Protein 2X3W (pdb70)

InterPro domains:
  IPR001060 FCH domain [PF00611] (22-96)
  IPR001060 FCH domain [SM00055] (14-102)
  IPR001452 SH3 domain [PF14604] (389-439)
  IPR001452 SH3 domain [PR00452] (385-395)
  IPR001452 SH3 domain [PR00452] (399-414)
  IPR001452 SH3 domain [PR00452] (429-441)
  IPR001452 SH3 domain [PS50002] (382-441)
  IPR001452 SH3 domain [SM00326] (385-441)
  IPR027267 AH/BAR domain superfamily [G3DSA:1.20.1270.60] (1-291)
  IPR027267 AH/BAR domain superfamily [SSF103657] (12-302)
  IPR031160 F-BAR domain [PS51741] (10-280)
  IPR035743 PACSIN1/PACSIN2, SH3 domain [cd11998] (385-440)
  IPR036028 SH3-like domain superfamily [SSF50044] (380-440)
  IPR037454 PACSIN1, F-BAR [cd07680] (16-273)

CATH classification: 1.20.1270.60

GO terms:
  GO:0032587 ruffle membrane (C, IDA)
  GO:0005543 phospholipid binding (F, IDA)
  GO:0005737 cytoplasm (C, IDA)
  GO:0048488 synaptic vesicle endocytosis (P, IMP)
  GO:0097320 plasma membrane tubulation (P, IMP)
  GO:0072657 protein localization to membrane (P, IMP)
  GO:0008092 cytoskeletal protein binding (F, IDA)
  GO:0030137 COPI-coated vesicle (C, IDA)
  GO:0045806 negative regulation of endocytosis (P, IDA)
  GO:0007165 signal transduction (P, TAS)
  GO:0005515 protein binding (F, IPI)
  GO:0042802 identical protein binding (F, IPI)
  GO:0043209 myelin sheath (C, HDA)
  GO:0098684 photoreceptor ribbon synapse (C, IDA)
  GO:0098833 presynaptic endocytic zone (C, IDA)
  GO:0048488 synaptic vesicle endocytosis (P, IDA)

Nearest PDB structures (foldseek):
  3hah-assembly1_A  TM=9.710E-01  e=5.504E-31  Homo sapiens
  3qni-assembly1_B  TM=9.782E-01  e=2.869E-30  Homo sapiens
  3lll-assembly1_B  TM=9.734E-01  e=1.439E-28  Mus musculus
  3q0k-assembly1_A  TM=9.285E-01  e=1.581E-28  Homo sapiens
  3q0k-assembly2_D  TM=9.511E-01  e=5.925E-28  Homo sapiens

B-factor: mean 34.95, std 13.36, range [2.06, 90.44]

Radius of gyration: 51.78 Å; Cα contacts (8 Å, |Δi|>4): 885; chains: 4; bounding box: 66×209×98 Å

Solvent-accessible surface area: 53758 Å² total; per-residue (Å²): 123,6,0,9,54,79,26,16,20,131,86,0,10,126,13,11,54,31,1,44,124,6,0,54,41,5,26,46,5,7,56,52,7,0,105,18,4,57,36,7,0,87,74,0,59,85,9,0,134,107,6,75,81,44,7,114,121,25,49,6,37,32,2,5,37,158,0,11,18,17,2,0,54,2,0,46,75,6,6,105,16,11,48,103,4,22,65,20,1,17,102,98,3,16,65,66,1,95,71,36,21,128,105,10,15,82,138,50,188,134,51,33,23,95,31,18,67,97,10,52,69,24,0,128,162,25,9,152,94,9,29,143,58,50,155,75,16,67,62,8,56,125,54,6,50,100,8,18,116,86,44,133,76,5,87,76,153,14,108,85,20,101,146,100,175,85,36,63,112,126,70,31,108,135,32,63,75,110,28,47,115,11,142,104,61,28,122,159,29,58,89,113,2,80,113,13,31,131,60,4,44,157,29,24,75,109,10,77,120,15,0,56,117,15,2,85,122,8,15,104,52,7,42,121,8,2,86,23,5,65,92,0,0,20,18,10,15,138,46,7,16,8,12,120,47,96,55,9,101,97,8,8,136,70,3,53,121,38,0,134,45,6,63,22,90,70,6,11,149,128,16,73,62,70,22,0,15,46,38,118,35,140,75,40,137,75,92,145,63,110,132,140,91,9,1,5,53,77,26,23,16,102,115,0,9,92,14,9,14,15,1,16,6,8,0,47,26,8,18,43,0,5,90,56,7,3,155,18,3,95,43,8,0,80,75,0,41,74,13,0,114,111,8,88,81,88,7,97,138,29,46,7,40,25,9,1,59,157,0,7,21,19,7,0,46,2,0,48,95,5,5,90,27,12,42,82,6,31,65,22,1,63,100,100,3,17,68,69,2,92,81,31,20,146,96,5,12,88,112,57,183,105,7,8,3,96,26,19,103,96,8,35,64,20,0,142,167,24,11,147,96,9,30,159,55,43,164,64,7,68,53,7,38,138,45,16,38,105,9,20,96,72,36,103,103,3,106,75,106,23,168,105,34,63,113,124,140,73,79,53,103,170,85,10,145,143,35,65,70,79,37,58,133,9,149,118,60,18,104,152,24,57,125,98,1,66,108,1,37,117,25,5,43,148,43,26,83,95,8,74,109,19,0,55,102,15,0,76,116,9,9,113,50,3,58,100,4,6,83,26,8,63,86,0,2,19,26,2,14,113,42,9,14,19,17,83,99,49,54,13,89,100,10,8,167,84,4,48,106,39,0,152,61,4,66,14,82,71,1,10,159,133,16,98,65,69,23,0,12,40,33,107,38,132,80,41,124,82,85,113,174,149,62,49,87,90,74,23,30,23,142,126,14,13,130,72,11,56,48,0,42,140,75,0,66,73,35,24,56,80,10,98,114,105,2,155,106,20,86,55,113,0,82,132,30,54,77,101,0,146,141,86,71,107,85,6,105,165,28,134,57,104,26,5,86,42,155,6,120,19,19,71,2,51,26,0,54,87,9,4,93,20,21,36,88,9,34,76,25,1,62,111,90,2,23,55,70,2,79,84,51,16,168,113,21,10,81,127,52,115,32,22,42,26,84,27,22,125,104,8,53,70,18,0,116,165,22,12,128,72,32,32,140,47,63,88,58,30,86,0,6,74,72,1,50,81,56,3,50,150,81,73,253,175,94,31,182,112,10,23,130,108,4,81,104,92,41,89,96,20,84,100,65,16,38,142,30,43,67,100,17,80,109,21,0,90,114,12,62,84,105,9,65,102,53,25,102,146,20,95,97,22,25,141,87,0,95,87,23,23,105,117,47,53,48,30,94,93,49,62,59,74,115,58,11,90,132,85,22,81,115,44,76,168,57,31,62,59,111,86,20,115,142,138,104,133,65,65,62,15,118,35,99,130,117,129,175,126,149,168,152,199,115,136,3,101,2,10,1,62,19,102,35,128,107,180,77,24,13,56,17,125,9,7,60,68,0,27,64,7,12,127,85,70,162,93,20,46,3,58,1,14,25,104,56,2,82,58,6,52,1,15,24,61,20,20,74,120

Foldseek 3Di:
DDCLPPPNCVVLLVVVVVLLVVLVVVLVVLLVVLVVLLVQLVVLLVVLVVVLVCLVVPDDDALVSQLVNLVSVLSNLSSVLSNQLSCCSVVPLSVVSVVVSVVQWDADPVGGTPSSVVLVVQLCVLCVVVVVLVVVLVVLVVQLVVLVVQLVVLVCPLPVCPVPDPADDVGSVVSVVRNVVSVVSNVVSVVVNVVSVVVSVVCVVSSVVSNVVSSVVSVVSVVVSVVVVVVSVVSSVVSPDPVPPVSNVVSVVSSVVSNVPGDPVVVVVVCCCPPHPNDDDDDDDDDDDDD/DLDCLPPPNCVVLLVVVVVLLVVLVVVLVVLVVVLVVLLVQLVVLLVVLVVVLVVLVVDDDDALVSQLVNLVSVLSNLVSVLSNQLSCCSPVPLSVLSVVVSCVLWDADPVGHTPVSVVLVVLQCVLCPVVVVLVVQLVVLVVQLVVLVVVLVVLVVCPPVPCVDPPVDPVPCVVSVVVNVVSVVSNVVSVVSNVVSVVVNVVCVVSSVVSNVVSSVVSVVSVVVSVVSVVVSVVSSVCSVDSVVDCSNVVSVVSSVVSNVPGDPVVVVVVCCCVPHPVDDDDDDDDDDD/DPCVPPPNVVVLLVVVVVLLVVLVVVLVVLLVVLVVLLVLLVVLLVVLVVVLCVLVVDPDDAQVSQLVNLVNVLSNLVSVLSNQLSCCSVVPLSVVSVVVSPVLWDDDPPDGTPVSVVLVVQLCVLCVVLVVLVVVLVVLVVQLVVLVVVVCVCSVVVNVVSCVSNVVSVVVSVVCVVSSVVSNVVSSVVSVVSVVVSVVVVVVSVVSSVVSPPPVPDVSNVVSVVVSVVSNVVRDDVVVVVVCCCPPRPVDDDDDDDDDD/DKKFFQAFDDAPDQQRDGDHHGFIWDFPDDADPPQKTWIWGPVTDTHIYGNVRIDD

Structure (mmCIF, N/CA/C/O backbone):
data_2X3W
#
_entry.id   2X3W
#
_cell.length_a   88.280
_cell.length_b   154.610
_cell.length_c   191.740
_cell.angle_alpha   90.00
_cell.angle_beta   90.00
_cell.angle_gamma   90.00
#
_symmetry.space_group_name_H-M   'C 2 2 21'
#
loop_
_entity.id
_entity.type
_entity.pdbx_description
1 polymer 'PROTEIN KINASE C AND CASEIN KINASE SUBSTRATE IN NEURONS PROTEIN 1'
2 polymer 'PROTEIN KINASE C AND CASEIN KINASE SUBSTRATE IN NEURONS PROTEIN 1'
3 water water
#
loop_
_atom_site.group_PDB
_atom_site.id
_atom_site.type_symbol
_atom_site.label_atom_id
_atom_site.label_alt_id
_atom_site.label_comp_id
_atom_site.label_asym_id
_atom_site.label_entity_id
_atom_site.label_seq_id
_atom_site.pdbx_PDB_ins_code
_atom_site.Cartn_x
_atom_site.Cartn_y
_atom_site.Cartn_z
_atom_site.occupancy
_atom_site.B_iso_or_equiv
_atom_site.auth_seq_id
_atom_site.auth_comp_id
_atom_site.auth_asym_id
_atom_site.auth_atom_id
_atom_site.pdbx_PDB_model_num
ATOM 1 N N . ASP A 1 14 ? -6.721 -88.088 8.340 1.00 43.43 14 ASP A N 1
ATOM 2 C CA . ASP A 1 14 ? -8.023 -87.367 8.285 1.00 43.04 14 ASP A CA 1
ATOM 3 C C . ASP A 1 14 ? -8.705 -87.390 9.652 1.00 43.24 14 ASP A C 1
ATOM 4 O O . ASP A 1 14 ? -8.785 -86.370 10.335 1.00 43.89 14 ASP A O 1
ATOM 9 N N . SER A 1 15 ? -9.184 -88.564 10.051 1.00 42.72 15 SER A N 1
ATOM 10 C CA . SER A 1 15 ? -9.839 -88.728 11.346 1.00 40.75 15 SER A CA 1
ATOM 11 C C . SER A 1 15 ? -8.826 -88.792 12.488 1.00 39.52 15 SER A C 1
ATOM 12 O O . SER A 1 15 ? -7.679 -89.210 12.306 1.00 38.99 15 SER A O 1
ATOM 15 N N . PHE A 1 16 ? -9.277 -88.379 13.667 1.00 37.66 16 PHE A N 1
ATOM 16 C CA . PHE A 1 16 ? -8.480 -88.426 14.887 1.00 35.29 16 PHE A CA 1
ATOM 17 C C . PHE A 1 16 ? -8.075 -89.854 15.235 1.00 34.41 16 PHE A C 1
ATOM 18 O O . PHE A 1 16 ? -7.047 -90.074 15.865 1.00 33.98 16 PHE A O 1
ATOM 26 N N . TRP A 1 17 ? -8.871 -90.830 14.814 1.00 34.60 17 TRP A N 1
ATOM 27 C CA . TRP A 1 17 ? -8.539 -92.228 15.089 1.00 35.26 17 TRP A CA 1
ATOM 28 C C . TRP A 1 17 ? -7.381 -92.718 14.224 1.00 34.98 17 TRP A C 1
ATOM 29 O O . TRP A 1 17 ? -6.693 -93.673 14.588 1.00 34.95 17 TRP A O 1
ATOM 40 N N . GLU A 1 18 ? -7.159 -92.048 13.095 1.00 35.58 18 GLU A N 1
ATOM 41 C CA . GLU A 1 18 ? -6.032 -92.359 12.214 1.00 36.13 18 GLU A CA 1
ATOM 42 C C . GLU A 1 18 ? -4.700 -92.154 12.935 1.00 34.58 18 GLU A C 1
ATOM 43 O O . GLU A 1 18 ? -4.395 -91.055 13.402 1.00 34.37 18 GLU A O 1
ATOM 49 N N . VAL A 1 19 ? -3.899 -93.208 13.016 1.00 33.92 19 VAL A N 1
ATOM 50 C CA . VAL A 1 19 ? -2.595 -93.109 13.651 1.00 35.86 19 VAL A CA 1
ATOM 51 C C . VAL A 1 19 ? -1.979 -91.727 13.393 1.00 37.91 19 VAL A C 1
ATOM 52 O O . VAL A 1 19 ? -1.750 -91.348 12.247 1.00 39.87 19 VAL A O 1
ATOM 56 N N . GLY A 1 20 ? -1.745 -90.967 14.461 1.00 38.93 20 GLY A N 1
ATOM 57 C CA . GLY A 1 20 ? -1.056 -89.679 14.359 1.00 37.57 20 GLY A CA 1
ATOM 58 C C . GLY A 1 20 ? -1.929 -88.451 14.541 1.00 37.53 20 GLY A C 1
ATOM 59 O O . GLY A 1 20 ? -1.462 -87.428 15.019 1.00 37.15 20 GLY A O 1
ATOM 60 N N . ASN A 1 21 ? -3.200 -88.546 14.171 1.00 38.94 21 ASN A N 1
ATOM 61 C CA . ASN A 1 21 ? -4.068 -87.369 14.106 1.00 38.85 21 ASN A CA 1
ATOM 62 C C . ASN A 1 21 ? -4.595 -86.888 15.454 1.00 39.09 21 ASN A C 1
ATOM 63 O O . ASN A 1 21 ? -5.670 -86.294 15.539 1.00 41.65 21 ASN A O 1
ATOM 68 N N . TYR A 1 22 ? -3.832 -87.129 16.507 1.00 38.63 22 TYR A N 1
ATOM 69 C CA . TYR A 1 22 ? -4.144 -86.560 17.808 1.00 38.77 22 TYR A CA 1
ATOM 70 C C . TYR A 1 22 ? -3.386 -85.246 17.971 1.00 39.65 22 TYR A C 1
ATOM 71 O O . TYR A 1 22 ? -3.527 -84.556 18.983 1.00 40.15 22 TYR A O 1
ATOM 80 N N . LYS A 1 23 ? -2.587 -84.910 16.963 1.00 40.18 23 LYS A N 1
ATOM 81 C CA . LYS A 1 23 ? -1.704 -83.748 17.016 1.00 41.92 23 LYS A CA 1
ATOM 82 C C . LYS A 1 23 ? -2.440 -82.406 17.125 1.00 42.24 23 LYS A C 1
ATOM 83 O O . LYS A 1 23 ? -1.814 -81.380 17.386 1.00 42.56 23 LYS A O 1
ATOM 89 N N . ARG A 1 24 ? -3.758 -82.402 16.939 1.00 43.52 24 ARG A N 1
ATOM 90 C CA . ARG A 1 24 ? -4.527 -81.156 17.044 1.00 43.33 24 ARG A CA 1
ATOM 91 C C . ARG A 1 24 ? -5.101 -80.939 18.454 1.00 42.31 24 ARG A C 1
ATOM 92 O O . ARG A 1 24 ? -5.437 -79.817 18.827 1.00 43.18 24 ARG A O 1
ATOM 100 N N . THR A 1 25 ? -5.208 -82.007 19.237 1.00 39.46 25 THR A N 1
ATOM 101 C CA . THR A 1 25 ? -5.596 -81.877 20.636 1.00 38.03 25 THR A CA 1
ATOM 102 C C . THR A 1 25 ? -4.390 -81.370 21.406 1.00 37.29 25 THR A C 1
ATOM 103 O O . THR A 1 25 ? -4.516 -80.625 22.381 1.00 38.87 25 THR A O 1
ATOM 107 N N . VAL A 1 26 ? -3.215 -81.781 20.952 1.00 34.96 26 VAL A N 1
ATOM 108 C CA . VAL A 1 26 ? -1.975 -81.391 21.585 1.00 35.33 26 VAL A CA 1
ATOM 109 C C . VAL A 1 26 ? -1.747 -79.906 21.330 1.00 36.82 26 VAL A C 1
ATOM 110 O O . VAL A 1 26 ? -1.575 -79.114 22.270 1.00 36.02 26 VAL A O 1
ATOM 114 N N . LYS A 1 27 ? -1.765 -79.535 20.050 1.00 35.50 27 LYS A N 1
ATOM 115 C CA . LYS A 1 27 ? -1.599 -78.145 19.645 1.00 34.18 27 LYS A CA 1
ATOM 116 C C . LYS A 1 27 ? -2.496 -77.230 20.467 1.00 32.19 27 LYS A C 1
ATOM 117 O O . LYS A 1 27 ? -2.072 -76.163 20.896 1.00 33.32 27 LYS A O 1
ATOM 123 N N . ARG A 1 28 ? -3.731 -77.657 20.693 1.00 31.80 28 ARG A N 1
ATOM 124 C CA . ARG A 1 28 ? -4.694 -76.877 21.469 1.00 33.68 28 ARG A CA 1
ATOM 125 C C . ARG A 1 28 ? -4.096 -76.389 22.789 1.00 35.31 28 ARG A C 1
ATOM 126 O O . ARG A 1 28 ? -4.337 -75.259 23.198 1.00 34.81 28 ARG A O 1
ATOM 134 N N . ILE A 1 29 ? -3.308 -77.234 23.451 1.00 36.37 29 ILE A N 1
ATOM 135 C CA . ILE A 1 29 ? -2.636 -76.827 24.684 1.00 35.77 29 ILE A CA 1
ATOM 136 C C . ILE A 1 29 ? -1.770 -75.573 24.472 1.00 34.88 29 ILE A C 1
ATOM 137 O O . ILE A 1 29 ? -1.840 -74.629 25.259 1.00 32.85 29 ILE A O 1
ATOM 142 N N . ASP A 1 30 ? -0.967 -75.569 23.408 1.00 35.93 30 ASP A N 1
ATOM 143 C CA . ASP A 1 30 ? -0.101 -74.429 23.080 1.00 36.93 30 ASP A CA 1
ATOM 144 C C . ASP A 1 30 ? -0.921 -73.173 22.813 1.00 36.27 30 ASP A C 1
ATOM 145 O O . ASP A 1 30 ? -0.549 -72.073 23.232 1.00 33.18 30 ASP A O 1
ATOM 150 N N . ASP A 1 31 ? -2.031 -73.350 22.101 1.00 36.65 31 ASP A N 1
ATOM 151 C CA . ASP A 1 31 ? -2.931 -72.249 21.773 1.00 37.70 31 ASP A CA 1
ATOM 152 C C . ASP A 1 31 ? -3.430 -71.559 23.038 1.00 37.28 31 ASP A C 1
ATOM 153 O O . ASP A 1 31 ? -3.421 -70.332 23.125 1.00 39.19 31 ASP A O 1
ATOM 158 N N . GLY A 1 32 ? -3.855 -72.350 24.017 1.00 37.23 32 GLY A N 1
ATOM 159 C CA . GLY A 1 32 ? -4.269 -71.815 25.312 1.00 38.15 32 GLY A CA 1
ATOM 160 C C . GLY A 1 32 ? -3.293 -70.785 25.853 1.00 38.13 32 GLY A C 1
ATOM 161 O O . GLY A 1 32 ? -3.686 -69.686 26.223 1.00 36.18 32 GLY A O 1
ATOM 162 N N . HIS A 1 33 ? -2.014 -71.140 25.898 1.00 40.15 33 HIS A N 1
ATOM 163 C CA . HIS A 1 33 ? -0.979 -70.222 26.356 1.00 39.38 33 HIS A CA 1
ATOM 164 C C . HIS A 1 33 ? -1.074 -68.914 25.583 1.00 40.29 33 HIS A C 1
ATOM 165 O O . HIS A 1 33 ? -1.258 -67.850 26.176 1.00 43.47 33 HIS A O 1
ATOM 172 N N . ARG A 1 34 ? -0.970 -68.995 24.259 1.00 39.82 34 ARG A N 1
ATOM 173 C CA . ARG A 1 34 ? -1.005 -67.801 23.413 1.00 40.77 34 ARG A CA 1
ATOM 174 C C . ARG A 1 34 ? -2.192 -66.900 23.750 1.00 40.03 34 ARG A C 1
ATOM 175 O O . ARG A 1 34 ? -2.061 -65.676 23.805 1.00 37.35 34 ARG A O 1
ATOM 183 N N . LEU A 1 35 ? -3.349 -67.515 23.971 1.00 40.08 35 LEU A N 1
ATOM 184 C CA . LEU A 1 35 ? -4.557 -66.770 24.293 1.00 40.41 35 LEU A CA 1
ATOM 185 C C . LEU A 1 35 ? -4.368 -65.890 25.523 1.00 40.10 35 LEU A C 1
ATOM 186 O O . LEU A 1 35 ? -4.673 -64.701 25.487 1.00 40.75 35 LEU A O 1
ATOM 191 N N . CYS A 1 36 ? -3.857 -66.461 26.606 1.00 39.54 36 CYS A N 1
ATOM 192 C CA . CYS A 1 36 ? -3.622 -65.680 27.814 1.00 38.92 36 CYS A CA 1
ATOM 193 C C . CYS A 1 36 ? -2.866 -64.398 27.475 1.00 37.06 36 CYS A C 1
ATOM 194 O O . CYS A 1 36 ? -3.215 -63.321 27.951 1.00 32.43 36 CYS A O 1
ATOM 197 N N . ASN A 1 37 ? -1.836 -64.519 26.641 1.00 36.48 37 ASN A N 1
ATOM 198 C CA . ASN A 1 37 ? -1.045 -63.359 26.252 1.00 36.80 37 ASN A CA 1
ATOM 199 C C . ASN A 1 37 ? -1.901 -62.316 25.528 1.00 37.18 37 ASN A C 1
ATOM 200 O O . ASN A 1 37 ? -1.864 -61.122 25.857 1.00 36.38 37 ASN A O 1
ATOM 205 N N . ASP A 1 38 ? -2.677 -62.769 24.549 1.00 34.82 38 ASP A N 1
ATOM 206 C CA . ASP A 1 38 ? -3.526 -61.864 23.794 1.00 36.03 38 ASP A CA 1
ATOM 207 C C . ASP A 1 38 ? -4.511 -61.161 24.724 1.00 35.95 38 ASP A C 1
ATOM 208 O O . ASP A 1 38 ? -4.850 -60.005 24.514 1.00 36.58 38 ASP A O 1
ATOM 213 N N . LEU A 1 39 ? -4.949 -61.854 25.765 1.00 35.49 39 LEU A N 1
ATOM 214 C CA . LEU A 1 39 ? -5.856 -61.264 26.730 1.00 36.59 39 LEU A CA 1
ATOM 215 C C . LEU A 1 39 ? -5.157 -60.120 27.463 1.00 38.46 39 LEU A C 1
ATOM 216 O O . LEU A 1 39 ? -5.744 -59.061 27.680 1.00 41.84 39 LEU A O 1
ATOM 221 N N . MET A 1 40 ? -3.899 -60.326 27.831 1.00 37.46 40 MET A N 1
ATOM 222 C CA . MET A 1 40 ? -3.178 -59.332 28.609 1.00 36.32 40 MET A CA 1
ATOM 223 C C . MET A 1 40 ? -2.872 -58.113 27.740 1.00 35.80 40 MET A C 1
ATOM 224 O O . MET A 1 40 ? -2.877 -56.977 28.223 1.00 35.71 40 MET A O 1
ATOM 229 N N . SER A 1 41 ? -2.611 -58.352 26.459 1.00 34.27 41 SER A N 1
ATOM 230 C CA . SER A 1 41 ? -2.281 -57.270 25.536 1.00 34.08 41 SER A CA 1
ATOM 231 C C . SER A 1 41 ? -3.499 -56.399 25.330 1.00 34.09 41 SER A C 1
ATOM 232 O O . SER A 1 41 ? -3.418 -55.175 25.318 1.00 30.88 41 SER A O 1
ATOM 235 N N . CYS A 1 42 ? -4.634 -57.066 25.173 1.00 36.14 42 CYS A N 1
ATOM 236 C CA . CYS A 1 42 ? -5.910 -56.422 24.977 1.00 33.34 42 CYS A CA 1
ATOM 237 C C . CYS A 1 42 ? -6.261 -55.515 26.150 1.00 31.37 42 CYS A C 1
ATOM 238 O O . CYS A 1 42 ? -6.724 -54.390 25.951 1.00 28.67 42 CYS A O 1
ATOM 241 N N . VAL A 1 43 ? -6.049 -56.009 27.369 1.00 31.38 43 VAL A N 1
ATOM 242 C CA . VAL A 1 43 ? -6.429 -55.266 28.580 1.00 31.77 43 VAL A CA 1
ATOM 243 C C . VAL A 1 43 ? -5.408 -54.183 28.886 1.00 33.02 43 VAL A C 1
ATOM 244 O O . VAL A 1 43 ? -5.739 -53.142 29.443 1.00 35.42 43 VAL A O 1
ATOM 248 N N . GLN A 1 44 ? -4.162 -54.414 28.501 1.00 33.27 44 GLN A N 1
ATOM 249 C CA . GLN A 1 44 ? -3.153 -53.377 28.624 1.00 30.88 44 GLN A CA 1
ATOM 250 C C . GLN A 1 44 ? -3.478 -52.191 27.714 1.00 27.78 44 GLN A C 1
ATOM 251 O O . GLN A 1 44 ? -3.373 -51.046 28.125 1.00 29.42 44 GLN A O 1
ATOM 257 N N . GLU A 1 45 ? -3.872 -52.456 26.477 1.00 27.16 45 GLU A N 1
ATOM 258 C CA . GLU A 1 45 ? -4.105 -51.371 25.532 1.00 29.30 45 GLU A CA 1
ATOM 259 C C . GLU A 1 45 ? -5.310 -50.552 25.976 1.00 29.46 45 GLU A C 1
ATOM 260 O O . GLU A 1 45 ? -5.315 -49.332 25.874 1.00 31.26 45 GLU A O 1
ATOM 266 N N . ARG A 1 46 ? -6.334 -51.230 26.477 1.00 31.66 46 ARG A N 1
ATOM 267 C CA . ARG A 1 46 ? -7.505 -50.547 27.017 1.00 30.71 46 ARG A CA 1
ATOM 268 C C . ARG A 1 46 ? -7.145 -49.667 28.212 1.00 30.39 46 ARG A C 1
ATOM 269 O O . ARG A 1 46 ? -7.658 -48.560 28.346 1.00 27.62 46 ARG A O 1
ATOM 277 N N . ALA A 1 47 ? -6.271 -50.177 29.079 1.00 29.02 47 ALA A N 1
ATOM 278 C CA . ALA A 1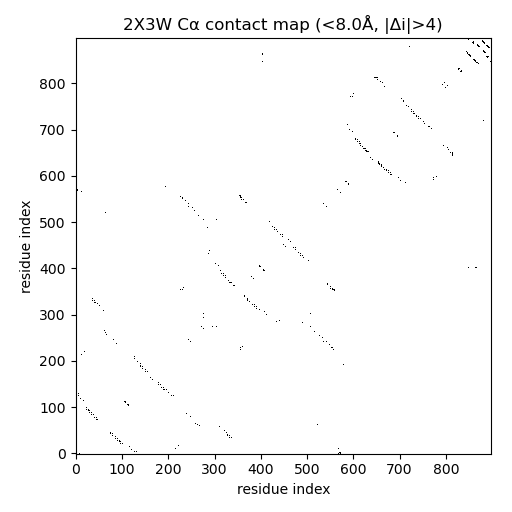 47 ? -5.762 -49.407 30.203 1.00 28.02 47 ALA A CA 1
ATOM 279 C C . ALA A 1 47 ? -5.158 -48.099 29.717 1.00 26.53 47 ALA A C 1
ATOM 280 O O . ALA A 1 47 ? -5.354 -47.048 30.323 1.00 28.23 47 ALA A O 1
ATOM 282 N N . LYS A 1 48 ? -4.416 -48.164 28.619 1.00 26.02 48 LYS A N 1
ATOM 283 C CA . LYS A 1 48 ? -3.725 -46.982 28.106 1.00 25.32 48 LYS A CA 1
ATOM 284 C C . LYS A 1 48 ? -4.754 -45.981 27.603 1.00 22.43 48 LYS A C 1
ATOM 285 O O . LYS A 1 48 ? -4.645 -44.783 27.823 1.00 20.16 48 LYS A O 1
ATOM 291 N N . ILE A 1 49 ? -5.781 -46.485 26.949 1.00 21.97 49 ILE A N 1
ATOM 292 C CA . ILE A 1 49 ? -6.818 -45.620 26.445 1.00 23.25 49 ILE A CA 1
ATOM 293 C C . ILE A 1 49 ? -7.500 -44.835 27.571 1.00 26.47 49 ILE A C 1
ATOM 294 O O . ILE A 1 49 ? -7.755 -43.629 27.428 1.00 27.90 49 ILE A O 1
ATOM 299 N N . GLU A 1 50 ? -7.780 -45.509 28.687 1.00 25.55 50 GLU A N 1
ATOM 300 C CA . GLU A 1 50 ? -8.440 -44.870 29.817 1.00 24.41 50 GLU A CA 1
ATOM 301 C C . GLU A 1 50 ? -7.533 -43.821 30.455 1.00 25.59 50 GLU A C 1
ATOM 302 O O . GLU A 1 50 ? -8.008 -42.793 30.947 1.00 23.46 50 GLU A O 1
ATOM 308 N N . LYS A 1 51 ? -6.226 -44.077 30.447 1.00 25.88 51 LYS A N 1
ATOM 309 C CA . LYS A 1 51 ? -5.279 -43.159 31.071 1.00 23.47 51 LYS A CA 1
ATOM 310 C C . LYS A 1 51 ? -5.105 -41.901 30.242 1.00 23.15 51 LYS A C 1
ATOM 311 O O . LYS A 1 51 ? -4.899 -40.830 30.797 1.00 26.37 51 LYS A O 1
ATOM 317 N N . ALA A 1 52 ? -5.182 -42.032 28.918 1.00 22.49 52 ALA A N 1
ATOM 318 C CA . ALA A 1 52 ? -5.047 -40.882 28.020 1.00 22.37 52 ALA A CA 1
ATOM 319 C C . ALA A 1 52 ? -6.148 -39.865 28.275 1.00 24.13 52 ALA A C 1
ATOM 320 O O . ALA A 1 52 ? -5.874 -38.677 28.455 1.00 27.08 52 ALA A O 1
ATOM 322 N N . TYR A 1 53 ? -7.390 -40.348 28.269 1.00 24.54 53 TYR A N 1
ATOM 323 C CA . TYR A 1 53 ? -8.572 -39.540 28.549 1.00 23.07 53 TYR A CA 1
ATOM 324 C C . TYR A 1 53 ? -8.434 -38.843 29.904 1.00 25.99 53 TYR A C 1
ATOM 325 O O . TYR A 1 53 ? -8.492 -37.612 29.984 1.00 25.72 53 TYR A O 1
ATOM 334 N N . ALA A 1 54 ? -8.232 -39.618 30.970 1.00 26.30 54 ALA A N 1
ATOM 335 C CA . ALA A 1 54 ? -8.059 -39.024 32.295 1.00 25.83 54 ALA A CA 1
ATOM 336 C C . ALA A 1 54 ? -7.045 -37.876 32.216 1.00 26.75 54 ALA A C 1
ATOM 337 O O . ALA A 1 54 ? -7.245 -36.804 32.803 1.00 25.08 54 ALA A O 1
ATOM 339 N N . GLN A 1 55 ? -5.970 -38.115 31.470 1.00 25.17 55 GLN A N 1
ATOM 340 C CA . GLN A 1 55 ? -4.860 -37.177 31.374 1.00 28.24 55 GLN A CA 1
ATOM 341 C C . GLN A 1 55 ? -5.310 -35.859 30.748 1.00 28.67 55 GLN A C 1
ATOM 342 O O . GLN A 1 55 ? -4.936 -34.781 31.202 1.00 30.66 55 GLN A O 1
ATOM 348 N N . GLN A 1 56 ? -6.136 -35.942 29.714 1.00 30.62 56 GLN A N 1
ATOM 349 C CA . GLN A 1 56 ? -6.623 -34.749 29.044 1.00 28.64 56 GLN A CA 1
ATOM 350 C C . GLN A 1 56 ? -7.647 -33.976 29.881 1.00 28.53 56 GLN A C 1
ATOM 351 O O . GLN A 1 56 ? -7.711 -32.752 29.802 1.00 29.73 56 GLN A O 1
ATOM 357 N N . LEU A 1 57 ? -8.448 -34.677 30.681 1.00 29.14 57 LEU A N 1
ATOM 358 C CA . LEU A 1 57 ? -9.432 -34.003 31.536 1.00 28.55 57 LEU A CA 1
ATOM 359 C C . LEU A 1 57 ? -8.694 -33.218 32.620 1.00 28.56 57 LEU A C 1
ATOM 360 O O . LEU A 1 57 ? -9.093 -32.109 32.994 1.00 27.21 57 LEU A O 1
ATOM 365 N N . THR A 1 58 ? -7.609 -33.798 33.116 1.00 27.74 58 THR A N 1
ATOM 366 C CA . THR A 1 58 ? -6.824 -33.156 34.158 1.00 28.74 58 THR A CA 1
ATOM 367 C C . THR A 1 58 ? -6.234 -31.833 33.663 1.00 29.28 58 THR A C 1
ATOM 368 O O . THR A 1 58 ? -6.308 -30.816 34.353 1.00 29.47 58 THR A O 1
ATOM 372 N N . ASP A 1 59 ? -5.659 -31.841 32.466 1.00 27.65 59 ASP A N 1
ATOM 373 C CA . ASP A 1 59 ? -5.035 -30.643 31.931 1.00 27.40 59 ASP A CA 1
ATOM 374 C C . ASP A 1 59 ? -6.069 -29.559 31.561 1.00 25.28 59 ASP A C 1
ATOM 375 O O . ASP A 1 59 ? -5.827 -28.362 31.737 1.00 20.73 59 ASP A O 1
ATOM 380 N N . TRP A 1 60 ? -7.230 -29.976 31.073 1.00 23.28 60 TRP A N 1
ATOM 381 C CA . TRP A 1 60 ? -8.320 -29.038 30.794 1.00 23.55 60 TRP A CA 1
ATOM 382 C C . TRP A 1 60 ? -8.793 -28.367 32.090 1.00 23.60 60 TRP A C 1
ATOM 383 O O . TRP A 1 60 ? -8.974 -27.154 32.138 1.00 23.78 60 TRP A O 1
ATOM 394 N N . ALA A 1 61 ? -8.972 -29.162 33.144 1.00 24.78 61 ALA A N 1
ATOM 395 C CA . ALA A 1 61 ? -9.313 -28.635 34.474 1.00 24.30 61 ALA A CA 1
ATOM 396 C C . ALA A 1 61 ? -8.270 -27.638 34.997 1.00 24.64 61 ALA A C 1
ATOM 397 O O . ALA A 1 61 ? -8.620 -26.597 35.563 1.00 19.42 61 ALA A O 1
ATOM 399 N N . LYS A 1 62 ? -6.991 -27.962 34.813 1.00 25.94 62 LYS A N 1
ATOM 400 C CA . LYS A 1 62 ? -5.909 -27.099 35.278 1.00 26.79 62 LYS A CA 1
ATOM 401 C C . LYS A 1 62 ? -5.936 -25.770 34.534 1.00 27.29 62 LYS A C 1
ATOM 402 O O . LYS A 1 62 ? -5.934 -24.692 35.128 1.00 27.89 62 LYS A O 1
ATOM 408 N N . ARG A 1 63 ? -5.984 -25.873 33.218 1.00 28.28 63 ARG A N 1
ATOM 409 C CA . ARG A 1 63 ? -5.943 -24.733 32.334 1.00 28.03 63 ARG A CA 1
ATOM 410 C C . ARG A 1 63 ? -7.071 -23.752 32.621 1.00 29.62 63 ARG A C 1
ATOM 411 O O . ARG A 1 63 ? -6.843 -22.548 32.785 1.00 33.08 63 ARG A O 1
ATOM 419 N N . TRP A 1 64 ? -8.296 -24.255 32.683 1.00 30.14 64 TRP A N 1
ATOM 420 C CA . TRP A 1 64 ? -9.446 -23.365 32.815 1.00 29.08 64 TRP A CA 1
ATOM 421 C C . TRP A 1 64 ? -9.678 -22.876 34.238 1.00 28.00 64 TRP A C 1
ATOM 422 O O . TRP A 1 64 ? -10.210 -21.789 34.426 1.00 27.87 64 TRP A O 1
ATOM 433 N N . ARG A 1 65 ? -9.263 -23.651 35.235 1.00 27.95 65 ARG A N 1
ATOM 434 C CA . ARG A 1 65 ? -9.371 -23.191 36.615 1.00 28.02 65 ARG A CA 1
ATOM 435 C C . ARG A 1 65 ? -8.617 -21.876 36.753 1.00 27.15 65 ARG A C 1
ATOM 436 O O . ARG A 1 65 ? -9.106 -20.939 37.378 1.00 27.26 65 ARG A O 1
ATOM 444 N N . GLN A 1 66 ? -7.429 -21.816 36.155 1.00 27.67 66 GLN A N 1
ATOM 445 C CA . GLN A 1 66 ? -6.579 -20.635 36.243 1.00 29.54 66 GLN A CA 1
ATOM 446 C C . GLN A 1 66 ? -7.173 -19.414 35.524 1.00 30.52 66 GLN A C 1
ATOM 447 O O . GLN A 1 66 ? -7.330 -18.350 36.128 1.00 30.10 66 GLN A O 1
ATOM 453 N N . LEU A 1 67 ? -7.481 -19.572 34.237 1.00 29.38 67 LEU A N 1
ATOM 454 C CA . LEU A 1 67 ? -8.066 -18.498 33.435 1.00 28.96 67 LEU A CA 1
ATOM 455 C C . LEU A 1 67 ? -9.308 -17.924 34.112 1.00 28.77 67 LEU A C 1
ATOM 456 O O . LEU A 1 67 ? -9.514 -16.707 34.127 1.00 26.09 67 LEU A O 1
ATOM 461 N N . ILE A 1 68 ? -10.133 -18.805 34.668 1.00 28.91 68 ILE A N 1
ATOM 462 C CA . ILE A 1 68 ? -11.325 -18.390 35.392 1.00 31.35 68 ILE A CA 1
ATOM 463 C C . ILE A 1 68 ? -10.984 -17.579 36.641 1.00 32.27 68 ILE A C 1
ATOM 464 O O . ILE A 1 68 ? -11.425 -16.441 36.790 1.00 33.07 68 ILE A O 1
ATOM 469 N N . GLU A 1 69 ? -10.192 -18.156 37.537 1.00 33.97 69 GLU A N 1
ATOM 470 C CA . GLU A 1 69 ? -9.993 -17.552 38.855 1.00 37.35 69 GLU A CA 1
ATOM 471 C C . GLU A 1 69 ? -9.347 -16.173 38.800 1.00 38.50 69 GLU A C 1
ATOM 472 O O . GLU A 1 69 ? -9.721 -15.286 39.569 1.00 41.19 69 GLU A O 1
ATOM 478 N N . LYS A 1 70 ? -8.398 -15.975 37.892 1.00 38.25 70 LYS A N 1
ATOM 479 C CA . LYS A 1 70 ? -7.774 -14.666 37.750 1.00 38.76 70 LYS A CA 1
ATOM 480 C C . LYS A 1 70 ? -8.578 -13.747 36.824 1.00 39.87 70 LYS A C 1
ATOM 481 O O . LYS A 1 70 ? -8.496 -12.525 36.932 1.00 38.62 70 LYS A O 1
ATOM 487 N N . GLY A 1 71 ? -9.367 -14.340 35.933 1.00 42.45 71 GLY A N 1
ATOM 488 C CA . GLY A 1 71 ? -10.243 -13.580 35.042 1.00 42.38 71 GLY A CA 1
ATOM 489 C C . GLY A 1 71 ? -11.219 -12.700 35.800 1.00 43.02 71 GLY A C 1
ATOM 490 O O . GLY A 1 71 ? -11.163 -12.609 37.025 1.00 43.17 71 GLY A O 1
ATOM 491 N N . PRO A 1 72 ? -12.128 -12.042 35.071 1.00 44.82 72 PRO A N 1
ATOM 492 C CA . PRO A 1 72 ? -13.015 -11.041 35.645 1.00 46.52 72 PRO A CA 1
ATOM 493 C C . PRO A 1 72 ? -14.355 -11.564 36.181 1.00 48.53 72 PRO A C 1
ATOM 494 O O . PRO A 1 72 ? -15.097 -10.801 36.804 1.00 49.92 72 PRO A O 1
ATOM 498 N N . GLN A 1 73 ? -14.677 -12.836 35.957 1.00 49.81 73 GLN A N 1
ATOM 499 C CA . GLN A 1 73 ? -15.876 -13.407 36.581 1.00 50.40 73 GLN A CA 1
ATOM 500 C C . GLN A 1 73 ? -15.693 -13.467 38.101 1.00 50.90 73 GLN A C 1
ATOM 501 O O . GLN A 1 73 ? -14.596 -13.730 38.602 1.00 50.55 73 GLN A O 1
ATOM 507 N N . TYR A 1 74 ? -16.781 -13.224 38.822 1.00 50.71 74 TYR A N 1
ATOM 508 C CA . TYR A 1 74 ? -16.752 -13.158 40.278 1.00 49.17 74 TYR A CA 1
ATOM 509 C C . TYR A 1 74 ? -17.996 -13.836 40.856 1.00 47.31 74 TYR A C 1
ATOM 510 O O . TYR A 1 74 ? -18.892 -14.257 40.117 1.00 47.58 74 TYR A O 1
ATOM 519 N N . GLY A 1 75 ? -18.045 -13.946 42.177 1.00 42.64 75 GLY A N 1
ATOM 520 C CA . GLY A 1 75 ? -19.242 -14.421 42.848 1.00 41.29 75 GLY A CA 1
ATOM 521 C C . GLY A 1 75 ? -19.644 -15.835 42.489 1.00 39.43 75 GLY A C 1
ATOM 522 O O . GLY A 1 75 ? -18.828 -16.635 42.024 1.00 39.94 75 GLY A O 1
ATOM 523 N N . SER A 1 76 ? -20.922 -16.135 42.694 1.00 37.23 76 SER A N 1
ATOM 524 C CA . SER A 1 76 ? -21.406 -17.509 42.635 1.00 36.07 76 SER A CA 1
ATOM 525 C C . SER A 1 76 ? -21.490 -18.082 41.216 1.00 33.27 76 SER A C 1
ATOM 526 O O . SER A 1 76 ? -21.544 -19.298 41.047 1.00 31.22 76 SER A O 1
ATOM 529 N N . LEU A 1 77 ? -21.492 -17.225 40.200 1.00 32.31 77 LEU A N 1
ATOM 530 C CA . LEU A 1 77 ? -21.420 -17.714 38.821 1.00 33.61 77 LEU A CA 1
ATOM 531 C C . LEU A 1 77 ? -20.007 -18.197 38.514 1.00 33.61 77 LEU A C 1
ATOM 532 O O . LEU A 1 77 ? -19.823 -19.122 37.729 1.00 31.86 77 LEU A O 1
ATOM 537 N N . GLU A 1 78 ? -19.010 -17.572 39.139 1.00 36.05 78 GLU A N 1
ATOM 538 C CA . GLU A 1 78 ? -17.631 -18.033 39.009 1.00 35.59 78 GLU A CA 1
ATOM 539 C C . GLU A 1 78 ? -17.502 -19.382 39.687 1.00 32.73 78 GLU A C 1
ATOM 540 O O . GLU A 1 78 ? -16.837 -20.268 39.184 1.00 29.39 78 GLU A O 1
ATOM 546 N N . ARG A 1 79 ? -18.143 -19.531 40.840 1.00 33.80 79 ARG A N 1
ATOM 547 C CA . ARG A 1 79 ? -18.096 -20.791 41.571 1.00 33.85 79 ARG A CA 1
ATOM 548 C C . ARG A 1 79 ? -18.746 -21.909 40.772 1.00 30.74 79 ARG A C 1
ATOM 549 O O . ARG A 1 79 ? -18.188 -22.989 40.646 1.00 33.23 79 ARG A O 1
ATOM 557 N N . ALA A 1 80 ? -19.928 -21.646 40.235 1.00 29.49 80 ALA A N 1
ATOM 558 C CA . ALA A 1 80 ? -20.657 -22.648 39.471 1.00 29.22 80 ALA A CA 1
ATOM 559 C C . ALA A 1 80 ? -19.846 -23.107 38.258 1.00 27.76 80 ALA A C 1
ATOM 560 O O . ALA A 1 80 ? -19.749 -24.296 37.966 1.00 27.98 80 ALA A O 1
ATOM 562 N N . TRP A 1 81 ? -19.256 -22.154 37.557 1.00 26.64 81 TRP A N 1
ATOM 563 C CA . TRP A 1 81 ? -18.477 -22.464 36.377 1.00 26.79 81 TRP A CA 1
ATOM 564 C C . TRP A 1 81 ? -17.238 -23.241 36.783 1.00 26.05 81 TRP A C 1
ATOM 565 O O . TRP A 1 81 ? -16.824 -24.170 36.095 1.00 24.70 81 TRP A O 1
ATOM 576 N N . GLY A 1 82 ? -16.663 -22.870 37.920 1.00 27.11 82 GLY A N 1
ATOM 577 C CA . GLY A 1 82 ? -15.438 -23.499 38.405 1.00 26.26 82 GLY A CA 1
ATOM 578 C C . GLY A 1 82 ? -15.680 -24.918 38.872 1.00 25.47 82 GLY A C 1
ATOM 579 O O . GLY A 1 82 ? -14.756 -25.718 38.952 1.00 24.45 82 GLY A O 1
ATOM 580 N N . ALA A 1 83 ? -16.929 -25.235 39.187 1.00 27.54 83 ALA A N 1
ATOM 581 C CA . ALA A 1 83 ? -17.271 -26.563 39.690 1.00 29.10 83 ALA A CA 1
ATOM 582 C C . ALA A 1 83 ? -17.241 -27.577 38.546 1.00 30.26 83 ALA A C 1
ATOM 583 O O . ALA A 1 83 ? -17.196 -28.779 38.762 1.00 31.06 83 ALA A O 1
ATOM 585 N N . MET A 1 84 ? -17.239 -27.073 37.322 1.00 33.24 84 MET A N 1
ATOM 586 C CA . MET A 1 84 ? -17.131 -27.922 36.147 1.00 34.61 84 MET A CA 1
ATOM 587 C C . MET A 1 84 ? -15.708 -28.456 36.029 1.00 32.07 84 MET A C 1
ATOM 588 O O . MET A 1 84 ? -15.467 -29.541 35.494 1.00 26.27 84 MET A O 1
ATOM 593 N N . MET A 1 85 ? -14.757 -27.682 36.535 1.00 33.29 85 MET A N 1
ATOM 594 C CA . MET A 1 85 ? -13.382 -28.148 36.604 1.00 33.44 85 MET A CA 1
ATOM 595 C C . MET A 1 85 ? -13.220 -29.239 37.652 1.00 32.25 85 MET A C 1
ATOM 596 O O . MET A 1 85 ? -12.278 -30.030 37.573 1.00 30.66 85 MET A O 1
ATOM 601 N N . THR A 1 86 ? -14.126 -29.300 38.627 1.00 30.19 86 THR A N 1
ATOM 602 C CA . THR A 1 86 ? -14.010 -30.348 39.626 1.00 31.51 86 THR A CA 1
ATOM 603 C C . THR A 1 86 ? -14.655 -31.642 39.121 1.00 28.42 86 THR A C 1
ATOM 604 O O . THR A 1 86 ? -14.145 -32.726 39.394 1.00 26.90 86 THR A O 1
ATOM 608 N N . GLU A 1 87 ? -15.739 -31.560 38.358 1.00 26.50 87 GLU A N 1
ATOM 609 C CA . GLU A 1 87 ? -16.246 -32.792 37.754 1.00 28.52 87 GLU A CA 1
ATOM 610 C C . GLU A 1 87 ? -15.137 -33.385 36.880 1.00 28.04 87 GLU A C 1
ATOM 611 O O . GLU A 1 87 ? -14.839 -34.573 36.983 1.00 31.31 87 GLU A O 1
ATOM 617 N N . ALA A 1 88 ? -14.492 -32.559 36.063 1.00 27.01 88 ALA A N 1
ATOM 618 C CA . ALA A 1 88 ? -13.402 -33.053 35.217 1.00 29.55 88 ALA A CA 1
ATOM 619 C C . ALA A 1 88 ? -12.325 -33.767 36.040 1.00 31.05 88 ALA A C 1
ATOM 620 O O . ALA A 1 88 ? -11.865 -34.853 35.667 1.00 32.83 88 ALA A O 1
ATOM 622 N N . ASP A 1 89 ? -11.925 -33.162 37.156 1.00 31.22 89 ASP A N 1
ATOM 623 C CA . ASP A 1 89 ? -10.893 -33.754 38.015 1.00 29.89 89 ASP A CA 1
ATOM 624 C C . ASP A 1 89 ? -11.356 -35.072 38.647 1.00 29.91 89 ASP A C 1
ATOM 625 O O . ASP A 1 89 ? -10.569 -36.005 38.760 1.00 30.91 89 ASP A O 1
ATOM 630 N N . LYS A 1 90 ? -12.620 -35.154 39.060 1.00 30.11 90 LYS A N 1
ATOM 631 C CA . LYS A 1 90 ? -13.129 -36.375 39.686 1.00 29.39 90 LYS A CA 1
ATOM 632 C C . LYS A 1 90 ? -13.294 -37.480 38.652 1.00 30.19 90 LYS A C 1
ATOM 633 O O . LYS A 1 90 ? -12.944 -38.633 38.910 1.00 32.55 90 LYS A O 1
ATOM 639 N N . VAL A 1 91 ? -13.842 -37.141 37.487 1.00 27.21 91 VAL A N 1
ATOM 640 C CA . VAL A 1 91 ? -14.003 -38.136 36.445 1.00 26.76 91 VAL A CA 1
ATOM 641 C C . VAL A 1 91 ? -12.634 -38.659 36.033 1.00 27.13 91 VAL A C 1
ATOM 642 O O . VAL A 1 91 ? -12.494 -39.831 35.689 1.00 28.06 91 VAL A O 1
ATOM 646 N N . SER A 1 92 ? -11.624 -37.793 36.085 1.00 28.39 92 SER A N 1
ATOM 647 C CA . SER A 1 92 ? -10.247 -38.203 35.791 1.00 27.71 92 SER A CA 1
ATOM 648 C C . SER A 1 92 ? -9.748 -39.232 36.808 1.00 27.98 92 SER A C 1
ATOM 649 O O . SER A 1 92 ? -9.210 -40.283 36.439 1.00 28.47 92 SER A O 1
ATOM 652 N N . GLU A 1 93 ? -9.924 -38.921 38.085 1.00 25.26 93 GLU A N 1
ATOM 653 C CA . GLU A 1 93 ? -9.491 -39.812 39.146 1.00 26.43 93 GLU A CA 1
ATOM 654 C C . GLU A 1 93 ? -10.095 -41.201 38.963 1.00 25.59 93 GLU A C 1
ATOM 655 O O . GLU A 1 93 ? -9.436 -42.198 39.253 1.00 26.37 93 GLU A O 1
ATOM 661 N N . LEU A 1 94 ? -11.333 -41.272 38.468 1.00 23.67 94 LEU A N 1
ATOM 662 C CA . LEU A 1 94 ? -12.022 -42.563 38.328 1.00 22.21 94 LEU A CA 1
ATOM 663 C C . LEU A 1 94 ? -11.444 -43.415 37.190 1.00 19.79 94 LEU A C 1
ATOM 664 O O . LEU A 1 94 ? -11.286 -44.621 37.337 1.00 21.23 94 LEU A O 1
ATOM 669 N N . HIS A 1 95 ? -11.129 -42.797 36.058 1.00 20.90 95 HIS A N 1
ATOM 670 C CA . HIS A 1 95 ? -10.519 -43.531 34.949 1.00 22.89 95 HIS A CA 1
ATOM 671 C C . HIS A 1 95 ? -9.077 -43.976 35.293 1.00 23.45 95 HIS A C 1
ATOM 672 O O . HIS A 1 95 ? -8.576 -44.962 34.757 1.00 23.81 95 HIS A O 1
ATOM 679 N N . GLN A 1 96 ? -8.419 -43.278 36.211 1.00 25.04 96 GLN A N 1
ATOM 680 C CA . GLN A 1 96 ? -7.137 -43.770 36.721 1.00 26.75 96 GLN A CA 1
ATOM 681 C C . GLN A 1 96 ? -7.324 -45.041 37.572 1.00 27.70 96 GLN A C 1
ATOM 682 O O . GLN A 1 96 ? -6.434 -45.900 37.611 1.00 27.35 96 GLN A O 1
ATOM 688 N N . GLU A 1 97 ? -8.461 -45.160 38.260 1.00 25.09 97 GLU A N 1
ATOM 689 C CA . GLU A 1 97 ? -8.716 -46.357 39.063 1.00 27.92 97 GLU A CA 1
ATOM 690 C C . GLU A 1 97 ? -9.052 -47.537 38.159 1.00 26.58 97 GLU A C 1
ATOM 691 O O . GLU A 1 97 ? -8.665 -48.669 38.444 1.00 27.54 97 GLU A O 1
ATOM 697 N N . VAL A 1 98 ? -9.779 -47.268 37.079 1.00 25.46 98 VAL A N 1
ATOM 698 C CA . VAL A 1 98 ? -10.072 -48.290 36.086 1.00 25.56 98 VAL A CA 1
ATOM 699 C C . VAL A 1 98 ? -8.753 -48.852 35.551 1.00 26.41 98 VAL A C 1
ATOM 700 O O . VAL A 1 98 ? -8.540 -50.068 35.495 1.00 26.76 98 VAL A O 1
ATOM 704 N N . LYS A 1 99 ? -7.863 -47.945 35.174 1.00 26.48 99 LYS A N 1
ATOM 705 C CA . LYS A 1 99 ? -6.548 -48.305 34.653 1.00 25.83 99 LYS A CA 1
ATOM 706 C C . LYS A 1 99 ? -5.728 -49.093 35.680 1.00 23.46 99 LYS A C 1
ATOM 707 O O . LYS A 1 99 ? -5.138 -50.119 35.363 1.00 24.33 99 LYS A O 1
ATOM 713 N N . ASN A 1 100 ? -5.689 -48.606 36.912 1.00 23.08 100 ASN A N 1
ATOM 714 C CA . ASN A 1 100 ? -4.934 -49.269 37.962 1.00 23.96 100 ASN A CA 1
ATOM 715 C C . ASN A 1 100 ? -5.502 -50.638 38.290 1.00 23.58 100 ASN A C 1
ATOM 716 O O . ASN A 1 100 ? -4.759 -51.564 38.599 1.00 23.10 100 ASN A O 1
ATOM 721 N N . SER A 1 101 ? -6.822 -50.766 38.218 1.00 24.64 101 SER A N 1
ATOM 722 C CA . SER A 1 101 ? -7.476 -52.048 38.446 1.00 25.25 101 SER A CA 1
ATOM 723 C C . SER A 1 101 ? -7.142 -53.046 37.342 1.00 25.45 101 SER A C 1
ATOM 724 O O . SER A 1 101 ? -6.818 -54.208 37.611 1.00 25.13 101 SER A O 1
ATOM 727 N N . LEU A 1 102 ? -7.222 -52.577 36.101 1.00 26.73 102 LEU A N 1
ATOM 728 C CA . LEU A 1 102 ? -6.938 -53.395 34.924 1.00 26.11 102 LEU A CA 1
ATOM 729 C C . LEU A 1 102 ? -5.541 -54.007 34.942 1.00 26.94 102 LEU A C 1
ATOM 730 O O . LEU A 1 102 ? -5.378 -55.190 34.636 1.00 26.42 102 LEU A O 1
ATOM 735 N N . LEU A 1 103 ? -4.535 -53.210 35.296 1.00 26.15 103 LEU A N 1
ATOM 736 C CA . LEU A 1 103 ? -3.149 -53.693 35.298 1.00 26.12 103 LEU A CA 1
ATOM 737 C C . LEU A 1 103 ? -2.805 -54.437 36.575 1.00 26.47 103 LEU A C 1
ATOM 738 O O . LEU A 1 103 ? -2.322 -55.567 36.540 1.00 27.65 103 LEU A O 1
ATOM 743 N N . ASN A 1 104 ? -3.039 -53.787 37.708 1.00 26.72 104 ASN A N 1
ATOM 744 C CA . ASN A 1 104 ? -2.594 -54.317 38.994 1.00 25.79 104 ASN A CA 1
ATOM 745 C C . ASN A 1 104 ? -3.378 -55.526 39.489 1.00 24.75 104 ASN A C 1
ATOM 746 O O . ASN A 1 104 ? -2.831 -56.356 40.194 1.00 24.77 104 ASN A O 1
ATOM 751 N N . GLU A 1 105 ? -4.648 -55.639 39.112 1.00 26.54 105 GLU A N 1
ATOM 752 C CA . GLU A 1 105 ? -5.438 -56.817 39.472 1.00 27.37 105 GLU A CA 1
ATOM 753 C C . GLU A 1 105 ? -5.678 -57.754 38.279 1.00 27.39 105 GLU A C 1
ATOM 754 O O . GLU A 1 105 ? -5.129 -58.855 38.231 1.00 26.25 105 GLU A O 1
ATOM 760 N N . ASP A 1 106 ? -6.479 -57.305 37.316 1.00 26.98 106 ASP A N 1
ATOM 761 C CA . ASP A 1 106 ? -6.895 -58.151 36.193 1.00 27.70 106 ASP A CA 1
ATOM 762 C C . ASP A 1 106 ? -5.725 -58.757 35.400 1.00 27.01 106 ASP A C 1
ATOM 763 O O . ASP A 1 106 ? -5.629 -59.972 35.255 1.00 28.36 106 ASP A O 1
ATOM 768 N N . LEU A 1 107 ? -4.848 -57.902 34.890 1.00 27.11 107 LEU A N 1
ATOM 769 C CA . LEU A 1 107 ? -3.657 -58.325 34.142 1.00 24.65 107 LEU A CA 1
ATOM 770 C C . LEU A 1 107 ? -2.832 -59.315 34.960 1.00 23.82 107 LEU A C 1
ATOM 771 O O . LEU A 1 107 ? -2.565 -60.435 34.514 1.00 24.28 107 LEU A O 1
ATOM 776 N N . GLU A 1 108 ? -2.447 -58.900 36.165 1.00 23.38 108 GLU A N 1
ATOM 777 C CA . GLU A 1 108 ? -1.609 -59.716 37.038 1.00 23.62 108 GLU A CA 1
ATOM 778 C C . GLU A 1 108 ? -2.176 -61.103 37.243 1.00 22.66 108 GLU A C 1
ATOM 779 O O . GLU A 1 108 ? -1.448 -62.094 37.190 1.00 24.81 108 GLU A O 1
ATOM 785 N N . LYS A 1 109 ? -3.476 -61.170 37.494 1.00 20.05 109 LYS A N 1
ATOM 786 C CA . LYS A 1 109 ? -4.135 -62.436 37.766 1.00 20.26 109 LYS A CA 1
ATOM 787 C C . LYS A 1 109 ? -3.950 -63.436 36.616 1.00 19.92 109 LYS A C 1
ATOM 788 O O . LYS A 1 109 ? -3.689 -64.619 36.851 1.00 17.04 109 LYS A O 1
ATOM 794 N N . VAL A 1 110 ? -4.077 -62.971 35.374 1.00 20.57 110 VAL A N 1
ATOM 795 C CA . VAL A 1 110 ? -3.827 -63.856 34.239 1.00 22.53 110 VAL A CA 1
ATOM 796 C C . VAL A 1 110 ? -2.393 -64.321 34.298 1.00 25.18 110 VAL A C 1
ATOM 797 O O . VAL A 1 110 ? -2.110 -65.512 34.247 1.00 26.23 110 VAL A O 1
ATOM 801 N N . LYS A 1 111 ? -1.485 -63.358 34.409 1.00 27.08 111 LYS A N 1
ATOM 802 C CA . LYS A 1 111 ? -0.068 -63.652 34.425 1.00 24.76 111 LYS A CA 1
ATOM 803 C C . LYS A 1 111 ? 0.213 -64.753 35.443 1.00 22.71 111 LYS A C 1
ATOM 804 O O . LYS A 1 111 ? 0.721 -65.816 35.082 1.00 20.30 111 LYS A O 1
ATOM 810 N N . ASN A 1 112 ? -0.135 -64.523 36.704 1.00 22.75 112 ASN A N 1
ATOM 811 C CA . ASN A 1 112 ? 0.080 -65.549 37.729 1.00 24.86 112 ASN A CA 1
ATOM 812 C C . ASN A 1 112 ? -0.503 -66.898 37.333 1.00 26.04 112 ASN A C 1
ATOM 813 O O . ASN A 1 112 ? 0.134 -67.933 37.510 1.00 30.57 112 ASN A O 1
ATOM 818 N N . TRP A 1 113 ? -1.714 -66.899 36.797 1.00 25.74 113 TRP A N 1
ATOM 819 C CA . TRP A 1 113 ? -2.335 -68.154 36.405 1.00 25.58 113 TRP A CA 1
ATOM 820 C C . TRP A 1 113 ? -1.516 -68.848 35.309 1.00 23.37 113 TRP A C 1
ATOM 821 O O . TRP A 1 113 ? -1.300 -70.054 35.351 1.00 21.71 113 TRP A O 1
ATOM 832 N N . GLN A 1 114 ? -1.066 -68.069 34.333 1.00 24.84 114 GLN A N 1
ATOM 833 C CA . GLN A 1 114 ? -0.236 -68.570 33.242 1.00 25.05 114 GLN A CA 1
ATOM 834 C C . GLN A 1 114 ? 1.042 -69.193 33.788 1.00 24.80 114 GLN A C 1
ATOM 835 O O . GLN A 1 114 ? 1.477 -70.238 33.328 1.00 25.06 114 GLN A O 1
ATOM 841 N N . LYS A 1 115 ? 1.632 -68.552 34.791 1.00 29.98 115 LYS A N 1
ATOM 842 C CA . LYS A 1 115 ? 2.888 -69.014 35.383 1.00 28.81 115 LYS A CA 1
ATOM 843 C C . LYS A 1 115 ? 2.764 -70.429 35.944 1.00 30.42 115 LYS A C 1
ATOM 844 O O . LYS A 1 115 ? 3.662 -71.253 35.753 1.00 33.16 115 LYS A O 1
ATOM 850 N N . ASP A 1 116 ? 1.658 -70.722 36.626 1.00 30.54 116 ASP A N 1
ATOM 851 C CA . ASP A 1 116 ? 1.493 -72.031 37.267 1.00 32.62 116 ASP A CA 1
ATOM 852 C C . ASP A 1 116 ? 0.993 -73.120 36.330 1.00 32.04 116 ASP A C 1
ATOM 853 O O . ASP A 1 116 ? 1.095 -74.303 36.643 1.00 30.21 116 ASP A O 1
ATOM 858 N N . ALA A 1 117 ? 0.453 -72.733 35.183 1.00 32.39 117 ALA A N 1
ATOM 859 C CA . ALA A 1 117 ? -0.162 -73.707 34.300 1.00 33.00 117 ALA A CA 1
ATOM 860 C C . ALA A 1 117 ? 0.826 -74.217 33.265 1.00 34.78 117 ALA A C 1
ATOM 861 O O . ALA A 1 117 ? 0.871 -75.413 32.971 1.00 36.49 117 ALA A O 1
ATOM 863 N N . TYR A 1 118 ? 1.623 -73.310 32.717 1.00 34.91 118 TYR A N 1
ATOM 864 C CA . TYR A 1 118 ? 2.490 -73.647 31.601 1.00 34.87 118 TYR A CA 1
ATOM 865 C C . TYR A 1 118 ? 3.962 -73.523 31.982 1.00 35.31 118 TYR A C 1
ATOM 866 O O . TYR A 1 118 ? 4.442 -72.417 32.227 1.00 38.07 118 TYR A O 1
ATOM 875 N N . HIS A 1 119 ? 4.667 -74.656 32.033 1.00 34.44 119 HIS A N 1
ATOM 876 C CA . HIS A 1 119 ? 6.088 -74.681 32.402 1.00 34.47 119 HIS A CA 1
ATOM 877 C C . HIS A 1 119 ? 7.000 -75.040 31.232 1.00 33.82 119 HIS A C 1
ATOM 878 O O . HIS A 1 119 ? 6.868 -76.101 30.627 1.00 32.78 119 HIS A O 1
ATOM 885 N N . LYS A 1 120 ? 7.959 -74.166 30.959 1.00 34.95 120 LYS A N 1
ATOM 886 C CA . LYS A 1 120 ? 8.917 -74.359 29.882 1.00 36.24 120 LYS A CA 1
ATOM 887 C C . LYS A 1 120 ? 9.859 -75.548 30.155 1.00 36.32 120 LYS A C 1
ATOM 888 O O . LYS A 1 120 ? 10.090 -75.917 31.308 1.00 32.82 120 LYS A O 1
ATOM 894 N N . GLN A 1 121 ? 10.393 -76.137 29.083 1.00 37.18 121 GLN A N 1
ATOM 895 C CA . GLN A 1 121 ? 11.337 -77.258 29.170 1.00 38.42 121 GLN A CA 1
ATOM 896 C C . GLN A 1 121 ? 12.626 -76.958 28.413 1.00 37.12 121 GLN A C 1
ATOM 897 O O . GLN A 1 121 ? 12.589 -76.380 27.333 1.00 36.81 121 GLN A O 1
ATOM 903 N N . ILE A 1 122 ? 13.767 -77.379 28.945 1.00 38.79 122 ILE A N 1
ATOM 904 C CA . ILE A 1 122 ? 15.028 -77.100 28.264 1.00 39.65 122 ILE A CA 1
ATOM 905 C C . ILE A 1 122 ? 15.072 -77.851 26.941 1.00 40.66 122 ILE A C 1
ATOM 906 O O . ILE A 1 122 ? 15.806 -77.475 26.031 1.00 39.97 122 ILE A O 1
ATOM 911 N N . MET A 1 123 ? 14.268 -78.903 26.830 1.00 43.37 123 MET A N 1
ATOM 912 C CA . MET A 1 123 ? 14.198 -79.670 25.592 1.00 43.26 123 MET A CA 1
ATOM 913 C C . MET A 1 123 ? 13.370 -78.927 24.544 1.00 42.73 123 MET A C 1
ATOM 914 O O . MET A 1 123 ? 13.326 -79.327 23.378 1.00 42.15 123 MET A O 1
ATOM 919 N N . GLY A 1 124 ? 12.717 -77.844 24.966 1.00 41.75 124 GLY A N 1
ATOM 920 C CA . GLY A 1 124 ? 11.943 -76.998 24.056 1.00 39.79 124 GLY A CA 1
ATOM 921 C C . GLY A 1 124 ? 10.446 -77.274 24.080 1.00 39.15 124 GLY A C 1
ATOM 922 O O . GLY A 1 124 ? 10.004 -78.419 23.930 1.00 40.09 124 GLY A O 1
ATOM 923 N N . GLY A 1 125 ? 9.659 -76.217 24.248 1.00 36.23 125 GLY A N 1
ATOM 924 C CA . GLY A 1 125 ? 8.211 -76.351 24.343 1.00 34.23 125 GLY A CA 1
ATOM 925 C C . GLY A 1 125 ? 7.785 -76.394 25.794 1.00 32.79 125 GLY A C 1
ATOM 926 O O . GLY A 1 125 ? 8.584 -76.088 26.693 1.00 33.80 125 GLY A O 1
ATOM 927 N N . PHE A 1 126 ? 6.533 -76.772 26.035 1.00 28.72 126 PHE A N 1
ATOM 928 C CA . PHE A 1 126 ? 6.022 -76.844 27.400 1.00 28.03 126 PHE A CA 1
ATOM 929 C C . PHE A 1 126 ? 5.883 -78.278 27.886 1.00 28.08 126 PHE A C 1
ATOM 930 O O . PHE A 1 126 ? 5.528 -79.175 27.132 1.00 30.53 126 PHE A O 1
ATOM 938 N N . LYS A 1 127 ? 6.166 -78.469 29.166 1.00 27.73 127 LYS A N 1
ATOM 939 C CA . LYS A 1 127 ? 6.012 -79.744 29.826 1.00 26.62 127 LYS A CA 1
ATOM 940 C C . LYS A 1 127 ? 4.622 -80.283 29.584 1.00 26.91 127 LYS A C 1
ATOM 941 O O . LYS A 1 127 ? 4.427 -81.476 29.319 1.00 26.77 127 LYS A O 1
ATOM 947 N N . GLU A 1 128 ? 3.645 -79.393 29.673 1.00 27.21 128 GLU A N 1
ATOM 948 C CA . GLU A 1 128 ? 2.258 -79.795 29.569 1.00 27.48 128 GLU A CA 1
ATOM 949 C C . GLU A 1 128 ? 1.959 -80.348 28.180 1.00 26.92 128 GLU A C 1
ATOM 950 O O . GLU A 1 128 ? 1.279 -81.360 28.042 1.00 26.33 128 GLU A O 1
ATOM 956 N N . THR A 1 129 ? 2.477 -79.694 27.151 1.00 27.02 129 THR A N 1
ATOM 957 C CA . THR A 1 129 ? 2.279 -80.172 25.791 1.00 28.54 129 THR A CA 1
ATOM 958 C C . THR A 1 129 ? 2.935 -81.528 25.594 1.00 29.31 129 THR A C 1
ATOM 959 O O . THR A 1 129 ? 2.380 -82.410 24.939 1.00 27.88 129 THR A O 1
ATOM 963 N N . LYS A 1 130 ? 4.127 -81.685 26.159 1.00 30.42 130 LYS A N 1
ATOM 964 C CA . LYS A 1 130 ? 4.912 -82.896 25.964 1.00 31.58 130 LYS A CA 1
ATOM 965 C C . LYS A 1 130 ? 4.244 -84.109 26.610 1.00 31.88 130 LYS A C 1
ATOM 966 O O . LYS A 1 130 ? 4.355 -85.227 26.106 1.00 31.72 130 LYS A O 1
ATOM 972 N N . GLU A 1 131 ? 3.548 -83.882 27.719 1.00 31.69 131 GLU A N 1
ATOM 973 C CA . GLU A 1 131 ? 2.932 -84.966 28.472 1.00 31.89 131 GLU A CA 1
ATOM 974 C C . GLU A 1 131 ? 1.734 -85.514 27.724 1.00 31.00 131 GLU A C 1
ATOM 975 O O . GLU A 1 131 ? 1.491 -86.719 27.716 1.00 32.42 131 GLU A O 1
ATOM 981 N N . ALA A 1 132 ? 0.991 -84.627 27.081 1.00 32.56 132 ALA A N 1
ATOM 982 C CA . ALA A 1 132 ? -0.118 -85.040 26.225 1.00 33.56 132 ALA A CA 1
ATOM 983 C C . ALA A 1 132 ? 0.398 -85.915 25.084 1.00 35.52 132 ALA A C 1
ATOM 984 O O . ALA A 1 132 ? -0.185 -86.956 24.758 1.00 34.55 132 ALA A O 1
ATOM 986 N N . GLU A 1 133 ? 1.494 -85.481 24.474 1.00 36.70 133 GLU A N 1
ATOM 987 C CA . GLU A 1 133 ? 2.008 -86.158 23.310 1.00 37.43 133 GLU A CA 1
ATOM 988 C C . GLU A 1 133 ? 2.470 -87.554 23.684 1.00 36.48 133 GLU A C 1
ATOM 989 O O . GLU A 1 133 ? 2.215 -88.515 22.963 1.00 34.52 133 GLU A O 1
ATOM 995 N N . ASP A 1 134 ? 3.140 -87.665 24.825 1.00 37.29 134 ASP A N 1
ATOM 996 C CA . ASP A 1 134 ? 3.648 -88.951 25.277 1.00 37.69 134 ASP A CA 1
ATOM 997 C C . ASP A 1 134 ? 2.494 -89.883 25.632 1.00 37.58 134 ASP A C 1
ATOM 998 O O . ASP A 1 134 ? 2.472 -91.040 25.219 1.00 39.87 134 ASP A O 1
ATOM 1003 N N . GLY A 1 135 ? 1.526 -89.368 26.380 1.00 37.10 135 GLY A N 1
ATOM 1004 C CA . GLY A 1 135 ? 0.347 -90.144 26.750 1.00 37.78 135 GLY A CA 1
ATOM 1005 C C . GLY A 1 135 ? -0.387 -90.769 25.571 1.00 37.93 135 GLY A C 1
ATOM 1006 O O . GLY A 1 135 ? -0.789 -91.927 25.643 1.00 36.57 135 GLY A O 1
ATOM 1007 N N . PHE A 1 136 ? -0.578 -90.006 24.495 1.00 38.25 136 PHE A N 1
ATOM 1008 C CA . PHE A 1 136 ? -1.243 -90.526 23.300 1.00 40.57 136 PHE A CA 1
ATOM 1009 C C . PHE A 1 136 ? -0.381 -91.598 22.664 1.00 42.21 136 PHE A C 1
ATOM 1010 O O . PHE A 1 136 ? -0.802 -92.740 22.514 1.00 42.55 136 PHE A O 1
ATOM 1018 N N . ARG A 1 137 ? 0.835 -91.212 22.293 1.00 44.52 137 ARG A N 1
ATOM 1019 C CA . ARG A 1 137 ? 1.766 -92.114 21.638 1.00 43.99 137 ARG A CA 1
ATOM 1020 C C . ARG A 1 137 ? 1.756 -93.498 22.293 1.00 44.45 137 ARG A C 1
ATOM 1021 O O . ARG A 1 137 ? 1.715 -94.515 21.600 1.00 46.46 137 ARG A O 1
ATOM 1029 N N . LYS A 1 138 ? 1.782 -93.536 23.621 1.00 42.84 138 LYS A N 1
ATOM 1030 C CA . LYS A 1 138 ? 1.722 -94.799 24.350 1.00 43.19 138 LYS A CA 1
ATOM 1031 C C . LYS A 1 138 ? 0.375 -95.506 24.186 1.00 42.96 138 LYS A C 1
ATOM 1032 O O . LYS A 1 138 ? 0.323 -96.706 23.906 1.00 43.96 138 LYS A O 1
ATOM 1038 N N . ALA A 1 139 ? -0.714 -94.767 24.374 1.00 42.43 139 ALA A N 1
ATOM 1039 C CA . ALA A 1 139 ? -2.051 -95.339 24.260 1.00 42.91 139 ALA A CA 1
ATOM 1040 C C . ALA A 1 139 ? -2.323 -95.811 22.835 1.00 43.08 139 ALA A C 1
ATOM 1041 O O . ALA A 1 139 ? -3.297 -96.522 22.584 1.00 43.91 139 ALA A O 1
ATOM 1043 N N . GLN A 1 140 ? -1.459 -95.410 21.908 1.00 43.17 140 GLN A N 1
ATOM 1044 C CA . GLN A 1 140 ? -1.635 -95.733 20.498 1.00 43.95 140 GLN A CA 1
ATOM 1045 C C . GLN A 1 140 ? -0.599 -96.750 20.015 1.00 45.39 140 GLN A C 1
ATOM 1046 O O . GLN A 1 140 ? -0.684 -97.243 18.892 1.00 46.55 140 GLN A O 1
ATOM 1052 N N . LYS A 1 141 ? 0.360 -97.085 20.874 1.00 46.52 141 LYS A N 1
ATOM 1053 C CA . LYS A 1 141 ? 1.474 -97.950 20.483 1.00 46.56 141 LYS A CA 1
ATOM 1054 C C . LYS A 1 141 ? 1.023 -99.318 19.937 1.00 46.11 141 LYS A C 1
ATOM 1055 O O . LYS A 1 141 ? 1.317 -99.656 18.790 1.00 43.85 141 LYS A O 1
ATOM 1061 N N . PRO A 1 142 ? 0.316 -100.113 20.754 1.00 45.50 142 PRO A N 1
ATOM 1062 C CA . PRO A 1 142 ? -0.166 -101.404 20.262 1.00 46.26 142 PRO A CA 1
ATOM 1063 C C . PRO A 1 142 ? -0.871 -101.323 18.907 1.00 47.62 142 PRO A C 1
ATOM 1064 O O . PRO A 1 142 ? -0.467 -101.995 17.952 1.00 48.96 142 PRO A O 1
ATOM 1068 N N . TRP A 1 143 ? -1.913 -100.501 18.834 1.00 50.05 143 TRP A N 1
ATOM 1069 C CA . TRP A 1 143 ? -2.725 -100.344 17.625 1.00 48.71 143 TRP A CA 1
ATOM 1070 C C . TRP A 1 143 ? -1.896 -99.996 16.384 1.00 49.58 143 TRP A C 1
ATOM 1071 O O . TRP A 1 143 ? -2.147 -100.519 15.295 1.00 49.06 143 TRP A O 1
ATOM 1082 N N . ALA A 1 144 ? -0.916 -99.110 16.544 1.00 49.03 144 ALA A N 1
ATOM 1083 C CA . ALA A 1 144 ? 0.028 -98.815 15.470 1.00 49.70 144 ALA A CA 1
ATOM 1084 C C . ALA A 1 144 ? 0.738 -100.090 14.979 1.00 50.33 144 ALA A C 1
ATOM 1085 O O . ALA A 1 144 ? 0.870 -100.323 13.772 1.00 48.10 144 ALA A O 1
ATOM 1087 N N . LYS A 1 145 ? 1.187 -100.910 15.926 1.00 51.15 145 LYS A N 1
ATOM 1088 C CA . LYS A 1 145 ? 1.917 -102.145 15.620 1.00 51.83 145 LYS A CA 1
ATOM 1089 C C . LYS A 1 145 ? 1.053 -103.143 14.851 1.00 51.96 145 LYS A C 1
ATOM 1090 O O . LYS A 1 145 ? 1.553 -103.925 14.041 1.00 50.01 145 LYS A O 1
ATOM 1096 N N . LYS A 1 146 ? -0.249 -103.101 15.112 1.00 51.15 146 LYS A N 1
ATOM 1097 C CA . LYS A 1 146 ? -1.176 -104.085 14.580 1.00 50.23 146 LYS A CA 1
ATOM 1098 C C . LYS A 1 146 ? -1.709 -103.706 13.196 1.00 48.37 146 LYS A C 1
ATOM 1099 O O . LYS A 1 146 ? -2.105 -104.576 12.424 1.00 46.05 146 LYS A O 1
ATOM 1105 N N . MET A 1 147 ? -1.716 -102.413 12.888 1.00 48.66 147 MET A N 1
ATOM 1106 C CA . MET A 1 147 ? -2.106 -101.936 11.563 1.00 48.63 147 MET A CA 1
ATOM 1107 C C . MET A 1 147 ? -0.982 -102.182 10.568 1.00 48.15 147 MET A C 1
ATOM 1108 O O . MET A 1 147 ? -1.223 -102.336 9.372 1.00 47.53 147 MET A O 1
ATOM 1113 N N . LYS A 1 148 ? 0.249 -102.211 11.068 1.00 48.28 148 LYS A N 1
ATOM 1114 C CA . LYS A 1 148 ? 1.399 -102.561 10.250 1.00 50.18 148 LYS A CA 1
ATOM 1115 C C . LYS A 1 148 ? 1.284 -104.009 9.784 1.00 50.31 148 LYS A C 1
ATOM 1116 O O . LYS A 1 148 ? 1.424 -104.303 8.593 1.00 50.38 148 LYS A O 1
ATOM 1122 N N . GLU A 1 149 ? 1.037 -104.907 10.735 1.00 48.70 149 GLU A N 1
ATOM 1123 C CA . GLU A 1 149 ? 0.832 -106.321 10.433 1.00 48.16 149 GLU A CA 1
ATOM 1124 C C . GLU A 1 149 ? -0.341 -106.495 9.476 1.00 47.00 149 GLU A C 1
ATOM 1125 O O . GLU A 1 149 ? -0.234 -107.186 8.468 1.00 48.30 149 GLU A O 1
ATOM 1131 N N . LEU A 1 150 ? -1.461 -105.862 9.799 1.00 45.12 150 LEU A N 1
ATOM 1132 C CA . LEU A 1 150 ? -2.635 -105.924 8.948 1.00 46.73 150 LEU A CA 1
ATOM 1133 C C . LEU A 1 150 ? -2.278 -105.489 7.528 1.00 47.49 150 LEU A C 1
ATOM 1134 O O . LEU A 1 150 ? -2.751 -106.059 6.548 1.00 45.62 150 LEU A O 1
ATOM 1139 N N . GLU A 1 151 ? -1.438 -104.467 7.427 1.00 50.37 151 GLU A N 1
ATOM 1140 C CA . GLU A 1 151 ? -0.969 -103.989 6.136 1.00 50.07 151 GLU A CA 1
ATOM 1141 C C . GLU A 1 151 ? -0.142 -105.065 5.434 1.00 49.92 151 GLU A C 1
ATOM 1142 O O . GLU A 1 151 ? -0.448 -105.472 4.310 1.00 50.56 151 GLU A O 1
ATOM 1148 N N . ALA A 1 152 ? 0.909 -105.525 6.102 1.00 48.20 152 ALA A N 1
ATOM 1149 C CA . ALA A 1 152 ? 1.767 -106.557 5.541 1.00 48.03 152 ALA A CA 1
ATOM 1150 C C . ALA A 1 152 ? 0.932 -107.720 4.998 1.00 47.87 152 ALA A C 1
ATOM 1151 O O . ALA A 1 152 ? 1.158 -108.181 3.876 1.00 45.08 152 ALA A O 1
ATOM 1153 N N . ALA A 1 153 ? -0.027 -108.179 5.806 1.00 47.68 153 ALA A N 1
ATOM 1154 C CA . ALA A 1 153 ? -0.839 -109.351 5.484 1.00 47.52 153 ALA A CA 1
ATOM 1155 C C . ALA A 1 153 ? -1.659 -109.114 4.221 1.00 47.30 153 ALA A C 1
ATOM 1156 O O . ALA A 1 153 ? -1.700 -109.958 3.319 1.00 44.73 153 ALA A O 1
ATOM 1158 N N . LYS A 1 154 ? -2.304 -107.956 4.165 1.00 47.03 154 LYS A N 1
ATOM 1159 C CA . LYS A 1 154 ? -3.048 -107.547 2.990 1.00 48.67 154 LYS A CA 1
ATOM 1160 C C . LYS A 1 154 ? -2.162 -107.624 1.742 1.00 49.57 154 LYS A C 1
ATOM 1161 O O . LYS A 1 154 ? -2.605 -108.062 0.681 1.00 48.10 154 LYS A O 1
ATOM 1167 N N . LYS A 1 155 ? -0.908 -107.207 1.876 1.00 51.13 155 LYS A N 1
ATOM 1168 C CA . LYS A 1 155 ? 0.031 -107.242 0.761 1.00 52.28 155 LYS A CA 1
ATOM 1169 C C . LYS A 1 155 ? 0.223 -108.668 0.258 1.00 53.66 155 LYS A C 1
ATOM 1170 O O . LYS A 1 155 ? -0.034 -108.967 -0.910 1.00 53.17 155 LYS A O 1
ATOM 1176 N N . ALA A 1 156 ? 0.685 -109.541 1.152 1.00 54.10 156 ALA A N 1
ATOM 1177 C CA . ALA A 1 156 ? 0.958 -110.930 0.807 1.00 53.56 156 ALA A CA 1
ATOM 1178 C C . ALA A 1 156 ? -0.207 -111.516 0.025 1.00 55.17 156 ALA A C 1
ATOM 1179 O O . ALA A 1 156 ? -0.021 -112.129 -1.023 1.00 57.88 156 ALA A O 1
ATOM 1181 N N . TYR A 1 157 ? -1.413 -111.316 0.538 1.00 54.97 157 TYR A N 1
ATOM 1182 C CA . TYR A 1 157 ? -2.595 -111.899 -0.066 1.00 54.87 157 TYR A CA 1
ATOM 1183 C C . TYR A 1 157 ? -2.870 -111.323 -1.455 1.00 54.59 157 TYR A C 1
ATOM 1184 O O . TYR A 1 157 ? -3.406 -112.018 -2.317 1.00 54.17 157 TYR A O 1
ATOM 1193 N N . HIS A 1 158 ? -2.501 -110.065 -1.678 1.00 54.66 158 HIS A N 1
ATOM 1194 C CA . HIS A 1 158 ? -2.818 -109.395 -2.945 1.00 56.17 158 HIS A CA 1
ATOM 1195 C C . HIS A 1 158 ? -1.814 -109.753 -4.034 1.00 55.33 158 HIS A C 1
ATOM 1196 O O . HIS A 1 158 ? -2.164 -109.832 -5.210 1.00 54.77 158 HIS A O 1
ATOM 1203 N N . LEU A 1 159 ? -0.567 -109.963 -3.629 1.00 54.95 159 LEU A N 1
ATOM 1204 C CA . LEU A 1 159 ? 0.462 -110.479 -4.513 1.00 54.66 159 LEU A CA 1
ATOM 1205 C C . LEU A 1 159 ? 0.104 -111.917 -4.866 1.00 54.64 159 LEU A C 1
ATOM 1206 O O . LEU A 1 159 ? 0.386 -112.385 -5.967 1.00 56.39 159 LEU A O 1
ATOM 1211 N N . ALA A 1 160 ? -0.524 -112.609 -3.919 1.00 55.50 160 ALA A N 1
ATOM 1212 C CA . ALA A 1 160 ? -0.878 -114.019 -4.078 1.00 56.74 160 ALA A CA 1
ATOM 1213 C C . ALA A 1 160 ? -1.947 -114.226 -5.147 1.00 57.47 160 ALA A C 1
ATOM 1214 O O . ALA A 1 160 ? -1.912 -115.212 -5.879 1.00 58.06 160 ALA A O 1
ATOM 1216 N N . CYS A 1 161 ? -2.898 -113.304 -5.233 1.00 58.51 161 CYS A N 1
ATOM 1217 C CA . CYS A 1 161 ? -3.941 -113.388 -6.249 1.00 61.02 161 CYS A CA 1
ATOM 1218 C C . CYS A 1 161 ? -3.404 -112.955 -7.617 1.00 62.78 161 CYS A C 1
ATOM 1219 O O . CYS A 1 161 ? -3.728 -113.557 -8.643 1.00 60.94 161 CYS A O 1
ATOM 1222 N N . LYS A 1 162 ? -2.587 -111.906 -7.626 1.00 64.74 162 LYS A N 1
ATOM 1223 C CA . LYS A 1 162 ? -1.997 -111.410 -8.862 1.00 66.29 162 LYS A CA 1
ATOM 1224 C C . LYS A 1 162 ? -1.166 -112.485 -9.549 1.00 67.99 162 LYS A C 1
ATOM 1225 O O . LYS A 1 162 ? -1.169 -112.591 -10.776 1.00 67.87 162 LYS A O 1
ATOM 1231 N N . GLU A 1 163 ? -0.450 -113.273 -8.751 1.00 69.91 163 GLU A N 1
ATOM 1232 C CA . GLU A 1 163 ? 0.393 -114.344 -9.279 1.00 71.04 163 GLU A CA 1
ATOM 1233 C C . GLU A 1 163 ? -0.454 -115.489 -9.826 1.00 71.46 163 GLU A C 1
ATOM 1234 O O . GLU A 1 163 ? -0.083 -116.143 -10.800 1.00 72.05 163 GLU A O 1
ATOM 1240 N N . GLU A 1 164 ? -1.596 -115.725 -9.197 1.00 71.51 164 GLU A N 1
ATOM 1241 C CA . GLU A 1 164 ? -2.509 -116.749 -9.663 1.00 72.15 164 GLU A CA 1
ATOM 1242 C C . GLU A 1 164 ? -3.071 -116.376 -11.034 1.00 72.30 164 GLU A C 1
ATOM 1243 O O . GLU A 1 164 ? -3.191 -117.230 -11.913 1.00 72.14 164 GLU A O 1
ATOM 1249 N N . ARG A 1 165 ? -3.412 -115.099 -11.207 1.00 72.50 165 ARG A N 1
ATOM 1250 C CA . ARG A 1 165 ? -3.961 -114.602 -12.473 1.00 72.68 165 ARG A CA 1
ATOM 1251 C C . ARG A 1 165 ? -3.013 -114.882 -13.630 1.00 72.32 165 ARG A C 1
ATOM 1252 O O . ARG A 1 165 ? -3.421 -115.371 -14.685 1.00 70.44 165 ARG A O 1
ATOM 1260 N N . LEU A 1 166 ? -1.744 -114.555 -13.421 1.00 72.69 166 LEU A N 1
ATOM 1261 C CA . LEU A 1 166 ? -0.714 -114.806 -14.412 1.00 73.07 166 LEU A CA 1
ATOM 1262 C C . LEU A 1 166 ? -0.537 -116.310 -14.618 1.00 72.83 166 LEU A C 1
ATOM 1263 O O . LEU A 1 166 ? -0.351 -116.769 -15.744 1.00 72.30 166 LEU A O 1
ATOM 1268 N N . ALA A 1 167 ? -0.614 -117.070 -13.526 1.00 72.73 167 ALA A N 1
ATOM 1269 C CA . ALA A 1 167 ? -0.470 -118.524 -13.576 1.00 72.71 167 ALA A CA 1
ATOM 1270 C C . ALA A 1 167 ? -1.511 -119.162 -14.495 1.00 72.46 167 ALA A C 1
ATOM 1271 O O . ALA A 1 167 ? -1.251 -120.186 -15.124 1.00 72.13 167 ALA A O 1
ATOM 1273 N N . MET A 1 168 ? -2.692 -118.557 -14.564 1.00 72.88 168 MET A N 1
ATOM 1274 C CA . MET A 1 168 ? -3.740 -119.030 -15.461 1.00 73.90 168 MET A CA 1
ATOM 1275 C C . MET A 1 168 ? -3.520 -118.503 -16.876 1.00 73.27 168 MET A C 1
ATOM 1276 O O . MET A 1 168 ? -3.473 -119.274 -17.835 1.00 72.43 168 MET A O 1
ATOM 1281 N N . THR A 1 169 ? -3.390 -117.186 -17.002 1.00 73.31 169 THR A N 1
ATOM 1282 C CA . THR A 1 169 ? -3.087 -116.576 -18.290 1.00 74.72 169 THR A CA 1
ATOM 1283 C C . THR A 1 169 ? -1.847 -117.244 -18.879 1.00 76.06 169 THR A C 1
ATOM 1284 O O . THR A 1 169 ? -1.460 -116.980 -20.016 1.00 75.48 169 THR A O 1
ATOM 1288 N N . ARG A 1 170 ? -1.233 -118.114 -18.083 1.00 77.72 170 ARG A N 1
ATOM 1289 C CA . ARG A 1 170 ? -0.067 -118.874 -18.503 1.00 78.11 170 ARG A CA 1
ATOM 1290 C C . ARG A 1 170 ? -0.517 -120.276 -18.912 1.00 78.57 170 ARG A C 1
ATOM 1291 O O . ARG A 1 170 ? -0.468 -120.635 -20.087 1.00 77.95 170 ARG A O 1
ATOM 1299 N N . GLU A 1 171 ? -0.972 -121.059 -17.938 1.00 79.75 171 GLU A N 1
ATOM 1300 C CA . GLU A 1 171 ? -1.426 -122.421 -18.195 1.00 80.62 171 GLU A CA 1
ATOM 1301 C C . GLU A 1 171 ? -2.164 -122.509 -19.527 1.00 81.81 171 GLU A C 1
ATOM 1302 O O . GLU A 1 171 ? -1.630 -123.008 -20.522 1.00 81.89 171 GLU A O 1
ATOM 1308 N N . MET A 1 172 ? -3.402 -122.028 -19.534 1.00 82.20 172 MET A N 1
ATOM 1309 C CA . MET A 1 172 ? -4.208 -122.016 -20.742 1.00 82.23 172 MET A CA 1
ATOM 1310 C C . MET A 1 172 ? -3.941 -120.718 -21.496 1.00 82.59 172 MET A C 1
ATOM 1311 O O . MET A 1 172 ? -4.749 -119.792 -21.487 1.00 82.36 172 MET A O 1
ATOM 1316 N N . ASN A 1 173 ? -2.774 -120.669 -22.130 1.00 82.88 173 ASN A N 1
ATOM 1317 C CA . ASN A 1 173 ? -2.351 -119.520 -22.920 1.00 83.44 173 ASN A CA 1
ATOM 1318 C C . ASN A 1 173 ? -1.388 -119.956 -24.017 1.00 84.27 173 ASN A C 1
ATOM 1319 O O . ASN A 1 173 ? -1.172 -119.238 -24.993 1.00 84.52 173 ASN A O 1
ATOM 1324 N N . SER A 1 174 ? -0.797 -121.133 -23.832 1.00 85.46 174 SER A N 1
ATOM 1325 C CA . SER A 1 174 ? -0.027 -121.790 -24.882 1.00 86.13 174 SER A CA 1
ATOM 1326 C C . SER A 1 174 ? -0.556 -123.219 -25.055 1.00 86.66 174 SER A C 1
ATOM 1327 O O . SER A 1 174 ? 0.022 -124.028 -25.782 1.00 84.72 174 SER A O 1
ATOM 1330 N N . LYS A 1 175 ? -1.677 -123.499 -24.388 1.00 88.06 175 LYS A N 1
ATOM 1331 C CA . LYS A 1 175 ? -2.274 -124.837 -24.341 1.00 88.41 175 LYS A CA 1
ATOM 1332 C C . LYS A 1 175 ? -2.147 -125.572 -25.673 1.00 89.16 175 LYS A C 1
ATOM 1333 O O . LYS A 1 175 ? -1.057 -126.021 -26.034 1.00 89.96 175 LYS A O 1
ATOM 1339 N N . THR A 1 176 ? -3.259 -125.698 -26.397 1.00 89.50 176 THR A N 1
ATOM 1340 C CA . THR A 1 176 ? -3.267 -126.380 -27.696 1.00 88.86 176 THR A CA 1
ATOM 1341 C C . THR A 1 176 ? -2.307 -125.701 -28.682 1.00 89.09 176 THR A C 1
ATOM 1342 O O . THR A 1 176 ? -2.270 -126.046 -29.865 1.00 88.45 176 THR A O 1
ATOM 1346 N N . GLU A 1 177 ? -1.533 -124.739 -28.179 1.00 89.43 177 GLU A N 1
ATOM 1347 C CA . GLU A 1 177 ? -0.537 -124.031 -28.982 1.00 88.88 177 GLU A CA 1
ATOM 1348 C C . GLU A 1 177 ? 0.746 -124.851 -29.053 1.00 89.69 177 GLU A C 1
ATOM 1349 O O . GLU A 1 177 ? 1.113 -125.528 -28.090 1.00 90.44 177 GLU A O 1
ATOM 1355 N N . GLN A 1 178 ? 1.430 -124.773 -30.193 1.00 89.33 178 GLN A N 1
ATOM 1356 C CA . GLN A 1 178 ? 2.550 -125.666 -30.498 1.00 88.40 178 GLN A CA 1
ATOM 1357 C C . GLN A 1 178 ? 3.760 -125.529 -29.562 1.00 87.78 178 GLN A C 1
ATOM 1358 O O . GLN A 1 178 ? 4.285 -126.533 -29.078 1.00 87.33 178 GLN A O 1
ATOM 1364 N N . SER A 1 179 ? 4.208 -124.302 -29.314 1.00 86.68 179 SER A N 1
ATOM 1365 C CA . SER A 1 179 ? 5.375 -124.089 -28.461 1.00 85.75 179 SER A CA 1
ATOM 1366 C C . SER A 1 179 ? 5.061 -124.445 -27.005 1.00 85.45 179 SER A C 1
ATOM 1367 O O . SER A 1 179 ? 4.916 -123.564 -26.155 1.00 86.03 179 SER A O 1
ATOM 1370 N N . VAL A 1 180 ? 4.958 -125.745 -26.735 1.00 83.94 180 VAL A N 1
ATOM 1371 C CA . VAL A 1 180 ? 4.670 -126.261 -25.395 1.00 82.37 180 VAL A CA 1
ATOM 1372 C C . VAL A 1 180 ? 4.271 -127.737 -25.473 1.00 81.29 180 VAL A C 1
ATOM 1373 O O . VAL A 1 180 ? 3.605 -128.156 -26.418 1.00 79.95 180 VAL A O 1
ATOM 1377 N N . THR A 1 181 ? 4.675 -128.515 -24.471 1.00 80.69 181 THR A N 1
ATOM 1378 C CA . THR A 1 181 ? 4.507 -129.970 -24.509 1.00 79.69 181 THR A CA 1
ATOM 1379 C C . THR A 1 181 ? 3.722 -130.515 -23.310 1.00 78.19 181 THR A C 1
ATOM 1380 O O . THR A 1 181 ? 3.434 -129.780 -22.363 1.00 75.90 181 THR A O 1
ATOM 1384 N N . PRO A 1 182 ? 3.359 -131.809 -23.365 1.00 77.28 182 PRO A N 1
ATOM 1385 C CA . PRO A 1 182 ? 2.626 -132.524 -22.317 1.00 78.28 182 PRO A CA 1
ATOM 1386 C C . PRO A 1 182 ? 3.371 -132.600 -20.983 1.00 78.27 182 PRO A C 1
ATOM 1387 O O . PRO A 1 182 ? 2.802 -132.290 -19.937 1.00 77.60 182 PRO A O 1
ATOM 1391 N N . GLU A 1 183 ? 4.627 -133.030 -21.021 1.00 79.26 183 GLU A N 1
ATOM 1392 C CA . GLU A 1 183 ? 5.470 -133.028 -19.831 1.00 79.80 183 GLU A CA 1
ATOM 1393 C C . GLU A 1 183 ? 5.514 -131.622 -19.247 1.00 80.27 183 GLU A C 1
ATOM 1394 O O . GLU A 1 183 ? 5.619 -131.439 -18.035 1.00 79.97 183 GLU A O 1
ATOM 1400 N N . GLN A 1 184 ? 5.427 -130.635 -20.134 1.00 81.19 184 GLN A N 1
ATOM 1401 C CA . GLN A 1 184 ? 5.617 -129.236 -19.781 1.00 81.51 184 GLN A CA 1
ATOM 1402 C C . GLN A 1 184 ? 4.292 -128.545 -19.437 1.00 81.88 184 GLN A C 1
ATOM 1403 O O . GLN A 1 184 ? 4.259 -127.629 -18.616 1.00 80.99 184 GLN A O 1
ATOM 1409 N N . GLN A 1 185 ? 3.203 -128.989 -20.060 1.00 82.82 185 GLN A N 1
ATOM 1410 C CA . GLN A 1 185 ? 1.871 -128.473 -19.742 1.00 82.72 185 GLN A CA 1
ATOM 1411 C C . GLN A 1 185 ? 1.484 -128.806 -18.306 1.00 83.29 185 GLN A C 1
ATOM 1412 O O . GLN A 1 185 ? 0.930 -127.967 -17.594 1.00 83.57 185 GLN A O 1
ATOM 1418 N N . LYS A 1 186 ? 1.776 -130.033 -17.884 1.00 83.95 186 LYS A N 1
ATOM 1419 C CA . LYS A 1 186 ? 1.380 -130.501 -16.557 1.00 84.23 186 LYS A CA 1
ATOM 1420 C C . LYS A 1 186 ? 2.054 -129.696 -15.442 1.00 84.34 186 LYS A C 1
ATOM 1421 O O . LYS A 1 186 ? 1.533 -129.611 -14.330 1.00 84.23 186 LYS A O 1
ATOM 1427 N N . LYS A 1 187 ? 3.207 -129.105 -15.745 1.00 84.08 187 LYS A N 1
ATOM 1428 C CA . LYS A 1 187 ? 3.918 -128.272 -14.778 1.00 83.33 187 LYS A CA 1
ATOM 1429 C C . LYS A 1 187 ? 3.216 -126.933 -14.613 1.00 82.37 187 LYS A C 1
ATOM 1430 O O . LYS A 1 187 ? 3.178 -126.375 -13.518 1.00 82.82 187 LYS A O 1
ATOM 1436 N N . LEU A 1 188 ? 2.661 -126.421 -15.707 1.00 81.21 188 LEU A N 1
ATOM 1437 C CA . LEU A 1 188 ? 1.916 -125.168 -15.673 1.00 80.43 188 LEU A CA 1
ATOM 1438 C C . LEU A 1 188 ? 0.625 -125.332 -14.875 1.00 79.51 188 LEU A C 1
ATOM 1439 O O . LEU A 1 188 ? 0.138 -124.381 -14.262 1.00 78.87 188 LEU A O 1
ATOM 1444 N N . VAL A 1 189 ? 0.073 -126.543 -14.890 1.00 79.07 189 VAL A N 1
ATOM 1445 C CA . VAL A 1 189 ? -1.106 -126.859 -14.090 1.00 78.34 189 VAL A CA 1
ATOM 1446 C C . VAL A 1 189 ? -0.708 -126.990 -12.625 1.00 78.52 189 VAL A C 1
ATOM 1447 O O . VAL A 1 189 ? -1.439 -126.543 -11.737 1.00 79.32 189 VAL A O 1
ATOM 1451 N N . ASP A 1 190 ? 0.450 -127.608 -12.385 1.00 77.16 190 ASP A N 1
ATOM 1452 C CA . ASP A 1 190 ? 1.019 -127.713 -11.041 1.00 76.37 190 ASP A CA 1
ATOM 1453 C C . ASP A 1 190 ? 1.368 -126.323 -10.517 1.00 74.59 190 ASP A C 1
ATOM 1454 O O . ASP A 1 190 ? 1.342 -126.077 -9.311 1.00 72.85 190 ASP A O 1
ATOM 1459 N N . LYS A 1 191 ? 1.700 -125.424 -11.439 1.00 73.49 191 LYS A N 1
ATOM 1460 C CA . LYS A 1 191 ? 1.987 -124.033 -11.112 1.00 73.17 191 LYS A CA 1
ATOM 1461 C C . LYS A 1 191 ? 0.737 -123.327 -10.575 1.00 72.57 191 LYS A C 1
ATOM 1462 O O . LYS A 1 191 ? 0.703 -122.890 -9.423 1.00 71.72 191 LYS A O 1
ATOM 1468 N N . VAL A 1 192 ? -0.288 -123.220 -11.415 1.00 72.09 192 VAL A N 1
ATOM 1469 C CA . VAL A 1 192 ? -1.547 -122.602 -11.018 1.00 71.10 192 VAL A CA 1
ATOM 1470 C C . VAL A 1 192 ? -2.139 -123.310 -9.804 1.00 70.57 192 VAL A C 1
ATOM 1471 O O . VAL A 1 192 ? -2.922 -122.728 -9.059 1.00 71.38 192 VAL A O 1
ATOM 1475 N N . ASP A 1 193 ? -1.767 -124.570 -9.610 1.00 70.11 193 ASP A N 1
ATOM 1476 C CA . ASP A 1 193 ? -2.307 -125.363 -8.514 1.00 70.47 193 ASP A CA 1
ATOM 1477 C C . ASP A 1 193 ? -1.678 -124.941 -7.191 1.00 69.19 193 ASP A C 1
ATOM 1478 O O . ASP A 1 193 ? -2.299 -125.021 -6.133 1.00 68.25 193 ASP A O 1
ATOM 1483 N N . LYS A 1 194 ? -0.436 -124.486 -7.258 1.00 69.44 194 LYS A N 1
ATOM 1484 C CA . LYS A 1 194 ? 0.283 -124.085 -6.063 1.00 69.33 194 LYS A CA 1
ATOM 1485 C C . LYS A 1 194 ? -0.123 -122.662 -5.686 1.00 69.37 194 LYS A C 1
ATOM 1486 O O . LYS A 1 194 ? -0.136 -122.300 -4.508 1.00 68.13 194 LYS A O 1
ATOM 1492 N N . CYS A 1 195 ? -0.469 -121.866 -6.696 1.00 68.94 195 CYS A N 1
ATOM 1493 C CA . CYS A 1 195 ? -0.984 -120.517 -6.479 1.00 68.36 195 CYS A CA 1
ATOM 1494 C C . CYS A 1 195 ? -2.307 -120.559 -5.731 1.00 67.78 195 CYS A C 1
ATOM 1495 O O . CYS A 1 195 ? -2.589 -119.699 -4.899 1.00 68.02 195 CYS A O 1
ATOM 1498 N N . ARG A 1 196 ? -3.119 -121.561 -6.044 1.00 66.78 196 ARG A N 1
ATOM 1499 C CA . ARG A 1 196 ? -4.412 -121.730 -5.403 1.00 66.78 196 ARG A CA 1
ATOM 1500 C C . ARG A 1 196 ? -4.233 -121.857 -3.897 1.00 65.86 196 ARG A C 1
ATOM 1501 O O . ARG A 1 196 ? -4.999 -121.288 -3.124 1.00 65.75 196 ARG A O 1
ATOM 1509 N N . GLN A 1 197 ? -3.211 -122.601 -3.489 1.00 65.49 197 GLN A N 1
ATOM 1510 C CA . GLN A 1 197 ? -2.904 -122.784 -2.077 1.00 65.74 197 GLN A CA 1
ATOM 1511 C C . GLN A 1 197 ? -2.384 -121.487 -1.466 1.00 65.88 197 GLN A C 1
ATOM 1512 O O . GLN A 1 197 ? -2.816 -121.090 -0.384 1.00 65.89 197 GLN A O 1
ATOM 1518 N N . ASP A 1 198 ? -1.451 -120.834 -2.155 1.00 65.85 198 ASP A N 1
ATOM 1519 C CA . ASP A 1 198 ? -0.973 -119.524 -1.728 1.00 65.65 198 ASP A CA 1
ATOM 1520 C C . ASP A 1 198 ? -2.161 -118.643 -1.368 1.00 65.31 198 ASP A C 1
ATOM 1521 O O . ASP A 1 198 ? -2.267 -118.159 -0.242 1.00 65.92 198 ASP A O 1
ATOM 1526 N N . VAL A 1 199 ? -3.057 -118.446 -2.331 1.00 64.15 199 VAL A N 1
ATOM 1527 C CA . VAL A 1 199 ? -4.226 -117.596 -2.131 1.00 62.88 199 VAL A CA 1
ATOM 1528 C C . VAL A 1 199 ? -4.966 -117.958 -0.848 1.00 61.82 199 VAL A C 1
ATOM 1529 O O . VAL A 1 199 ? -5.338 -117.082 -0.077 1.00 62.18 199 VAL A O 1
ATOM 1533 N N . GLN A 1 200 ? -5.166 -119.252 -0.618 1.00 61.40 200 GLN A N 1
ATOM 1534 C CA . GLN A 1 200 ? -5.949 -119.718 0.526 1.00 60.62 200 GLN A CA 1
ATOM 1535 C C . GLN A 1 200 ? -5.252 -119.509 1.873 1.00 58.11 200 GLN A C 1
ATOM 1536 O O . GLN A 1 200 ? -5.865 -119.020 2.820 1.00 56.83 200 GLN A O 1
ATOM 1542 N N . LYS A 1 201 ? -3.981 -119.889 1.962 1.00 57.27 201 LYS A N 1
ATOM 1543 C CA . LYS A 1 201 ? -3.251 -119.826 3.227 1.00 56.29 201 LYS A CA 1
ATOM 1544 C C . LYS A 1 201 ? -3.023 -118.383 3.673 1.00 54.51 201 LYS A C 1
ATOM 1545 O O . LYS A 1 201 ? -3.035 -118.083 4.870 1.00 54.36 201 LYS A O 1
ATOM 1551 N N . THR A 1 202 ? -2.814 -117.497 2.703 1.00 51.76 202 THR A N 1
ATOM 1552 C CA . THR A 1 202 ? -2.552 -116.091 2.980 1.00 48.94 202 THR A CA 1
ATOM 1553 C C . THR A 1 202 ? -3.849 -115.304 3.080 1.00 46.72 202 THR A C 1
ATOM 1554 O O . THR A 1 202 ? -3.859 -114.163 3.542 1.00 46.76 202 THR A O 1
ATOM 1558 N N . GLN A 1 203 ? -4.940 -115.910 2.631 1.00 45.40 203 GLN A N 1
ATOM 1559 C CA . GLN A 1 203 ? -6.258 -115.330 2.826 1.00 45.95 203 GLN A CA 1
ATOM 1560 C C . GLN A 1 203 ? -6.681 -115.564 4.269 1.00 44.12 203 GLN A C 1
ATOM 1561 O O . GLN A 1 203 ? -7.289 -114.701 4.898 1.00 42.57 203 GLN A O 1
ATOM 1567 N N . GLU A 1 204 ? -6.343 -116.743 4.780 1.00 43.97 204 GLU A N 1
ATOM 1568 C CA . GLU A 1 204 ? -6.721 -117.156 6.123 1.00 44.98 204 GLU A CA 1
ATOM 1569 C C . GLU A 1 204 ? -5.978 -116.349 7.182 1.00 45.77 204 GLU A C 1
ATOM 1570 O O . GLU A 1 204 ? -6.524 -116.034 8.236 1.00 47.33 204 GLU A O 1
ATOM 1576 N N . LYS A 1 205 ? -4.726 -116.023 6.892 1.00 45.25 205 LYS A N 1
ATOM 1577 C CA . LYS A 1 205 ? -3.917 -115.206 7.778 1.00 44.03 205 LYS A CA 1
ATOM 1578 C C . LYS A 1 205 ? -4.494 -113.795 7.834 1.00 43.84 205 LYS A C 1
ATOM 1579 O O . LYS A 1 205 ? -4.756 -113.246 8.906 1.00 42.77 205 LYS A O 1
ATOM 1585 N N . TYR A 1 206 ? -4.695 -113.221 6.655 1.00 43.96 206 TYR A N 1
ATOM 1586 C CA . TYR A 1 206 ? -5.248 -111.882 6.509 1.00 42.16 206 TYR A CA 1
ATOM 1587 C C . TYR A 1 206 ? -6.545 -111.802 7.289 1.00 40.74 206 TYR A C 1
ATOM 1588 O O . TYR A 1 206 ? -6.756 -110.876 8.064 1.00 41.72 206 TYR A O 1
ATOM 1597 N N . GLU A 1 207 ? -7.399 -112.800 7.095 1.00 40.15 207 GLU A N 1
ATOM 1598 C CA . GLU A 1 207 ? -8.652 -112.897 7.826 1.00 40.65 207 GLU A CA 1
ATOM 1599 C C . GLU A 1 207 ? -8.405 -112.946 9.330 1.00 39.48 207 GLU A C 1
ATOM 1600 O O . GLU A 1 207 ? -9.161 -112.371 10.103 1.00 38.26 207 GLU A O 1
ATOM 1606 N N . LYS A 1 208 ? -7.350 -113.637 9.744 1.00 39.34 208 LYS A N 1
ATOM 1607 C CA . LYS A 1 208 ? -7.077 -113.831 11.164 1.00 40.49 208 LYS A CA 1
ATOM 1608 C C . LYS A 1 208 ? -6.749 -112.507 11.844 1.00 41.40 208 LYS A C 1
ATOM 1609 O O . LYS A 1 208 ? -7.364 -112.147 12.845 1.00 40.84 208 LYS A O 1
ATOM 1615 N N . VAL A 1 209 ? -5.768 -111.797 11.296 1.00 42.13 209 VAL A N 1
ATOM 1616 C CA . VAL A 1 209 ? -5.348 -110.507 11.823 1.00 42.90 209 VAL A CA 1
ATOM 1617 C C . VAL A 1 209 ? -6.542 -109.567 11.910 1.00 43.75 209 VAL A C 1
ATOM 1618 O O . VAL A 1 209 ? -6.755 -108.901 12.921 1.00 44.97 209 VAL A O 1
ATOM 1622 N N . LEU A 1 210 ? -7.324 -109.529 10.840 1.00 44.55 210 LEU A N 1
ATOM 1623 C CA . LEU A 1 210 ? -8.554 -108.746 10.805 1.00 45.03 210 LEU A CA 1
ATOM 1624 C C . LEU A 1 210 ? -9.378 -108.955 12.074 1.00 44.39 210 LEU A C 1
ATOM 1625 O O . LEU A 1 210 ? -9.808 -107.994 12.705 1.00 43.28 210 LEU A O 1
ATOM 1630 N N . GLU A 1 211 ? -9.577 -110.219 12.446 1.00 45.63 211 GLU A N 1
ATOM 1631 C CA . GLU A 1 211 ? -10.366 -110.589 13.625 1.00 45.58 211 GLU A CA 1
ATOM 1632 C C . GLU A 1 211 ? -9.781 -110.038 14.929 1.00 44.75 211 GLU A C 1
ATOM 1633 O O . GLU A 1 211 ? -10.513 -109.554 15.793 1.00 42.54 211 GLU A O 1
ATOM 1639 N N . ASP A 1 212 ? -8.462 -110.119 15.072 1.00 44.79 212 ASP A N 1
ATOM 1640 C CA . ASP A 1 212 ? -7.805 -109.667 16.292 1.00 44.68 212 ASP A CA 1
ATOM 1641 C C . ASP A 1 212 ? -7.905 -108.140 16.377 1.00 44.71 212 ASP A C 1
ATOM 1642 O O . ASP A 1 212 ? -8.062 -107.568 17.460 1.00 43.00 212 ASP A O 1
ATOM 1647 N N . VAL A 1 213 ? -7.836 -107.489 15.219 1.00 44.77 213 VAL A N 1
ATOM 1648 C CA . VAL A 1 213 ? -7.928 -106.035 15.141 1.00 43.13 213 VAL A CA 1
ATOM 1649 C C . VAL A 1 213 ? -9.286 -105.567 15.632 1.00 41.33 213 VAL A C 1
ATOM 1650 O O . VAL A 1 213 ? -9.387 -104.648 16.440 1.00 41.88 213 VAL A O 1
ATOM 1654 N N . GLY A 1 214 ? -10.328 -106.212 15.129 1.00 40.42 214 GLY A N 1
ATOM 1655 C CA . GLY A 1 214 ? -11.692 -105.909 15.539 1.00 40.04 214 GLY A CA 1
ATOM 1656 C C . GLY A 1 214 ? -11.939 -106.210 17.001 1.00 37.76 214 GLY A C 1
ATOM 1657 O O . GLY A 1 214 ? -12.687 -105.501 17.669 1.00 38.84 214 GLY A O 1
ATOM 1658 N N . LYS A 1 215 ? -11.300 -107.258 17.505 1.00 37.73 215 LYS A N 1
ATOM 1659 C CA . LYS A 1 215 ? -11.532 -107.694 18.878 1.00 37.16 215 LYS A CA 1
ATOM 1660 C C . LYS A 1 215 ? -10.843 -106.778 19.891 1.00 34.42 215 LYS A C 1
ATOM 1661 O O . LYS A 1 215 ? -11.210 -106.773 21.069 1.00 32.45 215 LYS A O 1
ATOM 1667 N N . THR A 1 216 ? -9.856 -106.003 19.439 1.00 32.10 216 THR A N 1
ATOM 1668 C CA . THR A 1 216 ? -9.109 -105.127 20.339 1.00 31.97 216 THR A CA 1
ATOM 1669 C C . THR A 1 216 ? -9.372 -103.647 20.131 1.00 31.53 216 THR A C 1
ATOM 1670 O O . THR A 1 216 ? -8.802 -102.826 20.834 1.00 34.22 216 THR A O 1
ATOM 1674 N N . THR A 1 217 ? -10.214 -103.292 19.170 1.00 32.51 217 THR A N 1
ATOM 1675 C CA . THR A 1 217 ? -10.471 -101.879 18.887 1.00 32.37 217 THR A CA 1
ATOM 1676 C C . THR A 1 217 ? -11.006 -101.121 20.114 1.00 31.43 217 THR A C 1
ATOM 1677 O O . THR A 1 217 ? -10.634 -99.964 20.334 1.00 31.99 217 THR A O 1
ATOM 1681 N N . PRO A 1 218 ? -11.878 -101.765 20.914 1.00 28.78 218 PRO A N 1
ATOM 1682 C CA . PRO A 1 218 ? -12.339 -101.143 22.152 1.00 29.49 218 PRO A CA 1
ATOM 1683 C C . PRO A 1 218 ? -11.185 -100.690 23.057 1.00 31.18 218 PRO A C 1
ATOM 1684 O O . PRO A 1 218 ? -11.115 -99.517 23.424 1.00 31.88 218 PRO A O 1
ATOM 1688 N N . GLN A 1 219 ? -10.287 -101.607 23.406 1.00 34.19 219 GLN A N 1
ATOM 1689 C CA . GLN A 1 219 ? -9.128 -101.269 24.234 1.00 35.91 219 GLN A CA 1
ATOM 1690 C C . GLN A 1 219 ? -8.401 -100.054 23.676 1.00 35.44 219 GLN A C 1
ATOM 1691 O O . GLN A 1 219 ? -7.944 -99.195 24.434 1.00 33.51 219 GLN A O 1
ATOM 1697 N N . TYR A 1 220 ? -8.283 -99.991 22.352 1.00 36.13 220 TYR A N 1
ATOM 1698 C CA . TYR A 1 220 ? -7.632 -98.858 21.691 1.00 38.33 220 TYR A CA 1
ATOM 1699 C C . TYR A 1 220 ? -8.390 -97.564 21.966 1.00 39.43 220 TYR A C 1
ATOM 1700 O O . TYR A 1 220 ? -7.791 -96.551 22.329 1.00 37.52 220 TYR A O 1
ATOM 1709 N N . MET A 1 221 ? -9.712 -97.612 21.807 1.00 40.92 221 MET A N 1
ATOM 1710 C CA . MET A 1 221 ? -10.565 -96.446 22.041 1.00 41.12 221 MET A CA 1
ATOM 1711 C C . MET A 1 221 ? -10.531 -96.043 23.519 1.00 41.87 221 MET A C 1
ATOM 1712 O O . MET A 1 221 ? -10.145 -94.926 23.860 1.00 40.94 221 MET A O 1
ATOM 1717 N N . GLU A 1 222 ? -10.932 -96.968 24.384 1.00 42.65 222 GLU A N 1
ATOM 1718 C CA . GLU A 1 222 ? -10.862 -96.789 25.836 1.00 42.15 222 GLU A CA 1
ATOM 1719 C C . GLU A 1 222 ? -9.597 -96.023 26.239 1.00 39.84 222 GLU A C 1
ATOM 1720 O O . GLU A 1 222 ? -9.648 -95.097 27.051 1.00 39.08 222 GLU A O 1
ATOM 1726 N N . GLY A 1 223 ? -8.467 -96.410 25.655 1.00 37.65 223 GLY A N 1
ATOM 1727 C CA . GLY A 1 223 ? -7.174 -95.858 26.030 1.00 37.69 223 GLY A CA 1
ATOM 1728 C C . GLY A 1 223 ? -6.963 -94.459 25.501 1.00 37.97 223 GLY A C 1
ATOM 1729 O O . GLY A 1 223 ? -6.483 -93.582 26.215 1.00 39.26 223 GLY A O 1
ATOM 1730 N N . MET A 1 224 ? -7.322 -94.246 24.240 1.00 39.84 224 MET A N 1
ATOM 1731 C CA . MET A 1 224 ? -7.204 -92.927 23.626 1.00 39.36 224 MET A CA 1
ATOM 1732 C C . MET A 1 224 ? -8.141 -91.925 24.295 1.00 40.19 224 MET A C 1
ATOM 1733 O O . MET A 1 224 ? -7.844 -90.741 24.369 1.00 43.35 224 MET A O 1
ATOM 1738 N N . GLU A 1 225 ? -9.276 -92.409 24.780 1.00 39.98 225 GLU A N 1
ATOM 1739 C CA . GLU A 1 225 ? -10.244 -91.559 25.443 1.00 38.19 225 GLU A CA 1
ATOM 1740 C C . GLU A 1 225 ? -9.679 -90.954 26.729 1.00 37.63 225 GLU A C 1
ATOM 1741 O O . GLU A 1 225 ? -9.859 -89.767 26.985 1.00 38.22 225 GLU A O 1
ATOM 1747 N N . GLN A 1 226 ? -9.001 -91.768 27.535 1.00 36.44 226 GLN A N 1
ATOM 1748 C CA . GLN A 1 226 ? -8.470 -91.300 28.818 1.00 35.77 226 GLN A CA 1
ATOM 1749 C C . GLN A 1 226 ? -7.588 -90.076 28.633 1.00 32.51 226 GLN A C 1
ATOM 1750 O O . GLN A 1 226 ? -7.726 -89.090 29.348 1.00 29.32 226 GLN A O 1
ATOM 1756 N N . VAL A 1 227 ? -6.661 -90.167 27.685 1.00 31.67 227 VAL A N 1
ATOM 1757 C CA . VAL A 1 227 ? -5.701 -89.104 27.448 1.00 32.24 227 VAL A CA 1
ATOM 1758 C C . VAL A 1 227 ? -6.429 -87.852 26.975 1.00 34.70 227 VAL A C 1
ATOM 1759 O O . VAL A 1 227 ? -6.095 -86.733 27.376 1.00 32.40 227 VAL A O 1
ATOM 1763 N N . PHE A 1 228 ? -7.436 -88.052 26.128 1.00 35.79 228 PHE A N 1
ATOM 1764 C CA . PHE A 1 228 ? -8.252 -86.952 25.635 1.00 35.84 228 PHE A CA 1
ATOM 1765 C C . PHE A 1 228 ? -9.042 -86.313 26.766 1.00 37.56 228 PHE A C 1
ATOM 1766 O O . PHE A 1 228 ? -9.161 -85.088 26.837 1.00 38.05 228 PHE A O 1
ATOM 1774 N N . GLU A 1 229 ? -9.583 -87.146 27.648 1.00 37.94 229 GLU A N 1
ATOM 1775 C CA . GLU A 1 229 ? -10.358 -86.654 28.774 1.00 38.34 229 GLU A CA 1
ATOM 1776 C C . GLU A 1 229 ? -9.498 -85.768 29.680 1.00 40.36 229 GLU A C 1
ATOM 1777 O O . GLU A 1 229 ? -9.979 -84.752 30.189 1.00 45.40 229 GLU A O 1
ATOM 1783 N N . GLN A 1 230 ? -8.232 -86.134 29.869 1.00 38.72 230 GLN A N 1
ATOM 1784 C CA . GLN A 1 230 ? -7.308 -85.310 30.658 1.00 39.51 230 GLN A CA 1
ATOM 1785 C C . GLN A 1 230 ? -7.032 -83.969 29.984 1.00 39.89 230 GLN A C 1
ATOM 1786 O O . GLN A 1 230 ? -6.898 -82.940 30.648 1.00 40.06 230 GLN A O 1
ATOM 1792 N N . CYS A 1 231 ? -6.944 -83.991 28.659 1.00 40.07 231 CYS A N 1
ATOM 1793 C CA . CYS A 1 231 ? -6.782 -82.773 27.885 1.00 39.57 231 CYS A CA 1
ATOM 1794 C C . CYS A 1 231 ? -8.034 -81.918 27.951 1.00 40.42 231 CYS A C 1
ATOM 1795 O O . CYS A 1 231 ? -7.944 -80.691 28.017 1.00 42.90 231 CYS A O 1
ATOM 1798 N N . GLN A 1 232 ? -9.197 -82.560 27.936 1.00 38.18 232 GLN A N 1
ATOM 1799 C CA . GLN A 1 232 ? -10.449 -81.834 28.078 1.00 38.57 232 GLN A CA 1
ATOM 1800 C C . GLN A 1 232 ? -10.496 -81.176 29.449 1.00 37.85 232 GLN A C 1
ATOM 1801 O O . GLN A 1 232 ? -10.822 -80.002 29.568 1.00 38.86 232 GLN A O 1
ATOM 1807 N N . GLN A 1 233 ? -10.154 -81.928 30.487 1.00 38.79 233 GLN A N 1
ATOM 1808 C CA . GLN A 1 233 ? -10.152 -81.386 31.845 1.00 39.02 233 GLN A CA 1
ATOM 1809 C C . GLN A 1 233 ? -9.246 -80.158 31.976 1.00 38.65 233 GLN A C 1
ATOM 1810 O O . GLN A 1 233 ? -9.596 -79.184 32.642 1.00 36.22 233 GLN A O 1
ATOM 1816 N N . PHE A 1 234 ? -8.081 -80.203 31.339 1.00 37.99 234 PHE A N 1
ATOM 1817 C CA . PHE A 1 234 ? -7.144 -79.088 31.411 1.00 38.12 234 PHE A CA 1
ATOM 1818 C C . PHE A 1 234 ? -7.726 -77.869 30.700 1.00 38.17 234 PHE A C 1
ATOM 1819 O O . PHE A 1 234 ? -7.751 -76.767 31.245 1.00 37.39 234 PHE A O 1
ATOM 1827 N N . GLU A 1 235 ? -8.207 -78.082 29.482 1.00 40.53 235 GLU A N 1
ATOM 1828 C CA . GLU A 1 235 ? -8.809 -77.021 28.689 1.00 40.77 235 GLU A CA 1
ATOM 1829 C C . GLU A 1 235 ? -9.966 -76.357 29.423 1.00 42.48 235 GLU A C 1
ATOM 1830 O O . GLU A 1 235 ? -10.208 -75.160 29.262 1.00 46.15 235 GLU A O 1
ATOM 1836 N N . GLU A 1 236 ? -10.686 -77.136 30.222 1.00 42.29 236 GLU A N 1
ATOM 1837 C CA . GLU A 1 236 ? -11.828 -76.622 30.972 1.00 41.74 236 GLU A CA 1
ATOM 1838 C C . GLU A 1 236 ? -11.380 -75.657 32.064 1.00 40.13 236 GLU A C 1
ATOM 1839 O O . GLU A 1 236 ? -11.867 -74.537 32.155 1.00 42.70 236 GLU A O 1
ATOM 1845 N N . LYS A 1 237 ? -10.456 -76.107 32.900 1.00 38.99 237 LYS A N 1
ATOM 1846 C CA . LYS A 1 237 ? -9.898 -75.273 33.950 1.00 38.67 237 LYS A CA 1
ATOM 1847 C C . LYS A 1 237 ? -9.672 -73.860 33.405 1.00 38.73 237 LYS A C 1
ATOM 1848 O O . LYS A 1 237 ? -10.060 -72.860 34.021 1.00 38.30 237 LYS A O 1
ATOM 1854 N N . ARG A 1 238 ? -9.065 -73.795 32.226 1.00 36.79 238 ARG A N 1
ATOM 1855 C CA . ARG A 1 238 ? -8.744 -72.531 31.586 1.00 36.64 238 ARG A CA 1
ATOM 1856 C C . ARG A 1 238 ? -9.996 -71.733 31.210 1.00 36.20 238 ARG A C 1
ATOM 1857 O O . ARG A 1 238 ? -10.133 -70.571 31.584 1.00 37.30 238 ARG A O 1
ATOM 1865 N N . LEU A 1 239 ? -10.908 -72.348 30.466 1.00 34.51 239 LEU A N 1
ATOM 1866 C CA . LEU A 1 239 ? -12.130 -71.657 30.051 1.00 33.87 239 LEU A CA 1
ATOM 1867 C C . LEU A 1 239 ? -12.876 -71.074 31.240 1.00 34.29 239 LEU A C 1
ATOM 1868 O O . LEU A 1 239 ? -13.381 -69.948 31.184 1.00 34.69 239 LEU A O 1
ATOM 1873 N N . VAL A 1 240 ? -12.938 -71.845 32.318 1.00 33.56 240 VAL A N 1
ATOM 1874 C CA . VAL A 1 240 ? -13.596 -71.410 33.541 1.00 32.51 240 VAL A CA 1
ATOM 1875 C C . VAL A 1 240 ? -12.927 -70.158 34.128 1.00 32.75 240 VAL A C 1
ATOM 1876 O O . VAL A 1 240 ? -13.598 -69.197 34.515 1.00 32.64 240 VAL A O 1
ATOM 1880 N N . PHE A 1 241 ? -11.602 -70.181 34.182 1.00 31.56 241 PHE A N 1
ATOM 1881 C CA . PHE A 1 241 ? -10.825 -69.081 34.727 1.00 31.02 241 PHE A CA 1
ATOM 1882 C C . PHE A 1 241 ? -10.992 -67.832 33.873 1.00 31.55 241 PHE A C 1
ATOM 1883 O O . PHE A 1 241 ? -11.068 -66.722 34.389 1.00 31.64 241 PHE A O 1
ATOM 1891 N N . LEU A 1 242 ? -11.051 -68.043 32.561 1.00 32.22 242 LEU A N 1
ATOM 1892 C CA . LEU A 1 242 ? -11.278 -66.996 31.575 1.00 32.55 242 LEU A CA 1
ATOM 1893 C C . LEU A 1 242 ? -12.618 -66.296 31.806 1.00 33.94 242 LEU A C 1
ATOM 1894 O O . LEU A 1 242 ? -12.728 -65.075 31.729 1.00 34.02 242 LEU A O 1
ATOM 1899 N N . LYS A 1 243 ? -13.656 -67.085 32.046 1.00 34.84 243 LYS A N 1
ATOM 1900 C CA . LYS A 1 243 ? -14.972 -66.530 32.276 1.00 35.25 243 LYS A CA 1
ATOM 1901 C C . LYS A 1 243 ? -14.897 -65.705 33.547 1.00 35.92 243 LYS A C 1
ATOM 1902 O O . LYS A 1 243 ? -15.514 -64.644 33.665 1.00 33.27 243 LYS A O 1
ATOM 1908 N N . GLU A 1 244 ? -14.115 -66.190 34.500 1.00 35.96 244 GLU A N 1
ATOM 1909 C CA . GLU A 1 244 ? -13.966 -65.480 35.751 1.00 35.62 244 GLU A CA 1
ATOM 1910 C C . GLU A 1 244 ? -13.307 -64.125 35.520 1.00 35.41 244 GLU A C 1
ATOM 1911 O O . GLU A 1 244 ? -13.808 -63.107 35.984 1.00 37.08 244 GLU A O 1
ATOM 1917 N N . VAL A 1 245 ? -12.198 -64.115 34.787 1.00 33.80 245 VAL A N 1
ATOM 1918 C CA . VAL A 1 245 ? -11.452 -62.884 34.534 1.00 33.45 245 VAL A CA 1
ATOM 1919 C C . VAL A 1 245 ? -12.214 -61.870 33.671 1.00 33.99 245 VAL A C 1
ATOM 1920 O O . VAL A 1 245 ? -11.970 -60.661 33.763 1.00 33.57 245 VAL A O 1
ATOM 1924 N N . LEU A 1 246 ? -13.131 -62.353 32.838 1.00 32.42 246 LEU A N 1
ATOM 1925 C CA . LEU A 1 246 ? -13.952 -61.460 32.026 1.00 31.49 246 LEU A CA 1
ATOM 1926 C C . LEU A 1 246 ? -14.963 -60.695 32.895 1.00 31.68 246 LEU A C 1
ATOM 1927 O O . LEU A 1 246 ? -15.217 -59.514 32.652 1.00 30.81 246 LEU A O 1
ATOM 1932 N N . LEU A 1 247 ? -15.518 -61.353 33.917 1.00 32.00 247 LEU A N 1
ATOM 1933 C CA . LEU A 1 247 ? -16.448 -60.684 34.844 1.00 30.94 247 LEU A CA 1
ATOM 1934 C C . LEU A 1 247 ? -15.713 -59.680 35.731 1.00 29.45 247 LEU A C 1
ATOM 1935 O O . LEU A 1 247 ? -16.263 -58.641 36.094 1.00 28.27 247 LEU A O 1
ATOM 1940 N N . ASP A 1 248 ? -14.471 -59.996 36.083 1.00 28.41 248 ASP A N 1
ATOM 1941 C CA . ASP A 1 248 ? -13.625 -59.059 36.822 1.00 29.95 248 ASP A CA 1
ATOM 1942 C C . ASP A 1 248 ? -13.445 -57.760 36.039 1.00 29.60 248 ASP A C 1
ATOM 1943 O O . ASP A 1 248 ? -13.681 -56.672 36.562 1.00 30.80 248 ASP A O 1
ATOM 1948 N N . ILE A 1 249 ? -13.038 -57.886 34.777 1.00 27.40 249 ILE A N 1
ATOM 1949 C CA . ILE A 1 249 ? -12.793 -56.727 33.932 1.00 27.18 249 ILE A CA 1
ATOM 1950 C C . ILE A 1 249 ? -14.044 -55.879 33.784 1.00 27.32 249 ILE A C 1
ATOM 1951 O O . ILE A 1 249 ? -13.986 -54.654 33.920 1.00 29.60 249 ILE A O 1
ATOM 1956 N N . LYS A 1 250 ? -15.175 -56.514 33.500 1.00 26.67 250 LYS A N 1
ATOM 1957 C CA . LYS A 1 250 ? -16.425 -55.768 33.359 1.00 28.42 250 LYS A CA 1
ATOM 1958 C C . LYS A 1 250 ? -16.733 -54.925 34.603 1.00 27.77 250 LYS A C 1
ATOM 1959 O O . LYS A 1 250 ? -17.106 -53.757 34.495 1.00 25.70 250 LYS A O 1
ATOM 1965 N N . ARG A 1 251 ? -16.588 -55.520 35.782 1.00 26.08 251 ARG A N 1
ATOM 1966 C CA . ARG A 1 251 ? -16.766 -54.772 37.025 1.00 28.95 251 ARG A CA 1
ATOM 1967 C C . ARG A 1 251 ? -15.903 -53.512 37.092 1.00 28.33 251 ARG A C 1
ATOM 1968 O O . ARG A 1 251 ? -16.394 -52.438 37.457 1.00 24.87 251 ARG A O 1
ATOM 1976 N N . HIS A 1 252 ? -14.623 -53.647 36.743 1.00 28.32 252 HIS A N 1
ATOM 1977 C CA . HIS A 1 252 ? -13.678 -52.531 36.826 1.00 26.89 252 HIS A CA 1
ATOM 1978 C C . HIS A 1 252 ? -13.931 -51.474 35.755 1.00 25.97 252 HIS A C 1
ATOM 1979 O O . HIS A 1 252 ? -13.665 -50.295 35.966 1.00 26.38 252 HIS A O 1
ATOM 1986 N N . LEU A 1 253 ? -14.448 -51.900 34.608 1.00 25.29 253 LEU A N 1
ATOM 1987 C CA . LEU A 1 253 ? -14.804 -50.976 33.536 1.00 25.17 253 LEU A CA 1
ATOM 1988 C C . LEU A 1 253 ? -16.065 -50.159 33.844 1.00 26.03 253 LEU A C 1
ATOM 1989 O O . LEU A 1 253 ? -16.204 -49.016 33.402 1.00 28.26 253 LEU A O 1
ATOM 1994 N N . ASN A 1 254 ? -16.979 -50.739 34.613 1.00 26.06 254 ASN A N 1
ATOM 1995 C CA . ASN A 1 254 ? -18.322 -50.174 34.774 1.00 25.90 254 ASN A CA 1
ATOM 1996 C C . ASN A 1 254 ? -18.455 -48.993 35.755 1.00 27.44 254 ASN A C 1
ATOM 1997 O O . ASN A 1 254 ? -18.521 -49.187 36.971 1.00 27.96 254 ASN A O 1
ATOM 2002 N N . LEU A 1 255 ? -18.535 -47.776 35.215 1.00 27.00 255 LEU A N 1
ATOM 2003 C CA . LEU A 1 255 ? -18.785 -46.577 36.017 1.00 23.67 255 LEU A CA 1
ATOM 2004 C C . LEU A 1 255 ? -20.269 -46.204 36.068 1.00 22.72 255 LEU A C 1
ATOM 2005 O O . LEU A 1 255 ? -20.673 -45.336 36.847 1.00 20.86 255 LEU A O 1
ATOM 2010 N N . ALA A 1 256 ? -21.087 -46.850 35.242 1.00 21.76 256 ALA A N 1
ATOM 2011 C CA . ALA A 1 256 ? -22.516 -46.521 35.196 1.00 20.97 256 ALA A CA 1
ATOM 2012 C C . ALA A 1 256 ? -23.152 -46.646 36.572 1.00 20.17 256 ALA A C 1
ATOM 2013 O O . ALA A 1 256 ? -23.944 -45.801 36.968 1.00 23.94 256 ALA A O 1
ATOM 2015 N N . GLU A 1 257 ? -22.812 -47.695 37.311 1.00 20.72 257 GLU A N 1
ATOM 2016 C CA . GLU A 1 257 ? -23.361 -47.848 38.658 1.00 21.53 257 GLU A CA 1
ATOM 2017 C C . GLU A 1 257 ? -22.313 -47.715 39.768 1.00 21.29 257 GLU A C 1
ATOM 2018 O O . GLU A 1 257 ? -22.449 -48.319 40.836 1.00 26.45 257 GLU A O 1
ATOM 2024 N N . ASN A 1 258 ? -21.287 -46.907 39.508 1.00 14.15 258 ASN A N 1
ATOM 2025 C CA . ASN A 1 258 ? -20.307 -46.540 40.513 1.00 10.90 258 ASN A CA 1
ATOM 2026 C C . ASN A 1 258 ? -20.829 -45.327 41.261 1.00 8.32 258 ASN A C 1
ATOM 2027 O O . ASN A 1 258 ? -21.193 -44.328 40.638 1.00 6.32 258 ASN A O 1
ATOM 2032 N N . SER A 1 259 ? -20.867 -45.406 42.591 1.00 6.98 259 SER A N 1
ATOM 2033 C CA . SER A 1 259 ? -21.515 -44.368 43.402 1.00 6.28 259 SER A CA 1
ATOM 2034 C C . SER A 1 259 ? -20.807 -43.026 43.340 1.00 5.65 259 SER A C 1
ATOM 2035 O O . SER A 1 259 ? -21.437 -41.985 43.466 1.00 6.90 259 SER A O 1
ATOM 2038 N N . SER A 1 260 ? -19.498 -43.045 43.139 1.00 6.82 260 SER A N 1
ATOM 2039 C CA . SER A 1 260 ? -18.722 -41.814 43.038 1.00 6.32 260 SER A CA 1
ATOM 2040 C C . SER A 1 260 ? -19.050 -41.061 41.754 1.00 6.86 260 SER A C 1
ATOM 2041 O O . SER A 1 260 ? -18.995 -39.828 41.702 1.00 5.43 260 SER A O 1
ATOM 2044 N N . TYR A 1 261 ? -19.384 -41.814 40.714 1.00 8.59 261 TYR A N 1
ATOM 2045 C CA . TYR A 1 261 ? -19.723 -41.225 39.433 1.00 8.79 261 TYR A CA 1
ATOM 2046 C C . TYR A 1 261 ? -21.033 -40.473 39.574 1.00 9.88 261 TYR A C 1
ATOM 2047 O O . TYR A 1 261 ? -21.170 -39.361 39.071 1.00 13.00 261 TYR A O 1
ATOM 2056 N N . MET A 1 262 ? -21.996 -41.066 40.279 1.00 11.67 262 MET A N 1
ATOM 2057 C CA . MET A 1 262 ? -23.258 -40.379 40.568 1.00 11.40 262 MET A CA 1
ATOM 2058 C C . MET A 1 262 ? -23.044 -39.148 41.435 1.00 10.12 262 MET A C 1
ATOM 2059 O O . MET A 1 262 ? -23.730 -38.147 41.275 1.00 9.83 262 MET A O 1
ATOM 2064 N N . HIS A 1 263 ? -22.091 -39.225 42.356 1.00 10.85 263 HIS A N 1
ATOM 2065 C CA . HIS A 1 263 ? -21.836 -38.127 43.280 1.00 10.84 263 HIS A CA 1
ATOM 2066 C C . HIS A 1 263 ? -21.264 -36.900 42.569 1.00 9.77 263 HIS A C 1
ATOM 2067 O O . HIS A 1 263 ? -21.645 -35.761 42.856 1.00 6.89 263 HIS A O 1
ATOM 2074 N N . VAL A 1 264 ? -20.357 -37.136 41.630 1.00 9.24 264 VAL A N 1
ATOM 2075 C CA . VAL A 1 264 ? -19.749 -36.044 40.887 1.00 7.78 264 VAL A CA 1
ATOM 2076 C C . VAL A 1 264 ? -20.813 -35.145 40.280 1.00 8.08 264 VAL A C 1
ATOM 2077 O O . VAL A 1 264 ? -20.692 -33.930 40.331 1.00 10.36 264 VAL A O 1
ATOM 2081 N N . TYR A 1 265 ? -21.858 -35.722 39.703 1.00 8.75 265 TYR A N 1
ATOM 2082 C CA . TYR A 1 265 ? -22.858 -34.892 39.021 1.00 9.09 265 TYR A CA 1
ATOM 2083 C C . TYR A 1 265 ? -23.965 -34.383 39.951 1.00 9.65 265 TYR A C 1
ATOM 2084 O O . TYR A 1 265 ? -24.604 -33.368 39.655 1.00 7.44 265 TYR A O 1
ATOM 2093 N N . ARG A 1 266 ? -24.167 -35.051 41.085 1.00 8.87 266 ARG A N 1
ATOM 2094 C CA . ARG A 1 266 ? -25.006 -34.484 42.134 1.00 10.21 266 ARG A CA 1
ATOM 2095 C C . ARG A 1 266 ? -24.369 -33.194 42.597 1.00 10.26 266 ARG A C 1
ATOM 2096 O O . ARG A 1 266 ? -25.025 -32.171 42.716 1.00 12.61 266 ARG A O 1
ATOM 2104 N N . GLU A 1 267 ? -23.073 -33.279 42.876 1.00 14.04 267 GLU A N 1
ATOM 2105 C CA . GLU A 1 267 ? -22.272 -32.166 43.371 1.00 13.78 267 GLU A CA 1
ATOM 2106 C C . GLU A 1 267 ? -22.252 -31.006 42.378 1.00 13.74 267 GLU A C 1
ATOM 2107 O O . GLU A 1 267 ? -22.417 -29.841 42.761 1.00 12.47 267 GLU A O 1
ATOM 2113 N N . LEU A 1 268 ? -22.063 -31.335 41.101 1.00 13.84 268 LEU A N 1
ATOM 2114 C CA . LEU A 1 268 ? -22.030 -30.337 40.036 1.00 14.32 268 LEU A CA 1
ATOM 2115 C C . LEU A 1 268 ? -23.359 -29.594 39.986 1.00 15.46 268 LEU A C 1
ATOM 2116 O O . LEU A 1 268 ? -23.386 -28.367 39.933 1.00 16.07 268 LEU A O 1
ATOM 2121 N N . GLU A 1 269 ? -24.468 -30.325 40.007 1.00 16.04 269 GLU A N 1
ATOM 2122 C CA . GLU A 1 269 ? -25.776 -29.674 39.918 1.00 17.86 269 GLU A CA 1
ATOM 2123 C C . GLU A 1 269 ? -26.054 -28.787 41.143 1.00 17.48 269 GLU A C 1
ATOM 2124 O O . GLU A 1 269 ? -26.651 -27.721 41.012 1.00 18.23 269 GLU A O 1
ATOM 2130 N N . GLN A 1 270 ? -25.621 -29.221 42.324 1.00 17.10 270 GLN A N 1
ATOM 2131 C CA . GLN A 1 270 ? -25.786 -28.415 43.538 1.00 16.99 270 GLN A CA 1
ATOM 2132 C C . GLN A 1 270 ? -25.051 -27.092 43.373 1.00 15.54 270 GLN A C 1
ATOM 2133 O O . GLN A 1 270 ? -25.632 -26.027 43.554 1.00 12.96 270 GLN A O 1
ATOM 2139 N N . ALA A 1 271 ? -23.775 -27.159 42.999 1.00 17.42 271 ALA A N 1
ATOM 2140 C CA . ALA A 1 271 ? -22.985 -25.945 42.760 1.00 14.96 271 ALA A CA 1
ATOM 2141 C C . ALA A 1 271 ? -23.691 -24.998 41.801 1.00 13.14 271 ALA A C 1
ATOM 2142 O O . ALA A 1 271 ? -23.792 -23.805 42.082 1.00 15.03 271 ALA A O 1
ATOM 2144 N N . ILE A 1 272 ? -24.199 -25.512 40.683 1.00 12.39 272 ILE A N 1
ATOM 2145 C CA . ILE A 1 272 ? -24.874 -24.644 39.716 1.00 14.35 272 ILE A CA 1
ATOM 2146 C C . ILE A 1 272 ? -26.157 -24.071 40.315 1.00 16.56 272 ILE A C 1
ATOM 2147 O O . ILE A 1 272 ? -26.355 -22.853 40.330 1.00 15.93 272 ILE A O 1
ATOM 2152 N N . ARG A 1 273 ? -27.028 -24.938 40.820 1.00 18.63 273 ARG A N 1
ATOM 2153 C CA . ARG A 1 273 ? -28.291 -24.464 41.412 1.00 21.45 273 ARG A CA 1
ATOM 2154 C C . ARG A 1 273 ? -28.099 -23.488 42.572 1.00 22.14 273 ARG A C 1
ATOM 2155 O O . ARG A 1 273 ? -29.051 -22.840 42.987 1.00 23.05 273 ARG A O 1
ATOM 2163 N N . GLY A 1 274 ? -26.877 -23.387 43.091 1.00 24.15 274 GLY A N 1
ATOM 2164 C CA . GLY A 1 274 ? -26.573 -22.467 44.192 1.00 23.12 274 GLY A CA 1
ATOM 2165 C C . GLY A 1 274 ? -26.188 -21.075 43.716 1.00 23.47 274 GLY A C 1
ATOM 2166 O O . GLY A 1 274 ? -26.196 -20.129 44.490 1.00 27.01 274 GLY A O 1
ATOM 2167 N N . ALA A 1 275 ? -25.833 -20.948 42.445 1.00 24.00 275 ALA A N 1
ATOM 2168 C CA . ALA A 1 275 ? -25.554 -19.643 41.867 1.00 25.27 275 ALA A CA 1
ATOM 2169 C C . ALA A 1 275 ? -26.777 -18.745 42.062 1.00 28.60 275 ALA A C 1
ATOM 2170 O O . ALA A 1 275 ? -27.895 -19.113 41.684 1.00 30.03 275 ALA A O 1
ATOM 2172 N N . ASP A 1 276 ? -26.565 -17.568 42.644 1.00 28.44 276 ASP A N 1
ATOM 2173 C CA . ASP A 1 276 ? -27.666 -16.671 42.965 1.00 27.76 276 ASP A CA 1
ATOM 2174 C C . ASP A 1 276 ? -27.391 -15.258 42.460 1.00 26.49 276 ASP A C 1
ATOM 2175 O O . ASP A 1 276 ? -26.573 -14.542 43.026 1.00 28.28 276 ASP A O 1
ATOM 2180 N N . ALA A 1 277 ? -28.092 -14.853 41.406 1.00 25.55 277 ALA A N 1
ATOM 2181 C CA . ALA A 1 277 ? -27.780 -13.601 40.718 1.00 27.93 277 ALA A CA 1
ATOM 2182 C C . ALA A 1 277 ? -27.917 -12.366 41.616 1.00 29.02 277 ALA A C 1
ATOM 2183 O O . ALA A 1 277 ? -27.128 -11.422 41.511 1.00 24.93 277 ALA A O 1
ATOM 2185 N N . GLN A 1 278 ? -28.918 -12.380 42.494 1.00 31.45 278 GLN A N 1
ATOM 2186 C CA . GLN A 1 278 ? -29.216 -11.227 43.338 1.00 31.78 278 GLN A CA 1
ATOM 2187 C C . GLN A 1 278 ? -28.116 -10.985 44.360 1.00 32.80 278 GLN A C 1
ATOM 2188 O O . GLN A 1 278 ? -27.796 -9.837 44.686 1.00 34.36 278 GLN A O 1
ATOM 2194 N N . GLU A 1 279 ? -27.539 -12.068 44.861 1.00 32.79 279 GLU A N 1
ATOM 2195 C CA . GLU A 1 279 ? -26.445 -11.972 45.813 1.00 33.56 279 GLU A CA 1
ATOM 2196 C C . GLU A 1 279 ? -25.228 -11.346 45.134 1.00 31.23 279 GLU A C 1
ATOM 2197 O O . GLU A 1 279 ? -24.543 -10.508 45.722 1.00 30.20 279 GLU A O 1
ATOM 2203 N N . ASP A 1 280 ? -24.963 -11.735 43.893 1.00 28.58 280 ASP A N 1
ATOM 2204 C CA . ASP A 1 280 ? -23.826 -11.172 43.173 1.00 31.01 280 ASP A CA 1
ATOM 2205 C C . ASP A 1 280 ? -24.051 -9.678 42.892 1.00 31.54 280 ASP A C 1
ATOM 2206 O O . ASP A 1 280 ? -23.131 -8.858 43.014 1.00 31.42 280 ASP A O 1
ATOM 2211 N N . LEU A 1 281 ? -25.281 -9.335 42.523 1.00 28.43 281 LEU A N 1
ATOM 2212 C CA . LEU A 1 281 ? -25.663 -7.951 42.302 1.00 25.88 281 LEU A CA 1
ATOM 2213 C C . LEU A 1 281 ? -25.495 -7.084 43.570 1.00 23.54 281 LEU A C 1
ATOM 2214 O O . LEU A 1 281 ? -24.952 -5.971 43.506 1.00 16.84 281 LEU A O 1
ATOM 2219 N N . ARG A 1 282 ? -25.957 -7.589 44.713 1.00 22.14 282 ARG A N 1
ATOM 2220 C CA . ARG A 1 282 ? -25.849 -6.846 45.973 1.00 24.43 282 ARG A CA 1
ATOM 2221 C C . ARG A 1 282 ? -24.393 -6.586 46.317 1.00 22.61 282 ARG A C 1
ATOM 2222 O O . ARG A 1 282 ? -24.026 -5.502 46.764 1.00 24.05 282 ARG A O 1
ATOM 2230 N N . TRP A 1 283 ? -23.564 -7.592 46.099 1.00 22.15 283 TRP A N 1
ATOM 2231 C CA . TRP A 1 283 ? -22.161 -7.509 46.441 1.00 22.02 283 TRP A CA 1
ATOM 2232 C C . TRP A 1 283 ? -21.475 -6.432 45.615 1.00 21.83 283 TRP A C 1
ATOM 2233 O O . TRP A 1 283 ? -20.767 -5.583 46.157 1.00 21.95 283 TRP A O 1
ATOM 2244 N N . PHE A 1 284 ? -21.693 -6.463 44.303 1.00 20.51 284 PHE A N 1
ATOM 2245 C CA . PHE A 1 284 ? -21.105 -5.476 43.413 1.00 20.43 284 PHE A CA 1
ATOM 2246 C C . PHE A 1 284 ? -21.587 -4.060 43.740 1.00 22.45 284 PHE A C 1
ATOM 2247 O O . PHE A 1 284 ? -20.812 -3.106 43.708 1.00 22.54 284 PHE A O 1
ATOM 2255 N N . ARG A 1 285 ? -22.879 -3.929 44.028 1.00 24.57 285 ARG A N 1
ATOM 2256 C CA . ARG A 1 285 ? -23.459 -2.650 44.432 1.00 24.89 285 ARG A CA 1
ATOM 2257 C C . ARG A 1 285 ? -22.720 -2.119 45.650 1.00 25.89 285 ARG A C 1
ATOM 2258 O O . ARG A 1 285 ? -22.476 -0.919 45.786 1.00 27.22 285 ARG A O 1
ATOM 2266 N N . SER A 1 286 ? -22.358 -3.038 46.531 1.00 25.23 286 SER A N 1
ATOM 2267 C CA . SER A 1 286 ? -21.755 -2.681 47.801 1.00 25.51 286 SER A CA 1
ATOM 2268 C C . SER A 1 286 ? -20.280 -2.318 47.645 1.00 24.76 286 SER A C 1
ATOM 2269 O O . SER A 1 286 ? -19.833 -1.342 48.223 1.00 26.49 286 SER A O 1
ATOM 2272 N N . THR A 1 287 ? -19.531 -3.093 46.860 1.00 25.62 287 THR A N 1
ATOM 2273 C CA . THR A 1 287 ? -18.068 -2.942 46.794 1.00 22.97 287 THR A CA 1
ATOM 2274 C C . THR A 1 287 ? -17.562 -2.160 45.581 1.00 22.29 287 THR A C 1
ATOM 2275 O O . THR A 1 287 ? -16.381 -1.847 45.499 1.00 23.61 287 THR A O 1
ATOM 2279 N N . SER A 1 288 ? -18.452 -1.821 44.652 1.00 23.29 288 SER A N 1
ATOM 2280 C CA . SER A 1 288 ? -18.047 -1.118 43.433 1.00 21.45 288 SER A CA 1
ATOM 2281 C C . SER A 1 288 ? -19.007 -0.012 42.989 1.00 20.47 288 SER A C 1
ATOM 2282 O O . SER A 1 288 ? -18.677 0.778 42.106 1.00 20.27 288 SER A O 1
ATOM 2285 N N . GLY A 1 289 ? -20.187 0.048 43.598 1.00 19.91 289 GLY A N 1
ATOM 2286 C CA . GLY A 1 289 ? -21.210 1.010 43.186 1.00 20.81 289 GLY A CA 1
ATOM 2287 C C . GLY A 1 289 ? -21.754 1.917 44.289 1.00 20.79 289 GLY A C 1
ATOM 2288 O O . GLY A 1 289 ? -21.093 2.158 45.304 1.00 21.23 289 GLY A O 1
ATOM 2289 N N . PRO A 1 290 ? -22.972 2.436 44.087 1.00 17.19 290 PRO A N 1
ATOM 2290 C CA . PRO A 1 290 ? -23.532 3.463 44.954 1.00 20.03 290 PRO A CA 1
ATOM 2291 C C . PRO A 1 290 ? -23.615 3.063 46.427 1.00 20.36 290 PRO A C 1
ATOM 2292 O O . PRO A 1 290 ? -23.904 3.901 47.276 1.00 19.29 290 PRO A O 1
ATOM 2296 N N . GLY A 1 291 ? -23.348 1.799 46.729 1.00 20.85 291 GLY A N 1
ATOM 2297 C CA . GLY A 1 291 ? -23.360 1.343 48.118 1.00 21.02 291 GLY A CA 1
ATOM 2298 C C . GLY A 1 291 ? -22.074 1.634 48.880 1.00 20.02 291 GLY A C 1
ATOM 2299 O O . GLY A 1 291 ? -22.051 1.552 50.098 1.00 18.49 291 GLY A O 1
ATOM 2300 N N . MET A 1 292 ? -21.002 1.959 48.164 1.00 19.40 292 MET A N 1
ATOM 2301 C CA . MET A 1 292 ? -19.730 2.302 48.791 1.00 21.81 292 MET A CA 1
ATOM 2302 C C . MET A 1 292 ? -19.827 3.563 49.651 1.00 22.93 292 MET A C 1
ATOM 2303 O O . MET A 1 292 ? -20.589 4.477 49.347 1.00 25.19 292 MET A O 1
ATOM 2308 N N . PRO A 1 293 ? -19.043 3.621 50.732 1.00 23.20 293 PRO A N 1
ATOM 2309 C CA . PRO A 1 293 ? -19.028 4.850 51.516 1.00 23.38 293 PRO A CA 1
ATOM 2310 C C . PRO A 1 293 ? -18.476 6.015 50.710 1.00 23.20 293 PRO A C 1
ATOM 2311 O O . PRO A 1 293 ? -17.891 5.812 49.639 1.00 24.54 293 PRO A O 1
ATOM 2315 N N . MET A 1 294 ? -18.665 7.224 51.221 1.00 21.71 294 MET A N 1
ATOM 2316 C CA . MET A 1 294 ? -18.188 8.420 50.542 1.00 21.96 294 MET A CA 1
ATOM 2317 C C . MET A 1 294 ? -18.152 9.609 51.484 1.00 23.35 294 MET A C 1
ATOM 2318 O O . MET A 1 294 ? -19.023 9.775 52.340 1.00 24.76 294 MET A O 1
ATOM 2323 N N . ASN A 1 295 ? -17.132 10.439 51.312 1.00 23.15 295 ASN A N 1
ATOM 2324 C CA . ASN A 1 295 ? -16.988 11.638 52.107 1.00 22.43 295 ASN A CA 1
ATOM 2325 C C . ASN A 1 295 ? -17.377 12.869 51.296 1.00 22.14 295 ASN A C 1
ATOM 2326 O O . ASN A 1 295 ? -16.663 13.301 50.386 1.00 23.55 295 ASN A O 1
ATOM 2331 N N . TRP A 1 296 ? -18.539 13.414 51.622 1.00 19.20 296 TRP A N 1
ATOM 2332 C CA . TRP A 1 296 ? -19.069 14.544 50.901 1.00 17.64 296 TRP A CA 1
ATOM 2333 C C . TRP A 1 296 ? -18.403 15.799 51.413 1.00 16.10 296 TRP A C 1
ATOM 2334 O O . TRP A 1 296 ? -18.102 15.909 52.597 1.00 17.08 296 TRP A O 1
ATOM 2345 N N . PRO A 1 297 ? -18.139 16.743 50.506 1.00 16.20 297 PRO A N 1
ATOM 2346 C CA . PRO A 1 297 ? -17.430 17.970 50.822 1.00 15.54 297 PRO A CA 1
ATOM 2347 C C . PRO A 1 297 ? -17.973 18.677 52.065 1.00 15.38 297 PRO A C 1
ATOM 2348 O O . PRO A 1 297 ? -19.149 18.555 52.382 1.00 19.31 297 PRO A O 1
ATOM 2352 N N . GLN A 1 298 ? -17.109 19.400 52.762 1.00 14.60 298 GLN A N 1
ATOM 2353 C CA . GLN A 1 298 ? -17.526 20.249 53.864 1.00 14.80 298 GLN A CA 1
ATOM 2354 C C . GLN A 1 298 ? -16.521 21.376 54.067 1.00 12.43 298 GLN A C 1
ATOM 2355 O O . GLN A 1 298 ? -15.449 21.378 53.461 1.00 10.23 298 GLN A O 1
ATOM 2361 N N . PHE A 1 299 ? -16.874 22.352 54.900 1.00 10.96 299 PHE A N 1
ATOM 2362 C CA . PHE A 1 299 ? -16.003 23.504 55.077 1.00 12.21 299 PHE A CA 1
ATOM 2363 C C . PHE A 1 299 ? -14.685 23.016 55.632 1.00 11.25 299 PHE A C 1
ATOM 2364 O O . PHE A 1 299 ? -14.649 22.221 56.564 1.00 7.80 299 PHE A O 1
ATOM 2372 N N . GLU A 1 300 ? -13.600 23.493 55.045 1.00 15.02 300 GLU A N 1
ATOM 2373 C CA . GLU A 1 300 ? -12.280 23.072 55.462 1.00 17.60 300 GLU A CA 1
ATOM 2374 C C . GLU A 1 300 ? -11.471 24.287 55.899 1.00 17.82 300 GLU A C 1
ATOM 2375 O O . GLU A 1 300 ? -11.163 25.166 55.095 1.00 15.19 300 GLU A O 1
ATOM 2381 N N . GLU A 1 301 ? -11.150 24.338 57.188 1.00 20.92 301 GLU A N 1
ATOM 2382 C CA . GLU A 1 301 ? -10.430 25.472 57.758 1.00 21.66 301 GLU A CA 1
ATOM 2383 C C . GLU A 1 301 ? -8.951 25.424 57.414 1.00 22.59 301 GLU A C 1
ATOM 2384 O O . GLU A 1 301 ? -8.392 24.359 57.172 1.00 21.36 301 GLU A O 1
ATOM 2390 N N . TRP A 1 302 ? -8.325 26.594 57.408 1.00 27.08 302 TRP A N 1
ATOM 2391 C CA . TRP A 1 302 ? -6.924 26.728 57.033 1.00 29.22 302 TRP A CA 1
ATOM 2392 C C . TRP A 1 302 ? -5.992 26.259 58.146 1.00 30.54 302 TRP A C 1
ATOM 2393 O O . TRP A 1 302 ? -6.077 26.745 59.273 1.00 30.40 302 TRP A O 1
ATOM 2404 N N . ASN A 1 303 ? -5.113 25.308 57.832 1.00 32.96 303 ASN A N 1
ATOM 2405 C CA . ASN A 1 303 ? -4.006 24.966 58.725 1.00 35.06 303 ASN A CA 1
ATOM 2406 C C . ASN A 1 303 ? -2.874 25.966 58.461 1.00 37.73 303 ASN A C 1
ATOM 2407 O O . ASN A 1 303 ? -3.083 26.948 57.749 1.00 39.46 303 ASN A O 1
ATOM 2412 N N . PRO A 1 304 ? -1.666 25.732 58.999 1.00 39.16 304 PRO A N 1
ATOM 2413 C CA . PRO A 1 304 ? -1.067 24.577 59.671 1.00 40.46 304 PRO A CA 1
ATOM 2414 C C . PRO A 1 304 ? -1.711 24.239 61.011 1.00 41.61 304 PRO A C 1
ATOM 2415 O O . PRO A 1 304 ? -1.191 23.393 61.744 1.00 41.97 304 PRO A O 1
ATOM 2419 N N . THR B 1 13 ? -10.655 9.125 46.806 1.00 41.43 13 THR B N 1
ATOM 2420 C CA . THR B 1 13 ? -10.454 7.690 47.149 1.00 41.07 13 THR B CA 1
ATOM 2421 C C . THR B 1 13 ? -10.968 6.830 46.003 1.00 43.15 13 THR B C 1
ATOM 2422 O O . THR B 1 13 ? -11.063 7.299 44.867 1.00 46.62 13 THR B O 1
ATOM 2426 N N . ASP B 1 14 ? -11.300 5.575 46.296 1.00 42.14 14 ASP B N 1
ATOM 2427 C CA . ASP B 1 14 ? -11.805 4.662 45.273 1.00 39.80 14 ASP B CA 1
ATOM 2428 C C . ASP B 1 14 ? -13.337 4.611 45.234 1.00 39.30 14 ASP B C 1
ATOM 2429 O O . ASP B 1 14 ? -13.916 3.847 44.465 1.00 38.68 14 ASP B O 1
ATOM 2434 N N . SER B 1 15 ? -13.994 5.434 46.048 1.00 37.25 15 SER B N 1
ATOM 2435 C CA . SER B 1 15 ? -15.452 5.422 46.105 1.00 33.48 15 SER B CA 1
ATOM 2436 C C . SER B 1 15 ? -16.061 5.631 44.727 1.00 32.31 15 SER B C 1
ATOM 2437 O O . SER B 1 15 ? -15.544 6.380 43.900 1.00 33.20 15 SER B O 1
ATOM 2440 N N . PHE B 1 16 ? -17.175 4.960 44.495 1.00 30.69 16 PHE B N 1
ATOM 2441 C CA . PHE B 1 16 ? -17.889 5.042 43.233 1.00 28.09 16 PHE B CA 1
ATOM 2442 C C . PHE B 1 16 ? -18.357 6.464 43.001 1.00 26.92 16 PHE B C 1
ATOM 2443 O O . PHE B 1 16 ? -18.567 6.892 41.856 1.00 21.00 16 PHE B O 1
ATOM 2451 N N . TRP B 1 17 ? -18.512 7.202 44.098 1.00 25.48 17 TRP B N 1
ATOM 2452 C CA . TRP B 1 17 ? -19.118 8.531 44.036 1.00 26.67 17 TRP B CA 1
ATOM 2453 C C . TRP B 1 17 ? -18.138 9.619 43.606 1.00 27.02 17 TRP B C 1
ATOM 2454 O O . TRP B 1 17 ? -18.560 10.683 43.161 1.00 31.14 17 TRP B O 1
ATOM 2465 N N . GLU B 1 18 ? -16.841 9.352 43.737 1.00 27.19 18 GLU B N 1
ATOM 2466 C CA . GLU B 1 18 ? -15.806 10.278 43.278 1.00 27.51 18 GLU B CA 1
ATOM 2467 C C . GLU B 1 18 ? -15.828 10.344 41.754 1.00 27.64 18 GLU B C 1
ATOM 2468 O O . GLU B 1 18 ? -16.046 9.334 41.090 1.00 27.57 18 GLU B O 1
ATOM 2474 N N . VAL B 1 19 ? -15.594 11.533 41.207 1.00 27.36 19 VAL B N 1
ATOM 2475 C CA . VAL B 1 19 ? -15.630 11.733 39.763 1.00 27.01 19 VAL B CA 1
ATOM 2476 C C . VAL B 1 19 ? -14.831 10.643 39.082 1.00 26.89 19 VAL B C 1
ATOM 2477 O O . VAL B 1 19 ? -13.697 10.383 39.458 1.00 27.93 19 VAL B O 1
ATOM 2481 N N . GLY B 1 20 ? -15.430 9.997 38.092 1.00 26.26 20 GLY B N 1
ATOM 2482 C CA . GLY B 1 20 ? -14.701 9.068 37.251 1.00 26.78 20 GLY B CA 1
ATOM 2483 C C . GLY B 1 20 ? -14.801 7.595 37.608 1.00 26.82 20 GLY B C 1
ATOM 2484 O O . GLY B 1 20 ? -14.566 6.741 36.754 1.00 30.08 20 GLY B O 1
ATOM 2485 N N . ASN B 1 21 ? -15.153 7.274 38.846 1.00 25.52 21 ASN B N 1
ATOM 2486 C CA . ASN B 1 21 ? -14.988 5.899 39.324 1.00 26.32 21 ASN B CA 1
ATOM 2487 C C . ASN B 1 21 ? -16.111 4.949 38.889 1.00 26.89 21 ASN B C 1
ATOM 2488 O O . ASN B 1 21 ? -16.101 3.748 39.180 1.00 27.15 21 ASN B O 1
ATOM 2493 N N . TYR B 1 22 ? -17.059 5.480 38.137 1.00 29.14 22 TYR B N 1
ATOM 2494 C CA . TYR B 1 22 ? -18.084 4.640 37.536 1.00 29.38 22 TYR B CA 1
ATOM 2495 C C . TYR B 1 22 ? -17.518 3.685 36.471 1.00 30.78 22 TYR B C 1
ATOM 2496 O O . TYR B 1 22 ? -18.215 2.762 36.039 1.00 31.64 22 TYR B O 1
ATOM 2505 N N . LYS B 1 23 ? -16.273 3.886 36.039 1.00 29.17 23 LYS B N 1
ATOM 2506 C CA . LYS B 1 23 ? -15.751 3.068 34.936 1.00 31.52 23 LYS B CA 1
ATOM 2507 C C . LYS B 1 23 ? -15.697 1.576 35.263 1.00 29.89 23 LYS B C 1
ATOM 2508 O O . LYS B 1 23 ? -15.791 0.748 34.369 1.00 30.27 23 LYS B O 1
ATOM 2514 N N . ARG B 1 24 ? -15.571 1.222 36.537 1.00 31.47 24 ARG B N 1
ATOM 2515 C CA . ARG B 1 24 ? -15.625 -0.189 36.925 1.00 29.85 24 ARG B CA 1
ATOM 2516 C C . ARG B 1 24 ? -16.945 -0.797 36.452 1.00 28.20 24 ARG B C 1
ATOM 2517 O O . ARG B 1 24 ? -16.994 -1.920 35.967 1.00 31.63 24 ARG B O 1
ATOM 2525 N N . THR B 1 25 ? -18.024 -0.045 36.591 1.00 25.07 25 THR B N 1
ATOM 2526 C CA . THR B 1 25 ? -19.322 -0.537 36.198 1.00 24.68 25 THR B CA 1
ATOM 2527 C C . THR B 1 25 ? -19.388 -0.638 34.680 1.00 24.37 25 THR B C 1
ATOM 2528 O O . THR B 1 25 ? -19.849 -1.637 34.144 1.00 25.19 25 THR B O 1
ATOM 2532 N N . VAL B 1 26 ? -18.906 0.378 33.977 1.00 23.36 26 VAL B N 1
ATOM 2533 C CA . VAL B 1 26 ? -18.942 0.320 32.530 1.00 24.44 26 VAL B CA 1
ATOM 2534 C C . VAL B 1 26 ? -18.172 -0.907 32.077 1.00 24.84 26 VAL B C 1
ATOM 2535 O O . VAL B 1 26 ? -18.576 -1.603 31.147 1.00 24.44 26 VAL B O 1
ATOM 2539 N N . LYS B 1 27 ? -17.067 -1.176 32.760 1.00 27.48 27 LYS B N 1
ATOM 2540 C CA . LYS B 1 27 ? -16.147 -2.229 32.350 1.00 27.65 27 LYS B CA 1
ATOM 2541 C C . LYS B 1 27 ? -16.798 -3.611 32.426 1.00 27.88 27 LYS B C 1
ATOM 2542 O O . LYS B 1 27 ? -16.491 -4.500 31.621 1.00 25.57 27 LYS B O 1
ATOM 2548 N N . ARG B 1 28 ? -17.700 -3.778 33.390 1.00 26.95 28 ARG B N 1
ATOM 2549 C CA . ARG B 1 28 ? -18.355 -5.060 33.618 1.00 27.27 28 ARG B CA 1
ATOM 2550 C C . ARG B 1 28 ? -19.207 -5.471 32.422 1.00 27.57 28 ARG B C 1
ATOM 2551 O O . ARG B 1 28 ? -19.534 -6.647 32.257 1.00 27.25 28 ARG B O 1
ATOM 2559 N N . ILE B 1 29 ? -19.556 -4.504 31.584 1.00 26.17 29 ILE B N 1
ATOM 2560 C CA . ILE B 1 29 ? -20.332 -4.801 30.394 1.00 28.01 29 ILE B CA 1
ATOM 2561 C C . ILE B 1 29 ? -19.445 -5.475 29.348 1.00 28.89 29 ILE B C 1
ATOM 2562 O O . ILE B 1 29 ? -19.800 -6.530 28.811 1.00 30.41 29 ILE B O 1
ATOM 2567 N N . ASP B 1 30 ? -18.287 -4.879 29.071 1.00 28.97 30 ASP B N 1
ATOM 2568 C CA . ASP B 1 30 ? -17.294 -5.500 28.179 1.00 28.04 30 ASP B CA 1
ATOM 2569 C C . ASP B 1 30 ? -16.850 -6.886 28.666 1.00 27.53 30 ASP B C 1
ATOM 2570 O O . ASP B 1 30 ? -16.704 -7.810 27.865 1.00 24.76 30 ASP B O 1
ATOM 2575 N N . ASP B 1 31 ? -16.630 -7.024 29.973 1.00 26.87 31 ASP B N 1
ATOM 2576 C CA . ASP B 1 31 ? -16.214 -8.301 30.548 1.00 27.62 31 ASP B CA 1
ATOM 2577 C C . ASP B 1 31 ? -17.217 -9.426 30.238 1.00 27.47 31 ASP B C 1
ATOM 2578 O O . ASP B 1 31 ? -16.824 -10.560 29.935 1.00 27.07 31 ASP B O 1
ATOM 2583 N N . GLY B 1 32 ? -18.508 -9.113 30.321 1.00 25.24 32 GLY B N 1
ATOM 2584 C CA . GLY B 1 32 ? -19.552 -10.087 30.032 1.00 24.59 32 GLY B CA 1
ATOM 2585 C C . GLY B 1 32 ? -19.416 -10.691 28.645 1.00 25.29 32 GLY B C 1
ATOM 2586 O O . GLY B 1 32 ? -19.509 -11.906 28.478 1.00 30.01 32 GLY B O 1
ATOM 2587 N N . HIS B 1 33 ? -19.197 -9.856 27.637 1.00 23.19 33 HIS B N 1
ATOM 2588 C CA . HIS B 1 33 ? -18.993 -10.369 26.286 1.00 23.25 33 HIS B CA 1
ATOM 2589 C C . HIS B 1 33 ? -17.810 -11.330 26.245 1.00 21.93 33 HIS B C 1
ATOM 2590 O O . HIS B 1 33 ? -17.922 -12.433 25.715 1.00 25.86 33 HIS B O 1
ATOM 2597 N N . ARG B 1 34 ? -16.680 -10.915 26.804 1.00 19.51 34 ARG B N 1
ATOM 2598 C CA . ARG B 1 34 ? -15.488 -11.754 26.839 1.00 21.11 34 ARG B CA 1
ATOM 2599 C C . ARG B 1 34 ? -15.783 -13.112 27.505 1.00 23.01 34 ARG B C 1
ATOM 2600 O O . ARG B 1 34 ? -15.441 -14.167 26.955 1.00 22.48 34 ARG B O 1
ATOM 2608 N N . LEU B 1 35 ? -16.412 -13.089 28.684 1.00 21.19 35 LEU B N 1
ATOM 2609 C CA . LEU B 1 35 ? -16.781 -14.330 29.370 1.00 22.12 35 LEU B CA 1
ATOM 2610 C C . LEU B 1 35 ? -17.582 -15.276 28.470 1.00 20.05 35 LEU B C 1
ATOM 2611 O O . LEU B 1 35 ? -17.488 -16.495 28.604 1.00 16.78 35 LEU B O 1
ATOM 2616 N N . CYS B 1 36 ? -18.378 -14.728 27.559 1.00 20.80 36 CYS B N 1
ATOM 2617 C CA . CYS B 1 36 ? -19.122 -15.573 26.628 1.00 23.68 36 CYS B CA 1
ATOM 2618 C C . CYS B 1 36 ? -18.169 -16.250 25.662 1.00 22.83 36 CYS B C 1
ATOM 2619 O O . CYS B 1 36 ? -18.318 -17.435 25.361 1.00 23.26 36 CYS B O 1
ATOM 2622 N N . ASN B 1 37 ? -17.194 -15.499 25.166 1.00 21.44 37 ASN B N 1
ATOM 2623 C CA . ASN B 1 37 ? -16.181 -16.094 24.301 1.00 21.86 37 ASN B CA 1
ATOM 2624 C C . ASN B 1 37 ? -15.410 -17.185 25.037 1.00 20.48 37 ASN B C 1
ATOM 2625 O O . ASN B 1 37 ? -15.170 -18.257 24.481 1.00 19.73 37 ASN B O 1
ATOM 2630 N N . ASP B 1 38 ? -15.039 -16.909 26.288 1.00 20.05 38 ASP B N 1
ATOM 2631 C CA . ASP B 1 38 ? -14.239 -17.839 27.078 1.00 21.50 38 ASP B CA 1
ATOM 2632 C C . ASP B 1 38 ? -14.995 -19.153 27.282 1.00 22.62 38 ASP B C 1
ATOM 2633 O O . ASP B 1 38 ? -14.466 -20.237 27.011 1.00 22.45 38 ASP B O 1
ATOM 2638 N N . LEU B 1 39 ? -16.245 -19.051 27.732 1.00 21.33 39 LEU B N 1
ATOM 2639 C CA . LEU B 1 39 ? -17.096 -20.228 27.898 1.00 19.25 39 LEU B CA 1
ATOM 2640 C C . LEU B 1 39 ? -17.196 -21.032 26.596 1.00 19.10 39 LEU B C 1
ATOM 2641 O O . LEU B 1 39 ? -16.968 -22.241 26.590 1.00 16.00 39 LEU B O 1
ATOM 2646 N N . MET B 1 40 ? -17.548 -20.361 25.499 1.00 19.10 40 MET B N 1
ATOM 2647 C CA . MET B 1 40 ? -17.684 -21.030 24.216 1.00 18.62 40 MET B CA 1
ATOM 2648 C C . MET B 1 40 ? -16.430 -21.830 23.889 1.00 16.90 40 MET B C 1
ATOM 2649 O O . MET B 1 40 ? -16.512 -22.993 23.496 1.00 17.49 40 MET B O 1
ATOM 2654 N N . SER B 1 41 ? -15.263 -21.228 24.064 1.00 14.47 41 SER B N 1
ATOM 2655 C CA . SER B 1 41 ? -14.045 -21.911 23.669 1.00 16.47 41 SER B CA 1
ATOM 2656 C C . SER B 1 41 ? -13.800 -23.072 24.622 1.00 15.95 41 SER B C 1
ATOM 2657 O O . SER B 1 41 ? -13.394 -24.162 24.210 1.00 16.59 41 SER B O 1
ATOM 2660 N N . CYS B 1 42 ? -14.068 -22.827 25.897 1.00 14.07 42 CYS B N 1
ATOM 2661 C CA . CYS B 1 42 ? -13.945 -23.837 26.928 1.00 15.17 42 CYS B CA 1
ATOM 2662 C C . CYS B 1 42 ? -14.736 -25.116 26.618 1.00 15.36 42 CYS B C 1
ATOM 2663 O O . CYS B 1 42 ? -14.194 -26.216 26.663 1.00 10.84 42 CYS B O 1
ATOM 2666 N N . VAL B 1 43 ? -16.025 -24.982 26.327 1.00 19.73 43 VAL B N 1
ATOM 2667 C CA . VAL B 1 43 ? -16.828 -26.152 25.998 1.00 22.99 43 VAL B CA 1
ATOM 2668 C C . VAL B 1 43 ? -16.289 -26.740 24.715 1.00 24.43 43 VAL B C 1
ATOM 2669 O O . VAL B 1 43 ? -16.266 -27.950 24.555 1.00 30.04 43 VAL B O 1
ATOM 2673 N N . GLN B 1 44 ? -15.849 -25.885 23.803 1.00 25.19 44 GLN B N 1
ATOM 2674 C CA . GLN B 1 44 ? -15.337 -26.352 22.519 1.00 28.21 44 GLN B CA 1
ATOM 2675 C C . GLN B 1 44 ? -14.159 -27.312 22.701 1.00 29.31 44 GLN B C 1
ATOM 2676 O O . GLN B 1 44 ? -14.080 -28.342 22.034 1.00 30.87 44 GLN B O 1
ATOM 2682 N N . GLU B 1 45 ? -13.250 -26.978 23.612 1.00 30.44 45 GLU B N 1
ATOM 2683 C CA . GLU B 1 45 ? -12.095 -27.831 23.884 1.00 31.68 45 GLU B CA 1
ATOM 2684 C C . GLU B 1 45 ? -12.490 -29.145 24.550 1.00 33.54 45 GLU B C 1
ATOM 2685 O O . GLU B 1 45 ? -11.774 -30.148 24.438 1.00 36.96 45 GLU B O 1
ATOM 2691 N N . ARG B 1 46 ? -13.624 -29.140 25.239 1.00 31.45 46 ARG B N 1
ATOM 2692 C CA . ARG B 1 46 ? -14.091 -30.319 25.953 1.00 31.12 46 ARG B CA 1
ATOM 2693 C C . ARG B 1 46 ? -14.677 -31.315 24.965 1.00 32.17 46 ARG B C 1
ATOM 2694 O O . ARG B 1 46 ? -14.534 -32.525 25.122 1.00 35.16 46 ARG B O 1
ATOM 2702 N N . ALA B 1 47 ? -15.339 -30.804 23.936 1.00 31.42 47 ALA B N 1
ATOM 2703 C CA . ALA B 1 47 ? -15.841 -31.665 22.878 1.00 32.49 47 ALA B CA 1
ATOM 2704 C C . ALA B 1 47 ? -14.705 -32.398 22.129 1.00 31.25 47 ALA B C 1
ATOM 2705 O O . ALA B 1 47 ? -14.860 -33.560 21.767 1.00 29.66 47 ALA B O 1
ATOM 2707 N N . LYS B 1 48 ? -13.571 -31.737 21.903 1.00 31.65 48 LYS B N 1
ATOM 2708 C CA . LYS B 1 48 ? -12.423 -32.421 21.280 1.00 32.72 48 LYS B CA 1
ATOM 2709 C C . LYS B 1 48 ? -12.003 -33.597 22.148 1.00 29.58 48 LYS B C 1
ATOM 2710 O O . LYS B 1 48 ? -11.728 -34.685 21.653 1.00 28.36 48 LYS B O 1
ATOM 2716 N N . ILE B 1 49 ? -11.950 -33.355 23.449 1.00 26.82 49 ILE B N 1
ATOM 2717 C CA . ILE B 1 49 ? -11.515 -34.358 24.398 1.00 29.47 49 ILE B CA 1
ATOM 2718 C C . ILE B 1 49 ? -12.429 -35.572 24.354 1.00 31.14 49 ILE B C 1
ATOM 2719 O O . ILE B 1 49 ? -11.970 -36.719 24.274 1.00 30.20 49 ILE B O 1
ATOM 2724 N N . GLU B 1 50 ? -13.729 -35.313 24.385 1.00 31.48 50 GLU B N 1
ATOM 2725 C CA . GLU B 1 50 ? -14.708 -36.379 24.352 1.00 31.77 50 GLU B CA 1
ATOM 2726 C C . GLU B 1 50 ? -14.631 -37.147 23.026 1.00 32.46 50 GLU B C 1
ATOM 2727 O O . GLU B 1 50 ? -14.595 -38.377 23.017 1.00 31.49 50 GLU B O 1
ATOM 2733 N N . LYS B 1 51 ? -14.574 -36.414 21.915 1.00 31.96 51 LYS B N 1
ATOM 2734 C CA . LYS B 1 51 ? -14.396 -37.007 20.585 1.00 31.25 51 LYS B CA 1
ATOM 2735 C C . LYS B 1 51 ? -13.160 -37.917 20.499 1.00 32.79 51 LYS B C 1
ATOM 2736 O O . LYS B 1 51 ? -13.200 -38.979 19.882 1.00 36.97 51 LYS B O 1
ATOM 2742 N N . ALA B 1 52 ? -12.062 -37.504 21.115 1.00 30.23 52 ALA B N 1
ATOM 2743 C CA . ALA B 1 52 ? -10.827 -38.262 21.020 1.00 29.15 52 ALA B CA 1
ATOM 2744 C C . ALA B 1 52 ? -10.925 -39.612 21.740 1.00 30.83 52 ALA B C 1
ATOM 2745 O O . ALA B 1 52 ? -10.350 -40.600 21.298 1.00 34.74 52 ALA B O 1
ATOM 2747 N N . TYR B 1 53 ? -11.648 -39.649 22.851 1.00 29.97 53 TYR B N 1
ATOM 2748 C CA . TYR B 1 53 ? -11.776 -40.864 23.640 1.00 28.61 53 TYR B CA 1
ATOM 2749 C C . TYR B 1 53 ? -12.607 -41.853 22.823 1.00 30.99 53 TYR B C 1
ATOM 2750 O O . TYR B 1 53 ? -12.201 -42.988 22.601 1.00 29.49 53 TYR B O 1
ATOM 2759 N N . ALA B 1 54 ? -13.760 -41.392 22.347 1.00 32.71 54 ALA B N 1
ATOM 2760 C CA . ALA B 1 54 ? -14.646 -42.198 21.513 1.00 31.22 54 ALA B CA 1
ATOM 2761 C C . ALA B 1 54 ? -13.894 -42.885 20.375 1.00 34.06 54 ALA B C 1
ATOM 2762 O O . ALA B 1 54 ? -14.059 -44.089 20.135 1.00 37.69 54 ALA B O 1
ATOM 2764 N N . GLN B 1 55 ? -13.085 -42.112 19.662 1.00 32.08 55 GLN B N 1
ATOM 2765 C CA . GLN B 1 55 ? -12.392 -42.631 18.501 1.00 32.50 55 GLN B CA 1
ATOM 2766 C C . GLN B 1 55 ? -11.405 -43.723 18.876 1.00 32.42 55 GLN B C 1
ATOM 2767 O O . GLN B 1 55 ? -11.230 -44.699 18.141 1.00 32.56 55 GLN B O 1
ATOM 2773 N N . GLN B 1 56 ? -10.754 -43.551 20.019 1.00 29.79 56 GLN B N 1
ATOM 2774 C CA . GLN B 1 56 ? -9.753 -44.493 20.448 1.00 29.23 56 GLN B CA 1
ATOM 2775 C C . GLN B 1 56 ? -10.421 -45.794 20.858 1.00 29.71 56 GLN B C 1
ATOM 2776 O O . GLN B 1 56 ? -9.936 -46.886 20.544 1.00 30.77 56 GLN B O 1
ATOM 2782 N N . LEU B 1 57 ? -11.546 -45.668 21.548 1.00 31.01 57 LEU B N 1
ATOM 2783 C CA . LEU B 1 57 ? -12.371 -46.822 21.884 1.00 28.73 57 LEU B CA 1
ATOM 2784 C C . LEU B 1 57 ? -12.810 -47.529 20.604 1.00 27.65 57 LEU B C 1
ATOM 2785 O O . LEU B 1 57 ? -12.755 -48.756 20.528 1.00 24.72 57 LEU B O 1
ATOM 2790 N N . THR B 1 58 ? -13.222 -46.751 19.597 1.00 25.04 58 THR B N 1
ATOM 2791 C CA . THR B 1 58 ? -13.684 -47.327 18.334 1.00 26.03 58 THR B CA 1
ATOM 2792 C C . THR B 1 58 ? -12.594 -48.123 17.637 1.00 25.59 58 THR B C 1
ATOM 2793 O O . THR B 1 58 ? -12.879 -49.150 17.037 1.00 25.47 58 THR B O 1
ATOM 2797 N N . ASP B 1 59 ? -11.351 -47.655 17.721 1.00 25.44 59 ASP B N 1
ATOM 2798 C CA . ASP B 1 59 ? -10.243 -48.329 17.056 1.00 25.24 59 ASP B CA 1
ATOM 2799 C C . ASP B 1 59 ? -9.869 -49.635 17.766 1.00 25.82 59 ASP B C 1
ATOM 2800 O O . ASP B 1 59 ? -9.688 -50.676 17.131 1.00 28.61 59 ASP B O 1
ATOM 2805 N N . TRP B 1 60 ? -9.773 -49.588 19.083 1.00 25.13 60 TRP B N 1
ATOM 2806 C CA . TRP B 1 60 ? -9.526 -50.785 19.881 1.00 25.16 60 TRP B CA 1
ATOM 2807 C C . TRP B 1 60 ? -10.517 -51.877 19.480 1.00 25.88 60 TRP B C 1
ATOM 2808 O O . TRP B 1 60 ? -10.133 -52.997 19.114 1.00 23.16 60 TRP B O 1
ATOM 2819 N N . ALA B 1 61 ? -11.797 -51.522 19.536 1.00 25.43 61 ALA B N 1
ATOM 2820 C CA . ALA B 1 61 ? -12.890 -52.426 19.196 1.00 25.85 61 ALA B CA 1
ATOM 2821 C C . ALA B 1 61 ? -12.697 -53.072 17.822 1.00 26.99 61 ALA B C 1
ATOM 2822 O O . ALA B 1 61 ? -12.920 -54.272 17.647 1.00 27.93 61 ALA B O 1
ATOM 2824 N N . LYS B 1 62 ? -12.286 -52.271 16.847 1.00 28.13 62 LYS B N 1
ATOM 2825 C CA . LYS B 1 62 ? -12.064 -52.768 15.496 1.00 29.23 62 LYS B CA 1
ATOM 2826 C C . LYS B 1 62 ? -10.825 -53.658 15.460 1.00 28.63 62 LYS B C 1
ATOM 2827 O O . LYS B 1 62 ? -10.811 -54.720 14.838 1.00 26.54 62 LYS B O 1
ATOM 2833 N N . ARG B 1 63 ? -9.786 -53.215 16.147 1.00 29.24 63 ARG B N 1
ATOM 2834 C CA . ARG B 1 63 ? -8.537 -53.945 16.195 1.00 28.29 63 ARG B CA 1
ATOM 2835 C C . ARG B 1 63 ? -8.717 -55.340 16.801 1.00 27.35 63 ARG B C 1
ATOM 2836 O O . ARG B 1 63 ? -8.288 -56.331 16.215 1.00 27.99 63 ARG B O 1
ATOM 2844 N N . TRP B 1 64 ? -9.371 -55.436 17.954 1.00 27.90 64 TRP B N 1
ATOM 2845 C CA . TRP B 1 64 ? -9.417 -56.720 18.657 1.00 28.28 64 TRP B CA 1
ATOM 2846 C C . TRP B 1 64 ? -10.479 -57.682 18.158 1.00 29.01 64 TRP B C 1
ATOM 2847 O O . TRP B 1 64 ? -10.385 -58.880 18.396 1.00 30.24 64 TRP B O 1
ATOM 2858 N N . ARG B 1 65 ? -11.482 -57.179 17.455 1.00 30.32 65 ARG B N 1
ATOM 2859 C CA . ARG B 1 65 ? -12.399 -58.083 16.781 1.00 31.05 65 ARG B CA 1
ATOM 2860 C C . ARG B 1 65 ? -11.637 -58.886 15.709 1.00 31.13 65 ARG B C 1
ATOM 2861 O O . ARG B 1 65 ? -11.752 -60.116 15.634 1.00 29.02 65 ARG B O 1
ATOM 2869 N N . GLN B 1 66 ? -10.844 -58.189 14.900 1.00 30.28 66 GLN B N 1
ATOM 2870 C CA . GLN B 1 66 ? -10.097 -58.839 13.833 1.00 31.64 66 GLN B CA 1
ATOM 2871 C C . GLN B 1 66 ? -9.142 -59.862 14.431 1.00 30.68 66 GLN B C 1
ATOM 2872 O O . GLN B 1 66 ? -9.116 -61.021 14.009 1.00 27.04 66 GLN B O 1
ATOM 2878 N N . LEU B 1 67 ? -8.391 -59.429 15.443 1.00 31.11 67 LEU B N 1
ATOM 2879 C CA . LEU B 1 67 ? -7.397 -60.272 16.110 1.00 30.84 67 LEU B CA 1
ATOM 2880 C C . LEU B 1 67 ? -8.004 -61.498 16.798 1.00 30.70 67 LEU B C 1
ATOM 2881 O O . LEU B 1 67 ? -7.368 -62.551 16.860 1.00 31.47 67 LEU B O 1
ATOM 2886 N N . ILE B 1 68 ? -9.224 -61.379 17.313 1.00 30.26 68 ILE B N 1
ATOM 2887 C CA . ILE B 1 68 ? -9.846 -62.511 17.998 1.00 32.36 68 ILE B CA 1
ATOM 2888 C C . ILE B 1 68 ? -10.455 -63.497 17.009 1.00 33.42 68 ILE B C 1
ATOM 2889 O O . ILE B 1 68 ? -10.189 -64.698 17.083 1.00 34.54 68 ILE B O 1
ATOM 2894 N N . GLU B 1 69 ? -11.253 -62.986 16.078 1.00 36.67 69 GLU B N 1
ATOM 2895 C CA . GLU B 1 69 ? -11.974 -63.835 15.127 1.00 40.95 69 GLU B CA 1
ATOM 2896 C C . GLU B 1 69 ? -11.025 -64.713 14.314 1.00 41.79 69 GLU B C 1
ATOM 2897 O O . GLU B 1 69 ? -11.293 -65.890 14.088 1.00 40.41 69 GLU B O 1
ATOM 2903 N N . LYS B 1 70 ? -9.913 -64.132 13.883 1.00 43.77 70 LYS B N 1
ATOM 2904 C CA . LYS B 1 70 ? -8.907 -64.873 13.145 1.00 45.27 70 LYS B CA 1
ATOM 2905 C C . LYS B 1 70 ? -8.297 -65.949 14.040 1.00 48.06 70 LYS B C 1
ATOM 2906 O O . LYS B 1 70 ? -7.078 -66.009 14.215 1.00 48.88 70 LYS B O 1
ATOM 2912 N N . GLY B 1 71 ? -9.155 -66.799 14.605 1.00 49.67 71 GLY B N 1
ATOM 2913 C CA . GLY B 1 71 ? -8.706 -67.921 15.432 1.00 48.23 71 GLY B CA 1
ATOM 2914 C C . GLY B 1 71 ? -7.676 -67.485 16.455 1.00 47.85 71 GLY B C 1
ATOM 2915 O O . GLY B 1 71 ? -7.296 -66.311 16.490 1.00 47.57 71 GLY B O 1
ATOM 2916 N N . PRO B 1 72 ? -7.235 -68.421 17.314 1.00 46.93 72 PRO B N 1
ATOM 2917 C CA . PRO B 1 72 ? -7.766 -69.778 17.422 1.00 46.22 72 PRO B CA 1
ATOM 2918 C C . PRO B 1 72 ? -8.920 -69.905 18.426 1.00 45.62 72 PRO B C 1
ATOM 2919 O O . PRO B 1 72 ? -9.696 -70.861 18.355 1.00 46.38 72 PRO B O 1
ATOM 2923 N N . GLN B 1 73 ? -9.027 -68.954 19.352 1.00 44.06 73 GLN B N 1
ATOM 2924 C CA . GLN B 1 73 ? -10.113 -68.955 20.329 1.00 43.17 73 GLN B CA 1
ATOM 2925 C C . GLN B 1 73 ? -11.452 -69.162 19.634 1.00 43.19 73 GLN B C 1
ATOM 2926 O O . GLN B 1 73 ? -11.820 -68.411 18.722 1.00 43.52 73 GLN B O 1
ATOM 2932 N N . TYR B 1 74 ? -12.185 -70.171 20.093 1.00 42.38 74 TYR B N 1
ATOM 2933 C CA . TYR B 1 74 ? -13.446 -70.569 19.481 1.00 40.34 74 TYR B CA 1
ATOM 2934 C C . TYR B 1 74 ? -14.618 -70.475 20.470 1.00 38.64 74 TYR B C 1
ATOM 2935 O O . TYR B 1 74 ? -14.458 -70.011 21.606 1.00 38.48 74 TYR B O 1
ATOM 2944 N N . GLY B 1 75 ? -15.797 -70.891 20.013 1.00 33.82 75 GLY B N 1
ATOM 2945 C CA . GLY B 1 75 ? -16.931 -71.140 20.890 1.00 32.64 75 GLY B CA 1
ATOM 2946 C C . GLY B 1 75 ? -17.501 -69.931 21.595 1.00 31.62 75 GLY B C 1
ATOM 2947 O O . GLY B 1 75 ? -17.315 -68.794 21.168 1.00 32.02 75 GLY B O 1
ATOM 2948 N N . SER B 1 76 ? -18.202 -70.186 22.692 1.00 31.22 76 SER B N 1
ATOM 2949 C CA . SER B 1 76 ? -18.906 -69.135 23.411 1.00 30.73 76 SER B CA 1
ATOM 2950 C C . SER B 1 76 ? -17.986 -68.214 24.218 1.00 29.51 76 SER B C 1
ATOM 2951 O O . SER B 1 76 ? -18.436 -67.179 24.707 1.00 31.13 76 SER B O 1
ATOM 2954 N N . LEU B 1 77 ? -16.714 -68.576 24.367 1.00 29.44 77 LEU B N 1
ATOM 2955 C CA . LEU B 1 77 ? -15.752 -67.685 25.037 1.00 29.91 77 LEU B CA 1
ATOM 2956 C C . LEU B 1 77 ? -15.269 -66.588 24.099 1.00 27.91 77 LEU B C 1
ATOM 2957 O O . LEU B 1 77 ? -15.076 -65.451 24.514 1.00 26.28 77 LEU B O 1
ATOM 2962 N N . GLU B 1 78 ? -15.076 -66.939 22.833 1.00 29.37 78 GLU B N 1
ATOM 2963 C CA . GLU B 1 78 ? -14.846 -65.951 21.795 1.00 27.84 78 GLU B CA 1
ATOM 2964 C C . GLU B 1 78 ? -16.013 -64.981 21.797 1.00 25.96 78 GLU B C 1
ATOM 2965 O O . GLU B 1 78 ? -15.839 -63.775 21.642 1.00 25.12 78 GLU B O 1
ATOM 2971 N N . ARG B 1 79 ? -17.211 -65.519 21.977 1.00 24.46 79 ARG B N 1
ATOM 2972 C CA . ARG B 1 79 ? -18.412 -64.708 21.976 1.00 25.18 79 ARG B CA 1
ATOM 2973 C C . ARG B 1 79 ? -18.433 -63.807 23.204 1.00 22.70 79 ARG B C 1
ATOM 2974 O O . ARG B 1 79 ? -18.826 -62.647 23.128 1.00 21.50 79 ARG B O 1
ATOM 2982 N N . ALA B 1 80 ? -18.008 -64.345 24.341 1.00 21.06 80 ALA B N 1
ATOM 2983 C CA . ALA B 1 80 ? -18.044 -63.591 25.586 1.00 21.47 80 ALA B CA 1
ATOM 2984 C C . ALA B 1 80 ? -16.987 -62.491 25.568 1.00 22.22 80 ALA B C 1
ATOM 2985 O O . ALA B 1 80 ? -17.264 -61.355 25.937 1.00 20.83 80 ALA B O 1
ATOM 2987 N N . TRP B 1 81 ? -15.783 -62.847 25.127 1.00 22.26 81 TRP B N 1
ATOM 2988 C CA . TRP B 1 81 ? -14.683 -61.903 24.942 1.00 21.45 81 TRP B CA 1
ATOM 2989 C C . TRP B 1 81 ? -15.063 -60.796 23.949 1.00 21.31 81 TRP B C 1
ATOM 2990 O O . TRP B 1 81 ? -14.803 -59.621 24.184 1.00 19.30 81 TRP B O 1
ATOM 3001 N N . GLY B 1 82 ? -15.700 -61.177 22.844 1.00 24.68 82 GLY B N 1
ATOM 3002 C CA . GLY B 1 82 ? -16.099 -60.220 21.806 1.00 23.51 82 GLY B CA 1
ATOM 3003 C C . GLY B 1 82 ? -17.252 -59.306 22.189 1.00 23.28 82 GLY B C 1
ATOM 3004 O O . GLY B 1 82 ? -17.563 -58.350 21.480 1.00 21.90 82 GLY B O 1
ATOM 3005 N N . ALA B 1 83 ? -17.903 -59.592 23.307 1.00 25.40 83 ALA B N 1
ATOM 3006 C CA . ALA B 1 83 ? -19.016 -58.767 23.747 1.00 25.88 83 ALA B CA 1
ATOM 3007 C C . ALA B 1 83 ? -18.460 -57.487 24.323 1.00 27.42 83 ALA B C 1
ATOM 3008 O O . ALA B 1 83 ? -19.171 -56.496 24.482 1.00 30.45 83 ALA B O 1
ATOM 3010 N N . MET B 1 84 ? -17.170 -57.527 24.630 1.00 30.00 84 MET B N 1
ATOM 3011 C CA . MET B 1 84 ? -16.465 -56.404 25.228 1.00 30.87 84 MET B CA 1
ATOM 3012 C C . MET B 1 84 ? -16.228 -55.305 24.195 1.00 27.16 84 MET B C 1
ATOM 3013 O O . MET B 1 84 ? -16.405 -54.119 24.481 1.00 25.22 84 MET B O 1
ATOM 3018 N N . MET B 1 85 ? -15.844 -55.712 22.991 1.00 24.37 85 MET B N 1
ATOM 3019 C CA . MET B 1 85 ? -15.679 -54.785 21.891 1.00 24.34 85 MET B CA 1
ATOM 3020 C C . MET B 1 85 ? -16.977 -54.043 21.651 1.00 23.74 85 MET B C 1
ATOM 3021 O O . MET B 1 85 ? -16.975 -52.843 21.370 1.00 24.99 85 MET B O 1
ATOM 3026 N N . THR B 1 86 ? -18.092 -54.749 21.782 1.00 22.28 86 THR B N 1
ATOM 3027 C CA . THR B 1 86 ? -19.403 -54.116 21.660 1.00 22.78 86 THR B CA 1
ATOM 3028 C C . THR B 1 86 ? -19.604 -53.014 22.720 1.00 23.66 86 THR B C 1
ATOM 3029 O O . THR B 1 86 ? -20.117 -51.925 22.406 1.00 20.41 86 THR B O 1
ATOM 3033 N N . GLU B 1 87 ? -19.203 -53.277 23.965 1.00 22.70 87 GLU B N 1
ATOM 3034 C CA . GLU B 1 87 ? -19.359 -52.267 25.003 1.00 25.27 87 GLU B CA 1
ATOM 3035 C C . GLU B 1 87 ? -18.467 -51.070 24.690 1.00 25.22 87 GLU B C 1
ATOM 3036 O O . GLU B 1 87 ? -18.844 -49.935 24.964 1.00 29.60 87 GLU B O 1
ATOM 3042 N N . ALA B 1 88 ? -17.297 -51.306 24.100 1.00 24.38 88 ALA B N 1
ATOM 3043 C CA . ALA B 1 88 ? -16.452 -50.188 23.665 1.00 25.09 88 ALA B CA 1
ATOM 3044 C C . ALA B 1 88 ? -17.127 -49.404 22.538 1.00 26.07 88 ALA B C 1
ATOM 3045 O O . ALA B 1 88 ? -17.045 -48.181 22.493 1.00 29.16 88 ALA B O 1
ATOM 3047 N N . ASP B 1 89 ? -17.802 -50.099 21.629 1.00 26.37 89 ASP B N 1
ATOM 3048 C CA . ASP B 1 89 ? -18.538 -49.416 20.563 1.00 25.99 89 ASP B CA 1
ATOM 3049 C C . ASP B 1 89 ? -19.705 -48.590 21.096 1.00 25.04 89 ASP B C 1
ATOM 3050 O O . ASP B 1 89 ? -19.970 -47.492 20.608 1.00 21.38 89 ASP B O 1
ATOM 3055 N N . LYS B 1 90 ? -20.404 -49.119 22.095 1.00 26.15 90 LYS B N 1
ATOM 3056 C CA . LYS B 1 90 ? -21.592 -48.443 22.616 1.00 25.30 90 LYS B CA 1
ATOM 3057 C C . LYS B 1 90 ? -21.258 -47.243 23.501 1.00 23.49 90 LYS B C 1
ATOM 3058 O O . LYS B 1 90 ? -21.903 -46.202 23.391 1.00 20.55 90 LYS B O 1
ATOM 3064 N N . VAL B 1 91 ? -20.252 -47.356 24.360 1.00 23.41 91 VAL B N 1
ATOM 3065 C CA . VAL B 1 91 ? -19.909 -46.201 25.178 1.00 25.75 91 VAL B CA 1
ATOM 3066 C C . VAL B 1 91 ? -19.262 -45.147 24.295 1.00 26.07 91 VAL B C 1
ATOM 3067 O O . VAL B 1 91 ? -19.301 -43.965 24.606 1.00 28.39 91 VAL B O 1
ATOM 3071 N N . SER B 1 92 ? -18.672 -45.579 23.186 1.00 26.58 92 SER B N 1
ATOM 3072 C CA . SER B 1 92 ? -18.093 -44.648 22.230 1.00 24.79 92 SER B CA 1
ATOM 3073 C C . SER B 1 92 ? -19.206 -43.779 21.683 1.00 23.56 92 SER B C 1
ATOM 3074 O O . SER B 1 92 ? -19.062 -42.570 21.589 1.00 21.71 92 SER B O 1
ATOM 3077 N N . GLU B 1 93 ? -20.328 -44.400 21.338 1.00 24.10 93 GLU B N 1
ATOM 3078 C CA . GLU B 1 93 ? -21.465 -43.663 20.791 1.00 26.01 93 GLU B CA 1
ATOM 3079 C C . GLU B 1 93 ? -21.961 -42.597 21.774 1.00 23.92 93 GLU B C 1
ATOM 3080 O O . GLU B 1 93 ? -22.195 -41.453 21.391 1.00 24.99 93 GLU B O 1
ATOM 3086 N N . LEU B 1 94 ? -22.103 -42.977 23.039 1.00 23.60 94 LEU B N 1
ATOM 3087 C CA . LEU B 1 94 ? -22.579 -42.071 24.080 1.00 24.76 94 LEU B CA 1
ATOM 3088 C C . LEU B 1 94 ? -21.712 -40.831 24.235 1.00 25.28 94 LEU B C 1
ATOM 3089 O O . LEU B 1 94 ? -22.231 -39.737 24.471 1.00 25.93 94 LEU B O 1
ATOM 3094 N N . HIS B 1 95 ? -20.396 -41.004 24.128 1.00 27.11 95 HIS B N 1
ATOM 3095 C CA . HIS B 1 95 ? -19.457 -39.878 24.245 1.00 29.38 95 HIS B CA 1
ATOM 3096 C C . HIS B 1 95 ? -19.458 -38.983 22.999 1.00 29.48 95 HIS B C 1
ATOM 3097 O O . HIS B 1 95 ? -19.242 -37.772 23.107 1.00 29.71 95 HIS B O 1
ATOM 3104 N N . GLN B 1 96 ? -19.700 -39.576 21.831 1.00 28.30 96 GLN B N 1
ATOM 3105 C CA . GLN B 1 96 ? -19.964 -38.799 20.616 1.00 30.20 96 GLN B CA 1
ATOM 3106 C C . GLN B 1 96 ? -21.228 -37.946 20.786 1.00 30.99 96 GLN B C 1
ATOM 3107 O O . GLN B 1 96 ? -21.292 -36.814 20.305 1.00 31.97 96 GLN B O 1
ATOM 3113 N N . GLU B 1 97 ? -22.228 -38.478 21.477 1.00 29.86 97 GLU B N 1
ATOM 3114 C CA . GLU B 1 97 ? -23.435 -37.700 21.741 1.00 32.39 97 GLU B CA 1
ATOM 3115 C C . GLU B 1 97 ? -23.125 -36.536 22.679 1.00 30.58 97 GLU B C 1
ATOM 3116 O O . GLU B 1 97 ? -23.624 -35.428 22.492 1.00 29.44 97 GLU B O 1
ATOM 3122 N N . VAL B 1 98 ? -22.295 -36.768 23.686 1.00 29.13 98 VAL B N 1
ATOM 3123 C CA . VAL B 1 98 ? -21.908 -35.660 24.543 1.00 31.20 98 VAL B CA 1
ATOM 3124 C C . VAL B 1 98 ? -21.294 -34.554 23.671 1.00 32.36 98 VAL B C 1
ATOM 3125 O O . VAL B 1 98 ? -21.570 -33.373 23.857 1.00 34.33 98 VAL B O 1
ATOM 3129 N N . LYS B 1 99 ? -20.481 -34.943 22.698 1.00 31.42 99 LYS B N 1
ATOM 3130 C CA . LYS B 1 99 ? -19.851 -33.971 21.810 1.00 30.54 99 LYS B CA 1
ATOM 3131 C C . LYS B 1 99 ? -20.879 -33.230 20.949 1.00 30.22 99 LYS B C 1
ATOM 3132 O O . LYS B 1 99 ? -20.874 -31.999 20.855 1.00 29.21 99 LYS B O 1
ATOM 3138 N N . ASN B 1 100 ? -21.756 -33.987 20.304 1.00 28.11 100 ASN B N 1
ATOM 3139 C CA . ASN B 1 100 ? -22.771 -33.388 19.457 1.00 26.91 100 ASN B CA 1
ATOM 3140 C C . ASN B 1 100 ? -23.674 -32.398 20.210 1.00 25.35 100 ASN B C 1
ATOM 3141 O O . ASN B 1 100 ? -24.127 -31.419 19.638 1.00 25.82 100 ASN B O 1
ATOM 3146 N N . SER B 1 101 ? -23.937 -32.652 21.486 1.00 23.83 101 SER B N 1
ATOM 3147 C CA . SER B 1 101 ? -24.810 -31.783 22.260 1.00 26.14 101 SER B CA 1
ATOM 3148 C C . SER B 1 101 ? -24.066 -30.504 22.618 1.00 27.01 101 SER B C 1
ATOM 3149 O O . SER B 1 101 ? -24.594 -29.393 22.517 1.00 25.89 101 SER B O 1
ATOM 3152 N N . LEU B 1 102 ? -22.826 -30.679 23.049 1.00 26.92 102 LEU B N 1
ATOM 3153 C CA . LEU B 1 102 ? -21.984 -29.561 23.402 1.00 24.66 102 LEU B CA 1
ATOM 3154 C C . LEU B 1 102 ? -21.914 -28.556 22.248 1.00 24.70 102 LEU B C 1
ATOM 3155 O O . LEU B 1 102 ? -22.101 -27.364 22.457 1.00 25.89 102 LEU B O 1
ATOM 3160 N N . LEU B 1 103 ? -21.688 -29.045 21.033 1.00 24.97 103 LEU B N 1
ATOM 3161 C CA . LEU B 1 103 ? -21.462 -28.174 19.874 1.00 26.67 103 LEU B CA 1
ATOM 3162 C C . LEU B 1 103 ? -22.735 -27.634 19.237 1.00 27.26 103 LEU B C 1
ATOM 3163 O O . LEU B 1 103 ? -22.827 -26.446 18.928 1.00 29.08 103 LEU B O 1
ATOM 3168 N N . ASN B 1 104 ? -23.703 -28.513 19.009 1.00 28.78 104 ASN B N 1
ATOM 3169 C CA . ASN B 1 104 ? -24.914 -28.141 18.286 1.00 29.95 104 ASN B CA 1
ATOM 3170 C C . ASN B 1 104 ? -25.941 -27.417 19.159 1.00 30.58 104 ASN B C 1
ATOM 3171 O O . ASN B 1 104 ? -26.652 -26.545 18.676 1.00 28.42 104 ASN B O 1
ATOM 3176 N N . GLU B 1 105 ? -26.013 -27.780 20.439 1.00 32.85 105 GLU B N 1
ATOM 3177 C CA . GLU B 1 105 ? -26.991 -27.183 21.353 1.00 35.14 105 GLU B CA 1
ATOM 3178 C C . GLU B 1 105 ? -26.408 -26.058 22.224 1.00 34.69 105 GLU B C 1
ATOM 3179 O O . GLU B 1 105 ? -26.794 -24.902 22.078 1.00 35.86 105 GLU B O 1
ATOM 3185 N N . ASP B 1 106 ? -25.475 -26.393 23.109 1.00 34.50 106 ASP B N 1
ATOM 3186 C CA . ASP B 1 106 ? -24.985 -25.451 24.125 1.00 35.15 106 ASP B CA 1
ATOM 3187 C C . ASP B 1 106 ? -24.169 -24.281 23.550 1.00 34.87 106 ASP B C 1
ATOM 3188 O O . ASP B 1 106 ? -24.422 -23.118 23.866 1.00 33.30 106 ASP B O 1
ATOM 3193 N N . LEU B 1 107 ? -23.194 -24.590 22.704 1.00 36.46 107 LEU B N 1
ATOM 3194 C CA . LEU B 1 107 ? -22.367 -23.565 22.074 1.00 34.67 107 LEU B CA 1
ATOM 3195 C C . LEU B 1 107 ? -23.195 -22.603 21.207 1.00 33.58 107 LEU B C 1
ATOM 3196 O O . LEU B 1 107 ? -23.057 -21.387 21.316 1.00 33.62 107 LEU B O 1
ATOM 3201 N N . GLU B 1 108 ? -24.061 -23.134 20.355 1.00 33.00 108 GLU B N 1
ATOM 3202 C CA . GLU B 1 108 ? -24.907 -22.273 19.528 1.00 32.34 108 GLU B CA 1
ATOM 3203 C C . GLU B 1 108 ? -25.813 -21.390 20.382 1.00 31.29 108 GLU B C 1
ATOM 3204 O O . GLU B 1 108 ? -26.113 -20.250 20.012 1.00 30.01 108 GLU B O 1
ATOM 3210 N N . LYS B 1 109 ? -26.259 -21.925 21.514 1.00 28.69 109 LYS B N 1
ATOM 3211 C CA . LYS B 1 109 ? -27.196 -21.221 22.376 1.00 28.61 109 LYS B CA 1
ATOM 3212 C C . LYS B 1 109 ? -26.536 -19.956 22.957 1.00 29.07 109 LYS B C 1
ATOM 3213 O O . LYS B 1 109 ? -27.120 -18.869 22.947 1.00 24.11 109 LYS B O 1
ATOM 3219 N N . VAL B 1 110 ? -25.308 -20.110 23.445 1.00 29.59 110 VAL B N 1
ATOM 3220 C CA . VAL B 1 110 ? -24.518 -18.983 23.922 1.00 28.64 110 VAL B CA 1
ATOM 3221 C C . VAL B 1 110 ? -24.261 -18.053 22.767 1.00 25.61 110 VAL B C 1
ATOM 3222 O O . VAL B 1 110 ? -24.402 -16.847 22.879 1.00 25.73 110 VAL B O 1
ATOM 3226 N N . LYS B 1 111 ? -23.885 -18.639 21.644 1.00 28.39 111 LYS B N 1
ATOM 3227 C CA . LYS B 1 111 ? -23.515 -17.887 20.455 1.00 28.56 111 LYS B CA 1
ATOM 3228 C C . LYS B 1 111 ? -24.629 -16.935 20.026 1.00 29.25 111 LYS B C 1
ATOM 3229 O O . LYS B 1 111 ? -24.378 -15.770 19.708 1.00 28.66 111 LYS B O 1
ATOM 3235 N N . ASN B 1 112 ? -25.862 -17.434 20.013 1.00 28.75 112 ASN B N 1
ATOM 3236 C CA . ASN B 1 112 ? -26.999 -16.629 19.592 1.00 26.27 112 ASN B CA 1
ATOM 3237 C C . ASN B 1 112 ? -27.377 -15.572 20.627 1.00 26.60 112 ASN B C 1
ATOM 3238 O O . ASN B 1 112 ? -27.754 -14.456 20.270 1.00 25.10 112 ASN B O 1
ATOM 3243 N N . TRP B 1 113 ? -27.279 -15.917 21.907 1.00 25.28 113 TRP B N 1
ATOM 3244 C CA . TRP B 1 113 ? -27.563 -14.955 22.961 1.00 25.61 113 TRP B CA 1
ATOM 3245 C C . TRP B 1 113 ? -26.634 -13.767 22.789 1.00 26.36 113 TRP B C 1
ATOM 3246 O O . TRP B 1 113 ? -27.056 -12.609 22.829 1.00 21.77 113 TRP B O 1
ATOM 3257 N N . GLN B 1 114 ? -25.358 -14.078 22.589 1.00 26.57 114 GLN B N 1
ATOM 3258 C CA . GLN B 1 114 ? -24.338 -13.066 22.391 1.00 28.20 114 GLN B CA 1
ATOM 3259 C C . GLN B 1 114 ? -24.732 -12.061 21.302 1.00 26.74 114 GLN B C 1
ATOM 3260 O O . GLN B 1 114 ? -24.780 -10.863 21.545 1.00 29.73 114 GLN B O 1
ATOM 3266 N N . LYS B 1 115 ? -25.019 -12.545 20.100 1.00 30.08 115 LYS B N 1
ATOM 3267 C CA . LYS B 1 115 ? -25.204 -11.651 18.964 1.00 32.15 115 LYS B CA 1
ATOM 3268 C C . LYS B 1 115 ? -26.428 -10.773 19.157 1.00 32.68 115 LYS B C 1
ATOM 3269 O O . LYS B 1 115 ? -26.585 -9.764 18.468 1.00 34.26 115 LYS B O 1
ATOM 3275 N N . ASP B 1 116 ? -27.286 -11.156 20.101 1.00 31.94 116 ASP B N 1
ATOM 3276 C CA . ASP B 1 116 ? -28.500 -10.398 20.385 1.00 30.63 116 ASP B CA 1
ATOM 3277 C C . ASP B 1 116 ? -28.354 -9.428 21.554 1.00 28.59 116 ASP B C 1
ATOM 3278 O O . ASP B 1 116 ? -29.075 -8.439 21.624 1.00 31.67 116 ASP B O 1
ATOM 3283 N N . ALA B 1 117 ? -27.422 -9.689 22.460 1.00 25.76 117 ALA B N 1
ATOM 3284 C CA . ALA B 1 117 ? -27.225 -8.798 23.588 1.00 26.46 117 ALA B CA 1
ATOM 3285 C C . ALA B 1 117 ? -26.211 -7.709 23.256 1.00 29.44 117 ALA B C 1
ATOM 3286 O O . ALA B 1 117 ? -26.320 -6.590 23.768 1.00 30.85 117 ALA B O 1
ATOM 3288 N N . TYR B 1 118 ? -25.233 -8.027 22.404 1.00 29.41 118 TYR B N 1
ATOM 3289 C CA . TYR B 1 118 ? -24.135 -7.096 22.117 1.00 29.65 118 TYR B CA 1
ATOM 3290 C C . TYR B 1 118 ? -24.057 -6.715 20.637 1.00 30.76 118 TYR B C 1
ATOM 3291 O O . TYR B 1 118 ? -23.799 -7.558 19.783 1.00 32.68 118 TYR B O 1
ATOM 3300 N N . HIS B 1 119 ? -24.268 -5.435 20.350 1.00 30.68 119 HIS B N 1
ATOM 3301 C CA . HIS B 1 119 ? -24.199 -4.919 18.988 1.00 30.50 119 HIS B CA 1
ATOM 3302 C C . HIS B 1 119 ? -22.991 -3.997 18.842 1.00 31.79 119 HIS B C 1
ATOM 3303 O O . HIS B 1 119 ? -22.637 -3.264 19.769 1.00 32.92 119 HIS B O 1
ATOM 3310 N N . LYS B 1 120 ? -22.367 -4.036 17.671 1.00 32.10 120 LYS B N 1
ATOM 3311 C CA . LYS B 1 120 ? -21.016 -3.514 17.497 1.00 32.34 120 LYS B CA 1
ATOM 3312 C C . LYS B 1 120 ? -20.986 -2.275 16.618 1.00 31.26 120 LYS B C 1
ATOM 3313 O O . LYS B 1 120 ? -21.750 -2.172 15.657 1.00 30.43 120 LYS B O 1
ATOM 3319 N N . GLN B 1 121 ? -20.083 -1.351 16.943 1.00 29.37 121 GLN B N 1
ATOM 3320 C CA . GLN B 1 121 ? -19.916 -0.121 16.168 1.00 28.97 121 GLN B CA 1
ATOM 3321 C C . GLN B 1 121 ? -18.744 -0.191 15.173 1.00 26.32 121 GLN B C 1
ATOM 3322 O O . GLN B 1 121 ? -17.801 -0.951 15.349 1.00 24.89 121 GLN B O 1
ATOM 3328 N N . ILE B 1 122 ? -18.812 0.609 14.120 1.00 27.18 122 ILE B N 1
ATOM 3329 C CA . ILE B 1 122 ? -17.808 0.548 13.060 1.00 30.63 122 ILE B CA 1
ATOM 3330 C C . ILE B 1 122 ? -16.436 0.999 13.567 1.00 33.26 122 ILE B C 1
ATOM 3331 O O . ILE B 1 122 ? -15.404 0.505 13.119 1.00 33.54 122 ILE B O 1
ATOM 3336 N N . MET B 1 123 ? -16.437 1.947 14.498 1.00 36.96 123 MET B N 1
ATOM 3337 C CA . MET B 1 123 ? -15.230 2.341 15.213 1.00 37.51 123 MET B CA 1
ATOM 3338 C C . MET B 1 123 ? -14.564 1.104 15.800 1.00 37.29 123 MET B C 1
ATOM 3339 O O . MET B 1 123 ? -13.445 0.749 15.428 1.00 35.70 123 MET B O 1
ATOM 3344 N N . GLY B 1 124 ? -15.270 0.465 16.734 1.00 36.78 124 GLY B N 1
ATOM 3345 C CA . GLY B 1 124 ? -14.755 -0.701 17.440 1.00 33.72 124 GLY B CA 1
ATOM 3346 C C . GLY B 1 124 ? -15.673 -1.233 18.534 1.00 31.96 124 GLY B C 1
ATOM 3347 O O . GLY B 1 124 ? -16.099 -2.390 18.481 1.00 36.92 124 GLY B O 1
ATOM 3348 N N . GLY B 1 125 ? -15.985 -0.403 19.523 1.00 25.19 125 GLY B N 1
ATOM 3349 C CA . GLY B 1 125 ? -16.673 -0.873 20.736 1.00 24.86 125 GLY B CA 1
ATOM 3350 C C . GLY B 1 125 ? -18.073 -1.452 20.579 1.00 21.59 125 GLY B C 1
ATOM 3351 O O . GLY B 1 125 ? -18.508 -1.788 19.478 1.00 26.72 125 GLY B O 1
ATOM 3352 N N . PHE B 1 126 ? -18.781 -1.587 21.696 1.00 20.63 126 PHE B N 1
ATOM 3353 C CA . PHE B 1 126 ? -20.167 -2.060 21.681 1.00 21.21 126 PHE B CA 1
ATOM 3354 C C . PHE B 1 126 ? -21.164 -0.952 22.040 1.00 21.24 126 PHE B C 1
ATOM 3355 O O . PHE B 1 126 ? -20.963 -0.192 22.982 1.00 20.28 126 PHE B O 1
ATOM 3363 N N . LYS B 1 127 ? -22.247 -0.894 21.277 1.00 22.81 127 LYS B N 1
ATOM 3364 C CA . LYS B 1 127 ? -23.374 -0.011 21.547 1.00 23.62 127 LYS B CA 1
ATOM 3365 C C . LYS B 1 127 ? -23.703 0.079 23.031 1.00 23.92 127 LYS B C 1
ATOM 3366 O O . LYS B 1 127 ? -23.979 1.150 23.565 1.00 27.44 127 LYS B O 1
ATOM 3372 N N . GLU B 1 128 ? -23.670 -1.061 23.696 1.00 22.59 128 GLU B N 1
ATOM 3373 C CA . GLU B 1 128 ? -24.187 -1.171 25.035 1.00 22.23 128 GLU B CA 1
ATOM 3374 C C . GLU B 1 128 ? -23.215 -0.619 26.076 1.00 22.32 128 GLU B C 1
ATOM 3375 O O . GLU B 1 128 ? -23.644 -0.004 27.058 1.00 21.20 128 GLU B O 1
ATOM 3381 N N . THR B 1 129 ? -21.914 -0.822 25.854 1.00 20.38 129 THR B N 1
ATOM 3382 C CA . THR B 1 129 ? -20.876 -0.233 26.706 1.00 20.28 129 THR B CA 1
ATOM 3383 C C . THR B 1 129 ? -20.912 1.300 26.585 1.00 22.02 129 THR B C 1
ATOM 3384 O O . THR B 1 129 ? -20.781 2.028 27.576 1.00 19.56 129 THR B O 1
ATOM 3388 N N . LYS B 1 130 ? -21.110 1.777 25.360 1.00 21.63 130 LYS B N 1
ATOM 3389 C CA . LYS B 1 130 ? -21.100 3.202 25.069 1.00 24.26 130 LYS B CA 1
ATOM 3390 C C . LYS B 1 130 ? -22.306 3.889 25.683 1.00 25.45 130 LYS B C 1
ATOM 3391 O O . LYS B 1 130 ? -22.234 5.056 26.069 1.00 23.98 130 LYS B O 1
ATOM 3397 N N . GLU B 1 131 ? -23.411 3.153 25.773 1.00 26.62 131 GLU B N 1
ATOM 3398 C CA . GLU B 1 131 ? -24.682 3.699 26.241 1.00 28.62 131 GLU B CA 1
ATOM 3399 C C . GLU B 1 131 ? -24.643 3.965 27.751 1.00 28.41 131 GLU B C 1
ATOM 3400 O O . GLU B 1 131 ? -25.299 4.878 28.253 1.00 26.65 131 GLU B O 1
ATOM 3406 N N . ALA B 1 132 ? -23.863 3.163 28.471 1.00 29.43 132 ALA B N 1
ATOM 3407 C CA . ALA B 1 132 ? -23.664 3.363 29.907 1.00 27.80 132 ALA B CA 1
ATOM 3408 C C . ALA B 1 132 ? -22.618 4.448 30.200 1.00 27.02 132 ALA B C 1
ATOM 3409 O O . ALA B 1 132 ? -22.683 5.110 31.227 1.00 25.77 132 ALA B O 1
ATOM 3411 N N . GLU B 1 133 ? -21.636 4.603 29.316 1.00 28.30 133 GLU B N 1
ATOM 3412 C CA . GLU B 1 133 ? -20.711 5.723 29.410 1.00 27.43 133 GLU B CA 1
ATOM 3413 C C . GLU B 1 133 ? -21.499 7.021 29.356 1.00 25.21 133 GLU B C 1
ATOM 3414 O O . GLU B 1 133 ? -21.475 7.803 30.288 1.00 25.52 133 GLU B O 1
ATOM 3420 N N . ASP B 1 134 ? -22.203 7.229 28.250 1.00 25.07 134 ASP B N 1
ATOM 3421 C CA . ASP B 1 134 ? -22.966 8.452 28.016 1.00 25.41 134 ASP B CA 1
ATOM 3422 C C . ASP B 1 134 ? -23.965 8.754 29.126 1.00 24.44 134 ASP B C 1
ATOM 3423 O O . ASP B 1 134 ? -24.201 9.909 29.438 1.00 27.66 134 ASP B O 1
ATOM 3428 N N . GLY B 1 135 ? -24.565 7.723 29.708 1.00 22.83 135 GLY B N 1
ATOM 3429 C CA . GLY B 1 135 ? -25.493 7.914 30.816 1.00 23.40 135 GLY B CA 1
ATOM 3430 C C . GLY B 1 135 ? -24.785 8.407 32.069 1.00 24.78 135 GLY B C 1
ATOM 3431 O O . GLY B 1 135 ? -25.218 9.377 32.707 1.00 23.39 135 GLY B O 1
ATOM 3432 N N . PHE B 1 136 ? -23.685 7.744 32.415 1.00 23.77 136 PHE B N 1
ATOM 3433 C CA . PHE B 1 136 ? -22.891 8.120 33.575 1.00 24.11 136 PHE B CA 1
ATOM 3434 C C . PHE B 1 136 ? -22.265 9.494 33.388 1.00 24.81 136 PHE B C 1
ATOM 3435 O O . PHE B 1 136 ? -22.268 10.314 34.300 1.00 26.22 136 PHE B O 1
ATOM 3443 N N . ARG B 1 137 ? -21.734 9.748 32.201 1.00 25.98 137 ARG B N 1
ATOM 3444 C CA . ARG B 1 137 ? -21.065 11.010 31.925 1.00 28.39 137 ARG B CA 1
ATOM 3445 C C . ARG B 1 137 ? -22.051 12.158 32.054 1.00 29.02 137 ARG B C 1
ATOM 3446 O O . ARG B 1 137 ? -21.754 13.188 32.653 1.00 29.52 137 ARG B O 1
ATOM 3454 N N . LYS B 1 138 ? -23.235 11.960 31.492 1.00 31.40 138 LYS B N 1
ATOM 3455 C CA . LYS B 1 138 ? -24.269 12.980 31.470 1.00 31.17 138 LYS B CA 1
ATOM 3456 C C . LYS B 1 138 ? -24.743 13.284 32.887 1.00 30.58 138 LYS B C 1
ATOM 3457 O O . LYS B 1 138 ? -25.034 14.432 33.230 1.00 29.57 138 LYS B O 1
ATOM 3463 N N . ALA B 1 139 ? -24.808 12.243 33.709 1.00 29.91 139 ALA B N 1
ATOM 3464 C CA . ALA B 1 139 ? -25.340 12.360 35.056 1.00 29.16 139 ALA B CA 1
ATOM 3465 C C . ALA B 1 139 ? -24.349 13.021 36.004 1.00 28.08 139 ALA B C 1
ATOM 3466 O O . ALA B 1 139 ? -24.729 13.471 37.069 1.00 26.93 139 ALA B O 1
ATOM 3468 N N . GLN B 1 140 ? -23.081 13.075 35.612 1.00 28.35 140 GLN B N 1
ATOM 3469 C CA . GLN B 1 140 ? -22.020 13.535 36.505 1.00 27.65 140 GLN B CA 1
ATOM 3470 C C . GLN B 1 140 ? -21.559 14.959 36.162 1.00 27.71 140 GLN B C 1
ATOM 3471 O O . GLN B 1 140 ? -20.934 15.632 36.983 1.00 29.31 140 GLN B O 1
ATOM 3477 N N . LYS B 1 141 ? -21.886 15.418 34.957 1.00 26.04 141 LYS B N 1
ATOM 3478 C CA . LYS B 1 141 ? -21.319 16.654 34.415 1.00 24.17 141 LYS B CA 1
ATOM 3479 C C . LYS B 1 141 ? -21.574 17.875 35.300 1.00 23.54 141 LYS B C 1
ATOM 3480 O O . LYS B 1 141 ? -20.635 18.558 35.698 1.00 24.93 141 LYS B O 1
ATOM 3486 N N . PRO B 1 142 ? -22.844 18.164 35.610 1.00 22.89 142 PRO B N 1
ATOM 3487 C CA . PRO B 1 142 ? -23.065 19.283 36.522 1.00 22.58 142 PRO B CA 1
ATOM 3488 C C . PRO B 1 142 ? -22.220 19.148 37.787 1.00 24.01 142 PRO B C 1
ATOM 3489 O O . PRO B 1 142 ? -21.590 20.112 38.215 1.00 29.30 142 PRO B O 1
ATOM 3493 N N . TRP B 1 143 ? -22.197 17.954 38.370 1.00 23.95 143 TRP B N 1
ATOM 3494 C CA . TRP B 1 143 ? -21.424 17.694 39.584 1.00 24.67 143 TRP B CA 1
ATOM 3495 C C . TRP B 1 143 ? -19.927 17.974 39.415 1.00 27.11 143 TRP B C 1
ATOM 3496 O O . TRP B 1 143 ? -19.310 18.665 40.234 1.00 28.59 143 TRP B O 1
ATOM 3507 N N . ALA B 1 144 ? -19.338 17.415 38.362 1.00 26.37 144 ALA B N 1
ATOM 3508 C CA . ALA B 1 144 ? -17.903 17.543 38.140 1.00 25.24 144 ALA B CA 1
ATOM 3509 C C . ALA B 1 144 ? -17.508 19.009 38.010 1.00 24.87 144 ALA B C 1
ATOM 3510 O O . ALA B 1 144 ? -16.471 19.420 38.524 1.00 23.72 144 ALA B O 1
ATOM 3512 N N . LYS B 1 145 ? -18.336 19.795 37.326 1.00 26.06 145 LYS B N 1
ATOM 3513 C CA . LYS B 1 145 ? -18.009 21.193 37.069 1.00 26.81 145 LYS B CA 1
ATOM 3514 C C . LYS B 1 145 ? -18.001 21.971 38.378 1.00 27.07 145 LYS B C 1
ATOM 3515 O O . LYS B 1 145 ? -17.160 22.850 38.595 1.00 26.51 145 LYS B O 1
ATOM 3521 N N . LYS B 1 146 ? -18.933 21.622 39.256 1.00 26.73 146 LYS B N 1
ATOM 3522 C CA . LYS B 1 146 ? -19.042 22.258 40.558 1.00 28.19 146 LYS B CA 1
ATOM 3523 C C . LYS B 1 146 ? -17.860 21.863 41.444 1.00 28.81 146 LYS B C 1
ATOM 3524 O O . LYS B 1 146 ? -17.457 22.620 42.327 1.00 29.05 146 LYS B O 1
ATOM 3530 N N . MET B 1 147 ? -17.300 20.680 41.210 1.00 28.58 147 MET B N 1
ATOM 3531 C CA . MET B 1 147 ? -16.183 20.203 42.023 1.00 30.02 147 MET B CA 1
ATOM 3532 C C . MET B 1 147 ? -14.874 20.914 41.665 1.00 29.74 147 MET B C 1
ATOM 3533 O O . MET B 1 147 ? -14.026 21.132 42.526 1.00 29.49 147 MET B O 1
ATOM 3538 N N . LYS B 1 148 ? -14.702 21.261 40.394 1.00 30.62 148 LYS B N 1
ATOM 3539 C CA . LYS B 1 148 ? -13.554 22.055 39.977 1.00 32.35 148 LYS B CA 1
ATOM 3540 C C . LYS B 1 148 ? -13.674 23.464 40.547 1.00 31.96 148 LYS B C 1
ATOM 3541 O O . LYS B 1 148 ? -12.692 24.062 40.982 1.00 30.11 148 LYS B O 1
ATOM 3547 N N . GLU B 1 149 ? -14.899 23.976 40.542 1.00 32.96 149 GLU B N 1
ATOM 3548 C CA . GLU B 1 149 ? -15.204 25.296 41.071 1.00 32.52 149 GLU B CA 1
ATOM 3549 C C . GLU B 1 149 ? -14.885 25.348 42.573 1.00 30.96 149 GLU B C 1
ATOM 3550 O O . GLU B 1 149 ? -14.321 26.326 43.066 1.00 28.96 149 GLU B O 1
ATOM 3556 N N . LEU B 1 150 ? -15.239 24.282 43.290 1.00 31.07 150 LEU B N 1
ATOM 3557 C CA . LEU B 1 150 ? -15.065 24.220 44.743 1.00 31.34 150 LEU B CA 1
ATOM 3558 C C . LEU B 1 150 ? -13.598 24.237 45.110 1.00 32.16 150 LEU B C 1
ATOM 3559 O O . LEU B 1 150 ? -13.182 24.980 45.994 1.00 33.28 150 LEU B O 1
ATOM 3564 N N . GLU B 1 151 ? -12.811 23.407 44.432 1.00 33.45 151 GLU B N 1
ATOM 3565 C CA . GLU B 1 151 ? -11.395 23.279 44.755 1.00 32.70 151 GLU B CA 1
ATOM 3566 C C . GLU B 1 151 ? -10.655 24.593 44.504 1.00 29.82 151 GLU B C 1
ATOM 3567 O O . GLU B 1 151 ? -9.802 24.993 45.289 1.00 28.10 151 GLU B O 1
ATOM 3573 N N . ALA B 1 152 ? -10.996 25.270 43.416 1.00 27.37 152 ALA B N 1
ATOM 3574 C CA . ALA B 1 152 ? -10.412 26.569 43.135 1.00 27.35 152 ALA B CA 1
ATOM 3575 C C . ALA B 1 152 ? -10.735 27.559 44.267 1.00 28.08 152 ALA B C 1
ATOM 3576 O O . ALA B 1 152 ? -9.833 28.195 44.818 1.00 29.43 152 ALA B O 1
ATOM 3578 N N . ALA B 1 153 ? -12.015 27.677 44.619 1.00 27.09 153 ALA B N 1
ATOM 3579 C CA . ALA B 1 153 ? -12.442 28.630 45.646 1.00 26.15 153 ALA B CA 1
ATOM 3580 C C . ALA B 1 153 ? -11.783 28.330 46.988 1.00 25.43 153 ALA B C 1
ATOM 3581 O O . ALA B 1 153 ? -11.478 29.248 47.761 1.00 23.28 153 ALA B O 1
ATOM 3583 N N . LYS B 1 154 ? -11.565 27.047 47.263 1.00 25.26 154 LYS B N 1
ATOM 3584 C CA . LYS B 1 154 ? -10.872 26.645 48.477 1.00 26.21 154 LYS B CA 1
ATOM 3585 C C . LYS B 1 154 ? -9.425 27.119 48.409 1.00 27.47 154 LYS B C 1
ATOM 3586 O O . LYS B 1 154 ? -8.900 27.665 49.374 1.00 29.98 154 LYS B O 1
ATOM 3592 N N . LYS B 1 155 ? -8.783 26.912 47.264 1.00 27.79 155 LYS B N 1
ATOM 3593 C CA . LYS B 1 155 ? -7.432 27.405 47.065 1.00 27.63 155 LYS B CA 1
ATOM 3594 C C . LYS B 1 155 ? -7.402 28.897 47.328 1.00 26.34 155 LYS B C 1
ATOM 3595 O O . LYS B 1 155 ? -6.679 29.366 48.204 1.00 26.76 155 LYS B O 1
ATOM 3601 N N . ALA B 1 156 ? -8.203 29.638 46.570 1.00 26.25 156 ALA B N 1
ATOM 3602 C CA . ALA B 1 156 ? -8.249 31.095 46.681 1.00 26.31 156 ALA B CA 1
ATOM 3603 C C . ALA B 1 156 ? -8.504 31.524 48.117 1.00 26.04 156 ALA B C 1
ATOM 3604 O O . ALA B 1 156 ? -7.880 32.452 48.613 1.00 27.18 156 ALA B O 1
ATOM 3606 N N . TYR B 1 157 ? -9.426 30.844 48.786 1.00 27.66 157 TYR B N 1
ATOM 3607 C CA . TYR B 1 157 ? -9.741 31.179 50.165 1.00 28.66 157 TYR B CA 1
ATOM 3608 C C . TYR B 1 157 ? -8.532 30.952 51.058 1.00 30.23 157 TYR B C 1
ATOM 3609 O O . TYR B 1 157 ? -8.227 31.787 51.906 1.00 32.85 157 TYR B O 1
ATOM 3618 N N . HIS B 1 158 ? -7.839 29.832 50.869 1.00 30.27 158 HIS B N 1
ATOM 3619 C CA . HIS B 1 158 ? -6.696 29.512 51.725 1.00 31.12 158 HIS B CA 1
ATOM 3620 C C . HIS B 1 158 ? -5.510 30.413 51.424 1.00 31.24 158 HIS B C 1
ATOM 3621 O O . HIS B 1 158 ? -4.766 30.792 52.327 1.00 31.79 158 HIS B O 1
ATOM 3628 N N . LEU B 1 159 ? -5.339 30.761 50.155 1.00 32.25 159 LEU B N 1
ATOM 3629 C CA . LEU B 1 159 ? -4.266 31.662 49.760 1.00 32.09 159 LEU B CA 1
ATOM 3630 C C . LEU B 1 159 ? -4.362 32.954 50.557 1.00 31.34 159 LEU B C 1
ATOM 3631 O O . LEU B 1 159 ? -3.354 33.488 50.994 1.00 30.51 159 LEU B O 1
ATOM 3636 N N . ALA B 1 160 ? -5.583 33.442 50.760 1.00 32.44 160 ALA B N 1
ATOM 3637 C CA . ALA B 1 160 ? -5.792 34.692 51.486 1.00 32.47 160 ALA B CA 1
ATOM 3638 C C . ALA B 1 160 ? -5.424 34.528 52.956 1.00 32.95 160 ALA B C 1
ATOM 3639 O O . ALA B 1 160 ? -4.729 35.365 53.533 1.00 31.34 160 ALA B O 1
ATOM 3641 N N . CYS B 1 161 ? -5.890 33.438 53.556 1.00 34.70 161 CYS B N 1
ATOM 3642 C CA . CYS B 1 161 ? -5.600 33.155 54.956 1.00 35.19 161 CYS B CA 1
ATOM 3643 C C . CYS B 1 161 ? -4.101 33.173 55.232 1.00 35.76 161 CYS B C 1
ATOM 3644 O O . CYS B 1 161 ? -3.650 33.814 56.179 1.00 35.62 161 CYS B O 1
ATOM 3647 N N . LYS B 1 162 ? -3.336 32.464 54.409 1.00 36.38 162 LYS B N 1
ATOM 3648 C CA . LYS B 1 162 ? -1.893 32.388 54.592 1.00 38.22 162 LYS B CA 1
ATOM 3649 C C . LYS B 1 162 ? -1.261 33.770 54.511 1.00 37.93 162 LYS B C 1
ATOM 3650 O O . LYS B 1 162 ? -0.414 34.124 55.329 1.00 35.71 162 LYS B O 1
ATOM 3656 N N . GLU B 1 163 ? -1.679 34.544 53.517 1.00 40.11 163 GLU B N 1
ATOM 3657 C CA . GLU B 1 163 ? -1.139 35.876 53.312 1.00 41.94 163 GLU B CA 1
ATOM 3658 C C . GLU B 1 163 ? -1.450 36.760 54.519 1.00 44.12 163 GLU B C 1
ATOM 3659 O O . GLU B 1 163 ? -0.552 37.101 55.291 1.00 45.53 163 GLU B O 1
ATOM 3665 N N . GLU B 1 164 ? -2.719 37.120 54.692 1.00 46.39 164 GLU B N 1
ATOM 3666 C CA . GLU B 1 164 ? -3.126 37.944 55.829 1.00 47.17 164 GLU B CA 1
ATOM 3667 C C . GLU B 1 164 ? -2.379 37.538 57.097 1.00 48.19 164 GLU B C 1
ATOM 3668 O O . GLU B 1 164 ? -2.143 38.363 57.979 1.00 47.73 164 GLU B O 1
ATOM 3674 N N . ARG B 1 165 ? -2.026 36.259 57.186 1.00 49.68 165 ARG B N 1
ATOM 3675 C CA . ARG B 1 165 ? -1.279 35.738 58.326 1.00 49.87 165 ARG B CA 1
ATOM 3676 C C . ARG B 1 165 ? 0.129 36.319 58.343 1.00 50.35 165 ARG B C 1
ATOM 3677 O O . ARG B 1 165 ? 0.611 36.772 59.381 1.00 49.49 165 ARG B O 1
ATOM 3685 N N . LEU B 1 166 ? 0.782 36.293 57.183 1.00 50.91 166 LEU B N 1
ATOM 3686 C CA . LEU B 1 166 ? 2.109 36.875 57.031 1.00 50.50 166 LEU B CA 1
ATOM 3687 C C . LEU B 1 166 ? 2.082 38.346 57.419 1.00 50.77 166 LEU B C 1
ATOM 3688 O O . LEU B 1 166 ? 2.953 38.817 58.148 1.00 51.42 166 LEU B O 1
ATOM 3693 N N . ALA B 1 167 ? 1.078 39.068 56.931 1.00 50.72 167 ALA B N 1
ATOM 3694 C CA . ALA B 1 167 ? 0.925 40.476 57.270 1.00 51.70 167 ALA B CA 1
ATOM 3695 C C . ALA B 1 167 ? 0.782 40.644 58.782 1.00 52.85 167 ALA B C 1
ATOM 3696 O O . ALA B 1 167 ? 1.254 41.626 59.353 1.00 54.22 167 ALA B O 1
ATOM 3698 N N . MET B 1 168 ? 0.134 39.678 59.427 1.00 54.22 168 MET B N 1
ATOM 3699 C CA . MET B 1 168 ? -0.031 39.694 60.878 1.00 54.62 168 MET B CA 1
ATOM 3700 C C . MET B 1 168 ? 1.329 39.605 61.564 1.00 55.60 168 MET B C 1
ATOM 3701 O O . MET B 1 168 ? 1.777 40.562 62.195 1.00 55.52 168 MET B O 1
ATOM 3706 N N . THR B 1 169 ? 1.980 38.453 61.436 1.00 56.29 169 THR B N 1
ATOM 3707 C CA . THR B 1 169 ? 3.297 38.242 62.025 1.00 57.48 169 THR B CA 1
ATOM 3708 C C . THR B 1 169 ? 4.218 39.409 61.689 1.00 58.74 169 THR B C 1
ATOM 3709 O O . THR B 1 169 ? 4.939 39.919 62.550 1.00 57.59 169 THR B O 1
ATOM 3713 N N . ARG B 1 170 ? 4.182 39.833 60.430 1.00 60.29 170 ARG B N 1
ATOM 3714 C CA . ARG B 1 170 ? 4.994 40.953 59.978 1.00 61.13 170 ARG B CA 1
ATOM 3715 C C . ARG B 1 170 ? 4.486 42.244 60.599 1.00 61.27 170 ARG B C 1
ATOM 3716 O O . ARG B 1 170 ? 4.369 43.265 59.923 1.00 61.27 170 ARG B O 1
ATOM 3724 N N . GLU B 1 171 ? 4.185 42.197 61.892 1.00 61.85 171 GLU B N 1
ATOM 3725 C CA . GLU B 1 171 ? 3.630 43.354 62.575 1.00 62.44 171 GLU B CA 1
ATOM 3726 C C . GLU B 1 171 ? 4.097 43.427 64.023 1.00 62.82 171 GLU B C 1
ATOM 3727 O O . GLU B 1 171 ? 4.705 44.415 64.422 1.00 63.20 171 GLU B O 1
ATOM 3733 N N . MET B 1 172 ? 3.820 42.390 64.810 1.00 63.76 172 MET B N 1
ATOM 3734 C CA . MET B 1 172 ? 4.262 42.380 66.202 1.00 64.55 172 MET B CA 1
ATOM 3735 C C . MET B 1 172 ? 5.785 42.446 66.259 1.00 64.85 172 MET B C 1
ATOM 3736 O O . MET B 1 172 ? 6.357 43.363 66.857 1.00 64.48 172 MET B O 1
ATOM 3741 N N . ASN B 1 173 ? 6.439 41.471 65.633 1.00 65.25 173 ASN B N 1
ATOM 3742 C CA . ASN B 1 173 ? 7.897 41.457 65.561 1.00 65.75 173 ASN B CA 1
ATOM 3743 C C . ASN B 1 173 ? 8.401 42.478 64.544 1.00 66.78 173 ASN B C 1
ATOM 3744 O O . ASN B 1 173 ? 9.591 42.523 64.223 1.00 66.58 173 ASN B O 1
ATOM 3749 N N . SER B 1 174 ? 7.481 43.306 64.055 1.00 67.78 174 SER B N 1
ATOM 3750 C CA . SER B 1 174 ? 7.789 44.288 63.025 1.00 68.06 174 SER B CA 1
ATOM 3751 C C . SER B 1 174 ? 7.762 45.712 63.589 1.00 67.96 174 SER B C 1
ATOM 3752 O O . SER B 1 174 ? 8.797 46.242 63.992 1.00 67.31 174 SER B O 1
ATOM 3755 N N . LYS B 1 175 ? 6.578 46.319 63.623 1.00 68.30 175 LYS B N 1
ATOM 3756 C CA . LYS B 1 175 ? 6.428 47.703 64.070 1.00 69.06 175 LYS B CA 1
ATOM 3757 C C . LYS B 1 175 ? 7.268 47.999 65.310 1.00 69.18 175 LYS B C 1
ATOM 3758 O O . LYS B 1 175 ? 8.155 48.854 65.284 1.00 69.47 175 LYS B O 1
ATOM 3764 N N . THR B 1 176 ? 6.977 47.286 66.393 1.00 68.84 176 THR B N 1
ATOM 3765 C CA . THR B 1 176 ? 7.618 47.524 67.684 1.00 68.03 176 THR B CA 1
ATOM 3766 C C . THR B 1 176 ? 9.125 47.779 67.583 1.00 67.66 176 THR B C 1
ATOM 3767 O O . THR B 1 176 ? 9.733 48.275 68.531 1.00 67.62 176 THR B O 1
ATOM 3771 N N . GLU B 1 177 ? 9.721 47.452 66.438 1.00 67.22 177 GLU B N 1
ATOM 3772 C CA . GLU B 1 177 ? 11.170 47.575 66.264 1.00 67.33 177 GLU B CA 1
ATOM 3773 C C . GLU B 1 177 ? 11.591 49.020 65.967 1.00 67.40 177 GLU B C 1
ATOM 3774 O O . GLU B 1 177 ? 11.521 49.883 66.846 1.00 67.61 177 GLU B O 1
ATOM 3780 N N . GLN B 1 178 ? 12.025 49.282 64.736 1.00 67.23 178 GLN B N 1
ATOM 3781 C CA . GLN B 1 178 ? 12.547 50.601 64.376 1.00 66.99 178 GLN B CA 1
ATOM 3782 C C . GLN B 1 178 ? 11.496 51.522 63.756 1.00 67.56 178 GLN B C 1
ATOM 3783 O O . GLN B 1 178 ? 10.839 52.291 64.461 1.00 68.05 178 GLN B O 1
ATOM 3789 N N . SER B 1 179 ? 11.346 51.439 62.435 1.00 67.38 179 SER B N 1
ATOM 3790 C CA . SER B 1 179 ? 10.509 52.376 61.689 1.00 66.88 179 SER B CA 1
ATOM 3791 C C . SER B 1 179 ? 9.025 52.276 62.052 1.00 67.16 179 SER B C 1
ATOM 3792 O O . SER B 1 179 ? 8.232 51.664 61.329 1.00 66.44 179 SER B O 1
ATOM 3795 N N . VAL B 1 180 ? 8.659 52.879 63.180 1.00 67.12 180 VAL B N 1
ATOM 3796 C CA . VAL B 1 180 ? 7.257 53.078 63.522 1.00 66.53 180 VAL B CA 1
ATOM 3797 C C . VAL B 1 180 ? 6.905 54.521 63.176 1.00 66.46 180 VAL B C 1
ATOM 3798 O O . VAL B 1 180 ? 6.219 55.209 63.933 1.00 66.36 180 VAL B O 1
ATOM 3802 N N . THR B 1 181 ? 7.405 54.976 62.031 1.00 65.70 181 THR B N 1
ATOM 3803 C CA . THR B 1 181 ? 7.115 56.313 61.536 1.00 64.57 181 THR B CA 1
ATOM 3804 C C . THR B 1 181 ? 5.691 56.363 60.987 1.00 64.64 181 THR B C 1
ATOM 3805 O O . THR B 1 181 ? 5.336 55.589 60.090 1.00 64.19 181 THR B O 1
ATOM 3809 N N . PRO B 1 182 ? 4.864 57.269 61.538 1.00 63.96 182 PRO B N 1
ATOM 3810 C CA . PRO B 1 182 ? 3.466 57.412 61.125 1.00 63.14 182 PRO B CA 1
ATOM 3811 C C . PRO B 1 182 ? 3.339 57.763 59.644 1.00 62.41 182 PRO B C 1
ATOM 3812 O O . PRO B 1 182 ? 2.586 57.114 58.914 1.00 61.26 182 PRO B O 1
ATOM 3816 N N . GLU B 1 183 ? 4.081 58.783 59.216 1.00 61.02 183 GLU B N 1
ATOM 3817 C CA . GLU B 1 183 ? 4.084 59.225 57.824 1.00 59.41 183 GLU B CA 1
ATOM 3818 C C . GLU B 1 183 ? 4.332 58.055 56.873 1.00 58.02 183 GLU B C 1
ATOM 3819 O O . GLU B 1 183 ? 4.449 58.247 55.662 1.00 57.41 183 GLU B O 1
ATOM 3825 N N . GLN B 1 184 ? 4.410 56.845 57.417 1.00 56.52 184 GLN B N 1
ATOM 3826 C CA . GLN B 1 184 ? 4.748 55.684 56.608 1.00 56.13 184 GLN B CA 1
ATOM 3827 C C . GLN B 1 184 ? 3.999 54.416 57.014 1.00 55.70 184 GLN B C 1
ATOM 3828 O O . GLN B 1 184 ? 3.373 53.771 56.175 1.00 55.95 184 GLN B O 1
ATOM 3834 N N . GLN B 1 185 ? 4.057 54.061 58.294 1.00 54.95 185 GLN B N 1
ATOM 3835 C CA . GLN B 1 185 ? 3.610 52.736 58.734 1.00 53.84 185 GLN B CA 1
ATOM 3836 C C . GLN B 1 185 ? 2.124 52.615 59.096 1.00 52.87 185 GLN B C 1
ATOM 3837 O O . GLN B 1 185 ? 1.644 51.511 59.354 1.00 52.80 185 GLN B O 1
ATOM 3843 N N . LYS B 1 186 ? 1.392 53.724 59.125 1.00 51.69 186 LYS B N 1
ATOM 3844 C CA . LYS B 1 186 ? -0.041 53.643 59.392 1.00 50.79 186 LYS B CA 1
ATOM 3845 C C . LYS B 1 186 ? -0.705 53.032 58.168 1.00 50.05 186 LYS B C 1
ATOM 3846 O O . LYS B 1 186 ? -1.728 52.356 58.268 1.00 49.96 186 LYS B O 1
ATOM 3852 N N . LYS B 1 187 ? -0.105 53.282 57.008 1.00 49.13 187 LYS B N 1
ATOM 3853 C CA . LYS B 1 187 ? -0.538 52.670 55.758 1.00 47.80 187 LYS B CA 1
ATOM 3854 C C . LYS B 1 187 ? -0.122 51.198 55.734 1.00 46.58 187 LYS B C 1
ATOM 3855 O O . LYS B 1 187 ? -0.401 50.475 54.773 1.00 45.63 187 LYS B O 1
ATOM 3861 N N . LEU B 1 188 ? 0.538 50.765 56.807 1.00 44.28 188 LEU B N 1
ATOM 3862 C CA . LEU B 1 188 ? 1.027 49.396 56.929 1.00 42.88 188 LEU B CA 1
ATOM 3863 C C . LEU B 1 188 ? -0.030 48.502 57.571 1.00 41.21 188 LEU B C 1
ATOM 3864 O O . LEU B 1 188 ? -0.313 47.412 57.078 1.00 40.22 188 LEU B O 1
ATOM 3869 N N . VAL B 1 189 ? -0.611 48.964 58.675 1.00 39.64 189 VAL B N 1
ATOM 3870 C CA . VAL B 1 189 ? -1.723 48.257 59.292 1.00 37.93 189 VAL B CA 1
ATOM 3871 C C . VAL B 1 189 ? -2.840 48.167 58.267 1.00 37.82 189 VAL B C 1
ATOM 3872 O O . VAL B 1 189 ? -3.743 47.335 58.382 1.00 38.85 189 VAL B O 1
ATOM 3876 N N . ASP B 1 190 ? -2.761 49.025 57.252 1.00 36.54 190 ASP B N 1
ATOM 3877 C CA . ASP B 1 190 ? -3.732 49.025 56.160 1.00 35.59 190 ASP B CA 1
ATOM 3878 C C . ASP B 1 190 ? -3.441 47.940 55.127 1.00 34.26 190 ASP B C 1
ATOM 3879 O O . ASP B 1 190 ? -4.216 47.733 54.193 1.00 33.07 190 ASP B O 1
ATOM 3884 N N . LYS B 1 191 ? -2.318 47.255 55.300 1.00 33.09 191 LYS B N 1
ATOM 3885 C CA . LYS B 1 191 ? -2.032 46.070 54.518 1.00 32.36 191 LYS B CA 1
ATOM 3886 C C . LYS B 1 191 ? -2.765 44.912 55.181 1.00 31.55 191 LYS B C 1
ATOM 3887 O O . LYS B 1 191 ? -3.479 44.157 54.524 1.00 31.73 191 LYS B O 1
ATOM 3893 N N . VAL B 1 192 ? -2.595 44.791 56.496 1.00 30.63 192 VAL B N 1
ATOM 3894 C CA . VAL B 1 192 ? -3.300 43.779 57.271 1.00 29.77 192 VAL B CA 1
ATOM 3895 C C . VAL B 1 192 ? -4.800 43.935 57.088 1.00 29.17 192 VAL B C 1
ATOM 3896 O O . VAL B 1 192 ? -5.527 42.956 56.986 1.00 27.34 192 VAL B O 1
ATOM 3900 N N . ASP B 1 193 ? -5.253 45.182 57.049 1.00 30.25 193 ASP B N 1
ATOM 3901 C CA . ASP B 1 193 ? -6.660 45.485 56.839 1.00 30.04 193 ASP B CA 1
ATOM 3902 C C . ASP B 1 193 ? -7.118 44.991 55.477 1.00 30.13 193 ASP B C 1
ATOM 3903 O O . ASP B 1 193 ? -8.158 44.344 55.355 1.00 28.74 193 ASP B O 1
ATOM 3908 N N . LYS B 1 194 ? -6.333 45.310 54.453 1.00 30.88 194 LYS B N 1
ATOM 3909 C CA . LYS B 1 194 ? -6.655 44.934 53.085 1.00 29.70 194 LYS B CA 1
ATOM 3910 C C . LYS B 1 194 ? -6.782 43.421 52.977 1.00 29.43 194 LYS B C 1
ATOM 3911 O O . LYS B 1 194 ? -7.633 42.915 52.248 1.00 30.77 194 LYS B O 1
ATOM 3917 N N . CYS B 1 195 ? -5.940 42.704 53.715 1.00 29.14 195 CYS B N 1
ATOM 3918 C CA . CYS B 1 195 ? -6.021 41.248 53.776 1.00 30.97 195 CYS B CA 1
ATOM 3919 C C . CYS B 1 195 ? -7.326 40.797 54.418 1.00 31.80 195 CYS B C 1
ATOM 3920 O O . CYS B 1 195 ? -8.021 39.934 53.892 1.00 31.70 195 CYS B O 1
ATOM 3923 N N . ARG B 1 196 ? -7.641 41.380 55.569 1.00 34.29 196 ARG B N 1
ATOM 3924 C CA . ARG B 1 196 ? -8.903 41.122 56.241 1.00 34.86 196 ARG B CA 1
ATOM 3925 C C . ARG B 1 196 ? -9.996 41.024 55.191 1.00 34.30 196 ARG B C 1
ATOM 3926 O O . ARG B 1 196 ? -10.578 39.962 54.992 1.00 33.41 196 ARG B O 1
ATOM 3934 N N . GLN B 1 197 ? -10.240 42.136 54.499 1.00 35.52 197 GLN B N 1
ATOM 3935 C CA . GLN B 1 197 ? -11.316 42.223 53.506 1.00 37.71 197 GLN B CA 1
ATOM 3936 C C . GLN B 1 197 ? -11.162 41.196 52.385 1.00 39.38 197 GLN B C 1
ATOM 3937 O O . GLN B 1 197 ? -12.133 40.846 51.716 1.00 40.87 197 GLN B O 1
ATOM 3943 N N . ASP B 1 198 ? -9.940 40.713 52.198 1.00 41.15 198 ASP B N 1
ATOM 3944 C CA . ASP B 1 198 ? -9.632 39.747 51.150 1.00 40.29 198 ASP B CA 1
ATOM 3945 C C . ASP B 1 198 ? -10.047 38.333 51.559 1.00 39.80 198 ASP B C 1
ATOM 3946 O O . ASP B 1 198 ? -10.622 37.591 50.761 1.00 38.70 198 ASP B O 1
ATOM 3951 N N . VAL B 1 199 ? -9.739 37.965 52.801 1.00 37.62 199 VAL B N 1
ATOM 3952 C CA . VAL B 1 199 ? -10.127 36.666 53.343 1.00 36.21 199 VAL B CA 1
ATOM 3953 C C . VAL B 1 199 ? -11.642 36.554 53.389 1.00 35.02 199 VAL B C 1
ATOM 3954 O O . VAL B 1 199 ? -12.215 35.506 53.111 1.00 33.58 199 VAL B O 1
ATOM 3958 N N . GLN B 1 200 ? -12.286 37.655 53.742 1.00 35.40 200 GLN B N 1
ATOM 3959 C CA . GLN B 1 200 ? -13.734 37.706 53.791 1.00 35.10 200 GLN B CA 1
ATOM 3960 C C . GLN B 1 200 ? -14.319 37.435 52.412 1.00 33.10 200 GLN B C 1
ATOM 3961 O O . GLN B 1 200 ? -15.148 36.548 52.253 1.00 34.07 200 GLN B O 1
ATOM 3967 N N . LYS B 1 201 ? -13.876 38.191 51.412 1.00 32.54 201 LYS B N 1
ATOM 3968 C CA . LYS B 1 201 ? -14.406 38.056 50.051 1.00 31.31 201 LYS B CA 1
ATOM 3969 C C . LYS B 1 201 ? -14.286 36.628 49.532 1.00 28.69 201 LYS B C 1
ATOM 3970 O O . LYS B 1 201 ? -15.240 36.071 48.988 1.00 29.03 201 LYS B O 1
ATOM 3976 N N . THR B 1 202 ? -13.112 36.034 49.702 1.00 26.14 202 THR B N 1
ATOM 3977 C CA . THR B 1 202 ? -12.881 34.696 49.193 1.00 27.01 202 THR B CA 1
ATOM 3978 C C . THR B 1 202 ? -13.625 33.669 50.037 1.00 27.03 202 THR B C 1
ATOM 3979 O O . THR B 1 202 ? -14.075 32.649 49.518 1.00 26.31 202 THR B O 1
ATOM 3983 N N . GLN B 1 203 ? -13.758 33.938 51.334 1.00 26.83 203 GLN B N 1
ATOM 3984 C CA . GLN B 1 203 ? -14.466 33.024 52.221 1.00 26.00 203 GLN B CA 1
ATOM 3985 C C . GLN B 1 203 ? -15.908 32.894 51.750 1.00 26.17 203 GLN B C 1
ATOM 3986 O O . GLN B 1 203 ? -16.432 31.794 51.639 1.00 28.45 203 GLN B O 1
ATOM 3992 N N . GLU B 1 204 ? -16.531 34.026 51.449 1.00 25.63 204 GLU B N 1
ATOM 3993 C CA . GLU B 1 204 ? -17.927 34.055 51.065 1.00 26.68 204 GLU B CA 1
ATOM 3994 C C . GLU B 1 204 ? -18.123 33.309 49.767 1.00 26.07 204 GLU B C 1
ATOM 3995 O O . GLU B 1 204 ? -19.148 32.657 49.567 1.00 25.85 204 GLU B O 1
ATOM 4001 N N . LYS B 1 205 ? -17.148 33.426 48.875 1.00 25.65 205 LYS B N 1
ATOM 4002 C CA . LYS B 1 205 ? -17.216 32.755 47.583 1.00 26.40 205 LYS B CA 1
ATOM 4003 C C . LYS B 1 205 ? -17.139 31.243 47.768 1.00 24.88 205 LYS B C 1
ATOM 4004 O O . LYS B 1 205 ? -17.914 30.489 47.190 1.00 24.22 205 LYS B O 1
ATOM 4010 N N . TYR B 1 206 ? -16.200 30.816 48.596 1.00 24.43 206 TYR B N 1
ATOM 4011 C CA . TYR B 1 206 ? -16.035 29.413 48.927 1.00 25.06 206 TYR B CA 1
ATOM 4012 C C . TYR B 1 206 ? -17.328 28.815 49.501 1.00 25.98 206 TYR B C 1
ATOM 4013 O O . TYR B 1 206 ? -17.763 27.742 49.084 1.00 25.74 206 TYR B O 1
ATOM 402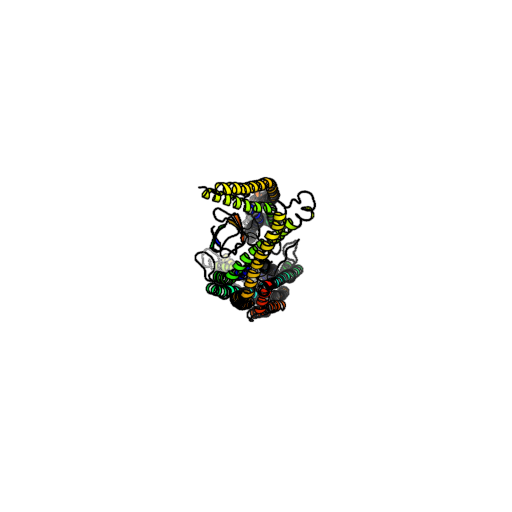2 N N . GLU B 1 207 ? -17.943 29.523 50.446 1.00 25.24 207 GLU B N 1
ATOM 4023 C CA . GLU B 1 207 ? -19.180 29.065 51.079 1.00 24.72 207 GLU B CA 1
ATOM 4024 C C . GLU B 1 207 ? -20.338 28.990 50.088 1.00 22.87 207 GLU B C 1
ATOM 4025 O O . GLU B 1 207 ? -21.212 28.153 50.215 1.00 23.59 207 GLU B O 1
ATOM 4031 N N . LYS B 1 208 ? -20.342 29.877 49.107 1.00 24.32 208 LYS B N 1
ATOM 4032 C CA . LYS B 1 208 ? -21.371 29.890 48.077 1.00 25.72 208 LYS B CA 1
ATOM 4033 C C . LYS B 1 208 ? -21.362 28.584 47.272 1.00 26.79 208 LYS B C 1
ATOM 4034 O O . LYS B 1 208 ? -22.378 27.883 47.173 1.00 23.04 208 LYS B O 1
ATOM 4040 N N . VAL B 1 209 ? -20.208 28.273 46.691 1.00 27.79 209 VAL B N 1
ATOM 4041 C CA . VAL B 1 209 ? -20.029 27.034 45.958 1.00 30.30 209 VAL B CA 1
ATOM 4042 C C . VAL B 1 209 ? -20.393 25.835 46.830 1.00 31.86 209 VAL B C 1
ATOM 4043 O O . VAL B 1 209 ? -21.067 24.913 46.387 1.00 32.57 209 VAL B O 1
ATOM 4047 N N . LEU B 1 210 ? -19.950 25.852 48.080 1.00 35.12 210 LEU B N 1
ATOM 4048 C CA . LEU B 1 210 ? -20.240 24.751 48.992 1.00 36.26 210 LEU B CA 1
ATOM 4049 C C . LEU B 1 210 ? -21.748 24.575 49.194 1.00 35.76 210 LEU B C 1
ATOM 4050 O O . LEU B 1 210 ? -22.231 23.460 49.374 1.00 37.51 210 LEU B O 1
ATOM 4055 N N . GLU B 1 211 ? -22.485 25.679 49.174 1.00 33.91 211 GLU B N 1
ATOM 4056 C CA . GLU B 1 211 ? -23.936 25.625 49.286 1.00 33.79 211 GLU B CA 1
ATOM 4057 C C . GLU B 1 211 ? -24.555 25.094 47.979 1.00 32.76 211 GLU B C 1
ATOM 4058 O O . GLU B 1 211 ? -25.536 24.351 48.003 1.00 28.81 211 GLU B O 1
ATOM 4064 N N . ASP B 1 212 ? -23.966 25.456 46.844 1.00 33.14 212 ASP B N 1
ATOM 4065 C CA . ASP B 1 212 ? -24.431 24.954 45.554 1.00 35.85 212 ASP B CA 1
ATOM 4066 C C . ASP B 1 212 ? -24.319 23.428 45.538 1.00 37.15 212 ASP B C 1
ATOM 4067 O O . ASP B 1 212 ? -25.289 22.719 45.273 1.00 38.34 212 ASP B O 1
ATOM 4072 N N . VAL B 1 213 ? -23.119 22.931 45.820 1.00 37.40 213 VAL B N 1
ATOM 4073 C CA . VAL B 1 213 ? -22.869 21.499 45.887 1.00 36.26 213 VAL B CA 1
ATOM 4074 C C . VAL B 1 213 ? -23.922 20.775 46.726 1.00 36.41 213 VAL B C 1
ATOM 4075 O O . VAL B 1 213 ? -24.455 19.743 46.316 1.00 34.73 213 VAL B O 1
A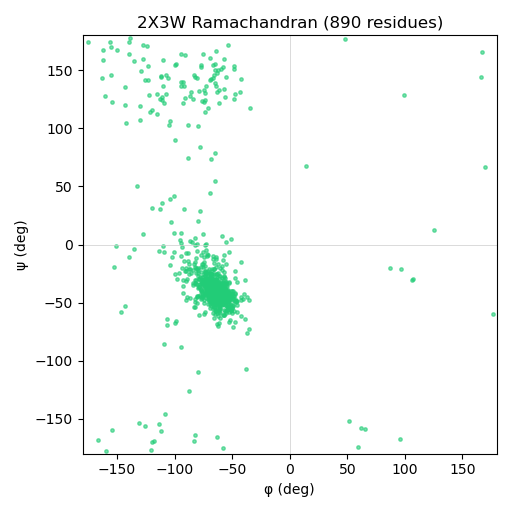TOM 4079 N N . GLY B 1 214 ? -24.224 21.321 47.896 1.00 38.10 214 GLY B N 1
ATOM 4080 C CA . GLY B 1 214 ? -25.234 20.735 48.770 1.00 39.17 214 GLY B CA 1
ATOM 4081 C C . GLY B 1 214 ? -26.585 20.515 48.102 1.00 40.14 214 GLY B C 1
ATOM 4082 O O . GLY B 1 214 ? -27.164 19.435 48.193 1.00 40.01 214 GLY B O 1
ATOM 4083 N N . LYS B 1 215 ? -27.101 21.528 47.421 1.00 41.37 215 LYS B N 1
ATOM 4084 C CA . LYS B 1 215 ? -28.479 21.455 46.949 1.00 43.31 215 LYS B CA 1
ATOM 4085 C C . LYS B 1 215 ? -28.629 20.569 45.713 1.00 42.07 215 LYS B C 1
ATOM 4086 O O . LYS B 1 215 ? -29.732 20.103 45.413 1.00 42.95 215 LYS B O 1
ATOM 4092 N N . THR B 1 216 ? -27.530 20.318 45.008 1.00 38.97 216 THR B N 1
ATOM 4093 C CA . THR B 1 216 ? -27.585 19.472 43.816 1.00 37.03 216 THR B CA 1
ATOM 4094 C C . THR B 1 216 ? -27.049 18.058 44.047 1.00 36.51 216 THR B C 1
ATOM 4095 O O . THR B 1 216 ? -26.703 17.361 43.102 1.00 36.60 216 THR B O 1
ATOM 4099 N N . THR B 1 217 ? -26.985 17.633 45.301 1.00 36.20 217 THR B N 1
ATOM 4100 C CA . THR B 1 217 ? -26.456 16.320 45.625 1.00 36.73 217 THR B CA 1
ATOM 4101 C C . THR B 1 217 ? -27.521 15.238 45.403 1.00 36.10 217 THR B C 1
ATOM 4102 O O . THR B 1 217 ? -27.241 14.196 44.810 1.00 35.31 217 THR B O 1
ATOM 4106 N N . PRO B 1 218 ? -28.750 15.484 45.872 1.00 36.97 218 PRO B N 1
ATOM 4107 C CA . PRO B 1 218 ? -29.837 14.548 45.579 1.00 35.45 218 PRO B CA 1
ATOM 4108 C C . PRO B 1 218 ? -29.987 14.255 44.082 1.00 34.72 218 PRO B C 1
ATOM 4109 O O . PRO B 1 218 ? -30.078 13.086 43.693 1.00 35.27 218 PRO B O 1
ATOM 4113 N N . GLN B 1 219 ? -30.008 15.292 43.246 1.00 30.65 219 GLN B N 1
ATOM 4114 C CA . GLN B 1 219 ? -30.114 15.072 41.809 1.00 31.72 219 GLN B CA 1
ATOM 4115 C C . GLN B 1 219 ? -28.926 14.247 41.318 1.00 29.87 219 GLN B C 1
ATOM 4116 O O . GLN B 1 219 ? -29.098 13.331 40.528 1.00 30.69 219 GLN B O 1
ATOM 4122 N N . TYR B 1 220 ? -27.726 14.568 41.793 1.00 28.36 220 TYR B N 1
ATOM 4123 C CA . TYR B 1 220 ? -26.536 13.820 41.417 1.00 27.84 220 TYR B CA 1
ATOM 4124 C C . TYR B 1 220 ? -26.674 12.341 41.784 1.00 27.53 220 TYR B C 1
ATOM 4125 O O . TYR B 1 220 ? -26.393 11.468 40.967 1.00 26.99 220 TYR B O 1
ATOM 4134 N N . MET B 1 221 ? -27.135 12.064 42.999 1.00 26.63 221 MET B N 1
ATOM 4135 C CA . MET B 1 221 ? -27.304 10.687 43.468 1.00 27.91 221 MET B CA 1
ATOM 4136 C C . MET B 1 221 ? -28.436 9.964 42.726 1.00 27.47 221 MET B C 1
ATOM 4137 O O . MET B 1 221 ? -28.351 8.776 42.448 1.00 24.98 221 MET B O 1
ATOM 4142 N N . GLU B 1 222 ? -29.505 10.686 42.425 1.00 29.71 222 GLU B N 1
ATOM 4143 C CA . GLU B 1 222 ? -30.645 10.115 41.723 1.00 28.16 222 GLU B CA 1
ATOM 4144 C C . GLU B 1 222 ? -30.216 9.677 40.330 1.00 25.84 222 GLU B C 1
ATOM 4145 O O . GLU B 1 222 ? -30.462 8.550 39.921 1.00 24.55 222 GLU B O 1
ATOM 4151 N N . GLY B 1 223 ? -29.566 10.577 39.605 1.00 23.30 223 GLY B N 1
ATOM 4152 C CA . GLY B 1 223 ? -29.213 10.314 38.229 1.00 24.21 223 GLY B CA 1
ATOM 4153 C C . GLY B 1 223 ? -28.222 9.178 38.084 1.00 25.54 223 GLY B C 1
ATOM 4154 O O . GLY B 1 223 ? -28.271 8.430 37.100 1.00 23.00 223 GLY B O 1
ATOM 4155 N N . MET B 1 224 ? -27.312 9.048 39.051 1.00 24.42 224 MET B N 1
ATOM 4156 C CA . MET B 1 224 ? -26.261 8.043 38.952 1.00 24.74 224 MET B CA 1
ATOM 4157 C C . MET B 1 224 ? -26.831 6.679 39.288 1.00 24.74 224 MET B C 1
ATOM 4158 O O . MET B 1 224 ? -26.379 5.659 38.770 1.00 26.68 224 MET B O 1
ATOM 4163 N N . GLU B 1 225 ? -27.837 6.672 40.151 1.00 23.60 225 GLU B N 1
ATOM 4164 C CA . GLU B 1 225 ? -28.535 5.448 40.522 1.00 24.95 225 GLU B CA 1
ATOM 4165 C C . GLU B 1 225 ? -29.401 4.878 39.401 1.00 24.52 225 GLU B C 1
ATOM 4166 O O . GLU B 1 225 ? -29.443 3.669 39.210 1.00 27.45 225 GLU B O 1
ATOM 4172 N N . GLN B 1 226 ? -30.112 5.733 38.676 1.00 24.34 226 GLN B N 1
ATOM 4173 C CA . GLN B 1 226 ? -30.909 5.269 37.551 1.00 25.05 226 GLN B CA 1
ATOM 4174 C C . GLN B 1 226 ? -30.024 4.505 36.566 1.00 23.21 226 GLN B C 1
ATOM 4175 O O . GLN B 1 226 ? -30.388 3.415 36.112 1.00 20.95 226 GLN B O 1
ATOM 4181 N N . VAL B 1 227 ? -28.856 5.057 36.246 1.00 20.31 227 VAL B N 1
ATOM 4182 C CA . VAL B 1 227 ? -27.970 4.390 35.297 1.00 20.83 227 VAL B CA 1
ATOM 4183 C C . VAL B 1 227 ? -27.389 3.107 35.885 1.00 22.38 227 VAL B C 1
ATOM 4184 O O . VAL B 1 227 ? -27.278 2.089 35.189 1.00 23.65 227 VAL B O 1
ATOM 4188 N N . PHE B 1 228 ? -27.016 3.144 37.160 1.00 21.81 228 PHE B N 1
ATOM 4189 C CA . PHE B 1 228 ? -26.451 1.963 37.784 1.00 21.13 228 PHE B CA 1
ATOM 4190 C C . PHE B 1 228 ? -27.463 0.842 37.693 1.00 20.90 228 PHE B C 1
ATOM 4191 O O . PHE B 1 228 ? -27.130 -0.287 37.344 1.00 20.64 228 PHE B O 1
ATOM 4199 N N . GLU B 1 229 ? -28.713 1.165 37.991 1.00 21.07 229 GLU B N 1
ATOM 4200 C CA . GLU B 1 229 ? -29.765 0.163 38.001 1.00 21.01 229 GLU B CA 1
ATOM 4201 C C . GLU B 1 229 ? -30.030 -0.381 36.602 1.00 20.38 229 GLU B C 1
ATOM 4202 O O . GLU B 1 229 ? -30.422 -1.532 36.447 1.00 25.42 229 GLU B O 1
ATOM 4208 N N . GLN B 1 230 ? -29.820 0.422 35.572 1.00 19.44 230 GLN B N 1
ATOM 4209 C CA . GLN B 1 230 ? -29.945 -0.122 34.230 1.00 21.23 230 GLN B CA 1
ATOM 4210 C C . GLN B 1 230 ? -28.879 -1.192 34.028 1.00 18.03 230 GLN B C 1
ATOM 4211 O O . GLN B 1 230 ? -29.155 -2.257 33.478 1.00 16.16 230 GLN B O 1
ATOM 4217 N N . CYS B 1 231 ? -27.669 -0.896 34.493 1.00 17.68 231 CYS B N 1
ATOM 4218 C CA . CYS B 1 231 ? -26.527 -1.805 34.370 1.00 18.99 231 CYS B CA 1
ATOM 4219 C C . CYS B 1 231 ? -26.717 -3.126 35.122 1.00 17.45 231 CYS B C 1
ATOM 4220 O O . CYS B 1 231 ? -26.447 -4.190 34.575 1.00 14.37 231 CYS B O 1
ATOM 4223 N N . GLN B 1 232 ? -27.189 -3.055 36.365 1.00 18.81 232 GLN B N 1
ATOM 4224 C CA . GLN B 1 232 ? -27.559 -4.259 37.117 1.00 20.25 232 GLN B CA 1
ATOM 4225 C C . GLN B 1 232 ? -28.600 -5.135 36.382 1.00 19.35 232 GLN B C 1
ATOM 4226 O O . GLN B 1 232 ? -28.484 -6.361 36.358 1.00 22.59 232 GLN B O 1
ATOM 4232 N N . GLN B 1 233 ? -29.621 -4.521 35.799 1.00 19.49 233 GLN B N 1
ATOM 4233 C CA . GLN B 1 233 ? -30.627 -5.277 35.043 1.00 21.46 233 GLN B CA 1
ATOM 4234 C C . GLN B 1 233 ? -30.030 -5.929 33.797 1.00 20.42 233 GLN B C 1
ATOM 4235 O O . GLN B 1 233 ? -30.477 -6.996 33.372 1.00 18.62 233 GLN B O 1
ATOM 4241 N N . PHE B 1 234 ? -29.019 -5.301 33.208 1.00 19.24 234 PHE B N 1
ATOM 4242 C CA . PHE B 1 234 ? -28.372 -5.906 32.052 1.00 20.09 234 PHE B CA 1
ATOM 4243 C C . PHE B 1 234 ? -27.557 -7.106 32.483 1.00 19.72 234 PHE B C 1
ATOM 4244 O O . PHE B 1 234 ? -27.537 -8.125 31.800 1.00 22.65 234 PHE B O 1
ATOM 4252 N N . GLU B 1 235 ? -26.902 -6.987 33.630 1.00 21.64 235 GLU B N 1
ATOM 4253 C CA . GLU B 1 235 ? -26.094 -8.074 34.152 1.00 21.31 235 GLU B CA 1
ATOM 4254 C C . GLU B 1 235 ? -26.947 -9.225 34.659 1.00 19.05 235 GLU B C 1
ATOM 4255 O O . GLU B 1 235 ? -26.608 -10.389 34.462 1.00 20.04 235 GLU B O 1
ATOM 4261 N N . GLU B 1 236 ? -28.051 -8.910 35.320 1.00 17.49 236 GLU B N 1
ATOM 4262 C CA . GLU B 1 236 ? -28.947 -9.960 35.806 1.00 17.95 236 GLU B CA 1
ATOM 4263 C C . GLU B 1 236 ? -29.387 -10.889 34.665 1.00 15.40 236 GLU B C 1
ATOM 4264 O O . GLU B 1 236 ? -29.356 -12.109 34.801 1.00 14.85 236 GLU B O 1
ATOM 4270 N N . LYS B 1 237 ? -29.770 -10.300 33.539 1.00 15.00 237 LYS B N 1
ATOM 4271 C CA . LYS B 1 237 ? -30.125 -11.057 32.348 1.00 14.73 237 LYS B CA 1
ATOM 4272 C C . LYS B 1 237 ? -28.986 -11.979 31.907 1.00 12.89 237 LYS B C 1
ATOM 4273 O O . LYS B 1 237 ? -29.213 -13.118 31.519 1.00 10.62 237 LYS B O 1
ATOM 4279 N N . ARG B 1 238 ? -27.753 -11.495 31.971 1.00 15.39 238 ARG B N 1
ATOM 4280 C CA . ARG B 1 238 ? -26.617 -12.347 31.651 1.00 15.25 238 ARG B CA 1
ATOM 4281 C C . ARG B 1 238 ? -26.483 -13.497 32.661 1.00 13.94 238 ARG B C 1
ATOM 4282 O O . ARG B 1 238 ? -26.363 -14.660 32.268 1.00 12.59 238 ARG B O 1
ATOM 4290 N N . LEU B 1 239 ? -26.520 -13.179 33.953 1.00 12.85 239 LEU B N 1
ATOM 4291 C CA . LEU B 1 239 ? -26.371 -14.208 34.989 1.00 15.63 239 LEU B CA 1
ATOM 4292 C C . LEU B 1 239 ? -27.461 -15.280 34.933 1.00 15.89 239 LEU B C 1
ATOM 4293 O O . LEU B 1 239 ? -27.175 -16.467 35.071 1.00 14.23 239 LEU B O 1
ATOM 4298 N N . VAL B 1 240 ? -28.710 -14.866 34.730 1.00 16.84 240 VAL B N 1
ATOM 4299 C CA . VAL B 1 240 ? -29.816 -15.826 34.660 1.00 17.08 240 VAL B CA 1
ATOM 4300 C C . VAL B 1 240 ? -29.670 -16.767 33.472 1.00 18.44 240 VAL B C 1
ATOM 4301 O O . VAL B 1 240 ? -29.992 -17.945 33.554 1.00 21.60 240 VAL B O 1
ATOM 4305 N N . PHE B 1 241 ? -29.178 -16.248 32.361 1.00 19.49 241 PHE B N 1
ATOM 4306 C CA . PHE B 1 241 ? -29.030 -17.059 31.170 1.00 19.24 241 PHE B CA 1
ATOM 4307 C C . PHE B 1 241 ? -27.859 -18.036 31.290 1.00 21.02 241 PHE B C 1
ATOM 4308 O O . PHE B 1 241 ? -27.970 -19.206 30.902 1.00 19.55 241 PHE B O 1
ATOM 4316 N N . LEU B 1 242 ? -26.739 -17.563 31.830 1.00 19.80 242 LEU B N 1
ATOM 4317 C CA . LEU B 1 242 ? -25.582 -18.431 32.016 1.00 23.54 242 LEU B CA 1
ATOM 4318 C C . LEU B 1 242 ? -25.896 -19.620 32.933 1.00 23.21 242 LEU B C 1
ATOM 4319 O O . LEU B 1 242 ? -25.484 -20.754 32.662 1.00 21.62 242 LEU B O 1
ATOM 4324 N N . LYS B 1 243 ? -26.631 -19.358 34.009 1.00 23.50 243 LYS B N 1
ATOM 4325 C CA . LYS B 1 243 ? -27.025 -20.406 34.945 1.00 23.33 243 LYS B CA 1
ATOM 4326 C C . LYS B 1 243 ? -27.769 -21.515 34.222 1.00 20.48 243 LYS B C 1
ATOM 4327 O O . LYS B 1 243 ? -27.555 -22.685 34.470 1.00 20.48 243 LYS B O 1
ATOM 4333 N N . GLU B 1 244 ? -28.641 -21.135 33.309 1.00 21.88 244 GLU B N 1
ATOM 4334 C CA . GLU B 1 244 ? -29.419 -22.104 32.558 1.00 22.85 244 GLU B CA 1
ATOM 4335 C C . GLU B 1 244 ? -28.540 -22.901 31.590 1.00 21.49 244 GLU B C 1
ATOM 4336 O O . GLU B 1 244 ? -28.824 -24.057 31.299 1.00 22.15 244 GLU B O 1
ATOM 4342 N N . VAL B 1 245 ? -27.462 -22.288 31.114 1.00 22.45 245 VAL B N 1
ATOM 4343 C CA . VAL B 1 245 ? -26.549 -22.945 30.171 1.00 22.35 245 VAL B CA 1
ATOM 4344 C C . VAL B 1 245 ? -25.633 -23.951 30.862 1.00 22.34 245 VAL B C 1
ATOM 4345 O O . VAL B 1 245 ? -25.336 -25.012 30.307 1.00 22.19 245 VAL B O 1
ATOM 4349 N N . LEU B 1 246 ? -25.157 -23.606 32.057 1.00 22.48 246 LEU B N 1
ATOM 4350 C CA . LEU B 1 246 ? -24.347 -24.534 32.852 1.00 20.49 246 LEU B CA 1
ATOM 4351 C C . LEU B 1 246 ? -25.153 -25.806 33.116 1.00 19.90 246 LEU B C 1
ATOM 4352 O O . LEU B 1 246 ? -24.660 -26.918 32.944 1.00 19.47 246 LEU B O 1
ATOM 4357 N N . LEU B 1 247 ? -26.409 -25.628 33.505 1.00 21.04 247 LEU B N 1
ATOM 4358 C CA . LEU B 1 247 ? -27.332 -26.739 33.694 1.00 21.38 247 LEU B CA 1
ATOM 4359 C C . LEU B 1 247 ? -27.475 -27.568 32.417 1.00 20.99 247 LEU B C 1
ATOM 4360 O O . LEU B 1 247 ? -27.456 -28.793 32.483 1.00 22.24 247 LEU B O 1
ATOM 4365 N N . ASP B 1 248 ? -27.628 -26.914 31.261 1.00 20.69 248 ASP B N 1
ATOM 4366 C CA . ASP B 1 248 ? -27.722 -27.641 29.976 1.00 20.89 248 ASP B CA 1
ATOM 4367 C C . ASP B 1 248 ? -26.497 -28.520 29.794 1.00 20.70 248 ASP B C 1
ATOM 4368 O O . ASP B 1 248 ? -26.615 -29.683 29.410 1.00 22.38 248 ASP B O 1
ATOM 4373 N N . ILE B 1 249 ? -25.325 -27.950 30.077 1.00 21.18 249 ILE B N 1
ATOM 4374 C CA . ILE B 1 249 ? -24.043 -28.643 29.918 1.00 21.69 249 ILE B CA 1
ATOM 4375 C C . ILE B 1 249 ? -23.885 -29.827 30.878 1.00 20.97 249 ILE B C 1
ATOM 4376 O O . ILE B 1 249 ? -23.508 -30.926 30.463 1.00 17.53 249 ILE B O 1
ATOM 4381 N N . LYS B 1 250 ? -24.181 -29.611 32.155 1.00 20.91 250 LYS B N 1
ATOM 4382 C CA . LYS B 1 250 ? -24.071 -30.687 33.136 1.00 20.95 250 LYS B CA 1
ATOM 4383 C C . LYS B 1 250 ? -24.914 -31.877 32.695 1.00 22.18 250 LYS B C 1
ATOM 4384 O O . LYS B 1 250 ? -24.473 -33.025 32.789 1.00 20.83 250 LYS B O 1
ATOM 4390 N N . ARG B 1 251 ? -26.124 -31.607 32.215 1.00 22.26 251 ARG B N 1
ATOM 4391 C CA . ARG B 1 251 ? -26.982 -32.674 31.718 1.00 25.46 251 ARG B CA 1
ATOM 4392 C C . ARG B 1 251 ? -26.292 -33.438 30.599 1.00 26.48 251 ARG B C 1
ATOM 4393 O O . ARG B 1 251 ? -26.280 -34.672 30.594 1.00 26.25 251 ARG B O 1
ATOM 4401 N N . HIS B 1 252 ? -25.701 -32.704 29.659 1.00 26.94 252 HIS B N 1
ATOM 4402 C CA . HIS B 1 252 ? -25.041 -33.329 28.515 1.00 23.94 252 HIS B CA 1
ATOM 4403 C C . HIS B 1 252 ? -23.780 -34.103 28.897 1.00 22.95 252 HIS B C 1
ATOM 4404 O O . HIS B 1 252 ? -23.475 -35.119 28.290 1.00 27.24 252 HIS B O 1
ATOM 4411 N N . LEU B 1 253 ? -23.040 -33.632 29.889 1.00 22.31 253 LEU B N 1
ATOM 4412 C CA . LEU B 1 253 ? -21.791 -34.292 30.254 1.00 23.19 253 LEU B CA 1
ATOM 4413 C C . LEU B 1 253 ? -22.083 -35.587 30.990 1.00 24.76 253 LEU B C 1
ATOM 4414 O O . LEU B 1 253 ? -21.267 -36.516 31.000 1.00 27.10 253 LEU B O 1
ATOM 4419 N N . ASN B 1 254 ? -23.251 -35.636 31.611 1.00 24.26 254 ASN B N 1
ATOM 4420 C CA . ASN B 1 254 ? -23.588 -36.706 32.527 1.00 26.22 254 ASN B CA 1
ATOM 4421 C C . ASN B 1 254 ? -24.222 -37.903 31.820 1.00 28.79 254 ASN B C 1
ATOM 4422 O O . ASN B 1 254 ? -25.399 -37.871 31.458 1.00 31.36 254 ASN B O 1
ATOM 4427 N N . LEU B 1 255 ? -23.434 -38.961 31.631 1.00 29.92 255 LEU B N 1
ATOM 4428 C CA . LEU B 1 255 ? -23.895 -40.158 30.932 1.00 29.43 255 LEU B CA 1
ATOM 4429 C C . LEU B 1 255 ? -24.901 -40.944 31.762 1.00 29.19 255 LEU B C 1
ATOM 4430 O O . LEU B 1 255 ? -25.516 -41.884 31.265 1.00 29.55 255 LEU B O 1
ATOM 4435 N N . ALA B 1 256 ? -25.071 -40.559 33.021 1.00 30.18 256 ALA B N 1
ATOM 4436 C CA . ALA B 1 256 ? -26.016 -41.240 33.905 1.00 31.26 256 ALA B CA 1
ATOM 4437 C C . ALA B 1 256 ? -27.368 -40.496 34.070 1.00 32.99 256 ALA B C 1
ATOM 4438 O O . ALA B 1 256 ? -28.176 -40.861 34.931 1.00 28.98 256 ALA B O 1
ATOM 4440 N N . GLU B 1 257 ? -27.604 -39.459 33.256 1.00 33.60 257 GLU B N 1
ATOM 4441 C CA . GLU B 1 257 ? -28.878 -38.731 33.284 1.00 32.35 257 GLU B CA 1
ATOM 4442 C C . GLU B 1 257 ? -29.994 -39.696 32.981 1.00 33.23 257 GLU B C 1
ATOM 4443 O O . GLU B 1 257 ? -31.056 -39.645 33.603 1.00 36.93 257 GLU B O 1
ATOM 4449 N N . ASN B 1 258 ? -29.758 -40.559 31.999 1.00 30.75 258 ASN B N 1
ATOM 4450 C CA . ASN B 1 258 ? -30.671 -41.664 31.712 1.00 28.71 258 ASN B CA 1
ATOM 4451 C C . ASN B 1 258 ? -29.908 -42.964 31.920 1.00 26.32 258 ASN B C 1
ATOM 4452 O O . ASN B 1 258 ? -28.791 -42.948 32.447 1.00 25.21 258 ASN B O 1
ATOM 4457 N N . SER B 1 259 ? -30.489 -44.080 31.501 1.00 23.46 259 SER B N 1
ATOM 4458 C CA . SER B 1 259 ? -29.943 -45.376 31.850 1.00 25.12 259 SER B CA 1
ATOM 4459 C C . SER B 1 259 ? -29.526 -46.213 30.639 1.00 24.92 259 SER B C 1
ATOM 4460 O O . SER B 1 259 ? -29.593 -47.435 30.683 1.00 26.99 259 SER B O 1
ATOM 4463 N N . SER B 1 260 ? -29.092 -45.557 29.567 1.00 24.61 260 SER B N 1
ATOM 4464 C CA . SER B 1 260 ? -28.512 -46.251 28.415 1.00 23.17 260 SER B CA 1
ATOM 4465 C C . SER B 1 260 ? -27.130 -46.759 28.762 1.00 22.22 260 SER B C 1
ATOM 4466 O O . SER B 1 260 ? -26.696 -47.815 28.295 1.00 25.41 260 SER B O 1
ATOM 4469 N N . TYR B 1 261 ? -26.448 -45.984 29.589 1.00 20.28 261 TYR B N 1
ATOM 4470 C CA . TYR B 1 261 ? -25.100 -46.286 30.024 1.00 23.04 261 TYR B CA 1
ATOM 4471 C C . TYR B 1 261 ? -25.095 -47.525 30.931 1.00 25.90 261 TYR B C 1
ATOM 4472 O O . TYR B 1 261 ? -24.160 -48.325 30.910 1.00 26.21 261 TYR B O 1
ATOM 4481 N N . MET B 1 262 ? -26.158 -47.676 31.716 1.00 28.38 262 MET B N 1
ATOM 4482 C CA . MET B 1 262 ? -26.305 -48.793 32.646 1.00 26.75 262 MET B CA 1
ATOM 4483 C C . MET B 1 262 ? -2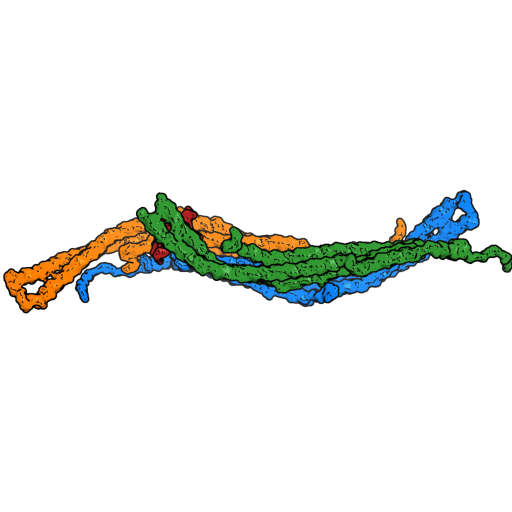6.629 -50.067 31.887 1.00 23.22 262 MET B C 1
ATOM 4484 O O . MET B 1 262 ? -26.216 -51.147 32.286 1.00 22.03 262 MET B O 1
ATOM 4489 N N . HIS B 1 263 ? -27.366 -49.928 30.786 1.00 23.30 263 HIS B N 1
ATOM 4490 C CA . HIS B 1 263 ? -27.763 -51.073 29.959 1.00 23.65 263 HIS B CA 1
ATOM 4491 C C . HIS B 1 263 ? -26.583 -51.686 29.221 1.00 21.97 263 HIS B C 1
ATOM 4492 O O . HIS B 1 263 ? -26.584 -52.880 28.924 1.00 21.54 263 HIS B O 1
ATOM 4499 N N . VAL B 1 264 ? -25.589 -50.865 28.907 1.00 21.73 264 VAL B N 1
ATOM 4500 C CA . VAL B 1 264 ? -24.411 -51.347 28.193 1.00 21.75 264 VAL B CA 1
ATOM 4501 C C . VAL B 1 264 ? -23.719 -52.453 28.983 1.00 21.38 264 VAL B C 1
ATOM 4502 O O . VAL B 1 264 ? -23.323 -53.481 28.423 1.00 20.47 264 VAL B O 1
ATOM 4506 N N . TYR B 1 265 ? -23.586 -52.235 30.287 1.00 20.28 265 TYR B N 1
ATOM 4507 C CA . TYR B 1 265 ? -22.863 -53.160 31.151 1.00 23.32 265 TYR B CA 1
ATOM 4508 C C . TYR B 1 265 ? -23.729 -54.313 31.617 1.00 23.77 265 TYR B C 1
ATOM 4509 O O . TYR B 1 265 ? -23.223 -55.366 31.997 1.00 24.73 265 TYR B O 1
ATOM 4518 N N . ARG B 1 266 ? -25.038 -54.110 31.575 1.00 26.41 266 ARG B N 1
ATOM 4519 C CA . ARG B 1 266 ? -25.973 -55.180 31.832 1.00 27.11 266 ARG B CA 1
ATOM 4520 C C . ARG B 1 266 ? -25.893 -56.163 30.663 1.00 24.98 266 ARG B C 1
ATOM 4521 O O . ARG B 1 266 ? -25.813 -57.378 30.864 1.00 20.78 266 ARG B O 1
ATOM 4529 N N . GLU B 1 267 ? -25.896 -55.623 29.444 1.00 24.96 267 GLU B N 1
ATOM 4530 C CA . GLU B 1 267 ? -25.804 -56.437 28.241 1.00 25.48 267 GLU B CA 1
ATOM 4531 C C . GLU B 1 267 ? -24.531 -57.251 28.305 1.00 22.46 267 GLU B C 1
ATOM 4532 O O . GLU B 1 267 ? -24.526 -58.451 28.021 1.00 21.21 267 GLU B O 1
ATOM 4538 N N . LEU B 1 268 ? -23.456 -56.581 28.704 1.00 22.33 268 LEU B N 1
ATOM 4539 C CA . LEU B 1 268 ? -22.138 -57.186 28.789 1.00 22.35 268 LEU B CA 1
ATOM 4540 C C . LEU B 1 268 ? -22.117 -58.345 29.786 1.00 22.38 268 LEU B C 1
ATOM 4541 O O . LEU B 1 268 ? -21.671 -59.441 29.446 1.00 24.31 268 LEU B O 1
ATOM 4546 N N . GLU B 1 269 ? -22.607 -58.130 31.006 1.00 22.65 269 GLU B N 1
ATOM 4547 C CA . GLU B 1 269 ? -22.642 -59.222 31.989 1.00 23.95 269 GLU B CA 1
ATOM 4548 C C . GLU B 1 269 ? -23.433 -60.449 31.490 1.00 23.01 269 GLU B C 1
ATOM 4549 O O . GLU B 1 269 ? -23.059 -61.585 31.777 1.00 17.66 269 GLU B O 1
ATOM 4555 N N . GLN B 1 270 ? -24.514 -60.221 30.742 1.00 24.66 270 GLN B N 1
ATOM 4556 C CA . GLN B 1 270 ? -25.323 -61.323 30.213 1.00 26.32 270 GLN B CA 1
ATOM 4557 C C . GLN B 1 270 ? -24.525 -62.165 29.223 1.00 25.06 270 GLN B C 1
ATOM 4558 O O . GLN B 1 270 ? -24.547 -63.393 29.285 1.00 25.56 270 GLN B O 1
ATOM 4564 N N . ALA B 1 271 ? -23.827 -61.499 28.309 1.00 23.79 271 ALA B N 1
ATOM 4565 C CA . ALA B 1 271 ? -23.027 -62.185 27.300 1.00 24.16 271 ALA B CA 1
ATOM 4566 C C . ALA B 1 271 ? -21.978 -63.081 27.948 1.00 26.58 271 ALA B C 1
ATOM 4567 O O . ALA B 1 271 ? -21.759 -64.217 27.506 1.00 28.95 271 ALA B O 1
ATOM 4569 N N . ILE B 1 272 ? -21.329 -62.574 28.996 1.00 24.03 272 ILE B N 1
ATOM 4570 C CA . ILE B 1 272 ? -20.316 -63.348 29.698 1.00 22.79 272 ILE B CA 1
ATOM 4571 C C . ILE B 1 272 ? -20.966 -64.508 30.443 1.00 23.72 272 ILE B C 1
ATOM 4572 O O . ILE B 1 272 ? -20.449 -65.623 30.431 1.00 24.33 272 ILE B O 1
ATOM 4577 N N . ARG B 1 273 ? -22.110 -64.250 31.075 1.00 26.27 273 ARG B N 1
ATOM 4578 C CA . ARG B 1 273 ? -22.839 -65.287 31.820 1.00 25.80 273 ARG B CA 1
ATOM 4579 C C . ARG B 1 273 ? -23.372 -66.396 30.913 1.00 26.24 273 ARG B C 1
ATOM 4580 O O . ARG B 1 273 ? -23.578 -67.520 31.362 1.00 25.02 273 ARG B O 1
ATOM 4588 N N . GLY B 1 274 ? -23.600 -66.079 29.642 1.00 26.36 274 GLY B N 1
ATOM 4589 C CA . GLY B 1 274 ? -24.133 -67.054 28.699 1.00 26.32 274 GLY B CA 1
ATOM 4590 C C . GLY B 1 274 ? -23.140 -68.115 28.250 1.00 27.22 274 GLY B C 1
ATOM 4591 O O . GLY B 1 274 ? -23.538 -69.207 27.851 1.00 27.68 274 GLY B O 1
ATOM 4592 N N . ALA B 1 275 ? -21.848 -67.801 28.319 1.00 29.00 275 ALA B N 1
ATOM 4593 C CA . ALA B 1 275 ? -20.806 -68.664 27.746 1.00 29.22 275 ALA B CA 1
ATOM 4594 C C . ALA B 1 275 ? -20.552 -69.915 28.589 1.00 29.79 275 ALA B C 1
ATOM 4595 O O . ALA B 1 275 ? -20.406 -69.833 29.809 1.00 30.04 275 ALA B O 1
ATOM 4597 N N . ASP B 1 276 ? -20.491 -71.068 27.929 1.00 30.74 276 ASP B N 1
ATOM 4598 C CA . ASP B 1 276 ? -20.371 -72.348 28.626 1.00 31.22 276 ASP B CA 1
ATOM 4599 C C . ASP B 1 276 ? -19.131 -73.123 28.190 1.00 31.93 276 ASP B C 1
ATOM 4600 O O . ASP B 1 276 ? -18.893 -73.328 26.996 1.00 33.89 276 ASP B O 1
ATOM 4605 N N . ALA B 1 277 ? -18.346 -73.562 29.165 1.00 31.15 277 ALA B N 1
ATOM 4606 C CA . ALA B 1 277 ? -17.168 -74.363 28.885 1.00 31.51 277 ALA B CA 1
ATOM 4607 C C . ALA B 1 277 ? -17.557 -75.662 28.166 1.00 32.25 277 ALA B C 1
ATOM 4608 O O . ALA B 1 277 ? -17.066 -75.951 27.070 1.00 30.34 277 ALA B O 1
ATOM 4610 N N . GLN B 1 278 ? -18.459 -76.423 28.787 1.00 32.69 278 GLN B N 1
ATOM 4611 C CA . GLN B 1 278 ? -18.840 -77.749 28.308 1.00 33.21 278 GLN B CA 1
ATOM 4612 C C . GLN B 1 278 ? -19.260 -77.739 26.839 1.00 33.41 278 GLN B C 1
ATOM 4613 O O . GLN B 1 278 ? -19.042 -78.711 26.118 1.00 33.91 278 GLN B O 1
ATOM 4619 N N . GLU B 1 279 ? -19.876 -76.653 26.395 1.00 34.32 279 GLU B N 1
ATOM 4620 C CA . GLU B 1 279 ? -20.330 -76.574 25.013 1.00 35.85 279 GLU B CA 1
ATOM 4621 C C . GLU B 1 279 ? -19.130 -76.470 24.087 1.00 36.16 279 GLU B C 1
ATOM 4622 O O . GLU B 1 279 ? -19.075 -77.107 23.034 1.00 36.72 279 GLU B O 1
ATOM 4628 N N . ASP B 1 280 ? -18.165 -75.658 24.490 1.00 35.71 280 ASP B N 1
ATOM 4629 C CA . ASP B 1 280 ? -16.965 -75.479 23.705 1.00 36.65 280 ASP B CA 1
ATOM 4630 C C . ASP B 1 280 ? -16.194 -76.800 23.663 1.00 35.78 280 ASP B C 1
ATOM 4631 O O . ASP B 1 280 ? -15.531 -77.119 22.676 1.00 34.57 280 ASP B O 1
ATOM 4636 N N . LEU B 1 281 ? -16.312 -77.567 24.742 1.00 34.56 281 LEU B N 1
ATOM 4637 C CA . LEU B 1 281 ? -15.605 -78.832 24.891 1.00 32.96 281 LEU B CA 1
ATOM 4638 C C . LEU B 1 281 ? -16.220 -79.929 24.035 1.00 31.93 281 LEU B C 1
ATOM 4639 O O . LEU B 1 281 ? -15.511 -80.658 23.331 1.00 28.96 281 LEU B O 1
ATOM 4644 N N . ARG B 1 282 ? -17.541 -80.048 24.111 1.00 31.46 282 ARG B N 1
ATOM 4645 C CA . ARG B 1 282 ? -18.267 -81.042 23.335 1.00 32.53 282 ARG B CA 1
ATOM 4646 C C . ARG B 1 282 ? -18.120 -80.783 21.840 1.00 31.82 282 ARG B C 1
ATOM 4647 O O . ARG B 1 282 ? -18.106 -81.710 21.030 1.00 34.34 282 ARG B O 1
ATOM 4655 N N . TRP B 1 283 ? -17.999 -79.519 21.475 1.00 30.36 283 TRP B N 1
ATOM 4656 C CA . TRP B 1 283 ? -17.913 -79.161 20.081 1.00 30.52 283 TRP B CA 1
ATOM 4657 C C . TRP B 1 283 ? -16.553 -79.556 19.536 1.00 29.67 283 TRP B C 1
ATOM 4658 O O . TRP B 1 283 ? -16.419 -79.956 18.380 1.00 32.59 283 TRP B O 1
ATOM 4669 N N . PHE B 1 284 ? -15.531 -79.445 20.365 1.00 26.96 284 PHE B N 1
ATOM 4670 C CA . PHE B 1 284 ? -14.208 -79.824 19.924 1.00 27.16 284 PHE B CA 1
ATOM 4671 C C . PHE B 1 284 ? -14.179 -81.334 19.708 1.00 28.00 284 PHE B C 1
ATOM 4672 O O . PHE B 1 284 ? -13.603 -81.837 18.739 1.00 29.77 284 PHE B O 1
ATOM 4680 N N . ARG B 1 285 ? -14.827 -82.053 20.612 1.00 26.35 285 ARG B N 1
ATOM 4681 C CA . ARG B 1 285 ? -14.844 -83.498 20.555 1.00 27.54 285 ARG B CA 1
ATOM 4682 C C . ARG B 1 285 ? -15.380 -84.024 19.223 1.00 27.49 285 ARG B C 1
ATOM 4683 O O . ARG B 1 285 ? -14.990 -85.101 18.788 1.00 27.53 285 ARG B O 1
ATOM 4691 N N . SER B 1 286 ? -16.264 -83.276 18.569 1.00 29.51 286 SER B N 1
ATOM 4692 C CA . SER B 1 286 ? -16.929 -83.787 17.363 1.00 31.58 286 SER B CA 1
ATOM 4693 C C . SER B 1 286 ? -16.189 -83.391 16.095 1.00 31.70 286 SER B C 1
ATOM 4694 O O . SER B 1 286 ? -16.132 -84.157 15.129 1.00 31.75 286 SER B O 1
ATOM 4697 N N . THR B 1 287 ? -15.624 -82.191 16.103 1.00 30.58 287 THR B N 1
ATOM 4698 C CA . THR B 1 287 ? -14.962 -81.659 14.927 1.00 31.70 287 THR B CA 1
ATOM 4699 C C . THR B 1 287 ? -13.467 -81.998 14.884 1.00 33.29 287 THR B C 1
ATOM 4700 O O . THR B 1 287 ? -12.869 -82.010 13.805 1.00 33.03 287 THR B O 1
ATOM 4704 N N . SER B 1 288 ? -12.869 -82.276 16.046 1.00 33.85 288 SER B N 1
ATOM 4705 C CA . SER B 1 288 ? -11.429 -82.559 16.124 1.00 33.78 288 SER B CA 1
ATOM 4706 C C . SER B 1 288 ? -11.072 -83.766 17.004 1.00 34.66 288 SER B C 1
ATOM 4707 O O . SER B 1 288 ? -9.900 -84.138 17.094 1.00 35.04 288 SER B O 1
ATOM 4710 N N . GLY B 1 289 ? -12.063 -84.375 17.651 1.00 32.39 289 GLY B N 1
ATOM 4711 C CA . GLY B 1 289 ? -11.785 -85.422 18.630 1.00 30.86 289 GLY B CA 1
ATOM 4712 C C . GLY B 1 289 ? -12.265 -86.808 18.232 1.00 30.10 289 GLY B C 1
ATOM 4713 O O . GLY B 1 289 ? -12.393 -87.117 17.049 1.00 27.73 289 GLY B O 1
ATOM 4714 N N . PRO B 1 290 ? -12.519 -87.661 19.234 1.00 29.91 290 PRO B N 1
ATOM 4715 C CA . PRO B 1 290 ? -13.051 -89.005 19.043 1.00 31.66 290 PRO B CA 1
ATOM 4716 C C . PRO B 1 290 ? -14.398 -88.998 18.323 1.00 33.31 290 PRO B C 1
ATOM 4717 O O . PRO B 1 290 ? -14.739 -89.956 17.624 1.00 34.94 290 PRO B O 1
ATOM 4721 N N . GLY B 1 291 ? -15.161 -87.928 18.497 1.00 31.90 291 GLY B N 1
ATOM 4722 C CA . GLY B 1 291 ? -16.469 -87.841 17.873 1.00 32.33 291 GLY B CA 1
ATOM 4723 C C . GLY B 1 291 ? -16.355 -87.872 16.367 1.00 32.16 291 GLY B C 1
ATOM 4724 O O . GLY B 1 291 ? -17.334 -88.100 15.674 1.00 35.44 291 GLY B O 1
ATOM 4725 N N . MET B 1 292 ? -15.155 -87.634 15.857 1.00 32.57 292 MET B N 1
ATOM 4726 C CA . MET B 1 292 ? -14.916 -87.664 14.419 1.00 33.80 292 MET B CA 1
ATOM 4727 C C . MET B 1 292 ? -15.188 -89.049 13.836 1.00 32.34 292 MET B C 1
ATOM 4728 O O . MET B 1 292 ? -15.010 -90.057 14.511 1.00 32.49 292 MET B O 1
ATOM 4733 N N . PRO B 1 293 ? -15.599 -89.097 12.562 1.00 31.89 293 PRO B N 1
ATOM 4734 C CA . PRO B 1 293 ? -15.908 -90.362 11.912 1.00 32.70 293 PRO B CA 1
ATOM 4735 C C . PRO B 1 293 ? -14.633 -91.098 11.563 1.00 32.57 293 PRO B C 1
ATOM 4736 O O . PRO B 1 293 ? -13.563 -90.495 11.565 1.00 35.18 293 PRO B O 1
ATOM 4740 N N . MET B 1 294 ? -14.744 -92.388 11.272 1.00 30.87 294 MET B N 1
ATOM 4741 C CA . MET B 1 294 ? -13.581 -93.188 10.903 1.00 30.89 294 MET B CA 1
ATOM 4742 C C . MET B 1 294 ? -14.024 -94.374 10.065 1.00 30.89 294 MET B C 1
ATOM 4743 O O . MET B 1 294 ? -15.113 -94.914 10.273 1.00 31.40 294 MET B O 1
ATOM 4748 N N . ASN B 1 295 ? -13.185 -94.773 9.112 1.00 31.33 295 ASN B N 1
ATOM 4749 C CA . ASN B 1 295 ? -13.454 -95.966 8.315 1.00 32.52 295 ASN B CA 1
ATOM 4750 C C . ASN B 1 295 ? -12.646 -97.129 8.853 1.00 31.58 295 ASN B C 1
ATOM 4751 O O . ASN B 1 295 ? -11.515 -97.351 8.438 1.00 34.09 295 ASN B O 1
ATOM 4756 N N . TRP B 1 296 ? -13.232 -97.861 9.791 1.00 30.42 296 TRP B N 1
ATOM 4757 C CA . TRP B 1 296 ? -12.538 -98.954 10.444 1.00 31.21 296 TRP B CA 1
ATOM 4758 C C . TRP B 1 296 ? -12.226 -100.047 9.434 1.00 31.58 296 TRP B C 1
ATOM 4759 O O . TRP B 1 296 ? -12.946 -100.213 8.449 1.00 32.53 296 TRP B O 1
ATOM 4770 N N . PRO B 1 297 ? -11.130 -100.781 9.662 1.00 31.56 297 PRO B N 1
ATOM 4771 C CA . PRO B 1 297 ? -10.704 -101.826 8.734 1.00 33.19 297 PRO B CA 1
ATOM 4772 C C . PRO B 1 297 ? -11.831 -102.771 8.331 1.00 33.39 297 PRO B C 1
ATOM 4773 O O . PRO B 1 297 ? -12.795 -102.946 9.073 1.00 32.14 297 PRO B O 1
ATOM 4777 N N . GLN B 1 298 ? -11.686 -103.360 7.146 1.00 36.02 298 GLN B N 1
ATOM 4778 C CA . GLN B 1 298 ? -12.610 -104.358 6.609 1.00 36.36 298 GLN B CA 1
ATOM 4779 C C . GLN B 1 298 ? -11.904 -105.101 5.472 1.00 37.40 298 GLN B C 1
ATOM 4780 O O . GLN B 1 298 ? -10.845 -104.672 5.015 1.00 37.62 298 GLN B O 1
ATOM 4786 N N . PHE B 1 299 ? -12.478 -106.213 5.020 1.00 38.50 299 PHE B N 1
ATOM 4787 C CA . PHE B 1 299 ? -11.827 -107.047 4.005 1.00 39.62 299 PHE B CA 1
ATOM 4788 C C . PHE B 1 299 ? -11.694 -106.311 2.666 1.00 40.79 299 PHE B C 1
ATOM 4789 O O . PHE B 1 299 ? -12.614 -105.615 2.230 1.00 40.42 299 PHE B O 1
ATOM 4797 N N . GLU B 1 300 ? -10.542 -106.472 2.019 1.00 42.29 300 GLU B N 1
ATOM 4798 C CA . GLU B 1 300 ? -10.243 -105.744 0.789 1.00 42.91 300 GLU B CA 1
ATOM 4799 C C . GLU B 1 300 ? -9.471 -106.568 -0.237 1.00 45.05 300 GLU B C 1
ATOM 4800 O O . GLU B 1 300 ? -8.263 -106.776 -0.097 1.00 44.59 300 GLU B O 1
ATOM 4806 N N . GLU B 1 301 ? -10.170 -107.021 -1.274 1.00 46.48 301 GLU B N 1
ATOM 4807 C CA . GLU B 1 301 ? -9.515 -107.618 -2.429 1.00 48.17 301 GLU B CA 1
ATOM 4808 C C . GLU B 1 301 ? -9.692 -106.684 -3.616 1.00 48.46 301 GLU B C 1
ATOM 4809 O O . GLU B 1 301 ? -9.971 -105.500 -3.430 1.00 47.30 301 GLU B O 1
ATOM 4815 N N . TRP B 1 302 ? -9.530 -107.203 -4.831 1.00 49.82 302 TRP B N 1
ATOM 4816 C CA . TRP B 1 302 ? -9.691 -106.379 -6.027 1.00 50.33 302 TRP B CA 1
ATOM 4817 C C . TRP B 1 302 ? -11.161 -106.228 -6.404 1.00 52.07 302 TRP B C 1
ATOM 4818 O O . TRP B 1 302 ? -11.516 -105.382 -7.226 1.00 53.87 302 TRP B O 1
ATOM 4829 N N . ASP C 1 14 ? 15.503 -26.505 8.584 1.00 29.56 14 ASP C N 1
ATOM 4830 C CA . ASP C 1 14 ? 15.481 -27.932 9.020 1.00 31.79 14 ASP C CA 1
ATOM 4831 C C . ASP C 1 14 ? 16.804 -28.354 9.669 1.00 31.26 14 ASP C C 1
ATOM 4832 O O . ASP C 1 14 ? 17.038 -29.544 9.908 1.00 27.98 14 ASP C O 1
ATOM 4837 N N . SER C 1 15 ? 17.665 -27.377 9.944 1.00 30.61 15 SER C N 1
ATOM 4838 C CA . SER C 1 15 ? 18.936 -27.645 10.606 1.00 29.57 15 SER C CA 1
ATOM 4839 C C . SER C 1 15 ? 18.681 -28.168 12.010 1.00 28.68 15 SER C C 1
ATOM 4840 O O . SER C 1 15 ? 17.826 -27.652 12.725 1.00 27.28 15 SER C O 1
ATOM 4843 N N . PHE C 1 16 ? 19.427 -29.198 12.394 1.00 30.38 16 PHE C N 1
ATOM 4844 C CA . PHE C 1 16 ? 19.289 -29.817 13.711 1.00 30.94 16 PHE C CA 1
ATOM 4845 C C . PHE C 1 16 ? 19.205 -28.780 14.824 1.00 30.45 16 PHE C C 1
ATOM 4846 O O . PHE C 1 16 ? 18.535 -28.991 15.833 1.00 28.85 16 PHE C O 1
ATOM 4854 N N . TRP C 1 17 ? 19.894 -27.662 14.630 1.00 31.97 17 TRP C N 1
ATOM 4855 C CA . TRP C 1 17 ? 19.999 -26.631 15.654 1.00 32.56 17 TRP C CA 1
ATOM 4856 C C . TRP C 1 17 ? 18.697 -25.860 15.818 1.00 33.58 17 TRP C C 1
ATOM 4857 O O . TRP C 1 17 ? 18.426 -25.312 16.887 1.00 33.49 17 TRP C O 1
ATOM 4868 N N . GLU C 1 18 ? 17.890 -25.831 14.760 1.00 33.88 18 GLU C N 1
ATOM 4869 C CA . GLU C 1 18 ? 16.558 -25.238 14.827 1.00 33.50 18 GLU C CA 1
ATOM 4870 C C . GLU C 1 18 ? 15.749 -25.910 15.924 1.00 32.72 18 GLU C C 1
ATOM 4871 O O . GLU C 1 18 ? 15.724 -27.141 16.020 1.00 33.11 18 GLU C O 1
ATOM 4877 N N . VAL C 1 19 ? 15.081 -25.100 16.738 1.00 31.60 19 VAL C N 1
ATOM 4878 C CA . VAL C 1 19 ? 14.215 -25.609 17.788 1.00 32.21 19 VAL C CA 1
ATOM 4879 C C . VAL C 1 19 ? 13.384 -26.772 17.261 1.00 33.38 19 VAL C C 1
ATOM 4880 O O . VAL C 1 19 ? 12.793 -26.682 16.184 1.00 33.77 19 VAL C O 1
ATOM 4884 N N . GLY C 1 20 ? 13.361 -27.870 18.011 1.00 34.17 20 GLY C N 1
ATOM 4885 C CA . GLY C 1 20 ? 12.489 -29.001 17.696 1.00 33.65 20 GLY C CA 1
ATOM 4886 C C . GLY C 1 20 ? 13.061 -30.023 16.734 1.00 33.98 20 GLY C C 1
ATOM 4887 O O . GLY C 1 20 ? 12.605 -31.161 16.696 1.00 34.93 20 GLY C O 1
ATOM 4888 N N . ASN C 1 21 ? 14.066 -29.633 15.961 1.00 34.77 21 ASN C N 1
ATOM 4889 C CA . ASN C 1 21 ? 14.570 -30.484 14.884 1.00 34.73 21 ASN C CA 1
ATOM 4890 C C . ASN C 1 21 ? 15.371 -31.702 15.335 1.00 34.95 21 ASN C C 1
ATOM 4891 O O . ASN C 1 21 ? 15.832 -32.487 14.507 1.00 35.20 21 ASN C O 1
ATOM 4896 N N . TYR C 1 22 ? 15.515 -31.872 16.644 1.00 36.65 22 TYR C N 1
ATOM 4897 C CA . TYR C 1 22 ? 16.246 -33.010 17.201 1.00 36.21 22 TYR C CA 1
ATOM 4898 C C . TYR C 1 22 ? 15.423 -34.291 17.112 1.00 35.71 22 TYR C C 1
ATOM 4899 O O . TYR C 1 22 ? 15.918 -35.378 17.412 1.00 35.02 22 TYR C O 1
ATOM 4908 N N . LYS C 1 23 ? 14.169 -34.160 16.693 1.00 36.49 23 LYS C N 1
ATOM 4909 C CA . LYS C 1 23 ? 13.258 -35.303 16.619 1.00 38.23 23 LYS C CA 1
ATOM 4910 C C . LYS C 1 23 ? 13.781 -36.455 15.734 1.00 39.47 23 LYS C C 1
ATOM 4911 O O . LYS C 1 23 ? 13.445 -37.623 15.959 1.00 39.51 23 LYS C O 1
ATOM 4917 N N . ARG C 1 24 ? 14.599 -36.131 14.737 1.00 39.34 24 ARG C N 1
ATOM 4918 C CA . ARG C 1 24 ? 15.202 -37.154 13.884 1.00 37.71 24 ARG C CA 1
ATOM 4919 C C . ARG C 1 24 ? 16.043 -38.124 14.702 1.00 38.29 24 ARG C C 1
ATOM 4920 O O . ARG C 1 24 ? 16.130 -39.309 14.375 1.00 41.22 24 ARG C O 1
ATOM 4928 N N . THR C 1 25 ? 16.679 -37.618 15.754 1.00 37.33 25 THR C N 1
ATOM 4929 C CA . THR C 1 25 ? 17.605 -38.426 16.536 1.00 36.63 25 THR C CA 1
ATOM 4930 C C . THR C 1 25 ? 16.847 -39.389 17.438 1.00 36.27 25 THR C C 1
ATOM 4931 O O . THR C 1 25 ? 17.208 -40.556 17.545 1.00 38.18 25 THR C O 1
ATOM 4935 N N . VAL C 1 26 ? 15.790 -38.899 18.076 1.00 36.41 26 VAL C N 1
ATOM 4936 C CA . VAL C 1 26 ? 14.969 -39.738 18.938 1.00 37.09 26 VAL C CA 1
ATOM 4937 C C . VAL C 1 26 ? 14.295 -40.834 18.113 1.00 37.53 26 VAL C C 1
ATOM 4938 O O . VAL C 1 26 ? 14.202 -41.986 18.544 1.00 36.18 26 VAL C O 1
ATOM 4942 N N . LYS C 1 27 ? 13.827 -40.467 16.923 1.00 38.84 27 LYS C N 1
ATOM 4943 C CA . LYS C 1 27 ? 13.224 -41.432 16.009 1.00 38.91 27 LYS C CA 1
ATOM 4944 C C . LYS C 1 27 ? 14.158 -42.624 15.841 1.00 39.78 27 LYS C C 1
ATOM 4945 O O . LYS C 1 27 ? 13.784 -43.762 16.112 1.00 40.44 27 LYS C O 1
ATOM 4951 N N . ARG C 1 28 ? 15.384 -42.346 15.411 1.00 39.77 28 ARG C N 1
ATOM 4952 C CA . ARG C 1 28 ? 16.384 -43.384 15.193 1.00 37.57 28 ARG C CA 1
ATOM 4953 C C . ARG C 1 28 ? 16.496 -44.382 16.352 1.00 37.20 28 ARG C C 1
ATOM 4954 O O . ARG C 1 28 ? 16.846 -45.532 16.121 1.00 39.26 28 ARG C O 1
ATOM 4962 N N . ILE C 1 29 ? 16.205 -43.970 17.586 1.00 33.70 29 ILE C N 1
ATOM 4963 C CA . ILE C 1 29 ? 16.230 -44.923 18.701 1.00 33.52 29 ILE C CA 1
ATOM 4964 C C . ILE C 1 29 ? 15.208 -46.045 18.488 1.00 35.64 29 ILE C C 1
ATOM 4965 O O . ILE C 1 29 ? 15.564 -47.228 18.501 1.00 39.57 29 ILE C O 1
ATOM 4970 N N . ASP C 1 30 ? 13.945 -45.680 18.282 1.00 36.11 30 ASP C N 1
ATOM 4971 C CA . ASP C 1 30 ? 12.876 -46.669 18.113 1.00 35.93 30 ASP C CA 1
ATOM 4972 C C . ASP C 1 30 ? 13.017 -47.472 16.816 1.00 36.52 30 ASP C C 1
ATOM 4973 O O . ASP C 1 30 ? 12.618 -48.636 16.753 1.00 35.88 30 ASP C O 1
ATOM 4978 N N . ASP C 1 31 ? 13.570 -46.852 15.777 1.00 36.20 31 ASP C N 1
ATOM 4979 C CA . ASP C 1 31 ? 13.828 -47.566 14.532 1.00 35.30 31 ASP C CA 1
ATOM 4980 C C . ASP C 1 31 ? 14.697 -48.792 14.819 1.00 34.49 31 ASP C C 1
ATOM 4981 O O . ASP C 1 31 ? 14.502 -49.860 14.240 1.00 32.40 31 ASP C O 1
ATOM 4986 N N . GLY C 1 32 ? 15.651 -48.628 15.729 1.00 35.11 32 GLY C N 1
ATOM 4987 C CA . GLY C 1 32 ? 16.578 -49.697 16.092 1.00 34.26 32 GLY C CA 1
ATOM 4988 C C . GLY C 1 32 ? 15.885 -50.945 16.602 1.00 33.71 32 GLY C C 1
ATOM 4989 O O . GLY C 1 32 ? 16.218 -52.052 16.189 1.00 35.07 32 GLY C O 1
ATOM 4990 N N . HIS C 1 33 ? 14.916 -50.772 17.495 1.00 32.52 33 HIS C N 1
ATOM 4991 C CA . HIS C 1 33 ? 14.155 -51.904 18.026 1.00 32.26 33 HIS C CA 1
ATOM 4992 C C . HIS C 1 33 ? 13.379 -52.611 16.909 1.00 30.43 33 HIS C C 1
ATOM 4993 O O . HIS C 1 33 ? 13.333 -53.842 16.845 1.00 30.63 33 HIS C O 1
ATOM 5000 N N . ARG C 1 34 ? 12.779 -51.831 16.021 1.00 29.41 34 ARG C N 1
ATOM 5001 C CA . ARG C 1 34 ? 12.000 -52.395 14.926 1.00 30.74 34 ARG C CA 1
ATOM 5002 C C . ARG C 1 34 ? 12.886 -53.216 13.964 1.00 31.49 34 ARG C C 1
ATOM 5003 O O . ARG C 1 34 ? 12.492 -54.301 13.499 1.00 24.88 34 ARG C O 1
ATOM 5011 N N . LEU C 1 35 ? 14.086 -52.704 13.684 1.00 32.60 35 LEU C N 1
ATOM 5012 C CA . LEU C 1 35 ? 15.027 -53.399 12.807 1.00 32.73 35 LEU C CA 1
ATOM 5013 C C . LEU C 1 35 ? 15.548 -54.690 13.461 1.00 33.57 35 LEU C C 1
ATOM 5014 O O . LEU C 1 35 ? 15.939 -55.634 12.770 1.00 32.65 35 LEU C O 1
ATOM 5019 N N . CYS C 1 36 ? 15.534 -54.742 14.789 1.00 31.75 36 CYS C N 1
ATOM 5020 C CA . CYS C 1 36 ? 15.855 -55.978 15.482 1.00 32.55 36 CYS C CA 1
ATOM 5021 C C . CYS C 1 36 ? 14.787 -57.042 15.240 1.00 32.33 36 CYS C C 1
ATOM 5022 O O . CYS C 1 36 ? 15.103 -58.215 15.054 1.00 30.35 36 CYS C O 1
ATOM 5025 N N . ASN C 1 37 ? 13.521 -56.634 15.256 1.00 31.99 37 ASN C N 1
ATOM 5026 C CA . ASN C 1 37 ? 12.430 -57.557 14.959 1.00 29.32 37 ASN C CA 1
ATOM 5027 C C . ASN C 1 37 ? 12.494 -58.077 13.536 1.00 27.50 37 ASN C C 1
ATOM 5028 O O . ASN C 1 37 ? 12.309 -59.267 13.302 1.00 22.96 37 ASN C O 1
ATOM 5033 N N . ASP C 1 38 ? 12.758 -57.180 12.589 1.00 29.15 38 ASP C N 1
ATOM 5034 C CA . ASP C 1 38 ? 12.827 -57.559 11.179 1.00 29.33 38 ASP C CA 1
ATOM 5035 C C . ASP C 1 38 ? 13.874 -58.639 10.964 1.00 29.67 38 ASP C C 1
ATOM 5036 O O . ASP C 1 38 ? 13.642 -59.592 10.218 1.00 29.04 38 ASP C O 1
ATOM 5041 N N . LEU C 1 39 ? 15.020 -58.492 11.623 1.00 28.60 39 LEU C N 1
ATOM 5042 C CA . LEU C 1 39 ? 16.114 -59.442 11.454 1.00 28.98 39 LEU C CA 1
ATOM 5043 C C . LEU C 1 39 ? 15.768 -60.798 12.076 1.00 28.98 39 LEU C C 1
ATOM 5044 O O . LEU C 1 39 ? 16.128 -61.847 11.543 1.00 32.06 39 LEU C O 1
ATOM 5049 N N . MET C 1 40 ? 15.076 -60.786 13.204 1.00 27.59 40 MET C N 1
ATOM 5050 C CA . MET C 1 40 ? 14.666 -62.041 13.814 1.00 28.35 40 MET C CA 1
ATOM 5051 C C . MET C 1 40 ? 13.686 -62.755 12.883 1.00 26.02 40 MET C C 1
ATOM 5052 O O . MET C 1 40 ? 13.749 -63.964 12.723 1.00 26.27 40 MET C O 1
ATOM 5057 N N . SER C 1 41 ? 12.791 -61.991 12.269 1.00 25.39 41 SER C N 1
ATOM 5058 C CA . SER C 1 41 ? 11.830 -62.524 11.318 1.00 27.15 41 SER C CA 1
ATOM 5059 C C . SER C 1 41 ? 12.525 -63.090 10.086 1.00 27.24 41 SER C C 1
ATOM 5060 O O . SER C 1 41 ? 12.239 -64.201 9.643 1.00 26.00 41 SER C O 1
ATOM 5063 N N . CYS C 1 42 ? 13.433 -62.303 9.530 1.00 29.05 42 CYS C N 1
ATOM 5064 C CA . CYS C 1 42 ? 14.198 -62.714 8.371 1.00 30.06 42 CYS C CA 1
ATOM 5065 C C . CYS C 1 42 ? 14.873 -64.068 8.565 1.00 30.89 42 CYS C C 1
ATOM 5066 O O . CYS C 1 42 ? 14.720 -64.956 7.721 1.00 29.22 42 CYS C O 1
ATOM 5069 N N . VAL C 1 43 ? 15.625 -64.223 9.657 1.00 29.69 43 VAL C N 1
ATOM 5070 C CA . VAL C 1 43 ? 16.382 -65.457 9.879 1.00 31.81 43 VAL C CA 1
ATOM 5071 C C . VAL C 1 43 ? 15.476 -66.644 10.244 1.00 32.22 43 VAL C C 1
ATOM 5072 O O . VAL C 1 43 ? 15.813 -67.798 9.975 1.00 31.98 43 VAL C O 1
ATOM 5076 N N . GLN C 1 44 ? 14.325 -66.366 10.836 1.00 30.70 44 GLN C N 1
ATOM 5077 C CA . GLN C 1 44 ? 13.401 -67.431 11.212 1.00 32.13 44 GLN C CA 1
ATOM 5078 C C . GLN C 1 44 ? 12.804 -68.090 9.961 1.00 33.16 44 GLN C C 1
ATOM 5079 O O . GLN C 1 44 ? 12.636 -69.312 9.898 1.00 33.50 44 GLN C O 1
ATOM 5085 N N . GLU C 1 45 ? 12.486 -67.276 8.961 1.00 32.85 45 GLU C N 1
ATOM 5086 C CA . GLU C 1 45 ? 11.908 -67.792 7.722 1.00 31.15 45 GLU C CA 1
ATOM 5087 C C . GLU C 1 45 ? 12.937 -68.615 6.933 1.00 30.68 45 GLU C C 1
ATOM 5088 O O . GLU C 1 45 ? 12.588 -69.578 6.243 1.00 27.50 45 GLU C O 1
ATOM 5094 N N . ARG C 1 46 ? 14.205 -68.232 7.046 1.00 28.98 46 ARG C N 1
ATOM 5095 C CA . ARG C 1 46 ? 15.292 -68.981 6.427 1.00 28.22 46 ARG C CA 1
ATOM 5096 C C . ARG C 1 46 ? 15.389 -70.369 7.068 1.00 25.91 46 ARG C C 1
ATOM 5097 O O . ARG C 1 46 ? 15.455 -71.368 6.377 1.00 22.71 46 ARG C O 1
ATOM 5105 N N . ALA C 1 47 ? 15.369 -70.416 8.397 1.00 27.01 47 ALA C N 1
ATOM 5106 C CA . ALA C 1 47 ? 15.364 -71.673 9.140 1.00 27.05 47 ALA C CA 1
ATOM 5107 C C . ALA C 1 47 ? 14.279 -72.611 8.643 1.00 26.96 47 ALA C C 1
ATOM 5108 O O . ALA C 1 47 ? 14.514 -73.809 8.494 1.00 30.30 47 ALA C O 1
ATOM 5110 N N . LYS C 1 48 ? 13.090 -72.072 8.407 1.00 26.67 48 LYS C N 1
ATOM 5111 C CA . LYS C 1 48 ? 11.947 -72.889 7.995 1.00 28.61 48 LYS C CA 1
ATOM 5112 C C . LYS C 1 48 ? 12.194 -73.513 6.620 1.00 28.69 48 LYS C C 1
ATOM 5113 O O . LYS C 1 48 ? 11.881 -74.679 6.394 1.00 30.14 48 LYS C O 1
ATOM 5119 N N . ILE C 1 49 ? 12.759 -72.720 5.716 1.00 27.65 49 ILE C N 1
ATOM 5120 C CA . ILE C 1 49 ? 13.159 -73.169 4.384 1.00 26.28 49 ILE C CA 1
ATOM 5121 C C . ILE C 1 49 ? 14.245 -74.247 4.448 1.00 28.23 49 ILE C C 1
ATOM 5122 O O . ILE C 1 49 ? 14.202 -75.260 3.746 1.00 28.57 49 ILE C O 1
ATOM 5127 N N . GLU C 1 50 ? 15.225 -74.012 5.302 1.00 28.71 50 GLU C N 1
ATOM 5128 C CA . GLU C 1 50 ? 16.331 -74.931 5.482 1.00 29.19 50 GLU C CA 1
ATOM 5129 C C . GLU C 1 50 ? 15.776 -76.278 5.978 1.00 30.92 50 GLU C C 1
ATOM 5130 O O . GLU C 1 50 ? 16.204 -77.346 5.540 1.00 31.97 50 GLU C O 1
ATOM 5136 N N . LYS C 1 51 ? 14.795 -76.208 6.879 1.00 31.95 51 LYS C N 1
ATOM 5137 C CA . LYS C 1 51 ? 14.109 -77.380 7.427 1.00 28.80 51 LYS C CA 1
ATOM 5138 C C . LYS C 1 51 ? 13.226 -78.122 6.402 1.00 30.35 51 LYS C C 1
ATOM 5139 O O . LYS C 1 51 ? 13.068 -79.348 6.464 1.00 32.14 51 LYS C O 1
ATOM 5145 N N . ALA C 1 52 ? 12.629 -77.385 5.473 1.00 27.75 52 ALA C N 1
ATOM 5146 C CA . ALA C 1 52 ? 11.741 -78.003 4.504 1.00 27.43 52 ALA C CA 1
ATOM 5147 C C . ALA C 1 52 ? 12.545 -78.934 3.596 1.00 27.45 52 ALA C C 1
ATOM 5148 O O . ALA C 1 52 ? 12.161 -80.091 3.372 1.00 27.61 52 ALA C O 1
ATOM 5150 N N . TYR C 1 53 ? 13.668 -78.423 3.098 1.00 27.78 53 TYR C N 1
ATOM 5151 C CA . TYR C 1 53 ? 14.594 -79.188 2.259 1.00 28.23 53 TYR C CA 1
ATOM 5152 C C . TYR C 1 53 ? 14.984 -80.470 2.975 1.00 29.41 53 TYR C C 1
ATOM 5153 O O . TYR C 1 53 ? 14.935 -81.557 2.393 1.00 30.79 53 TYR C O 1
ATOM 5162 N N . ALA C 1 54 ? 15.349 -80.337 4.251 1.00 29.14 54 ALA C N 1
ATOM 5163 C CA . ALA C 1 54 ? 15.797 -81.472 5.047 1.00 28.58 54 ALA C CA 1
ATOM 5164 C C . ALA C 1 54 ? 14.721 -82.543 5.096 1.00 28.84 54 ALA C C 1
ATOM 5165 O O . ALA C 1 54 ? 14.998 -83.724 4.910 1.00 27.94 54 ALA C O 1
ATOM 5167 N N . GLN C 1 55 ? 13.487 -82.132 5.356 1.00 30.91 55 GLN C N 1
ATOM 5168 C CA . GLN C 1 55 ? 12.410 -83.096 5.494 1.00 30.15 55 GLN C CA 1
ATOM 5169 C C . GLN C 1 55 ? 12.014 -83.689 4.136 1.00 27.51 55 GLN C C 1
ATOM 5170 O O . GLN C 1 55 ? 11.499 -84.799 4.071 1.00 25.97 55 GLN C O 1
ATOM 5176 N N . GLN C 1 56 ? 12.262 -82.973 3.049 1.00 26.96 56 GLN C N 1
ATOM 5177 C CA . GLN C 1 56 ? 12.028 -83.564 1.727 1.00 29.61 56 GLN C CA 1
ATOM 5178 C C . GLN C 1 56 ? 13.075 -84.640 1.468 1.00 29.13 56 GLN C C 1
ATOM 5179 O O . GLN C 1 56 ? 12.764 -85.703 0.930 1.00 25.80 56 GLN C O 1
ATOM 5185 N N . LEU C 1 57 ? 14.317 -84.369 1.868 1.00 30.10 57 LEU C N 1
ATOM 5186 C CA . LEU C 1 57 ? 15.396 -85.344 1.685 1.00 28.08 57 LEU C CA 1
ATOM 5187 C C . LEU C 1 57 ? 15.108 -86.625 2.493 1.00 27.49 57 LEU C C 1
ATOM 5188 O O . LEU C 1 57 ? 15.197 -87.727 1.949 1.00 29.18 57 LEU C O 1
ATOM 5193 N N . THR C 1 58 ? 14.730 -86.485 3.765 1.00 23.31 58 THR C N 1
ATOM 5194 C CA . THR C 1 58 ? 14.424 -87.642 4.599 1.00 26.00 58 THR C CA 1
ATOM 5195 C C . THR C 1 58 ? 13.297 -88.515 4.013 1.00 29.63 58 THR C C 1
ATOM 5196 O O . THR C 1 58 ? 13.354 -89.743 4.086 1.00 32.91 58 THR C O 1
ATOM 5200 N N . ASP C 1 59 ? 12.280 -87.897 3.422 1.00 29.69 59 ASP C N 1
ATOM 5201 C CA . ASP C 1 59 ? 11.185 -88.668 2.843 1.00 29.42 59 ASP C CA 1
ATOM 5202 C C . ASP C 1 59 ? 11.625 -89.423 1.597 1.00 30.49 59 ASP C C 1
ATOM 5203 O O . ASP C 1 59 ? 11.305 -90.603 1.433 1.00 34.08 59 ASP C O 1
ATOM 5208 N N . TRP C 1 60 ? 12.362 -88.745 0.724 1.00 29.34 60 TRP C N 1
ATOM 5209 C CA . TRP C 1 60 ? 12.880 -89.361 -0.503 1.00 29.58 60 TRP C CA 1
ATOM 5210 C C . TRP C 1 60 ? 13.720 -90.600 -0.195 1.00 31.92 60 TRP C C 1
ATOM 5211 O O . TRP C 1 60 ? 13.498 -91.661 -0.772 1.00 30.98 60 TRP C O 1
ATOM 5222 N N . ALA C 1 61 ? 14.665 -90.463 0.735 1.00 32.98 61 ALA C N 1
ATOM 5223 C CA . ALA C 1 61 ? 15.528 -91.572 1.130 1.00 32.88 61 ALA C CA 1
ATOM 5224 C C . ALA C 1 61 ? 14.715 -92.743 1.673 1.00 35.34 61 ALA C C 1
ATOM 5225 O O . ALA C 1 61 ? 14.905 -93.889 1.258 1.00 34.56 61 ALA C O 1
ATOM 5227 N N . LYS C 1 62 ? 13.816 -92.456 2.611 1.00 35.38 62 LYS C N 1
ATOM 5228 C CA . LYS C 1 62 ? 13.044 -93.508 3.257 1.00 34.58 62 LYS C CA 1
ATOM 5229 C C . LYS C 1 62 ? 12.200 -94.239 2.223 1.00 34.06 62 LYS C C 1
ATOM 5230 O O . LYS C 1 62 ? 12.027 -95.455 2.278 1.00 35.63 62 LYS C O 1
ATOM 5236 N N . ARG C 1 63 ? 11.677 -93.483 1.274 1.00 33.99 63 ARG C N 1
ATOM 5237 C CA . ARG C 1 63 ? 10.834 -94.041 0.237 1.00 34.29 63 ARG C CA 1
ATOM 5238 C C . ARG C 1 63 ? 11.649 -95.021 -0.601 1.00 34.28 63 ARG C C 1
ATOM 5239 O O . ARG C 1 63 ? 11.331 -96.208 -0.677 1.00 36.85 63 ARG C O 1
ATOM 5247 N N . TRP C 1 64 ? 12.723 -94.531 -1.203 1.00 31.68 64 TRP C N 1
ATOM 5248 C CA . TRP C 1 64 ? 13.494 -95.335 -2.141 1.00 32.85 64 TRP C CA 1
ATOM 5249 C C . TRP C 1 64 ? 14.340 -96.451 -1.512 1.00 32.22 64 TRP C C 1
ATOM 5250 O O . TRP C 1 64 ? 14.658 -97.432 -2.178 1.00 29.14 64 TRP C O 1
ATOM 5261 N N . ARG C 1 65 ? 14.692 -96.321 -0.238 1.00 33.56 65 ARG C N 1
ATOM 5262 C CA . ARG C 1 65 ? 15.378 -97.408 0.453 1.00 33.41 65 ARG C CA 1
ATOM 5263 C C . ARG C 1 65 ? 14.493 -98.654 0.395 1.00 34.52 65 ARG C C 1
ATOM 5264 O O . ARG C 1 65 ? 14.956 -99.747 0.068 1.00 33.95 65 ARG C O 1
ATOM 5272 N N . GLN C 1 66 ? 13.209 -98.477 0.693 1.00 35.51 66 GLN C N 1
ATOM 5273 C CA . GLN C 1 66 ? 12.255 -99.579 0.666 1.00 34.65 66 GLN C CA 1
ATOM 5274 C C . GLN C 1 66 ? 11.998 -100.087 -0.752 1.00 33.29 66 GLN C C 1
ATOM 5275 O O . GLN C 1 66 ? 11.994 -101.296 -0.985 1.00 33.33 66 GLN C O 1
ATOM 5281 N N . LEU C 1 67 ? 11.793 -99.181 -1.703 1.00 32.86 67 LEU C N 1
ATOM 5282 C CA . LEU C 1 67 ? 11.656 -99.590 -3.105 1.00 33.77 67 LEU C CA 1
ATOM 5283 C C . LEU C 1 67 ? 12.827 -100.453 -3.577 1.00 32.99 67 LEU C C 1
ATOM 5284 O O . LEU C 1 67 ? 12.615 -101.548 -4.085 1.00 34.19 67 LEU C O 1
ATOM 5289 N N . ILE C 1 68 ? 14.052 -99.964 -3.402 1.00 33.34 68 ILE C N 1
ATOM 5290 C CA . ILE C 1 68 ? 15.254 -100.712 -3.790 1.00 34.60 68 ILE C CA 1
ATOM 5291 C C . ILE C 1 68 ? 15.370 -102.045 -3.051 1.00 36.38 68 ILE C C 1
ATOM 5292 O O . ILE C 1 68 ? 15.339 -103.115 -3.664 1.00 36.57 68 ILE C O 1
ATOM 5297 N N . GLU C 1 69 ? 15.511 -101.967 -1.729 1.00 40.04 69 GLU C N 1
ATOM 5298 C CA . GLU C 1 69 ? 15.707 -103.149 -0.880 1.00 40.57 69 GLU C CA 1
ATOM 5299 C C . GLU C 1 69 ? 14.605 -104.183 -1.059 1.00 41.04 69 GLU C C 1
ATOM 5300 O O . GLU C 1 69 ? 14.761 -105.328 -0.652 1.00 41.92 69 GLU C O 1
ATOM 5306 N N . LYS C 1 70 ? 13.488 -103.778 -1.653 1.00 42.27 70 LYS C N 1
ATOM 5307 C CA . LYS C 1 70 ? 12.396 -104.706 -1.929 1.00 42.85 70 LYS C CA 1
ATOM 5308 C C . LYS C 1 70 ? 12.730 -105.501 -3.182 1.00 43.74 70 LYS C C 1
ATOM 5309 O O . LYS C 1 70 ? 11.843 -106.052 -3.826 1.00 43.71 70 LYS C O 1
ATOM 5315 N N . GLY C 1 71 ? 14.015 -105.547 -3.534 1.00 45.71 71 GLY C N 1
ATOM 5316 C CA . GLY C 1 71 ? 14.464 -106.277 -4.723 1.00 45.61 71 GLY C CA 1
ATOM 5317 C C . GLY C 1 71 ? 13.794 -105.743 -5.973 1.00 46.13 71 GLY C C 1
ATOM 5318 O O . GLY C 1 71 ? 13.063 -104.756 -5.902 1.00 44.98 71 GLY C O 1
ATOM 5319 N N . PRO C 1 72 ? 14.023 -106.398 -7.127 1.00 47.80 72 PRO C N 1
ATOM 5320 C CA . PRO C 1 72 ? 14.830 -107.605 -7.298 1.00 50.45 72 PRO C CA 1
ATOM 5321 C C . PRO C 1 72 ? 16.330 -107.333 -7.464 1.00 51.67 72 PRO C C 1
ATOM 5322 O O . PRO C 1 72 ? 17.108 -108.272 -7.661 1.00 51.36 72 PRO C O 1
ATOM 5326 N N . GLN C 1 73 ? 16.727 -106.065 -7.384 1.00 52.82 73 GLN C N 1
ATOM 5327 C CA . GLN C 1 73 ? 18.144 -105.700 -7.434 1.00 53.98 73 GLN C CA 1
ATOM 5328 C C . GLN C 1 73 ? 18.920 -106.364 -6.292 1.00 55.85 73 GLN C C 1
ATOM 5329 O O . GLN C 1 73 ? 18.378 -106.622 -5.211 1.00 56.88 73 GLN C O 1
ATOM 5335 N N . TYR C 1 74 ? 20.199 -106.623 -6.542 1.00 55.27 74 TYR C N 1
ATOM 5336 C CA . TYR C 1 74 ? 21.003 -107.451 -5.661 1.00 52.84 74 TYR C CA 1
ATOM 5337 C C . TYR C 1 74 ? 22.462 -107.013 -5.719 1.00 50.47 74 TYR C C 1
ATOM 5338 O O . TYR C 1 74 ? 22.859 -106.245 -6.593 1.00 50.75 74 TYR C O 1
ATOM 5347 N N . GLY C 1 75 ? 23.256 -107.508 -4.779 1.00 47.38 75 GLY C N 1
ATOM 5348 C CA . GLY C 1 75 ? 24.703 -107.332 -4.813 1.00 44.68 75 GLY C CA 1
ATOM 5349 C C . GLY C 1 75 ? 25.190 -105.908 -4.991 1.00 41.79 75 GLY C C 1
ATOM 5350 O O . GLY C 1 75 ? 24.529 -104.951 -4.595 1.00 40.49 75 GLY C O 1
ATOM 5351 N N . SER C 1 76 ? 26.368 -105.788 -5.590 1.00 39.55 76 SER C N 1
ATOM 5352 C CA . SER C 1 76 ? 27.053 -104.515 -5.762 1.00 38.19 76 SER C CA 1
ATOM 5353 C C . SER C 1 76 ? 26.118 -103.340 -6.014 1.00 35.31 76 SER C C 1
ATOM 5354 O O . SER C 1 76 ? 25.933 -102.494 -5.145 1.00 36.34 76 SER C O 1
ATOM 5357 N N . LEU C 1 77 ? 25.537 -103.281 -7.207 1.00 32.30 77 LEU C N 1
ATOM 5358 C CA . LEU C 1 77 ? 24.792 -102.099 -7.623 1.00 32.96 77 LEU C CA 1
ATOM 5359 C C . LEU C 1 77 ? 23.651 -101.734 -6.671 1.00 31.96 77 LEU C C 1
ATOM 5360 O O . LEU C 1 77 ? 23.404 -100.554 -6.431 1.00 29.48 77 LEU C O 1
ATOM 5365 N N . GLU C 1 78 ? 22.963 -102.735 -6.129 1.00 32.53 78 GLU C N 1
ATOM 5366 C CA . GLU C 1 78 ? 21.934 -102.487 -5.118 1.00 32.35 78 GLU C CA 1
ATOM 5367 C C . GLU C 1 78 ? 22.485 -101.580 -4.043 1.00 29.76 78 GLU C C 1
ATOM 5368 O O . GLU C 1 78 ? 21.886 -100.559 -3.727 1.00 31.76 78 GLU C O 1
ATOM 5374 N N . ARG C 1 79 ? 23.632 -101.953 -3.487 1.00 27.66 79 ARG C N 1
ATOM 5375 C CA . ARG C 1 79 ? 24.245 -101.184 -2.404 1.00 29.57 79 ARG C CA 1
ATOM 5376 C C . ARG C 1 79 ? 24.926 -99.889 -2.862 1.00 27.59 79 ARG C C 1
ATOM 5377 O O . ARG C 1 79 ? 25.046 -98.937 -2.079 1.00 26.74 79 ARG C O 1
ATOM 5385 N N . ALA C 1 80 ? 25.397 -99.854 -4.106 1.00 23.33 80 ALA C N 1
ATOM 5386 C CA . ALA C 1 80 ? 25.907 -98.612 -4.666 1.00 22.02 80 ALA C CA 1
ATOM 5387 C C . ALA C 1 80 ? 24.751 -97.622 -4.729 1.00 19.96 80 ALA C C 1
ATOM 5388 O O . ALA C 1 80 ? 24.822 -96.521 -4.179 1.00 12.53 80 ALA C O 1
ATOM 5390 N N . TRP C 1 81 ? 23.678 -98.049 -5.396 1.00 22.33 81 TRP C N 1
ATOM 5391 C CA . TRP C 1 81 ? 22.427 -97.289 -5.492 1.00 21.80 81 TRP C CA 1
ATOM 5392 C C . TRP C 1 81 ? 21.910 -96.894 -4.109 1.00 21.52 81 TRP C C 1
ATOM 5393 O O . TRP C 1 81 ? 21.615 -95.729 -3.845 1.00 20.25 81 TRP C O 1
ATOM 5404 N N . GLY C 1 82 ? 21.822 -97.872 -3.219 1.00 20.29 82 GLY C N 1
ATOM 5405 C CA . GLY C 1 82 ? 21.375 -97.607 -1.870 1.00 21.89 82 GLY C CA 1
ATOM 5406 C C . GLY C 1 82 ? 22.210 -96.559 -1.156 1.00 21.54 82 GLY C C 1
ATOM 5407 O O . GLY C 1 82 ? 21.715 -95.885 -0.262 1.00 21.89 82 GLY C O 1
ATOM 5408 N N . ALA C 1 83 ? 23.477 -96.431 -1.544 1.00 21.62 83 ALA C N 1
ATOM 5409 C CA . ALA C 1 83 ? 24.416 -95.537 -0.860 1.00 23.85 83 ALA C CA 1
ATOM 5410 C C . ALA C 1 83 ? 24.017 -94.077 -1.056 1.00 27.34 83 ALA C C 1
ATOM 5411 O O . ALA C 1 83 ? 24.563 -93.169 -0.433 1.00 22.46 83 ALA C O 1
ATOM 5413 N N . MET C 1 84 ? 23.053 -93.867 -1.941 1.00 32.48 84 MET C N 1
ATOM 5414 C CA . MET C 1 84 ? 22.675 -92.538 -2.343 1.00 33.95 84 MET C CA 1
ATOM 5415 C C . MET C 1 84 ? 21.601 -92.042 -1.402 1.00 33.98 84 MET C C 1
ATOM 5416 O O . MET C 1 84 ? 21.475 -90.844 -1.157 1.00 35.99 84 MET C O 1
ATOM 5421 N N . MET C 1 85 ? 20.821 -92.975 -0.875 1.00 32.97 85 MET C N 1
ATOM 5422 C CA . MET C 1 85 ? 19.860 -92.654 0.161 1.00 32.31 85 MET C CA 1
ATOM 5423 C C . MET C 1 85 ? 20.602 -92.261 1.433 1.00 31.22 85 MET C C 1
ATOM 5424 O O . MET C 1 85 ? 20.109 -91.470 2.241 1.00 32.83 85 MET C O 1
ATOM 5429 N N . THR C 1 86 ? 21.795 -92.812 1.611 1.00 26.95 86 THR C N 1
ATOM 5430 C CA . THR C 1 86 ? 22.607 -92.455 2.764 1.00 25.35 86 THR C CA 1
ATOM 5431 C C . THR C 1 86 ? 23.129 -91.025 2.667 1.00 23.19 86 THR C C 1
ATOM 5432 O O . THR C 1 86 ? 23.170 -90.334 3.672 1.00 27.69 86 THR C O 1
ATOM 5436 N N . GLU C 1 87 ? 23.501 -90.560 1.474 1.00 19.61 87 GLU C N 1
ATOM 5437 C CA . GLU C 1 87 ? 23.932 -89.176 1.331 1.00 21.60 87 GLU C CA 1
ATOM 5438 C C . GLU C 1 87 ? 22.773 -88.222 1.572 1.00 21.86 87 GLU C C 1
ATOM 5439 O O . GLU C 1 87 ? 22.961 -87.161 2.154 1.00 24.15 87 GLU C O 1
ATOM 5445 N N . ALA C 1 88 ? 21.571 -88.606 1.149 1.00 21.61 88 ALA C N 1
ATOM 5446 C CA . ALA C 1 88 ? 20.380 -87.804 1.421 1.00 21.28 88 ALA C CA 1
ATOM 5447 C C . ALA C 1 88 ? 20.095 -87.689 2.931 1.00 21.05 88 ALA C C 1
ATOM 5448 O O . ALA C 1 88 ? 19.845 -86.594 3.437 1.00 24.11 88 ALA C O 1
ATOM 5450 N N . ASP C 1 89 ? 20.137 -88.803 3.652 1.00 20.89 89 ASP C N 1
ATOM 5451 C CA . ASP C 1 89 ? 20.003 -88.765 5.115 1.00 23.06 89 ASP C CA 1
ATOM 5452 C C . ASP C 1 89 ? 21.022 -87.829 5.763 1.00 25.35 89 ASP C C 1
ATOM 5453 O O . ASP C 1 89 ? 20.688 -87.084 6.687 1.00 24.33 89 ASP C O 1
ATOM 5458 N N . LYS C 1 90 ? 22.267 -87.888 5.295 1.00 25.23 90 LYS C N 1
ATOM 5459 C CA . LYS C 1 90 ? 23.353 -87.164 5.949 1.00 25.16 90 LYS C CA 1
ATOM 5460 C C . LYS C 1 90 ? 23.346 -85.672 5.625 1.00 24.44 90 LYS C C 1
ATOM 5461 O O . LYS C 1 90 ? 23.520 -84.845 6.512 1.00 26.37 90 LYS C O 1
ATOM 5467 N N . VAL C 1 91 ? 23.155 -85.326 4.358 1.00 23.58 91 VAL C N 1
ATOM 5468 C CA . VAL C 1 91 ? 22.968 -83.934 3.980 1.00 25.02 91 VAL C CA 1
ATOM 5469 C C . VAL C 1 91 ? 21.781 -83.343 4.753 1.00 27.77 91 VAL C C 1
ATOM 5470 O O . VAL C 1 91 ? 21.817 -82.193 5.185 1.00 30.56 91 VAL C O 1
ATOM 5474 N N . SER C 1 92 ? 20.731 -84.139 4.923 1.00 27.14 92 SER C N 1
ATOM 5475 C CA . SER C 1 92 ? 19.547 -83.703 5.649 1.00 27.75 92 SER C CA 1
ATOM 5476 C C . SER C 1 92 ? 19.836 -83.367 7.116 1.00 27.71 92 SER C C 1
ATOM 5477 O O . SER C 1 92 ? 19.238 -82.445 7.669 1.00 26.36 92 SER C O 1
ATOM 5480 N N . GLU C 1 93 ? 20.746 -84.102 7.748 1.00 27.92 93 GLU C N 1
ATOM 5481 C CA . GLU C 1 93 ? 21.063 -83.834 9.151 1.00 28.78 93 GLU C CA 1
ATOM 5482 C C . GLU C 1 93 ? 21.806 -82.519 9.243 1.00 28.66 93 GLU C C 1
ATOM 5483 O O . GLU C 1 93 ? 21.598 -81.757 10.189 1.00 28.41 93 GLU C O 1
ATOM 5489 N N . LEU C 1 94 ? 22.664 -82.261 8.255 1.00 28.45 94 LEU C N 1
ATOM 5490 C CA . LEU C 1 94 ? 23.459 -81.040 8.225 1.00 28.57 94 LEU C CA 1
ATOM 5491 C C . LEU C 1 94 ? 22.534 -79.823 8.138 1.00 28.74 94 LEU C C 1
ATOM 5492 O O . LEU C 1 94 ? 22.705 -78.854 8.872 1.00 25.97 94 LEU C O 1
ATOM 5497 N N . HIS C 1 95 ? 21.526 -79.888 7.274 1.00 28.18 95 HIS C N 1
ATOM 5498 C CA . HIS C 1 95 ? 20.574 -78.782 7.156 1.00 28.08 95 HIS C CA 1
ATOM 5499 C C . HIS C 1 95 ? 19.695 -78.608 8.398 1.00 27.85 95 HIS C C 1
ATOM 5500 O O . HIS C 1 95 ? 19.300 -77.494 8.730 1.00 27.99 95 HIS C O 1
ATOM 5507 N N . GLN C 1 96 ? 19.383 -79.702 9.080 1.00 27.95 96 GLN C N 1
ATOM 5508 C CA . GLN C 1 96 ? 18.691 -79.608 10.355 1.00 27.41 96 GLN C CA 1
ATOM 5509 C C . GLN C 1 96 ? 19.600 -78.921 11.362 1.00 24.86 96 GLN C C 1
ATOM 5510 O O . GLN C 1 96 ? 19.133 -78.181 12.222 1.00 21.05 96 GLN C O 1
ATOM 5516 N N . GLU C 1 97 ? 20.902 -79.165 11.248 1.00 23.92 97 GLU C N 1
ATOM 5517 C CA . GLU C 1 97 ? 21.852 -78.585 12.191 1.00 26.13 97 GLU C CA 1
ATOM 5518 C C . GLU C 1 97 ? 21.980 -77.090 11.960 1.00 26.08 97 GLU C C 1
ATOM 5519 O O . GLU C 1 97 ? 22.088 -76.319 12.916 1.00 27.52 97 GLU C O 1
ATOM 5525 N N . VAL C 1 98 ? 21.921 -76.681 10.693 1.00 25.54 98 VAL C N 1
ATOM 5526 C CA . VAL C 1 98 ? 21.926 -75.268 10.338 1.00 24.47 98 VAL C CA 1
ATOM 5527 C C . VAL C 1 98 ? 20.692 -74.578 10.909 1.00 25.83 98 VAL C C 1
ATOM 5528 O O . VAL C 1 98 ? 20.782 -73.496 11.483 1.00 27.54 98 VAL C O 1
ATOM 5532 N N . LYS C 1 99 ? 19.540 -75.216 10.755 1.00 27.57 99 LYS C N 1
ATOM 5533 C CA . LYS C 1 99 ? 18.303 -74.708 11.327 1.00 26.52 99 LYS C CA 1
ATOM 5534 C C . LYS C 1 99 ? 18.468 -74.460 12.828 1.00 27.36 99 LYS C C 1
ATOM 5535 O O . LYS C 1 99 ? 18.199 -73.365 13.317 1.00 25.09 99 LYS C O 1
ATOM 5541 N N . ASN C 1 100 ? 18.911 -75.486 13.552 1.00 27.27 100 ASN C N 1
ATOM 5542 C CA . ASN C 1 100 ? 19.087 -75.386 14.999 1.00 27.31 100 ASN C CA 1
ATOM 5543 C C . ASN C 1 100 ? 19.968 -74.204 15.392 1.00 27.75 100 ASN C C 1
ATOM 5544 O O . ASN C 1 100 ? 19.703 -73.521 16.375 1.00 23.59 100 ASN C O 1
ATOM 5549 N N . SER C 1 101 ? 21.017 -73.963 14.615 1.00 30.94 101 SER C N 1
ATOM 5550 C CA . SER C 1 101 ? 21.916 -72.859 14.895 1.00 29.72 101 SER C CA 1
ATOM 5551 C C . SER C 1 101 ? 21.192 -71.555 14.638 1.00 29.13 101 SER C C 1
ATOM 5552 O O . SER C 1 101 ? 21.314 -70.617 15.417 1.00 33.90 101 SER C O 1
ATOM 5555 N N . LEU C 1 102 ? 20.421 -71.500 13.559 1.00 26.70 102 LEU C N 1
ATOM 5556 C CA . LEU C 1 102 ? 19.752 -70.260 13.180 1.00 26.42 102 LEU C CA 1
ATOM 5557 C C . LEU C 1 102 ? 18.773 -69.814 14.246 1.00 26.16 102 LEU C C 1
ATOM 5558 O O . LEU C 1 102 ? 18.652 -68.623 14.527 1.00 29.35 102 LEU C O 1
ATOM 5563 N N . LEU C 1 103 ? 18.081 -70.768 14.852 1.00 26.55 103 LEU C N 1
ATOM 5564 C CA . LEU C 1 103 ? 17.079 -70.443 15.863 1.00 27.46 103 LEU C CA 1
ATOM 5565 C C . LEU C 1 103 ? 17.713 -70.320 17.242 1.00 28.53 103 LEU C C 1
ATOM 5566 O O . LEU C 1 103 ? 17.449 -69.368 17.966 1.00 26.53 103 LEU C O 1
ATOM 5571 N N . ASN C 1 104 ? 18.567 -71.273 17.597 1.00 33.06 104 ASN C N 1
ATOM 5572 C CA . ASN C 1 104 ? 19.036 -71.386 18.977 1.00 34.32 104 ASN C CA 1
ATOM 5573 C C . ASN C 1 104 ? 20.257 -70.533 19.301 1.00 34.52 104 ASN C C 1
ATOM 5574 O O . ASN C 1 104 ? 20.529 -70.251 20.465 1.00 34.49 104 ASN C O 1
ATOM 5579 N N . GLU C 1 105 ? 21.003 -70.135 18.282 1.00 35.46 105 GLU C N 1
ATOM 5580 C CA . GLU C 1 105 ? 22.121 -69.230 18.496 1.00 37.35 105 GLU C CA 1
ATOM 5581 C C . GLU C 1 105 ? 21.783 -67.833 17.985 1.00 37.18 105 GLU C C 1
ATOM 5582 O O . GLU C 1 105 ? 21.684 -66.887 18.767 1.00 37.74 105 GLU C O 1
ATOM 5588 N N . ASP C 1 106 ? 21.580 -67.712 16.679 1.00 36.02 106 ASP C N 1
ATOM 5589 C CA . ASP C 1 106 ? 21.387 -66.408 16.048 1.00 37.43 106 ASP C CA 1
ATOM 5590 C C . ASP C 1 106 ? 20.143 -65.661 16.533 1.00 37.22 106 ASP C C 1
ATOM 5591 O O . ASP C 1 106 ? 20.245 -64.561 17.087 1.00 35.17 106 ASP C O 1
ATOM 5596 N N . LEU C 1 107 ? 18.970 -66.247 16.320 1.00 37.09 107 LEU C N 1
ATOM 5597 C CA . LEU C 1 107 ? 17.733 -65.576 16.698 1.00 34.93 107 LEU C CA 1
ATOM 5598 C C . LEU C 1 107 ? 17.785 -65.188 18.184 1.00 32.10 107 LEU C C 1
ATOM 5599 O O . LEU C 1 107 ? 17.607 -64.025 18.534 1.00 31.31 107 LEU C O 1
ATOM 5604 N N . GLU C 1 108 ? 18.057 -66.161 19.044 1.00 30.45 108 GLU C N 1
ATOM 5605 C CA . GLU C 1 108 ? 18.105 -65.936 20.492 1.00 30.53 108 GLU C CA 1
ATOM 5606 C C . GLU C 1 108 ? 19.096 -64.849 20.911 1.00 28.48 108 GLU C C 1
ATOM 5607 O O . GLU C 1 108 ? 18.812 -64.042 21.800 1.00 25.61 108 GLU C O 1
ATOM 5613 N N . LYS C 1 109 ? 20.266 -64.843 20.288 1.00 26.75 109 LYS C N 1
ATOM 5614 C CA . LYS C 1 109 ? 21.283 -63.864 20.622 1.00 27.99 109 LYS C CA 1
ATOM 5615 C C . LYS C 1 109 ? 20.746 -62.455 20.387 1.00 28.18 109 LYS C C 1
ATOM 5616 O O . LYS C 1 109 ? 20.879 -61.587 21.245 1.00 29.97 109 LYS C O 1
ATOM 5622 N N . VAL C 1 110 ? 20.129 -62.234 19.229 1.00 28.69 110 VAL C N 1
ATOM 5623 C CA . VAL C 1 110 ? 19.533 -60.942 18.928 1.00 29.54 110 VAL C CA 1
ATOM 5624 C C . VAL C 1 110 ? 18.443 -60.577 19.929 1.00 31.23 110 VAL C C 1
ATOM 5625 O O . VAL C 1 110 ? 18.252 -59.409 20.244 1.00 34.98 110 VAL C O 1
ATOM 5629 N N . LYS C 1 111 ? 17.718 -61.576 20.412 1.00 30.60 111 LYS C N 1
ATOM 5630 C CA . LYS C 1 111 ? 16.559 -61.331 21.251 1.00 31.03 111 LYS C CA 1
ATOM 5631 C C . LYS C 1 111 ? 16.964 -60.941 22.668 1.00 30.99 111 LYS C C 1
ATOM 5632 O O . LYS C 1 111 ? 16.430 -59.985 23.232 1.00 30.25 111 LYS C O 1
ATOM 5638 N N . ASN C 1 112 ? 17.912 -61.678 23.238 1.00 32.08 112 ASN C N 1
ATOM 5639 C CA . ASN C 1 112 ? 18.441 -61.342 24.554 1.00 33.68 112 ASN C CA 1
ATOM 5640 C C . ASN C 1 112 ? 19.095 -59.966 24.550 1.00 34.56 112 ASN C C 1
ATOM 5641 O O . ASN C 1 112 ? 18.887 -59.178 25.471 1.00 33.92 112 ASN C O 1
ATOM 5646 N N . TRP C 1 113 ? 19.874 -59.673 23.511 1.00 34.49 113 TRP C N 1
ATOM 5647 C CA . TRP C 1 113 ? 20.510 -58.364 23.395 1.00 35.01 113 TRP C CA 1
ATOM 5648 C C . TRP C 1 113 ? 19.450 -57.277 23.411 1.00 36.11 113 TRP C C 1
ATOM 5649 O O . TRP C 1 113 ? 19.599 -56.259 24.085 1.00 36.66 113 TRP C O 1
ATOM 5660 N N . GLN C 1 114 ? 18.379 -57.507 22.656 1.00 37.06 114 GLN C N 1
ATOM 5661 C CA . GLN C 1 114 ? 17.302 -56.534 22.498 1.00 36.59 114 GLN C CA 1
ATOM 5662 C C . GLN C 1 114 ? 16.590 -56.325 23.828 1.00 36.08 114 GLN C C 1
ATOM 5663 O O . GLN C 1 114 ? 16.279 -55.197 24.219 1.00 34.23 114 GLN C O 1
ATOM 5669 N N . LYS C 1 115 ? 16.344 -57.420 24.531 1.00 36.94 115 LYS C N 1
ATOM 5670 C CA . LYS C 1 115 ? 15.667 -57.338 25.816 1.00 38.80 115 LYS C CA 1
ATOM 5671 C C . LYS C 1 115 ? 16.505 -56.548 26.825 1.00 37.88 115 LYS C C 1
ATOM 5672 O O . LYS C 1 115 ? 15.966 -55.919 27.731 1.00 37.47 115 LYS C O 1
ATOM 5678 N N . ASP C 1 116 ? 17.822 -56.577 26.650 1.00 38.21 116 ASP C N 1
ATOM 5679 C CA . ASP C 1 116 ? 18.747 -55.907 27.562 1.00 37.23 116 ASP C CA 1
ATOM 5680 C C . ASP C 1 116 ? 18.930 -54.434 27.235 1.00 35.34 116 ASP C C 1
ATOM 5681 O O . ASP C 1 116 ? 19.126 -53.618 28.127 1.00 33.79 116 ASP C O 1
ATOM 5686 N N . ALA C 1 117 ? 18.865 -54.105 25.951 1.00 35.62 117 ALA C N 1
ATOM 5687 C CA . ALA C 1 117 ? 19.106 -52.747 25.480 1.00 35.53 117 ALA C CA 1
ATOM 5688 C C . ALA C 1 117 ? 17.882 -51.841 25.642 1.00 36.24 117 ALA C C 1
ATOM 5689 O O . ALA C 1 117 ? 18.008 -50.698 26.087 1.00 38.04 117 ALA C O 1
ATOM 5691 N N . TYR C 1 118 ? 16.706 -52.347 25.277 1.00 36.13 118 TYR C N 1
ATOM 5692 C CA . TYR C 1 118 ? 15.480 -51.555 25.332 1.00 36.18 118 TYR C CA 1
ATOM 5693 C C . TYR C 1 118 ? 14.561 -51.997 26.475 1.00 35.59 118 TYR C C 1
ATOM 5694 O O . TYR C 1 118 ? 14.487 -53.177 26.803 1.00 35.54 118 TYR C O 1
ATOM 5703 N N . HIS C 1 119 ? 13.848 -51.045 27.068 1.00 36.49 119 HIS C N 1
ATOM 5704 C CA . HIS C 1 119 ? 12.936 -51.341 28.176 1.00 36.83 119 HIS C CA 1
ATOM 5705 C C . HIS C 1 119 ? 11.559 -50.738 27.939 1.00 34.38 119 HIS C C 1
ATOM 5706 O O . HIS C 1 119 ? 11.415 -49.526 27.817 1.00 29.80 119 HIS C O 1
ATOM 5713 N N . LYS C 1 120 ? 10.553 -51.602 27.874 1.00 36.61 120 LYS C N 1
ATOM 5714 C CA . LYS C 1 120 ? 9.182 -51.167 27.652 1.00 39.65 120 LYS C CA 1
ATOM 5715 C C . LYS C 1 120 ? 8.554 -50.637 28.924 1.00 39.71 120 LYS C C 1
ATOM 5716 O O . LYS C 1 120 ? 8.629 -51.265 29.981 1.00 40.44 120 LYS C O 1
ATOM 5722 N N . GLN C 1 121 ? 7.935 -49.472 28.805 1.00 39.57 121 GLN C N 1
ATOM 5723 C CA . GLN C 1 121 ? 7.137 -48.917 29.878 1.00 40.62 121 GLN C CA 1
ATOM 5724 C C . GLN C 1 121 ? 5.697 -49.363 29.642 1.00 40.77 121 GLN C C 1
ATOM 5725 O O . GLN C 1 121 ? 5.237 -49.406 28.501 1.00 41.10 121 GLN C O 1
ATOM 5731 N N . ILE C 1 122 ? 4.995 -49.726 30.710 1.00 40.67 122 ILE C N 1
ATOM 5732 C CA . ILE C 1 122 ? 3.676 -50.336 30.570 1.00 40.50 122 ILE C CA 1
ATOM 5733 C C . ILE C 1 122 ? 2.776 -49.535 29.626 1.00 40.28 122 ILE C C 1
ATOM 5734 O O . ILE C 1 122 ? 2.222 -50.090 28.679 1.00 39.19 122 ILE C O 1
ATOM 5739 N N . MET C 1 123 ? 2.635 -48.237 29.888 1.00 40.57 123 MET C N 1
ATOM 5740 C CA . MET C 1 123 ? 1.759 -47.375 29.091 1.00 41.01 123 MET C CA 1
ATOM 5741 C C . MET C 1 123 ? 2.501 -46.345 28.236 1.00 42.08 123 MET C C 1
ATOM 5742 O O . MET C 1 123 ? 2.013 -45.223 28.065 1.00 42.78 123 MET C O 1
ATOM 5747 N N . GLY C 1 124 ? 3.661 -46.712 27.696 1.00 41.10 124 GLY C N 1
ATOM 5748 C CA . GLY C 1 124 ? 4.448 -45.778 26.893 1.00 40.73 124 GLY C CA 1
ATOM 5749 C C . GLY C 1 124 ? 5.352 -46.464 25.890 1.00 40.96 124 GLY C C 1
ATOM 5750 O O . GLY C 1 124 ? 5.138 -47.619 25.528 1.00 41.72 124 GLY C O 1
ATOM 5751 N N . GLY C 1 125 ? 6.369 -45.748 25.432 1.00 41.67 125 GLY C N 1
ATOM 5752 C CA . GLY C 1 125 ? 7.343 -46.322 24.508 1.00 41.07 125 GLY C CA 1
ATOM 5753 C C . GLY C 1 125 ? 8.475 -47.020 25.240 1.00 40.70 125 GLY C C 1
ATOM 5754 O O . GLY C 1 125 ? 8.242 -47.895 26.077 1.00 39.86 125 GLY C O 1
ATOM 5755 N N . PHE C 1 126 ? 9.705 -46.629 24.917 1.00 40.59 126 PHE C N 1
ATOM 5756 C CA . PHE C 1 126 ? 10.893 -47.201 25.544 1.00 39.28 126 PHE C CA 1
ATOM 5757 C C . PHE C 1 126 ? 11.579 -46.185 26.440 1.00 39.18 126 PHE C C 1
ATOM 5758 O O . PHE C 1 126 ? 11.906 -45.081 26.001 1.00 38.25 126 PHE C O 1
ATOM 5766 N N . LYS C 1 127 ? 11.810 -46.566 27.692 1.00 38.51 127 LYS C N 1
ATOM 5767 C CA . LYS C 1 127 ? 12.493 -45.687 28.620 1.00 39.50 127 LYS C CA 1
ATOM 5768 C C . LYS C 1 127 ? 13.552 -44.907 27.857 1.00 38.45 127 LYS C C 1
ATOM 5769 O O . LYS C 1 127 ? 13.638 -43.683 27.966 1.00 39.88 127 LYS C O 1
ATOM 5775 N N . GLU C 1 128 ? 14.332 -45.631 27.060 1.00 36.73 128 GLU C N 1
ATOM 5776 C CA . GLU C 1 128 ? 15.480 -45.066 26.353 1.00 36.80 128 GLU C CA 1
ATOM 5777 C C . GLU C 1 128 ? 15.123 -43.926 25.386 1.00 36.79 128 GLU C C 1
ATOM 5778 O O . GLU C 1 128 ? 15.939 -43.025 25.162 1.00 36.68 128 GLU C O 1
ATOM 5784 N N . THR C 1 129 ? 13.917 -43.969 24.821 1.00 35.34 129 THR C N 1
ATOM 5785 C CA . THR C 1 129 ? 13.439 -42.908 23.938 1.00 34.84 129 THR C CA 1
ATOM 5786 C C . THR C 1 129 ? 12.988 -41.696 24.754 1.00 35.92 129 THR C C 1
ATOM 5787 O O . THR C 1 129 ? 13.140 -40.552 24.321 1.00 35.40 129 THR C O 1
ATOM 5791 N N . LYS C 1 130 ? 12.428 -41.952 25.935 1.00 35.78 130 LYS C N 1
ATOM 5792 C CA . LYS C 1 130 ? 11.952 -40.885 26.800 1.00 35.04 130 LYS C CA 1
ATOM 5793 C C . LYS C 1 130 ? 13.116 -40.113 27.426 1.00 34.51 130 LYS C C 1
ATOM 5794 O O . LYS C 1 130 ? 13.029 -38.899 27.646 1.00 29.31 130 LYS C O 1
ATOM 5800 N N . GLU C 1 131 ? 14.206 -40.823 27.711 1.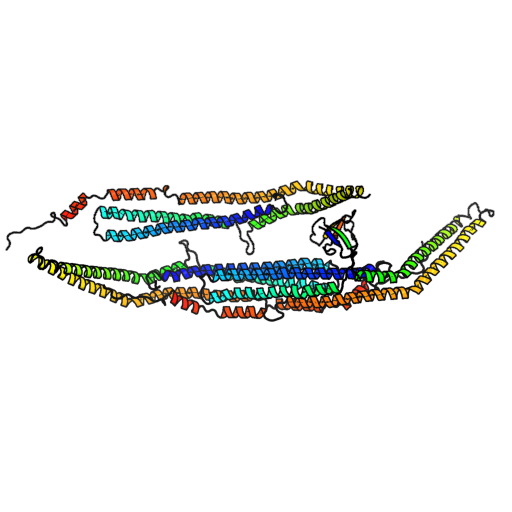00 34.81 131 GLU C N 1
ATOM 5801 C CA . GLU C 1 131 ? 15.384 -40.199 28.308 1.00 34.66 131 GLU C CA 1
ATOM 5802 C C . GLU C 1 131 ? 16.093 -39.290 27.307 1.00 32.56 131 GLU C C 1
ATOM 5803 O O . GLU C 1 131 ? 16.561 -38.214 27.672 1.00 35.33 131 GLU C O 1
ATOM 5809 N N . ALA C 1 132 ? 16.150 -39.716 26.049 1.00 29.48 132 ALA C N 1
ATOM 5810 C CA . ALA C 1 132 ? 16.690 -38.891 24.966 1.00 30.86 132 ALA C CA 1
ATOM 5811 C C . ALA C 1 132 ? 15.882 -37.600 24.751 1.00 30.40 132 ALA C C 1
ATOM 5812 O O . ALA C 1 132 ? 16.448 -36.510 24.695 1.00 27.15 132 ALA C O 1
ATOM 5814 N N . GLU C 1 133 ? 14.565 -37.737 24.603 1.00 31.75 133 GLU C N 1
ATOM 5815 C CA . GLU C 1 133 ? 13.666 -36.590 24.495 1.00 32.71 133 GLU C CA 1
ATOM 5816 C C . GLU C 1 133 ? 13.895 -35.593 25.627 1.00 32.78 133 GLU C C 1
ATOM 5817 O O . GLU C 1 133 ? 14.142 -34.412 25.382 1.00 32.52 133 GLU C O 1
ATOM 5823 N N . ASP C 1 134 ? 13.804 -36.074 26.865 1.00 32.48 134 ASP C N 1
ATOM 5824 C CA . ASP C 1 134 ? 13.966 -35.218 28.042 1.00 32.16 134 ASP C CA 1
ATOM 5825 C C . ASP C 1 134 ? 15.258 -34.404 27.965 1.00 30.76 134 ASP C C 1
ATOM 5826 O O . ASP C 1 134 ? 15.243 -33.182 28.133 1.00 27.29 134 ASP C O 1
ATOM 5831 N N . GLY C 1 135 ? 16.370 -35.093 27.714 1.00 29.22 135 GLY C N 1
ATOM 5832 C CA . GLY C 1 135 ? 17.660 -34.442 27.568 1.00 28.60 135 GLY C CA 1
ATOM 5833 C C . GLY C 1 135 ? 17.586 -33.272 26.610 1.00 28.12 135 GLY C C 1
ATOM 5834 O O . GLY C 1 135 ? 17.673 -32.112 27.026 1.00 25.48 135 GLY C O 1
ATOM 5835 N N . PHE C 1 136 ? 17.422 -33.576 25.323 1.00 28.28 136 PHE C N 1
ATOM 5836 C CA . PHE C 1 136 ? 17.350 -32.541 24.298 1.00 30.88 136 PHE C CA 1
ATOM 5837 C C . PHE C 1 136 ? 16.481 -31.373 24.764 1.00 32.80 136 PHE C C 1
ATOM 5838 O O . PHE C 1 136 ? 16.876 -30.210 24.651 1.00 32.54 136 PHE C O 1
ATOM 5846 N N . ARG C 1 137 ? 15.307 -31.697 25.299 1.00 34.57 137 ARG C N 1
ATOM 5847 C CA . ARG C 1 137 ? 14.360 -30.699 25.794 1.00 34.45 137 ARG C CA 1
ATOM 5848 C C . ARG C 1 137 ? 14.986 -29.801 26.870 1.00 33.28 137 ARG C C 1
ATOM 5849 O O . ARG C 1 137 ? 15.073 -28.583 26.704 1.00 30.77 137 ARG C O 1
ATOM 5857 N N . LYS C 1 138 ? 15.419 -30.411 27.970 1.00 32.92 138 LYS C N 1
ATOM 5858 C CA . LYS C 1 138 ? 16.085 -29.688 29.051 1.00 32.65 138 LYS C CA 1
ATOM 5859 C C . LYS C 1 138 ? 17.151 -28.759 28.466 1.00 32.21 138 LYS C C 1
ATOM 5860 O O . LYS C 1 138 ? 17.213 -27.569 28.785 1.00 30.31 138 LYS C O 1
ATOM 5866 N N . ALA C 1 139 ? 17.977 -29.323 27.588 1.00 32.01 139 ALA C N 1
ATOM 5867 C CA . ALA C 1 139 ? 19.074 -28.597 26.961 1.00 30.59 139 ALA C CA 1
ATOM 5868 C C . ALA C 1 139 ? 18.596 -27.453 26.068 1.00 30.79 139 ALA C C 1
ATOM 5869 O O . ALA C 1 139 ? 19.333 -26.492 25.844 1.00 30.56 139 ALA C O 1
ATOM 5871 N N . GLN C 1 140 ? 17.369 -27.553 25.557 1.00 30.27 140 GLN C N 1
ATOM 5872 C CA . GLN C 1 140 ? 16.846 -26.542 24.636 1.00 28.80 140 GLN C CA 1
ATOM 5873 C C . GLN C 1 140 ? 15.881 -25.568 25.320 1.00 27.49 140 GLN C C 1
ATOM 5874 O O . GLN C 1 140 ? 15.516 -24.542 24.746 1.00 26.33 140 GLN C O 1
ATOM 5880 N N . LYS C 1 141 ? 15.481 -25.887 26.548 1.00 27.04 141 LYS C N 1
ATOM 5881 C CA . LYS C 1 141 ? 14.458 -25.114 27.252 1.00 26.28 141 LYS C CA 1
ATOM 5882 C C . LYS C 1 141 ? 14.720 -23.607 27.176 1.00 25.54 141 LYS C C 1
ATOM 5883 O O . LYS C 1 141 ? 13.962 -22.865 26.550 1.00 25.93 141 LYS C O 1
ATOM 5889 N N . PRO C 1 142 ? 15.798 -23.140 27.810 1.00 24.12 142 PRO C N 1
ATOM 5890 C CA . PRO C 1 142 ? 15.951 -21.698 27.803 1.00 23.60 142 PRO C CA 1
ATOM 5891 C C . PRO C 1 142 ? 16.116 -21.145 26.393 1.00 22.61 142 PRO C C 1
ATOM 5892 O O . PRO C 1 142 ? 15.426 -20.205 26.020 1.00 24.96 142 PRO C O 1
ATOM 5896 N N . TRP C 1 143 ? 17.011 -21.730 25.610 1.00 22.71 143 TRP C N 1
ATOM 5897 C CA . TRP C 1 143 ? 17.342 -21.178 24.298 1.00 23.23 143 TRP C CA 1
ATOM 5898 C C . TRP C 1 143 ? 16.112 -20.803 23.472 1.00 23.70 143 TRP C C 1
ATOM 5899 O O . TRP C 1 143 ? 16.034 -19.710 22.900 1.00 22.02 143 TRP C O 1
ATOM 5910 N N . ALA C 1 144 ? 15.158 -21.721 23.402 1.00 24.34 144 ALA C N 1
ATOM 5911 C CA . ALA C 1 144 ? 13.942 -21.497 22.637 1.00 24.91 144 ALA C CA 1
ATOM 5912 C C . ALA C 1 144 ? 13.105 -20.379 23.255 1.00 24.92 144 ALA C C 1
ATOM 5913 O O . ALA C 1 144 ? 12.266 -19.784 22.587 1.00 26.34 144 ALA C O 1
ATOM 5915 N N . LYS C 1 145 ? 13.333 -20.100 24.533 1.00 24.65 145 LYS C N 1
ATOM 5916 C CA . LYS C 1 145 ? 12.629 -19.019 25.207 1.00 25.82 145 LYS C CA 1
ATOM 5917 C C . LYS C 1 145 ? 13.142 -17.667 24.728 1.00 26.41 145 LYS C C 1
ATOM 5918 O O . LYS C 1 145 ? 12.365 -16.736 24.521 1.00 26.57 145 LYS C O 1
ATOM 5924 N N . LYS C 1 146 ? 14.457 -17.568 24.561 1.00 26.61 146 LYS C N 1
ATOM 5925 C CA . LYS C 1 146 ? 15.084 -16.342 24.077 1.00 27.42 146 LYS C CA 1
ATOM 5926 C C . LYS C 1 146 ? 14.845 -16.129 22.580 1.00 28.31 146 LYS C C 1
ATOM 5927 O O . LYS C 1 146 ? 14.917 -14.996 22.093 1.00 28.01 146 LYS C O 1
ATOM 5933 N N . MET C 1 147 ? 14.562 -17.212 21.858 1.00 28.24 147 MET C N 1
ATOM 5934 C CA . MET C 1 147 ? 14.357 -17.140 20.413 1.00 29.02 147 MET C CA 1
ATOM 5935 C C . MET C 1 147 ? 12.972 -16.590 20.052 1.00 29.83 147 MET C C 1
ATOM 5936 O O . MET C 1 147 ? 12.779 -16.064 18.953 1.00 28.84 147 MET C O 1
ATOM 5941 N N . LYS C 1 148 ? 12.016 -16.721 20.970 1.00 30.90 148 LYS C N 1
ATOM 5942 C CA . LYS C 1 148 ? 10.672 -16.167 20.779 1.00 31.03 148 LYS C CA 1
ATOM 5943 C C . LYS C 1 148 ? 10.715 -14.650 20.920 1.00 30.75 148 LYS C C 1
ATOM 5944 O O . LYS C 1 148 ? 10.081 -13.914 20.162 1.00 29.82 148 LYS C O 1
ATOM 5950 N N . GLU C 1 149 ? 11.470 -14.197 21.912 1.00 30.94 149 GLU C N 1
ATOM 5951 C CA . GLU C 1 149 ? 11.652 -12.782 22.163 1.00 31.60 149 GLU C CA 1
ATOM 5952 C C . GLU C 1 149 ? 12.494 -12.153 21.057 1.00 31.96 149 GLU C C 1
ATOM 5953 O O . GLU C 1 149 ? 12.124 -11.123 20.497 1.00 32.11 149 GLU C O 1
ATOM 5959 N N . LEU C 1 150 ? 13.618 -12.786 20.736 1.00 33.39 150 LEU C N 1
ATOM 5960 C CA . LEU C 1 150 ? 14.505 -12.305 19.669 1.00 34.19 150 LEU C CA 1
ATOM 5961 C C . LEU C 1 150 ? 13.757 -12.025 18.350 1.00 35.37 150 LEU C C 1
ATOM 5962 O O . LEU C 1 150 ? 14.047 -11.039 17.669 1.00 37.06 150 LEU C O 1
ATOM 5967 N N . GLU C 1 151 ? 12.798 -12.879 17.996 1.00 35.15 151 GLU C N 1
ATOM 5968 C CA . GLU C 1 151 ? 12.023 -12.694 16.769 1.00 34.07 151 GLU C CA 1
ATOM 5969 C C . GLU C 1 151 ? 11.078 -11.488 16.860 1.00 33.18 151 GLU C C 1
ATOM 5970 O O . GLU C 1 151 ? 10.931 -10.734 15.896 1.00 32.51 151 GLU C O 1
ATOM 5976 N N . ALA C 1 152 ? 10.447 -11.309 18.019 1.00 31.85 152 ALA C N 1
ATOM 5977 C CA . ALA C 1 152 ? 9.467 -10.240 18.216 1.00 30.88 152 ALA C CA 1
ATOM 5978 C C . ALA C 1 152 ? 10.125 -8.864 18.259 1.00 30.49 152 ALA C C 1
ATOM 5979 O O . ALA C 1 152 ? 9.593 -7.893 17.717 1.00 29.92 152 ALA C O 1
ATOM 5981 N N . ALA C 1 153 ? 11.280 -8.788 18.914 1.00 30.96 153 ALA C N 1
ATOM 5982 C CA . ALA C 1 153 ? 12.039 -7.541 19.022 1.00 29.57 153 ALA C CA 1
ATOM 5983 C C . ALA C 1 153 ? 12.617 -7.127 17.675 1.00 28.20 153 ALA C C 1
ATOM 5984 O O . ALA C 1 153 ? 12.842 -5.943 17.431 1.00 27.33 153 ALA C O 1
ATOM 5986 N N . LYS C 1 154 ? 12.868 -8.108 16.812 1.00 28.04 154 LYS C N 1
ATOM 5987 C CA . LYS C 1 154 ? 13.406 -7.852 15.474 1.00 28.22 154 LYS C CA 1
ATOM 5988 C C . LYS C 1 154 ? 12.320 -7.309 14.545 1.00 28.23 154 LYS C C 1
ATOM 5989 O O . LYS C 1 154 ? 12.597 -6.500 13.659 1.00 26.90 154 LYS C O 1
ATOM 5995 N N . LYS C 1 155 ? 11.083 -7.752 14.765 1.00 28.31 155 LYS C N 1
ATOM 5996 C CA . LYS C 1 155 ? 9.942 -7.323 13.960 1.00 27.31 155 LYS C CA 1
ATOM 5997 C C . LYS C 1 155 ? 9.553 -5.869 14.220 1.00 27.02 155 LYS C C 1
ATOM 5998 O O . LYS C 1 155 ? 9.329 -5.107 13.278 1.00 25.69 155 LYS C O 1
ATOM 6004 N N . ALA C 1 156 ? 9.456 -5.492 15.492 1.00 27.44 156 ALA C N 1
ATOM 6005 C CA . ALA C 1 156 ? 9.108 -4.119 15.855 1.00 28.15 156 ALA C CA 1
ATOM 6006 C C . ALA C 1 156 ? 10.090 -3.128 15.218 1.00 28.29 156 ALA C C 1
ATOM 6007 O O . ALA C 1 156 ? 9.690 -2.106 14.661 1.00 28.55 156 ALA C O 1
ATOM 6009 N N . TYR C 1 157 ? 11.378 -3.443 15.299 1.00 27.91 157 TYR C N 1
ATOM 6010 C CA . TYR C 1 157 ? 12.409 -2.612 14.696 1.00 28.14 157 TYR C CA 1
ATOM 6011 C C . TYR C 1 157 ? 12.221 -2.523 13.182 1.00 28.89 157 TYR C C 1
ATOM 6012 O O . TYR C 1 157 ? 12.482 -1.483 12.572 1.00 28.62 157 TYR C O 1
ATOM 6021 N N . HIS C 1 158 ? 11.766 -3.617 12.580 1.00 28.60 158 HIS C N 1
ATOM 6022 C CA . HIS C 1 158 ? 11.592 -3.671 11.132 1.00 27.57 158 HIS C CA 1
ATOM 6023 C C . HIS C 1 158 ? 10.355 -2.903 10.668 1.00 25.73 158 HIS C C 1
ATOM 6024 O O . HIS C 1 158 ? 10.340 -2.377 9.560 1.00 23.98 158 HIS C O 1
ATOM 6031 N N . LEU C 1 159 ? 9.326 -2.841 11.513 1.00 25.61 159 LEU C N 1
ATOM 6032 C CA . LEU C 1 159 ? 8.126 -2.056 11.209 1.00 25.71 159 LEU C CA 1
ATOM 6033 C C . LEU C 1 159 ? 8.366 -0.575 11.481 1.00 26.01 159 LEU C C 1
ATOM 6034 O O . LEU C 1 159 ? 7.768 0.293 10.840 1.00 25.73 159 LEU C O 1
ATOM 6039 N N . ALA C 1 160 ? 9.241 -0.293 12.441 1.00 26.79 160 ALA C N 1
ATOM 6040 C CA . ALA C 1 160 ? 9.650 1.073 12.723 1.00 27.34 160 ALA C CA 1
ATOM 6041 C C . ALA C 1 160 ? 10.379 1.659 11.512 1.00 28.21 160 ALA C C 1
ATOM 6042 O O . ALA C 1 160 ? 10.325 2.866 11.269 1.00 28.11 160 AL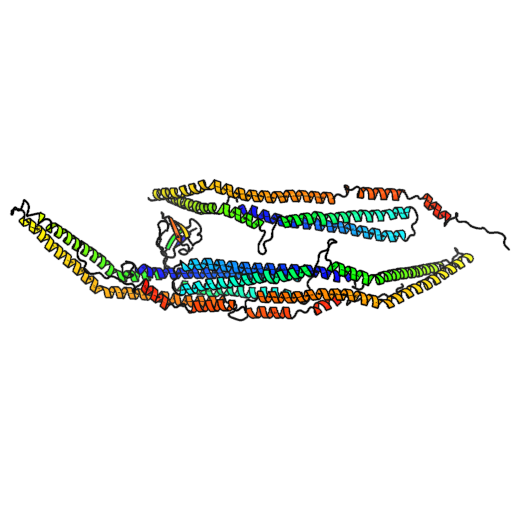A C O 1
ATOM 6044 N N . CYS C 1 161 ? 11.050 0.793 10.752 1.00 29.03 161 CYS C N 1
ATOM 6045 C CA . CYS C 1 161 ? 11.814 1.216 9.572 1.00 29.06 161 CYS C CA 1
ATOM 6046 C C . CYS C 1 161 ? 10.916 1.504 8.368 1.00 29.29 161 CYS C C 1
ATOM 6047 O O . CYS C 1 161 ? 11.085 2.521 7.693 1.00 28.42 161 CYS C O 1
ATOM 6050 N N . LYS C 1 162 ? 9.975 0.601 8.093 1.00 29.69 162 LYS C N 1
ATOM 6051 C CA . LYS C 1 162 ? 9.017 0.806 7.013 1.00 29.86 162 LYS C CA 1
ATOM 6052 C C . LYS C 1 162 ? 8.282 2.123 7.241 1.00 30.85 162 LYS C C 1
ATOM 6053 O O . LYS C 1 162 ? 7.939 2.828 6.291 1.00 31.12 162 LYS C O 1
ATOM 6059 N N . GLU C 1 163 ? 8.055 2.448 8.512 1.00 31.59 163 GLU C N 1
ATOM 6060 C CA . GLU C 1 163 ? 7.433 3.713 8.900 1.00 31.54 163 GLU C CA 1
ATOM 6061 C C . GLU C 1 163 ? 8.317 4.905 8.542 1.00 31.25 163 GLU C C 1
ATOM 6062 O O . GLU C 1 163 ? 7.893 5.812 7.825 1.00 30.22 163 GLU C O 1
ATOM 6068 N N . GLU C 1 164 ? 9.548 4.895 9.045 1.00 31.84 164 GLU C N 1
ATOM 6069 C CA . GLU C 1 164 ? 10.489 5.990 8.811 1.00 31.85 164 GLU C CA 1
ATOM 6070 C C . GLU C 1 164 ? 10.708 6.274 7.320 1.00 31.40 164 GLU C C 1
ATOM 6071 O O . GLU C 1 164 ? 11.503 7.144 6.964 1.00 30.63 164 GLU C O 1
ATOM 6077 N N . ARG C 1 165 ? 10.006 5.549 6.455 1.00 31.01 165 ARG C N 1
ATOM 6078 C CA . ARG C 1 165 ? 10.076 5.804 5.019 1.00 31.09 165 ARG C CA 1
ATOM 6079 C C . ARG C 1 165 ? 8.681 5.847 4.404 1.00 29.94 165 ARG C C 1
ATOM 6080 O O . ARG C 1 165 ? 7.961 6.835 4.549 1.00 29.42 165 ARG C O 1
ATOM 6088 N N . ASP C 1 193 ? 8.398 12.128 12.584 1.00 57.45 193 ASP C N 1
ATOM 6089 C CA . ASP C 1 193 ? 8.759 12.878 13.781 1.00 57.91 193 ASP C CA 1
ATOM 6090 C C . ASP C 1 193 ? 9.317 11.930 14.839 1.00 58.00 193 ASP C C 1
ATOM 6091 O O . ASP C 1 193 ? 10.499 11.993 15.181 1.00 57.42 193 ASP C O 1
ATOM 6096 N N . LYS C 1 194 ? 8.457 11.053 15.352 1.00 58.71 194 LYS C N 1
ATOM 6097 C CA . LYS C 1 194 ? 8.867 10.034 16.314 1.00 58.81 194 LYS C CA 1
ATOM 6098 C C . LYS C 1 194 ? 9.259 8.755 15.582 1.00 58.40 194 LYS C C 1
ATOM 6099 O O . LYS C 1 194 ? 9.100 7.652 16.106 1.00 58.17 194 LYS C O 1
ATOM 6105 N N . CYS C 1 195 ? 9.765 8.911 14.362 1.00 57.99 195 CYS C N 1
ATOM 6106 C CA . CYS C 1 195 ? 10.213 7.773 13.571 1.00 58.16 195 CYS C CA 1
ATOM 6107 C C . CYS C 1 195 ? 11.719 7.605 13.688 1.00 57.70 195 CYS C C 1
ATOM 6108 O O . CYS C 1 195 ? 12.239 6.496 13.582 1.00 57.30 195 CYS C O 1
ATOM 6111 N N . ARG C 1 196 ? 12.417 8.717 13.894 1.00 56.87 196 ARG C N 1
ATOM 6112 C CA . ARG C 1 196 ? 13.838 8.673 14.192 1.00 56.23 196 ARG C CA 1
ATOM 6113 C C . ARG C 1 196 ? 13.975 8.322 15.669 1.00 55.60 196 ARG C C 1
ATOM 6114 O O . ARG C 1 196 ? 15.015 7.840 16.119 1.00 55.47 196 ARG C O 1
ATOM 6122 N N . GLN C 1 197 ? 12.893 8.551 16.408 1.00 54.75 197 GLN C N 1
ATOM 6123 C CA . GLN C 1 197 ? 12.861 8.339 17.848 1.00 53.93 197 GLN C CA 1
ATOM 6124 C C . GLN C 1 197 ? 12.694 6.861 18.203 1.00 53.12 197 GLN C C 1
ATOM 6125 O O . GLN C 1 197 ? 13.549 6.272 18.865 1.00 51.95 197 GLN C O 1
ATOM 6131 N N . ASP C 1 198 ? 11.590 6.266 17.760 1.00 53.10 198 ASP C N 1
ATOM 6132 C CA . ASP C 1 198 ? 11.261 4.892 18.133 1.00 52.52 198 ASP C CA 1
ATOM 6133 C C . ASP C 1 198 ? 11.998 3.863 17.272 1.00 51.38 198 ASP C C 1
ATOM 6134 O O . ASP C 1 198 ? 11.830 2.660 17.458 1.00 50.94 198 ASP C O 1
ATOM 6139 N N . VAL C 1 199 ? 12.811 4.333 16.330 1.00 50.08 199 VAL C N 1
ATOM 6140 C CA . VAL C 1 199 ? 13.675 3.437 15.569 1.00 48.92 199 VAL C CA 1
ATOM 6141 C C . VAL C 1 199 ? 15.017 3.286 16.280 1.00 48.17 199 VAL C C 1
ATOM 6142 O O . VAL C 1 199 ? 15.722 2.297 16.083 1.00 48.59 199 VAL C O 1
ATOM 6146 N N . GLN C 1 200 ? 15.363 4.271 17.107 1.00 46.37 200 GLN C N 1
ATOM 6147 C CA . GLN C 1 200 ? 16.530 4.165 17.974 1.00 45.70 200 GLN C CA 1
ATOM 6148 C C . GLN C 1 200 ? 16.212 3.218 19.129 1.00 44.96 200 GLN C C 1
ATOM 6149 O O . GLN C 1 200 ? 16.863 2.187 19.298 1.00 44.91 200 GLN C O 1
ATOM 6155 N N . LYS C 1 201 ? 15.199 3.573 19.914 1.00 44.41 201 LYS C N 1
ATOM 6156 C CA . LYS C 1 201 ? 14.780 2.762 21.054 1.00 43.95 201 LYS C CA 1
ATOM 6157 C C . LYS C 1 201 ? 14.523 1.308 20.633 1.00 42.74 201 LYS C C 1
ATOM 6158 O O . LYS C 1 201 ? 14.965 0.369 21.299 1.00 40.43 201 LYS C O 1
ATOM 6164 N N . THR C 1 202 ? 13.815 1.132 19.520 1.00 41.92 202 THR C N 1
ATOM 6165 C CA . THR C 1 202 ? 13.444 -0.199 19.047 1.00 41.54 202 THR C CA 1
ATOM 6166 C C . THR C 1 202 ? 14.681 -0.966 18.591 1.00 41.86 202 THR C C 1
ATOM 6167 O O . THR C 1 202 ? 14.678 -2.196 18.547 1.00 39.37 202 THR C O 1
ATOM 6171 N N . GLN C 1 203 ? 15.734 -0.225 18.251 1.00 43.09 203 GLN C N 1
ATOM 6172 C CA . GLN C 1 203 ? 17.026 -0.822 17.916 1.00 43.35 203 GLN C CA 1
ATOM 6173 C C . GLN C 1 203 ? 17.799 -1.174 19.189 1.00 44.25 203 GLN C C 1
ATOM 6174 O O . GLN C 1 203 ? 18.703 -2.013 19.165 1.00 44.80 203 GLN C O 1
ATOM 6180 N N . GLU C 1 204 ? 17.431 -0.537 20.297 1.00 43.11 204 GLU C N 1
ATOM 6181 C CA . GLU C 1 204 ? 18.093 -0.773 21.574 1.00 42.26 204 GLU C CA 1
ATOM 6182 C C . GLU C 1 204 ? 17.695 -2.137 22.157 1.00 40.57 204 GLU C C 1
ATOM 6183 O O . GLU C 1 204 ? 18.555 -2.985 22.401 1.00 40.37 204 GLU C O 1
ATOM 6189 N N . LYS C 1 205 ? 16.396 -2.350 22.366 1.00 38.19 205 LYS C N 1
ATOM 6190 C CA . LYS C 1 205 ? 15.899 -3.600 22.960 1.00 37.96 205 LYS C CA 1
ATOM 6191 C C . LYS C 1 205 ? 16.203 -4.845 22.106 1.00 36.78 205 LYS C C 1
ATOM 6192 O O . LYS C 1 205 ? 16.450 -5.936 22.634 1.00 33.94 205 LYS C O 1
ATOM 6198 N N . TYR C 1 206 ? 16.167 -4.673 20.789 1.00 35.85 206 TYR C N 1
ATOM 6199 C CA . TYR C 1 206 ? 16.518 -5.734 19.848 1.00 35.42 206 TYR C CA 1
ATOM 6200 C C . TYR C 1 206 ? 17.994 -6.087 19.993 1.00 35.54 206 TYR C C 1
ATOM 6201 O O . TYR C 1 206 ? 18.396 -7.238 19.801 1.00 36.85 206 TYR C O 1
ATOM 6210 N N . GLU C 1 207 ? 18.788 -5.088 20.365 1.00 34.89 207 GLU C N 1
ATOM 6211 C CA . GLU C 1 207 ? 20.236 -5.228 20.452 1.00 33.76 207 GLU C CA 1
ATOM 6212 C C . GLU C 1 207 ? 20.672 -6.001 21.700 1.00 32.00 207 GLU C C 1
ATOM 6213 O O . GLU C 1 207 ? 21.667 -6.717 21.668 1.00 28.97 207 GLU C O 1
ATOM 6219 N N . LYS C 1 208 ? 19.936 -5.844 22.798 1.00 31.91 208 LYS C N 1
ATOM 6220 C CA . LYS C 1 208 ? 20.307 -6.476 24.061 1.00 32.03 208 LYS C CA 1
ATOM 6221 C C . LYS C 1 208 ? 19.867 -7.930 24.093 1.00 31.47 208 LYS C C 1
ATOM 6222 O O . LYS C 1 208 ? 20.518 -8.775 24.703 1.00 33.59 208 LYS C O 1
ATOM 6228 N N . VAL C 1 209 ? 18.740 -8.207 23.453 1.00 32.01 209 VAL C N 1
ATOM 6229 C CA . VAL C 1 209 ? 18.241 -9.564 23.312 1.00 30.69 209 VAL C CA 1
ATOM 6230 C C . VAL C 1 209 ? 19.204 -10.322 22.421 1.00 29.74 209 VAL C C 1
ATOM 6231 O O . VAL C 1 209 ? 19.558 -11.466 22.690 1.00 28.12 209 VAL C O 1
ATOM 6235 N N . LEU C 1 210 ? 19.628 -9.658 21.352 1.00 31.01 210 LEU C N 1
ATOM 6236 C CA . LEU C 1 210 ? 20.647 -10.192 20.463 1.00 31.55 210 LEU C CA 1
ATOM 6237 C C . LEU C 1 210 ? 21.907 -10.512 21.267 1.00 31.23 210 LEU C C 1
ATOM 6238 O O . LEU C 1 210 ? 22.628 -11.454 20.947 1.00 32.49 210 LEU C O 1
ATOM 6243 N N . GLU C 1 211 ? 22.149 -9.734 22.321 1.00 31.20 211 GLU C N 1
ATOM 6244 C CA . GLU C 1 211 ? 23.309 -9.920 23.195 1.00 31.68 211 GLU C CA 1
ATOM 6245 C C . GLU C 1 211 ? 23.138 -11.103 24.141 1.00 32.30 211 GLU C C 1
ATOM 6246 O O . GLU C 1 211 ? 24.090 -11.845 24.390 1.00 33.25 211 GLU C O 1
ATOM 6252 N N . ASP C 1 212 ? 21.939 -11.274 24.685 1.00 31.79 212 ASP C N 1
ATOM 6253 C CA . ASP C 1 212 ? 21.724 -12.341 25.648 1.00 31.76 212 ASP C CA 1
ATOM 6254 C C . ASP C 1 212 ? 21.529 -13.696 24.957 1.00 30.40 212 ASP C C 1
ATOM 6255 O O . ASP C 1 212 ? 21.740 -14.745 25.564 1.00 28.86 212 ASP C O 1
ATOM 6260 N N . VAL C 1 213 ? 21.131 -13.679 23.691 1.00 29.05 213 VAL C N 1
ATOM 6261 C CA . VAL C 1 213 ? 21.071 -14.914 22.926 1.00 29.61 213 VAL C CA 1
ATOM 6262 C C . VAL C 1 213 ? 22.493 -15.357 22.620 1.00 29.81 213 VAL C C 1
ATOM 6263 O O . VAL C 1 213 ? 22.803 -16.548 22.635 1.00 31.95 213 VAL C O 1
ATOM 6267 N N . GLY C 1 214 ? 23.357 -14.384 22.355 1.00 28.42 214 GLY C N 1
ATOM 6268 C CA . GLY C 1 214 ? 24.750 -14.661 22.028 1.00 27.56 214 GLY C CA 1
ATOM 6269 C C . GLY C 1 214 ? 25.530 -15.228 23.197 1.00 26.38 214 GLY C C 1
ATOM 6270 O O . GLY C 1 214 ? 26.203 -16.248 23.059 1.00 22.61 214 GLY C O 1
ATOM 6271 N N . LYS C 1 215 ? 25.443 -14.554 24.345 1.00 27.05 215 LYS C N 1
ATOM 6272 C CA . LYS C 1 215 ? 26.118 -14.989 25.571 1.00 25.84 215 LYS C CA 1
ATOM 6273 C C . LYS C 1 215 ? 25.752 -16.422 25.960 1.00 24.84 215 LYS C C 1
ATOM 6274 O O . LYS C 1 215 ? 26.576 -17.153 26.497 1.00 24.40 215 LYS C O 1
ATOM 6280 N N . THR C 1 216 ? 24.515 -16.819 25.691 1.00 24.71 216 THR C N 1
ATOM 6281 C CA . THR C 1 216 ? 24.023 -18.112 26.147 1.00 26.12 216 THR C CA 1
ATOM 6282 C C . THR C 1 216 ? 24.176 -19.220 25.092 1.00 26.69 216 THR C C 1
ATOM 6283 O O . THR C 1 216 ? 23.790 -20.365 25.333 1.00 25.93 216 THR C O 1
ATOM 6287 N N . THR C 1 217 ? 24.747 -18.882 23.938 1.00 25.65 217 THR C N 1
ATOM 6288 C CA . THR C 1 217 ? 24.877 -19.832 22.831 1.00 25.29 217 THR C CA 1
ATOM 6289 C C . THR C 1 217 ? 25.759 -21.033 23.165 1.00 24.55 217 THR C C 1
ATOM 6290 O O . THR C 1 217 ? 25.389 -22.172 22.889 1.00 20.82 217 THR C O 1
ATOM 6294 N N . PRO C 1 218 ? 26.946 -20.781 23.735 1.00 25.65 218 PRO C N 1
ATOM 6295 C CA . PRO C 1 218 ? 27.880 -21.862 24.044 1.00 26.05 218 PRO C CA 1
ATOM 6296 C C . PRO C 1 218 ? 27.318 -22.922 24.987 1.00 26.44 218 PRO C C 1
ATOM 6297 O O . PRO C 1 218 ? 27.528 -24.110 24.755 1.00 26.80 218 PRO C O 1
ATOM 6301 N N . GLN C 1 219 ? 26.621 -22.510 26.040 1.00 26.28 219 GLN C N 1
ATOM 6302 C CA . GLN C 1 219 ? 26.118 -23.479 27.005 1.00 28.17 219 GLN C CA 1
ATOM 6303 C C . GLN C 1 219 ? 25.014 -24.316 26.386 1.00 29.56 219 GLN C C 1
ATOM 6304 O O . GLN C 1 219 ? 24.891 -25.507 26.678 1.00 30.30 219 GLN C O 1
ATOM 6310 N N . TYR C 1 220 ? 24.220 -23.698 25.518 1.00 31.20 220 TYR C N 1
ATOM 6311 C CA . TYR C 1 220 ? 23.151 -24.412 24.820 1.00 31.82 220 TYR C CA 1
ATOM 6312 C C . TYR C 1 220 ? 23.723 -25.405 23.800 1.00 33.66 220 TYR C C 1
ATOM 6313 O O . TYR C 1 220 ? 23.101 -26.425 23.492 1.00 34.75 220 TYR C O 1
ATOM 6322 N N . MET C 1 221 ? 24.906 -25.113 23.273 1.00 32.70 221 MET C N 1
ATOM 6323 C CA . MET C 1 221 ? 25.499 -25.997 22.289 1.00 32.72 221 MET C CA 1
ATOM 6324 C C . MET C 1 221 ? 26.114 -27.184 23.005 1.00 33.92 221 MET C C 1
ATOM 6325 O O . MET C 1 221 ? 26.055 -28.311 22.514 1.00 34.77 221 MET C O 1
ATOM 6330 N N . GLU C 1 222 ? 26.691 -26.923 24.176 1.00 34.29 222 GLU C N 1
ATOM 6331 C CA . GLU C 1 222 ? 27.343 -27.962 24.966 1.00 33.66 222 GLU C CA 1
ATOM 6332 C C . GLU C 1 222 ? 26.308 -28.984 25.459 1.00 31.64 222 GLU C C 1
ATOM 6333 O O . GLU C 1 222 ? 26.563 -30.184 25.453 1.00 31.04 222 GLU C O 1
ATOM 6339 N N . GLY C 1 223 ? 25.130 -28.515 25.855 1.00 29.79 223 GLY C N 1
ATOM 6340 C CA . GLY C 1 223 ? 24.084 -29.412 26.343 1.00 30.41 223 GLY C CA 1
ATOM 6341 C C . GLY C 1 223 ? 23.487 -30.291 25.257 1.00 30.95 223 GLY C C 1
ATOM 6342 O O . GLY C 1 223 ? 23.140 -31.447 25.502 1.00 33.06 223 GLY C O 1
ATOM 6343 N N . MET C 1 224 ? 23.363 -29.745 24.051 1.00 30.23 224 MET C N 1
ATOM 6344 C CA . MET C 1 224 ? 22.812 -30.495 22.927 1.00 30.06 224 MET C CA 1
ATOM 6345 C C . MET C 1 224 ? 23.804 -31.541 22.424 1.00 30.81 224 MET C C 1
ATOM 6346 O O . MET C 1 224 ? 23.407 -32.593 21.915 1.00 31.33 224 MET C O 1
ATOM 6351 N N . GLU C 1 225 ? 25.094 -31.246 22.564 1.00 30.90 225 GLU C N 1
ATOM 6352 C CA . GLU C 1 225 ? 26.134 -32.207 22.221 1.00 30.61 225 GLU C CA 1
ATOM 6353 C C . GLU C 1 225 ? 26.153 -33.382 23.198 1.00 29.67 225 GLU C C 1
ATOM 6354 O O . GLU C 1 225 ? 26.260 -34.529 22.779 1.00 28.74 225 GLU C O 1
ATOM 6360 N N . GLN C 1 226 ? 26.045 -33.103 24.496 1.00 29.93 226 GLN C N 1
ATOM 6361 C CA . GLN C 1 226 ? 26.131 -34.164 25.496 1.00 30.14 226 GLN C CA 1
ATOM 6362 C C . GLN C 1 226 ? 25.050 -35.203 25.216 1.00 29.90 226 GLN C C 1
ATOM 6363 O O . GLN C 1 226 ? 25.327 -36.401 25.142 1.00 26.85 226 GLN C O 1
ATOM 6369 N N . VAL C 1 227 ? 23.813 -34.743 25.062 1.00 28.61 227 VAL C N 1
ATOM 6370 C CA . VAL C 1 227 ? 22.731 -35.654 24.741 1.00 27.37 227 VAL C CA 1
ATOM 6371 C C . VAL C 1 227 ? 23.007 -36.332 23.399 1.00 25.97 227 VAL C C 1
ATOM 6372 O O . VAL C 1 227 ? 22.962 -37.560 23.301 1.00 26.28 227 VAL C O 1
ATOM 6376 N N . PHE C 1 228 ? 23.323 -35.554 22.370 1.00 24.42 228 PHE C N 1
ATOM 6377 C CA . PHE C 1 228 ? 23.559 -36.160 21.058 1.00 25.51 228 PHE C CA 1
ATOM 6378 C C . PHE C 1 228 ? 24.611 -37.271 21.136 1.00 25.14 228 PHE C C 1
ATOM 6379 O O . PHE C 1 228 ? 24.461 -38.313 20.502 1.00 26.37 228 PHE C O 1
ATOM 6387 N N . GLU C 1 229 ? 25.673 -37.052 21.905 1.00 24.62 229 GLU C N 1
ATOM 6388 C CA . GLU C 1 229 ? 26.755 -38.030 21.992 1.00 24.68 229 GLU C CA 1
ATOM 6389 C C . GLU C 1 229 ? 26.258 -39.307 22.667 1.00 25.42 229 GLU C C 1
ATOM 6390 O O . GLU C 1 229 ? 26.637 -40.414 22.275 1.00 26.38 229 GLU C O 1
ATOM 6396 N N . GLN C 1 230 ? 25.395 -39.158 23.666 1.00 24.89 230 GLN C N 1
ATOM 6397 C CA . GLN C 1 230 ? 24.762 -40.313 24.285 1.00 27.26 230 GLN C CA 1
ATOM 6398 C C . GLN C 1 230 ? 24.079 -41.157 23.206 1.00 26.79 230 GLN C C 1
ATOM 6399 O O . GLN C 1 230 ? 24.229 -42.377 23.154 1.00 24.87 230 GLN C O 1
ATOM 6405 N N . CYS C 1 231 ? 23.336 -40.495 22.330 1.00 26.79 231 CYS C N 1
ATOM 6406 C CA . CYS C 1 231 ? 22.621 -41.199 21.283 1.00 27.48 231 CYS C CA 1
ATOM 6407 C C . CYS C 1 231 ? 23.568 -41.897 20.303 1.00 28.36 231 CYS C C 1
ATOM 6408 O O . CYS C 1 231 ? 23.317 -43.039 19.899 1.00 26.59 231 CYS C O 1
ATOM 6411 N N . GLN C 1 232 ? 24.653 -41.219 19.935 1.00 27.08 232 GLN C N 1
ATOM 6412 C CA . GLN C 1 232 ? 25.615 -41.792 19.007 1.00 27.89 232 GLN C CA 1
ATOM 6413 C C . GLN C 1 232 ? 26.162 -43.087 19.574 1.00 28.46 232 GLN C C 1
ATOM 6414 O O . GLN C 1 232 ? 26.349 -44.059 18.848 1.00 30.26 232 GLN C O 1
ATOM 6420 N N . GLN C 1 233 ? 26.432 -43.088 20.873 1.00 30.51 233 GLN C N 1
ATOM 6421 C CA . GLN C 1 233 ? 27.081 -44.222 21.522 1.00 31.65 233 GLN C CA 1
ATOM 6422 C C . GLN C 1 233 ? 26.144 -45.406 21.561 1.00 30.59 233 GLN C C 1
ATOM 6423 O O . GLN C 1 233 ? 26.554 -46.549 21.385 1.00 31.85 233 GLN C O 1
ATOM 6429 N N . PHE C 1 234 ? 24.874 -45.119 21.792 1.00 30.97 234 PHE C N 1
ATOM 6430 C CA . PHE C 1 234 ? 23.869 -46.157 21.878 1.00 30.88 234 PHE C CA 1
ATOM 6431 C C . PHE C 1 234 ? 23.687 -46.832 20.519 1.00 29.93 234 PHE C C 1
ATOM 6432 O O . PHE C 1 234 ? 23.671 -48.057 20.412 1.00 29.65 234 PHE C O 1
ATOM 6440 N N . GLU C 1 235 ? 23.544 -46.016 19.485 1.00 28.48 235 GLU C N 1
ATOM 6441 C CA . GLU C 1 235 ? 23.468 -46.509 18.126 1.00 29.53 235 GLU C CA 1
ATOM 6442 C C . GLU C 1 235 ? 24.711 -47.326 17.759 1.00 31.16 235 GLU C C 1
ATOM 6443 O O . GLU C 1 235 ? 24.614 -48.346 17.073 1.00 32.18 235 GLU C O 1
ATOM 6449 N N . GLU C 1 236 ? 25.880 -46.888 18.217 1.00 30.03 236 GLU C N 1
ATOM 6450 C CA . GLU C 1 236 ? 27.119 -47.574 17.882 1.00 29.58 236 GLU C CA 1
ATOM 6451 C C . GLU C 1 236 ? 27.124 -49.026 18.371 1.00 28.07 236 GLU C C 1
ATOM 6452 O O . GLU C 1 236 ? 27.484 -49.937 17.618 1.00 27.90 236 GLU C O 1
ATOM 6458 N N . LYS C 1 237 ? 26.746 -49.242 19.629 1.00 24.13 237 LYS C N 1
ATOM 6459 C CA . LYS C 1 237 ? 26.690 -50.595 20.175 1.00 25.19 237 LYS C CA 1
ATOM 6460 C C . LYS C 1 237 ? 25.793 -51.496 19.331 1.00 24.75 237 LYS C C 1
ATOM 6461 O O . LYS C 1 237 ? 26.110 -52.657 19.084 1.00 23.05 237 LYS C O 1
ATOM 6467 N N . ARG C 1 238 ? 24.664 -50.955 18.897 1.00 25.70 238 ARG C N 1
ATOM 6468 C CA . ARG C 1 238 ? 23.729 -51.702 18.060 1.00 26.78 238 ARG C CA 1
ATOM 6469 C C . ARG C 1 238 ? 24.402 -52.097 16.742 1.00 26.24 238 ARG C C 1
ATOM 6470 O O . ARG C 1 238 ? 24.212 -53.199 16.241 1.00 26.25 238 ARG C O 1
ATOM 6478 N N . LEU C 1 239 ? 25.189 -51.187 16.183 1.00 26.05 239 LEU C N 1
ATOM 6479 C CA . LEU C 1 239 ? 25.814 -51.417 14.886 1.00 27.03 239 LEU C CA 1
ATOM 6480 C C . LEU C 1 239 ? 26.874 -52.506 14.992 1.00 27.35 239 LEU C C 1
ATOM 6481 O O . LEU C 1 239 ? 26.902 -53.454 14.202 1.00 28.92 239 LEU C O 1
ATOM 6486 N N . VAL C 1 240 ? 27.743 -52.360 15.980 1.00 25.46 240 VAL C N 1
ATOM 6487 C CA . VAL C 1 240 ? 28.799 -53.322 16.208 1.00 24.93 240 VAL C CA 1
ATOM 6488 C C . VAL C 1 240 ? 28.225 -54.708 16.494 1.00 25.94 240 VAL C C 1
ATOM 6489 O O . VAL C 1 240 ? 28.758 -55.714 16.031 1.00 28.61 240 VAL C O 1
ATOM 6493 N N . PHE C 1 241 ? 27.121 -54.755 17.229 1.00 26.70 241 PHE C N 1
ATOM 6494 C CA . PHE C 1 241 ? 26.523 -56.019 17.625 1.00 26.23 241 PHE C CA 1
ATOM 6495 C C . PHE C 1 241 ? 25.853 -56.720 16.458 1.00 25.98 241 PHE C C 1
ATOM 6496 O O . PHE C 1 241 ? 25.948 -57.934 16.322 1.00 27.90 241 PHE C O 1
ATOM 6504 N N . LEU C 1 242 ? 25.175 -55.969 15.605 1.00 27.67 242 LEU C N 1
ATOM 6505 C CA . LEU C 1 242 ? 24.517 -56.590 14.454 1.00 29.12 242 LEU C CA 1
ATOM 6506 C C . LEU C 1 242 ? 25.525 -57.023 13.375 1.00 28.34 242 LEU C C 1
ATOM 6507 O O . LEU C 1 242 ? 25.276 -57.961 12.620 1.00 31.72 242 LEU C O 1
ATOM 6512 N N . LYS C 1 243 ? 26.671 -56.360 13.310 1.00 26.17 243 LYS C N 1
ATOM 6513 C CA . LYS C 1 243 ? 27.732 -56.810 12.409 1.00 24.71 243 LYS C CA 1
ATOM 6514 C C . LYS C 1 243 ? 28.263 -58.169 12.876 1.00 23.58 243 LYS C C 1
ATOM 6515 O O . LYS C 1 243 ? 28.501 -59.061 12.063 1.00 22.59 243 LYS C O 1
ATOM 6521 N N . GLU C 1 244 ? 28.435 -58.325 14.187 1.00 22.16 244 GLU C N 1
ATOM 6522 C CA . GLU C 1 244 ? 28.816 -59.610 14.762 1.00 21.46 244 GLU C CA 1
ATOM 6523 C C . GLU C 1 244 ? 27.783 -60.715 14.458 1.00 21.66 244 GLU C C 1
ATOM 6524 O O . GLU C 1 244 ? 28.148 -61.813 14.042 1.00 17.62 244 GLU C O 1
ATOM 6530 N N . VAL C 1 245 ? 26.499 -60.432 14.673 1.00 22.01 245 VAL C N 1
ATOM 6531 C CA . VAL C 1 245 ? 25.455 -61.423 14.410 1.00 23.33 245 VAL C CA 1
ATOM 6532 C C . VAL C 1 245 ? 25.449 -61.853 12.937 1.00 24.24 245 VAL C C 1
ATOM 6533 O O . VAL C 1 245 ? 25.320 -63.032 12.634 1.00 25.01 245 VAL C O 1
ATOM 6537 N N . LEU C 1 246 ? 25.577 -60.892 12.029 1.00 24.23 246 LEU C N 1
ATOM 6538 C CA . LEU C 1 246 ? 25.601 -61.173 10.593 1.00 26.60 246 LEU C CA 1
ATOM 6539 C C . LEU C 1 246 ? 26.710 -62.165 10.188 1.00 28.12 246 LEU C C 1
ATOM 6540 O O . LEU C 1 246 ? 26.489 -63.068 9.379 1.00 29.54 246 LEU C O 1
ATOM 6545 N N . LEU C 1 247 ? 27.906 -61.981 10.725 1.00 25.92 247 LEU C N 1
ATOM 6546 C CA . LEU C 1 247 ? 28.962 -62.953 10.522 1.00 27.42 247 LEU C CA 1
ATOM 6547 C C . LEU C 1 247 ? 28.556 -64.307 11.113 1.00 27.05 247 LEU C C 1
ATOM 6548 O O . LEU C 1 247 ? 28.731 -65.352 10.480 1.00 31.19 247 LEU C O 1
ATOM 6553 N N . ASP C 1 248 ? 28.016 -64.302 12.324 1.00 23.17 248 ASP C N 1
ATOM 6554 C CA . ASP C 1 248 ? 27.602 -65.549 12.933 1.00 22.91 248 ASP C CA 1
ATOM 6555 C C . ASP C 1 248 ? 26.720 -66.298 11.948 1.00 22.74 248 ASP C C 1
ATOM 6556 O O . ASP C 1 248 ? 26.979 -67.464 11.638 1.00 23.14 248 ASP C O 1
ATOM 6561 N N . ILE C 1 249 ? 25.699 -65.621 11.427 1.00 20.40 249 ILE C N 1
ATOM 6562 C CA . ILE C 1 249 ? 24.773 -66.265 10.504 1.00 21.92 249 ILE C CA 1
ATOM 6563 C C . ILE C 1 249 ? 25.524 -66.825 9.306 1.00 22.27 249 ILE C C 1
ATOM 6564 O O . ILE C 1 249 ? 25.252 -67.933 8.844 1.00 21.06 249 ILE C O 1
ATOM 6569 N N . LYS C 1 250 ? 26.491 -66.067 8.814 1.00 24.88 250 LYS C N 1
ATOM 6570 C CA . LYS C 1 250 ? 27.189 -66.453 7.611 1.00 24.46 250 LYS C CA 1
ATOM 6571 C C . LYS C 1 250 ? 27.914 -67.781 7.816 1.00 26.08 250 LYS C C 1
ATOM 6572 O O . LYS C 1 250 ? 27.847 -68.674 6.966 1.00 23.15 250 LYS C O 1
ATOM 6578 N N . ARG C 1 251 ? 28.598 -67.904 8.951 1.00 26.67 251 ARG C N 1
ATOM 6579 C CA . ARG C 1 251 ? 29.391 -69.098 9.252 1.00 26.87 251 ARG C CA 1
ATOM 6580 C C . ARG C 1 251 ? 28.515 -70.335 9.430 1.00 25.44 251 ARG C C 1
ATOM 6581 O O . ARG C 1 251 ? 28.933 -71.441 9.122 1.00 27.83 251 ARG C O 1
ATOM 6589 N N . HIS C 1 252 ? 27.303 -70.155 9.930 1.00 23.96 252 HIS C N 1
ATOM 6590 C CA . HIS C 1 252 ? 26.401 -71.283 10.088 1.00 26.16 252 HIS C CA 1
ATOM 6591 C C . HIS C 1 252 ? 25.830 -71.722 8.745 1.00 25.92 252 HIS C C 1
ATOM 6592 O O . HIS C 1 252 ? 25.526 -72.898 8.541 1.00 26.44 252 HIS C O 1
ATOM 6599 N N . LEU C 1 253 ? 25.684 -70.780 7.827 1.00 26.30 253 LEU C N 1
ATOM 6600 C CA . LEU C 1 253 ? 25.108 -71.096 6.529 1.00 27.85 253 LEU C CA 1
ATOM 6601 C C . LEU C 1 253 ? 26.143 -71.749 5.611 1.00 28.04 253 LEU C C 1
ATOM 6602 O O . LEU C 1 253 ? 25.794 -72.464 4.686 1.00 27.66 253 LEU C O 1
ATOM 6607 N N . ASN C 1 254 ? 27.418 -71.496 5.868 1.00 28.98 254 ASN C N 1
ATOM 6608 C CA . ASN C 1 254 ? 28.467 -71.951 4.968 1.00 31.09 254 ASN C CA 1
ATOM 6609 C C . ASN C 1 254 ? 28.792 -73.434 5.118 1.00 33.31 254 ASN C C 1
ATOM 6610 O O . ASN C 1 254 ? 29.735 -73.799 5.815 1.00 33.55 254 ASN C O 1
ATOM 6615 N N . LEU C 1 255 ? 28.026 -74.285 4.446 1.00 35.90 255 LEU C N 1
ATOM 6616 C CA . LEU C 1 255 ? 28.300 -75.716 4.455 1.00 38.11 255 LEU C CA 1
ATOM 6617 C C . LEU C 1 255 ? 29.593 -76.059 3.716 1.00 41.96 255 LEU C C 1
ATOM 6618 O O . LEU C 1 255 ? 30.210 -77.084 3.995 1.00 45.94 255 LEU C O 1
ATOM 6623 N N . ALA C 1 256 ? 30.001 -75.223 2.767 1.00 44.11 256 ALA C N 1
ATOM 6624 C CA . ALA C 1 256 ? 31.270 -75.448 2.070 1.00 46.04 256 ALA C CA 1
ATOM 6625 C C . ALA C 1 256 ? 32.422 -75.425 3.072 1.00 48.66 256 ALA C C 1
ATOM 6626 O O . ALA C 1 256 ? 33.503 -75.942 2.802 1.00 48.57 256 ALA C O 1
ATOM 6628 N N . GLU C 1 257 ? 32.182 -74.824 4.233 1.00 51.03 257 GLU C N 1
ATOM 6629 C CA . GLU C 1 257 ? 33.161 -74.846 5.310 1.00 51.63 257 GLU C CA 1
ATOM 6630 C C . GLU C 1 257 ? 33.422 -76.287 5.747 1.00 52.00 257 GLU C C 1
ATOM 6631 O O . GLU C 1 257 ? 34.504 -76.825 5.531 1.00 54.31 257 GLU C O 1
ATOM 6637 N N . ASN C 1 258 ? 32.412 -76.916 6.340 1.00 50.92 258 ASN C N 1
ATOM 6638 C CA . ASN C 1 258 ? 32.644 -78.089 7.178 1.00 49.22 258 ASN C CA 1
ATOM 6639 C C . ASN C 1 258 ? 33.086 -79.324 6.412 1.00 45.66 258 ASN C C 1
ATOM 6640 O O . ASN C 1 258 ? 32.614 -79.610 5.319 1.00 43.43 258 ASN C O 1
ATOM 6645 N N . SER C 1 259 ? 34.007 -80.053 7.020 1.00 42.59 259 SER C N 1
ATOM 6646 C CA . SER C 1 259 ? 34.551 -81.249 6.427 1.00 41.75 259 SER C CA 1
ATOM 6647 C C . SER C 1 259 ? 33.494 -82.347 6.347 1.00 38.17 259 SER C C 1
ATOM 6648 O O . SER C 1 259 ? 33.611 -83.272 5.552 1.00 35.43 259 SER C O 1
ATOM 6651 N N . SER C 1 260 ? 32.459 -82.230 7.168 1.00 35.91 260 SER C N 1
ATOM 6652 C CA . SER C 1 260 ? 31.411 -83.240 7.231 1.00 33.73 260 SER C CA 1
ATOM 6653 C C . SER C 1 260 ? 30.668 -83.336 5.897 1.00 31.04 260 SER C C 1
ATOM 6654 O O . SER C 1 260 ? 30.336 -84.424 5.438 1.00 31.33 260 SER C O 1
ATOM 6657 N N . TYR C 1 261 ? 30.423 -82.184 5.282 1.00 29.67 261 TYR C N 1
ATOM 6658 C CA . TYR C 1 261 ? 29.808 -82.103 3.965 1.00 28.49 261 TYR C CA 1
ATOM 6659 C C . TYR C 1 261 ? 30.702 -82.717 2.888 1.00 28.81 261 TYR C C 1
ATOM 6660 O O . TYR C 1 261 ? 30.239 -83.470 2.026 1.00 27.39 261 TYR C O 1
ATOM 6669 N N . MET C 1 262 ? 31.990 -82.391 2.936 1.00 31.15 262 MET C N 1
ATOM 6670 C CA . MET C 1 262 ? 32.950 -82.922 1.974 1.00 31.22 262 MET C CA 1
ATOM 6671 C C . MET C 1 262 ? 33.052 -84.437 2.104 1.00 27.81 262 MET C C 1
ATOM 6672 O O . MET C 1 262 ? 33.182 -85.146 1.113 1.00 28.11 262 MET C O 1
ATOM 6677 N N . HIS C 1 263 ? 32.960 -84.936 3.328 1.00 25.86 263 HIS C N 1
ATOM 6678 C CA . HIS C 1 263 ? 33.103 -86.361 3.563 1.00 26.69 263 HIS C CA 1
ATOM 6679 C C . HIS C 1 263 ? 31.894 -87.141 3.074 1.00 24.58 263 HIS C C 1
ATOM 6680 O O . HIS C 1 263 ? 32.018 -88.306 2.689 1.00 21.90 263 HIS C O 1
ATOM 6687 N N . VAL C 1 264 ? 30.724 -86.514 3.092 1.00 23.79 264 VAL C N 1
ATOM 6688 C CA . VAL C 1 264 ? 29.535 -87.210 2.635 1.00 25.19 264 VAL C CA 1
ATOM 6689 C C . VAL C 1 264 ? 29.781 -87.740 1.218 1.00 24.77 264 VAL C C 1
ATOM 6690 O O . VAL C 1 264 ? 29.492 -88.898 0.926 1.00 24.72 264 VAL C O 1
ATOM 6694 N N . TYR C 1 265 ? 30.351 -86.908 0.353 1.00 23.57 265 TYR C N 1
ATOM 6695 C CA . TYR C 1 265 ? 30.545 -87.293 -1.049 1.00 24.24 265 TYR C CA 1
ATOM 6696 C C . TYR C 1 265 ? 31.779 -88.159 -1.293 1.00 23.06 265 TYR C C 1
ATOM 6697 O O . TYR C 1 265 ? 31.817 -88.915 -2.259 1.00 20.82 265 TYR C O 1
ATOM 6706 N N . ARG C 1 266 ? 32.776 -88.062 -0.420 1.00 24.02 266 ARG C N 1
ATOM 6707 C CA . ARG C 1 266 ? 33.913 -88.973 -0.484 1.00 25.13 266 ARG C CA 1
ATOM 6708 C C . ARG C 1 266 ? 33.440 -90.413 -0.212 1.00 24.16 266 ARG C C 1
ATOM 6709 O O . ARG C 1 266 ? 33.841 -91.335 -0.922 1.00 24.78 266 ARG C O 1
ATOM 6717 N N . GLU C 1 267 ? 32.584 -90.587 0.801 1.00 23.54 267 GLU C N 1
ATOM 6718 C CA . GLU C 1 267 ? 31.938 -91.874 1.117 1.00 25.30 267 GLU C CA 1
ATOM 6719 C C . GLU C 1 267 ? 31.076 -92.398 -0.017 1.00 23.57 267 GLU C C 1
ATOM 6720 O O . GLU C 1 267 ? 31.054 -93.601 -0.288 1.00 25.98 267 GLU C O 1
ATOM 6726 N N . LEU C 1 268 ? 30.314 -91.505 -0.637 1.00 18.28 268 LEU C N 1
ATOM 6727 C CA . LEU C 1 268 ? 29.381 -91.917 -1.667 1.00 20.67 268 LEU C CA 1
ATOM 6728 C C . LEU C 1 268 ? 30.175 -92.495 -2.834 1.00 20.17 268 LEU C C 1
ATOM 6729 O O . LEU C 1 268 ? 29.875 -93.581 -3.322 1.00 19.92 268 LEU C O 1
ATOM 6734 N N . GLU C 1 269 ? 31.220 -91.789 -3.244 1.00 19.12 269 GLU C N 1
ATOM 6735 C CA . GLU C 1 269 ? 32.039 -92.233 -4.364 1.00 22.18 269 GLU C CA 1
ATOM 6736 C C . GLU C 1 269 ? 32.736 -93.585 -4.119 1.00 22.12 269 GLU C C 1
ATOM 6737 O O . GLU C 1 269 ? 32.828 -94.414 -5.027 1.00 22.57 269 GLU C O 1
ATOM 6743 N N . GLN C 1 270 ? 33.239 -93.821 -2.914 1.00 23.84 270 GLN C N 1
ATOM 6744 C CA . GLN C 1 270 ? 33.937 -95.084 -2.670 1.00 25.60 270 GLN C CA 1
ATOM 6745 C C . GLN C 1 270 ? 32.950 -96.245 -2.670 1.00 25.23 270 GLN C C 1
ATOM 6746 O O . GLN C 1 270 ? 33.244 -97.315 -3.207 1.00 25.71 270 GLN C O 1
ATOM 6752 N N . ALA C 1 271 ? 31.769 -96.012 -2.101 1.00 24.85 271 ALA C N 1
ATOM 6753 C CA . ALA C 1 271 ? 30.676 -96.980 -2.159 1.00 24.52 271 ALA C CA 1
ATOM 6754 C C . ALA C 1 271 ? 30.343 -97.321 -3.607 1.00 24.94 271 ALA C C 1
ATOM 6755 O O . ALA C 1 271 ? 30.307 -98.484 -3.981 1.00 26.17 271 ALA C O 1
ATOM 6757 N N . ILE C 1 272 ? 30.118 -96.314 -4.439 1.00 25.87 272 ILE C N 1
ATOM 6758 C CA . ILE C 1 272 ? 29.818 -96.592 -5.838 1.00 28.07 272 ILE C CA 1
ATOM 6759 C C . ILE C 1 272 ? 30.955 -97.377 -6.492 1.00 29.39 272 ILE C C 1
ATOM 6760 O O . ILE C 1 272 ? 30.705 -98.321 -7.237 1.00 29.87 272 ILE C O 1
ATOM 6765 N N . ARG C 1 273 ? 32.201 -96.994 -6.219 1.00 30.59 273 ARG C N 1
ATOM 6766 C CA . ARG C 1 273 ? 33.339 -97.661 -6.856 1.00 31.80 273 ARG C CA 1
ATOM 6767 C C . ARG C 1 273 ? 33.534 -99.064 -6.307 1.00 31.58 273 ARG C C 1
ATOM 6768 O O . ARG C 1 273 ? 34.350 -99.822 -6.815 1.00 32.04 273 ARG C O 1
ATOM 6776 N N . GLY C 1 274 ? 32.798 -99.399 -5.255 1.00 32.39 274 GLY C N 1
ATOM 6777 C CA . GLY C 1 274 ? 32.892 -100.722 -4.652 1.00 32.25 274 GLY C CA 1
ATOM 6778 C C . GLY C 1 274 ? 32.076 -101.745 -5.416 1.00 31.57 274 GLY C C 1
ATOM 6779 O O . GLY C 1 274 ? 32.200 -102.946 -5.188 1.00 32.52 274 GLY C O 1
ATOM 6780 N N . ALA C 1 275 ? 31.242 -101.268 -6.329 1.00 31.18 275 ALA C N 1
ATOM 6781 C CA . ALA C 1 275 ? 30.382 -102.146 -7.108 1.00 34.64 275 ALA C CA 1
ATOM 6782 C C . ALA C 1 275 ? 31.160 -102.921 -8.180 1.00 35.56 275 ALA C C 1
ATOM 6783 O O . ALA C 1 275 ? 31.667 -102.334 -9.135 1.00 35.43 275 ALA C O 1
ATOM 6785 N N . ASP C 1 276 ? 31.232 -104.240 -8.018 1.00 36.33 276 ASP C N 1
ATOM 6786 C CA . ASP C 1 276 ? 31.901 -105.102 -8.988 1.00 36.18 276 ASP C CA 1
ATOM 6787 C C . ASP C 1 276 ? 30.912 -105.957 -9.780 1.00 36.07 276 ASP C C 1
ATOM 6788 O O . ASP C 1 276 ? 30.162 -106.751 -9.208 1.00 34.61 276 ASP C O 1
ATOM 6793 N N . ALA C 1 277 ? 30.941 -105.804 -11.102 1.00 35.72 277 ALA C N 1
ATOM 6794 C CA . ALA C 1 277 ? 30.017 -106.503 -11.985 1.00 36.62 277 ALA C CA 1
ATOM 6795 C C . ALA C 1 277 ? 30.332 -107.992 -12.065 1.00 38.42 277 ALA C C 1
ATOM 6796 O O . ALA C 1 277 ? 29.449 -108.832 -11.886 1.00 40.37 277 ALA C O 1
ATOM 6798 N N . GLN C 1 278 ? 31.588 -108.324 -12.338 1.00 39.55 278 GLN C N 1
ATOM 6799 C CA . GLN C 1 278 ? 31.980 -109.723 -12.473 1.00 39.80 278 GLN C CA 1
ATOM 6800 C C . GLN C 1 278 ? 31.492 -110.551 -11.282 1.00 39.98 278 GLN C C 1
ATOM 6801 O O . GLN C 1 278 ? 30.804 -111.556 -11.457 1.00 38.96 278 GLN C O 1
ATOM 6807 N N . GLU C 1 279 ? 31.842 -110.126 -10.073 1.00 40.22 279 GLU C N 1
ATOM 6808 C CA . GLU C 1 279 ? 31.410 -110.839 -8.878 1.00 40.35 279 GLU C CA 1
ATOM 6809 C C . GLU C 1 279 ? 29.908 -111.086 -8.946 1.00 39.06 279 GLU C C 1
ATOM 6810 O O . GLU C 1 279 ? 29.436 -112.195 -8.688 1.00 39.27 279 GLU C O 1
ATOM 6816 N N . ASP C 1 280 ? 29.158 -110.049 -9.299 1.00 37.84 280 ASP C N 1
ATOM 6817 C CA . ASP C 1 280 ? 27.712 -110.174 -9.406 1.00 38.03 280 ASP C CA 1
ATOM 6818 C C . ASP C 1 280 ? 27.353 -111.266 -10.418 1.00 37.07 280 ASP C C 1
ATOM 6819 O O . ASP C 1 280 ? 26.459 -112.077 -10.178 1.00 35.28 280 ASP C O 1
ATOM 6824 N N . LEU C 1 281 ? 28.067 -111.288 -11.543 1.00 36.05 281 LEU C N 1
ATOM 6825 C CA . LEU C 1 281 ? 27.784 -112.237 -12.616 1.00 35.07 281 LEU C CA 1
ATOM 6826 C C . LEU C 1 281 ? 28.103 -113.678 -12.214 1.00 33.42 281 LEU C C 1
ATOM 6827 O O . LEU C 1 281 ? 27.392 -114.604 -12.593 1.00 34.09 281 LEU C O 1
ATOM 6832 N N . ARG C 1 282 ? 29.159 -113.869 -11.433 1.00 32.75 282 ARG C N 1
ATOM 6833 C CA . ARG C 1 282 ? 29.513 -115.203 -10.959 1.00 33.40 282 ARG C CA 1
ATOM 6834 C C . ARG C 1 282 ? 28.507 -115.738 -9.940 1.00 33.09 282 ARG C C 1
ATOM 6835 O O . ARG C 1 282 ? 28.095 -116.893 -10.005 1.00 30.93 282 ARG C O 1
ATOM 6843 N N . TRP C 1 283 ? 28.117 -114.902 -8.987 1.00 36.08 283 TRP C N 1
ATOM 6844 C CA . TRP C 1 283 ? 27.193 -115.344 -7.953 1.00 36.76 283 TRP C CA 1
ATOM 6845 C C . TRP C 1 283 ? 25.885 -115.858 -8.561 1.00 36.76 283 TRP C C 1
ATOM 6846 O O . TRP C 1 283 ? 25.279 -116.799 -8.043 1.00 36.58 283 TRP C O 1
ATOM 6857 N N . PHE C 1 284 ? 25.456 -115.244 -9.660 1.00 35.48 284 PHE C N 1
ATOM 6858 C CA . PHE C 1 284 ? 24.208 -115.635 -10.309 1.00 35.24 284 PHE C CA 1
ATOM 6859 C C . PHE C 1 284 ? 24.334 -117.002 -10.956 1.00 34.58 284 PHE C C 1
ATOM 6860 O O . PHE C 1 284 ? 23.424 -117.827 -10.863 1.00 34.18 284 PHE C O 1
ATOM 6868 N N . ARG C 1 285 ? 25.463 -117.233 -11.619 1.00 34.06 285 ARG C N 1
ATOM 6869 C CA . ARG C 1 285 ? 25.730 -118.517 -12.257 1.00 34.99 285 ARG C CA 1
ATOM 6870 C C . ARG C 1 285 ? 25.762 -119.659 -11.233 1.00 34.97 285 ARG C C 1
ATOM 6871 O O . ARG C 1 285 ? 25.140 -120.705 -11.434 1.00 35.05 285 ARG C O 1
ATOM 6879 N N . SER C 1 286 ? 26.486 -119.448 -10.138 1.00 34.84 286 SER C N 1
ATOM 6880 C CA . SER C 1 286 ? 26.613 -120.448 -9.083 1.00 34.50 286 SER C CA 1
ATOM 6881 C C . SER C 1 286 ? 25.279 -120.791 -8.424 1.00 34.35 286 SER C C 1
ATOM 6882 O O . SER C 1 286 ? 25.086 -121.921 -7.973 1.00 34.22 286 SER C O 1
ATOM 6885 N N . THR C 1 287 ? 24.364 -119.823 -8.362 1.00 32.87 287 THR C N 1
ATOM 6886 C CA . THR C 1 287 ? 23.118 -120.004 -7.612 1.00 32.60 287 THR C CA 1
ATOM 6887 C C . THR C 1 287 ? 21.844 -120.039 -8.460 1.00 31.73 287 THR C C 1
ATOM 6888 O O . THR C 1 287 ? 20.766 -120.285 -7.932 1.00 31.85 287 THR C O 1
ATOM 6892 N N . SER C 1 288 ? 21.955 -119.799 -9.763 1.00 31.38 288 SER C N 1
ATOM 6893 C CA . SER C 1 288 ? 20.775 -119.800 -10.622 1.00 30.49 288 SER C CA 1
ATOM 6894 C C . SER C 1 288 ? 21.127 -120.207 -12.039 1.00 30.73 288 SER C C 1
ATOM 6895 O O . SER C 1 288 ? 20.249 -120.288 -12.902 1.00 31.96 288 SER C O 1
ATOM 6898 N N . GLY C 1 289 ? 22.412 -120.462 -12.282 1.00 30.22 289 GLY C N 1
ATOM 6899 C CA . GLY C 1 289 ? 22.891 -120.776 -13.628 1.00 29.77 289 GLY C CA 1
ATOM 6900 C C . GLY C 1 289 ? 23.550 -122.140 -13.758 1.00 29.81 289 GLY C C 1
ATOM 6901 O O . GLY C 1 289 ? 23.491 -122.959 -12.836 1.00 29.06 289 GLY C O 1
ATOM 6902 N N . PRO C 1 290 ? 24.183 -122.393 -14.915 1.00 28.26 290 PRO C N 1
ATOM 6903 C CA . PRO C 1 290 ? 24.859 -123.654 -15.202 1.00 28.63 290 PRO C CA 1
ATOM 6904 C C . PRO C 1 290 ? 25.769 -124.107 -14.070 1.00 28.14 290 PRO C C 1
ATOM 6905 O O . PRO C 1 290 ? 26.053 -125.292 -13.950 1.00 26.98 290 PRO C O 1
ATOM 6909 N N . GLY C 1 291 ? 26.209 -123.166 -13.242 1.00 28.66 291 GLY C N 1
ATOM 6910 C CA . GLY C 1 291 ? 27.151 -123.470 -12.170 1.00 28.87 291 GLY C CA 1
ATOM 6911 C C . GLY C 1 291 ? 26.540 -124.239 -11.015 1.00 28.14 291 GLY C C 1
ATOM 6912 O O . GLY C 1 291 ? 27.244 -124.634 -10.086 1.00 24.37 291 GLY C O 1
ATOM 6913 N N . MET C 1 292 ? 25.229 -124.449 -11.069 1.00 29.75 292 MET C N 1
ATOM 6914 C CA . MET C 1 292 ? 24.532 -125.188 -10.022 1.00 30.86 292 MET C CA 1
ATOM 6915 C C . MET C 1 292 ? 24.854 -126.673 -10.119 1.00 32.21 292 MET C C 1
ATOM 6916 O O . MET C 1 292 ? 24.888 -127.238 -11.217 1.00 31.55 292 MET C O 1
ATOM 6921 N N . PRO C 1 293 ? 25.112 -127.306 -8.964 1.00 32.51 293 PRO C N 1
ATOM 6922 C CA . PRO C 1 293 ? 25.353 -128.741 -8.897 1.00 32.61 293 PRO C CA 1
ATOM 6923 C C . PRO C 1 293 ? 24.178 -129.516 -9.460 1.00 32.00 293 PRO C C 1
ATOM 6924 O O . PRO C 1 293 ? 23.043 -129.043 -9.425 1.00 31.86 293 PRO C O 1
ATOM 6928 N N . MET C 1 294 ? 24.456 -130.705 -9.966 1.00 31.70 294 MET C N 1
ATOM 6929 C CA . MET C 1 294 ? 23.447 -131.505 -10.623 1.00 31.73 294 MET C CA 1
ATOM 6930 C C . MET C 1 294 ? 23.927 -132.945 -10.650 1.00 32.05 294 MET C C 1
ATOM 6931 O O . MET C 1 294 ? 25.048 -133.230 -11.069 1.00 31.81 294 MET C O 1
ATOM 6936 N N . ASN C 1 295 ? 23.088 -133.852 -10.172 1.00 32.15 295 ASN C N 1
ATOM 6937 C CA . ASN C 1 295 ? 23.330 -135.268 -10.372 1.00 32.54 295 ASN C CA 1
ATOM 6938 C C . ASN C 1 295 ? 22.603 -135.698 -11.636 1.00 31.92 295 ASN C C 1
ATOM 6939 O O . ASN C 1 295 ? 21.387 -135.542 -11.758 1.00 30.58 295 ASN C O 1
ATOM 6944 N N . TRP C 1 296 ? 23.363 -136.231 -12.581 1.00 30.94 296 TRP C N 1
ATOM 6945 C CA . TRP C 1 296 ? 22.839 -136.534 -13.897 1.00 30.40 296 TRP C CA 1
ATOM 6946 C C . TRP C 1 296 ? 22.310 -137.952 -13.958 1.00 32.03 296 TRP C C 1
ATOM 6947 O O . TRP C 1 296 ? 22.623 -138.770 -13.093 1.00 33.74 296 TRP C O 1
ATOM 6958 N N . PRO C 1 297 ? 21.488 -138.242 -14.979 1.00 32.74 297 PRO C N 1
ATOM 6959 C CA . PRO C 1 297 ? 20.912 -139.569 -15.119 1.00 32.51 297 PRO C CA 1
ATOM 6960 C C . PRO C 1 297 ? 21.939 -140.656 -14.832 1.00 33.63 297 PRO C C 1
ATOM 6961 O O . PRO C 1 297 ? 23.113 -140.508 -15.172 1.00 33.63 297 PRO C O 1
ATOM 6965 N N . GLN C 1 298 ? 21.489 -141.731 -14.193 1.00 35.29 298 GLN C N 1
ATOM 6966 C CA . GLN C 1 298 ? 22.336 -142.882 -13.912 1.00 34.95 298 GLN C CA 1
ATOM 6967 C C . GLN C 1 298 ? 21.461 -144.102 -13.728 1.00 36.23 298 GLN C C 1
ATOM 6968 O O . GLN C 1 298 ? 20.235 -143.995 -13.728 1.00 36.52 298 GLN C O 1
ATOM 6974 N N . PHE C 1 299 ? 22.100 -145.259 -13.576 1.00 37.92 299 PHE C N 1
ATOM 6975 C CA . PHE C 1 299 ? 21.407 -146.499 -13.253 1.00 37.96 299 PHE C CA 1
ATOM 6976 C C . PHE C 1 299 ? 20.881 -146.411 -11.819 1.00 39.64 299 PHE C C 1
ATOM 6977 O O . PHE C 1 299 ? 21.349 -145.588 -11.030 1.00 40.82 299 PHE C O 1
ATOM 6985 N N . GLU C 1 300 ? 19.904 -147.247 -11.482 1.00 41.22 300 GLU C N 1
ATOM 6986 C CA . GLU C 1 300 ? 19.312 -147.225 -10.144 1.00 42.02 300 GLU C CA 1
ATOM 6987 C C . GLU C 1 300 ? 18.545 -148.519 -9.870 1.00 42.68 300 GLU C C 1
ATOM 6988 O O . GLU C 1 300 ? 18.162 -149.227 -10.800 1.00 43.29 300 GLU C O 1
ATOM 6994 N N . GLU C 1 301 ? 18.327 -148.831 -8.595 1.00 43.67 301 GLU C N 1
ATOM 6995 C CA . GLU C 1 301 ? 17.621 -150.057 -8.222 1.00 43.40 301 GLU C CA 1
ATOM 6996 C C . GLU C 1 301 ? 16.755 -149.867 -6.981 1.00 43.27 301 GLU C C 1
ATOM 6997 O O . GLU C 1 301 ? 16.069 -150.795 -6.548 1.00 43.03 301 GLU C O 1
ATOM 7003 N N . VAL D 2 4 ? 0.543 -10.989 11.103 1.00 27.21 385 VAL D N 1
ATOM 7004 C CA . VAL D 2 4 ? -0.891 -11.214 11.444 1.00 28.26 385 VAL D CA 1
ATOM 7005 C C . VAL D 2 4 ? -1.487 -9.983 12.128 1.00 28.60 385 VAL D C 1
ATOM 7006 O O . VAL D 2 4 ? -0.861 -9.380 13.001 1.00 28.61 385 VAL D O 1
ATOM 7010 N N . ARG D 2 5 ? -2.701 -9.620 11.719 1.00 28.91 386 ARG D N 1
ATOM 7011 C CA . ARG D 2 5 ? -3.368 -8.417 12.218 1.00 28.53 386 ARG D CA 1
ATOM 7012 C C . ARG D 2 5 ? -4.380 -8.754 13.309 1.00 28.03 386 ARG D C 1
ATOM 7013 O O . ARG D 2 5 ? -4.911 -9.862 13.352 1.00 28.91 386 ARG D O 1
ATOM 7021 N N . VAL D 2 6 ? -4.657 -7.789 14.182 1.00 27.41 387 VAL D N 1
ATOM 7022 C CA . VAL D 2 6 ? -5.531 -8.030 15.327 1.00 26.97 387 VAL D CA 1
ATOM 7023 C C . VAL D 2 6 ? -6.400 -6.804 15.630 1.00 26.08 387 VAL D C 1
ATOM 7024 O O . VAL D 2 6 ? -5.911 -5.678 15.622 1.00 25.00 387 VAL D O 1
ATOM 7028 N N . ARG D 2 7 ? -7.689 -7.024 15.891 1.00 26.77 388 ARG D N 1
ATOM 7029 C CA . ARG D 2 7 ? -8.624 -5.921 16.148 1.00 27.24 388 ARG D CA 1
ATOM 7030 C C . ARG D 2 7 ? -9.172 -5.958 17.572 1.00 27.25 388 ARG D C 1
ATOM 7031 O O . ARG D 2 7 ? -9.666 -6.988 18.032 1.00 28.56 388 ARG D O 1
ATOM 7039 N N . ALA D 2 8 ? -9.099 -4.819 18.256 1.00 26.68 389 ALA D N 1
ATOM 7040 C CA . ALA D 2 8 ? -9.463 -4.734 19.668 1.00 26.40 389 ALA D CA 1
ATOM 7041 C C . ALA D 2 8 ? -10.973 -4.789 19.892 1.00 26.32 389 ALA D C 1
ATOM 7042 O O . ALA D 2 8 ? -11.737 -4.059 19.260 1.00 26.37 389 ALA D O 1
ATOM 7044 N N . LEU D 2 9 ? -11.386 -5.660 20.809 1.00 26.10 390 LEU D N 1
ATOM 7045 C CA . LEU D 2 9 ? -12.793 -5.831 21.154 1.00 25.54 390 LEU D CA 1
ATOM 7046 C C . LEU D 2 9 ? -13.221 -4.885 22.275 1.00 24.87 390 LEU D C 1
ATOM 7047 O O . LEU D 2 9 ? -14.277 -4.266 22.198 1.00 23.35 390 LEU D O 1
ATOM 7052 N N . TYR D 2 10 ? -12.399 -4.786 23.316 1.00 26.57 391 TYR D N 1
ATOM 7053 C CA . TYR D 2 10 ? -12.731 -3.990 24.496 1.00 27.15 391 TYR D CA 1
ATOM 7054 C C . TYR D 2 10 ? -11.607 -3.004 24.814 1.00 28.69 391 TYR D C 1
ATOM 7055 O O . TYR D 2 10 ? -10.466 -3.180 24.373 1.00 27.78 391 TYR D O 1
ATOM 7064 N N . ASP D 2 11 ? -11.937 -1.961 25.573 1.00 29.34 392 ASP D N 1
ATOM 7065 C CA . ASP D 2 11 ? -10.923 -1.049 26.087 1.00 29.85 392 ASP D CA 1
ATOM 7066 C C . ASP D 2 11 ? -10.042 -1.805 27.076 1.00 30.43 392 ASP D C 1
ATOM 7067 O O . ASP D 2 11 ? -10.518 -2.690 27.790 1.00 28.70 392 ASP D O 1
ATOM 7072 N N . TYR D 2 12 ? -8.759 -1.459 27.113 1.00 31.61 393 TYR D N 1
ATOM 7073 C CA . TYR D 2 12 ? -7.822 -2.106 28.024 1.00 32.12 393 TYR D CA 1
ATOM 7074 C C . TYR D 2 12 ? -6.813 -1.102 28.554 1.00 32.77 393 TYR D C 1
ATOM 7075 O O . TYR D 2 12 ? -6.072 -0.490 27.784 1.00 33.35 393 TYR D O 1
ATOM 7084 N N . ASP D 2 13 ? -6.787 -0.943 29.874 1.00 33.40 394 ASP D N 1
ATOM 7085 C CA . ASP D 2 13 ? -5.874 -0.006 30.519 1.00 33.13 394 ASP D CA 1
ATOM 7086 C C . ASP D 2 13 ? -4.566 -0.690 30.907 1.00 33.22 394 ASP D C 1
ATOM 7087 O O . ASP D 2 13 ? -4.563 -1.809 31.421 1.00 32.58 394 ASP D O 1
ATOM 7092 N N . GLY D 2 14 ? -3.456 -0.005 30.652 1.00 35.00 395 GLY D N 1
ATOM 7093 C CA . GLY D 2 14 ? -2.131 -0.528 30.968 1.00 35.63 395 GLY D CA 1
ATOM 7094 C C . GLY D 2 14 ? -1.861 -0.570 32.460 1.00 36.48 395 GLY D C 1
ATOM 7095 O O . GLY D 2 14 ? -1.836 0.464 33.128 1.00 36.29 395 GLY D O 1
ATOM 7096 N N . GLN D 2 15 ? -1.655 -1.779 32.974 1.00 37.25 396 GLN D N 1
ATOM 7097 C CA . GLN D 2 15 ? -1.383 -1.998 34.393 1.00 37.07 396 GLN D CA 1
ATOM 7098 C C . GLN D 2 15 ? 0.103 -2.282 34.611 1.00 36.05 396 GLN D C 1
ATOM 7099 O O . GLN D 2 15 ? 0.479 -3.122 35.427 1.00 33.97 396 GLN D O 1
ATOM 7105 N N . GLU D 2 16 ? 0.937 -1.562 33.868 1.00 37.18 397 GLU D N 1
ATOM 7106 C CA . GLU D 2 16 ? 2.387 -1.732 33.908 1.00 38.0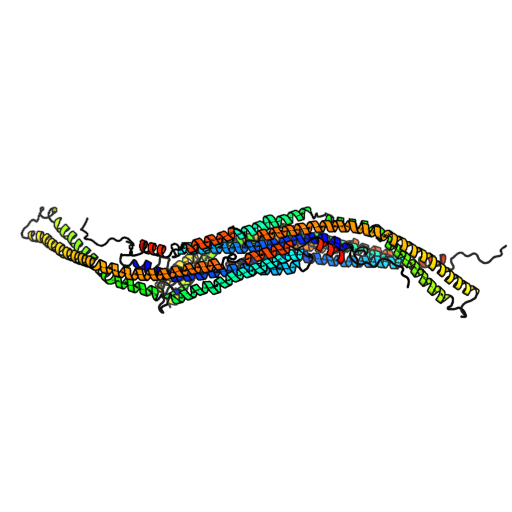4 397 GLU D CA 1
ATOM 7107 C C . GLU D 2 16 ? 3.001 -0.983 32.721 1.00 38.57 397 GLU D C 1
ATOM 7108 O O . GLU D 2 16 ? 2.282 -0.592 31.795 1.00 38.74 397 GLU D O 1
ATOM 7114 N N . GLN D 2 17 ? 4.318 -0.778 32.750 1.00 38.10 398 GLN D N 1
ATOM 7115 C CA . GLN D 2 17 ? 5.009 -0.040 31.684 1.00 37.56 398 GLN D CA 1
ATOM 7116 C C . GLN D 2 17 ? 5.198 -0.886 30.418 1.00 37.50 398 GLN D C 1
ATOM 7117 O O . GLN D 2 17 ? 5.172 -0.359 29.304 1.00 37.66 398 GLN D O 1
ATOM 7123 N N . ASP D 2 18 ? 5.386 -2.193 30.591 1.00 36.83 399 ASP D N 1
ATOM 7124 C CA . ASP D 2 18 ? 5.469 -3.123 29.462 1.00 36.18 399 ASP D CA 1
ATOM 7125 C C . ASP D 2 18 ? 4.088 -3.614 29.033 1.00 35.04 399 ASP D C 1
ATOM 7126 O O . ASP D 2 18 ? 3.967 -4.441 28.129 1.00 34.58 399 ASP D O 1
ATOM 7131 N N . GLU D 2 19 ? 3.051 -3.101 29.684 1.00 34.09 400 GLU D N 1
ATOM 7132 C CA . GLU D 2 19 ? 1.685 -3.521 29.402 1.00 33.13 400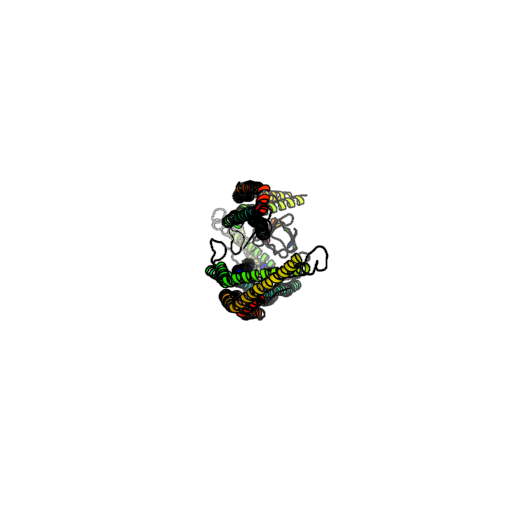 GLU D CA 1
ATOM 7133 C C . GLU D 2 19 ? 0.966 -2.439 28.596 1.00 33.09 400 GLU D C 1
ATOM 7134 O O . GLU D 2 19 ? 0.557 -1.409 29.134 1.00 33.61 400 GLU D O 1
ATOM 7140 N N . LEU D 2 20 ? 0.832 -2.689 27.296 1.00 32.39 401 LEU D N 1
ATOM 7141 C CA . LEU D 2 20 ? 0.242 -1.739 26.356 1.00 31.20 401 LEU D CA 1
ATOM 7142 C C . LEU D 2 20 ? -1.181 -1.325 26.757 1.00 29.69 401 LEU D C 1
ATOM 7143 O O . LEU D 2 20 ? -1.840 -2.010 27.539 1.00 27.39 401 LEU D O 1
ATOM 7148 N N . SER D 2 21 ? -1.629 -0.187 26.225 1.00 29.48 402 SER D N 1
ATOM 7149 C CA . SER D 2 21 ? -2.998 0.299 26.415 1.00 28.90 402 SER D CA 1
ATOM 7150 C C . SER D 2 21 ? -3.603 0.651 25.060 1.00 28.11 402 SER D C 1
ATOM 7151 O O . SER D 2 21 ? -2.888 1.057 24.147 1.00 27.23 402 SER D O 1
ATOM 7154 N N . PHE D 2 22 ? -4.918 0.498 24.929 1.00 28.55 403 PHE D N 1
ATOM 7155 C CA . PHE D 2 22 ? -5.604 0.895 23.700 1.00 28.00 403 PHE D CA 1
ATOM 7156 C C . PHE D 2 22 ? -7.100 1.114 23.915 1.00 26.92 403 PHE D C 1
ATOM 7157 O O . PHE D 2 22 ? -7.604 1.012 25.034 1.00 26.26 403 PHE D O 1
ATOM 7165 N N . LYS D 2 23 ? -7.796 1.434 22.828 1.00 26.03 404 LYS D N 1
ATOM 7166 C CA . LYS D 2 23 ? -9.245 1.575 22.843 1.00 25.57 404 LYS D CA 1
ATOM 7167 C C . LYS D 2 23 ? -9.880 0.418 22.067 1.00 24.08 404 LYS D C 1
ATOM 7168 O O . LYS D 2 23 ? -9.221 -0.218 21.243 1.00 23.54 404 LYS D O 1
ATOM 7174 N N . ALA D 2 24 ? -11.154 0.140 22.334 1.00 22.32 405 ALA D N 1
ATOM 7175 C CA . ALA D 2 24 ? -11.899 -0.821 21.527 1.00 21.65 405 ALA D CA 1
ATOM 7176 C C . ALA D 2 24 ? -11.990 -0.276 20.109 1.00 20.69 405 ALA D C 1
ATOM 7177 O O . ALA D 2 24 ? -12.330 0.890 19.912 1.00 19.65 405 ALA D O 1
ATOM 7179 N N . GLY D 2 25 ? -11.664 -1.111 19.126 1.00 21.37 406 GLY D N 1
ATOM 7180 C CA . GLY D 2 25 ? -11.669 -0.688 17.726 1.00 22.56 406 GLY D CA 1
ATOM 7181 C C . GLY D 2 25 ? -10.282 -0.489 17.137 1.00 23.30 406 GLY D C 1
ATOM 7182 O O . GLY D 2 25 ? -10.080 -0.675 15.940 1.00 24.04 406 GLY D O 1
ATOM 7183 N N . ASP D 2 26 ? -9.325 -0.105 17.978 1.00 24.38 407 ASP D N 1
ATOM 7184 C CA . ASP D 2 26 ? -7.946 0.100 17.537 1.00 24.75 407 ASP D CA 1
ATOM 7185 C C . ASP D 2 26 ? -7.321 -1.212 17.059 1.00 24.97 407 ASP D C 1
ATOM 7186 O O . ASP D 2 26 ? -7.737 -2.293 17.467 1.00 25.05 407 ASP D O 1
ATOM 7191 N N . GLU D 2 27 ? -6.317 -1.107 16.195 1.00 25.99 408 GLU D N 1
ATOM 7192 C CA . GLU D 2 27 ? -5.726 -2.281 15.558 1.00 25.94 408 GLU D CA 1
ATOM 7193 C C . GLU D 2 27 ? -4.221 -2.388 15.822 1.00 26.39 408 GLU D C 1
ATOM 7194 O O . GLU D 2 27 ? -3.504 -1.386 15.839 1.00 25.68 408 GLU D O 1
ATOM 7200 N N . LEU D 2 28 ? -3.756 -3.618 16.025 1.00 26.95 409 LEU D N 1
ATOM 7201 C CA . LEU D 2 28 ? -2.370 -3.873 16.393 1.00 26.62 409 LEU D CA 1
ATOM 7202 C C . LEU D 2 28 ? -1.718 -4.890 15.461 1.00 26.41 409 LEU D C 1
ATOM 7203 O O . LEU D 2 28 ? -2.382 -5.512 14.629 1.00 25.32 409 LEU D O 1
ATOM 7208 N N . THR D 2 29 ? -0.408 -5.052 15.620 1.00 27.09 410 THR D N 1
ATOM 7209 C CA . THR D 2 29 ? 0.342 -6.098 14.936 1.00 28.76 410 THR D CA 1
ATOM 7210 C C . THR D 2 29 ? 0.837 -7.119 15.966 1.00 29.96 410 THR D C 1
ATOM 7211 O O . THR D 2 29 ? 1.497 -6.751 16.938 1.00 30.32 410 THR D O 1
ATOM 7215 N N . LYS D 2 30 ? 0.510 -8.394 15.765 1.00 30.70 411 LYS D N 1
ATOM 7216 C CA . LYS D 2 30 ? 1.039 -9.451 16.627 1.00 31.42 411 LYS D CA 1
ATOM 7217 C C . LYS D 2 30 ? 2.515 -9.704 16.316 1.00 31.89 411 LYS D C 1
ATOM 7218 O O . LYS D 2 30 ? 2.874 -9.984 15.171 1.00 31.47 411 LYS D O 1
ATOM 7224 N N . LEU D 2 31 ? 3.363 -9.597 17.338 1.00 32.40 412 LEU D N 1
ATOM 7225 C CA . LEU D 2 31 ? 4.804 -9.803 17.173 1.00 32.71 412 LEU D CA 1
ATOM 7226 C C . LEU D 2 31 ? 5.187 -11.257 17.449 1.00 32.96 412 LEU D C 1
ATOM 7227 O O . LEU D 2 31 ? 6.297 -11.688 17.126 1.00 32.41 412 LEU D O 1
ATOM 7232 N N . GLY D 2 32 ? 4.268 -12.007 18.051 1.00 32.82 413 GLY D N 1
ATOM 7233 C CA . GLY D 2 32 ? 4.503 -13.418 18.334 1.00 32.99 413 GLY D CA 1
ATOM 7234 C C . GLY D 2 32 ? 3.234 -14.146 18.727 1.00 33.50 413 GLY D C 1
ATOM 7235 O O . GLY D 2 32 ? 2.131 -13.622 18.565 1.00 34.24 413 GLY D O 1
ATOM 7236 N N . GLU D 2 33 ? 3.393 -15.365 19.237 1.00 34.08 414 GLU D N 1
ATOM 7237 C CA . GLU D 2 33 ? 2.268 -16.141 19.749 1.00 33.48 414 GLU D CA 1
ATOM 7238 C C . GLU D 2 33 ? 2.126 -15.938 21.254 1.00 33.26 414 GLU D C 1
ATOM 7239 O O . GLU D 2 33 ? 3.042 -15.449 21.914 1.00 32.31 414 GLU D O 1
ATOM 7245 N N . GLU D 2 34 ? 0.970 -16.318 21.787 1.00 34.09 415 GLU D N 1
ATOM 7246 C CA . GLU D 2 34 ? 0.707 -16.216 23.217 1.00 34.81 415 GLU D CA 1
ATOM 7247 C C . GLU D 2 34 ? 1.796 -16.901 24.025 1.00 34.32 415 GLU D C 1
ATOM 7248 O O . GLU D 2 34 ? 2.660 -17.583 23.473 1.00 34.40 415 GLU D O 1
ATOM 7254 N N . ASP D 2 35 ? 1.743 -16.716 25.339 1.00 33.96 416 ASP D N 1
ATOM 7255 C CA . ASP D 2 35 ? 2.584 -17.478 26.251 1.00 33.89 416 ASP D CA 1
ATOM 7256 C C . ASP D 2 35 ? 1.705 -18.477 26.998 1.00 33.56 416 ASP D C 1
ATOM 7257 O O . ASP D 2 35 ? 0.733 -18.987 26.442 1.00 33.30 416 ASP D O 1
ATOM 7262 N N . GLU D 2 36 ? 2.040 -18.753 28.254 1.00 33.25 417 GLU D N 1
ATOM 7263 C CA . GLU D 2 36 ? 1.297 -19.732 29.037 1.00 32.52 417 GLU D CA 1
ATOM 7264 C C . GLU D 2 36 ? -0.017 -19.155 29.562 1.00 32.17 417 GLU D C 1
ATOM 7265 O O . GLU D 2 36 ? -0.984 -19.885 29.769 1.00 32.23 417 GLU D O 1
ATOM 7271 N N . GLN D 2 37 ? -0.052 -17.842 29.760 1.00 32.07 418 GLN D N 1
ATOM 7272 C CA . GLN D 2 37 ? -1.141 -17.206 30.501 1.00 31.59 418 GLN D CA 1
ATOM 7273 C C . GLN D 2 37 ? -2.209 -16.578 29.603 1.00 30.54 418 GLN D C 1
ATOM 7274 O O . GLN D 2 37 ? -3.359 -16.431 30.012 1.00 29.45 418 GLN D O 1
ATOM 7280 N N . GLY D 2 38 ? -1.828 -16.214 28.384 1.00 30.72 419 GLY D N 1
ATOM 7281 C CA . GLY D 2 38 ? -2.762 -15.603 27.436 1.00 31.18 419 GLY D CA 1
ATOM 7282 C C . GLY D 2 38 ? -2.257 -14.271 26.908 1.00 30.89 419 GLY D C 1
ATOM 7283 O O . GLY D 2 38 ? -3.000 -13.517 26.274 1.00 28.61 419 GLY D O 1
ATOM 7284 N N . TRP D 2 39 ? -0.981 -13.994 27.167 1.00 31.50 420 TRP D N 1
ATOM 7285 C CA . TRP D 2 39 ? -0.365 -12.728 26.794 1.00 31.67 420 TRP D CA 1
ATOM 7286 C C . TRP D 2 39 ? 0.352 -12.796 25.451 1.00 31.62 420 TRP D C 1
ATOM 7287 O O . TRP D 2 39 ? 1.019 -13.781 25.135 1.00 30.23 420 TRP D O 1
ATOM 7298 N N . CYS D 2 40 ? 0.209 -11.731 24.669 1.00 32.82 421 CYS D N 1
ATOM 7299 C CA . CYS D 2 40 ? 0.865 -11.624 23.373 1.00 33.26 421 CYS D CA 1
ATOM 7300 C C . CYS D 2 40 ? 1.725 -10.366 23.306 1.00 32.79 421 CYS D C 1
ATOM 7301 O O . CYS D 2 40 ? 1.458 -9.383 24.001 1.00 32.02 421 CYS D O 1
ATOM 7304 N N . ARG D 2 41 ? 2.759 -10.411 22.470 1.00 32.38 422 ARG D N 1
ATOM 7305 C CA . ARG D 2 41 ? 3.579 -9.238 22.190 1.00 32.66 422 ARG D CA 1
ATOM 7306 C C . ARG D 2 41 ? 2.990 -8.501 20.985 1.00 32.72 422 ARG D C 1
ATOM 7307 O O . ARG D 2 41 ? 2.780 -9.100 19.926 1.00 32.35 422 ARG D O 1
ATOM 7315 N N . GLY D 2 42 ? 2.720 -7.206 21.151 1.00 31.76 423 GLY D N 1
ATOM 7316 C CA . GLY D 2 42 ? 2.056 -6.423 20.111 1.00 31.15 423 GLY D CA 1
ATOM 7317 C C . GLY D 2 42 ? 2.623 -5.028 19.923 1.00 30.33 423 GLY D C 1
ATOM 7318 O O . GLY D 2 42 ? 3.524 -4.607 20.646 1.00 28.35 423 GLY D O 1
ATOM 7319 N N . ARG D 2 43 ? 2.074 -4.305 18.950 1.00 30.54 424 ARG D N 1
ATOM 7320 C CA . ARG D 2 43 ? 2.581 -2.989 18.576 1.00 30.96 424 ARG D CA 1
ATOM 7321 C C . ARG D 2 43 ? 1.479 -2.145 17.931 1.00 31.33 424 ARG D C 1
ATOM 7322 O O . ARG D 2 43 ? 0.880 -2.555 16.938 1.00 31.52 424 ARG D O 1
ATOM 7330 N N . LEU D 2 44 ? 1.210 -0.972 18.499 1.00 31.65 425 LEU D N 1
ATOM 7331 C CA . LEU D 2 44 ? 0.268 -0.033 17.896 1.00 32.26 425 LEU D CA 1
ATOM 7332 C C . LEU D 2 44 ? 0.965 0.771 16.797 1.00 32.90 425 LEU D C 1
ATOM 7333 O O . LEU D 2 44 ? 2.042 0.396 16.336 1.00 33.35 425 LEU D O 1
ATOM 7338 N N . ASP D 2 45 ? 0.355 1.874 16.377 1.00 33.36 426 ASP D N 1
ATOM 7339 C CA . ASP D 2 45 ? 0.896 2.662 15.273 1.00 33.63 426 ASP D CA 1
ATOM 7340 C C . ASP D 2 45 ? 1.766 3.806 15.785 1.00 33.68 426 ASP D C 1
ATOM 7341 O O . ASP D 2 45 ? 1.407 4.494 16.741 1.00 32.57 426 ASP D O 1
ATOM 7346 N N . SER D 2 46 ? 2.914 3.997 15.137 1.00 34.63 427 SER D N 1
ATOM 7347 C CA . SER D 2 46 ? 3.908 4.982 15.567 1.00 34.63 427 SER D CA 1
ATOM 7348 C C . SER D 2 46 ? 3.635 5.489 16.981 1.00 35.40 427 SER D C 1
ATOM 7349 O O . SER D 2 46 ? 3.302 6.657 17.173 1.00 36.74 427 SER D O 1
ATOM 7352 N N . GLY D 2 47 ? 3.792 4.615 17.971 1.00 35.12 428 GLY D N 1
ATOM 7353 C CA . GLY D 2 47 ? 4.235 3.241 17.746 1.00 34.96 428 GLY D CA 1
ATOM 7354 C C . GLY D 2 47 ? 4.566 2.576 19.068 1.00 34.98 428 GLY D C 1
ATOM 7355 O O . GLY D 2 47 ? 5.724 2.249 19.338 1.00 34.22 428 GLY D O 1
ATOM 7356 N N . GLN D 2 48 ? 3.536 2.373 19.887 1.00 35.40 429 GLN D N 1
ATOM 7357 C CA . GLN D 2 48 ? 3.704 1.908 21.264 1.00 35.22 429 GLN D CA 1
ATOM 7358 C C . GLN D 2 48 ? 3.830 0.381 21.325 1.00 35.23 429 GLN D C 1
ATOM 7359 O O . GLN D 2 48 ? 2.963 -0.338 20.825 1.00 35.23 429 GLN D O 1
ATOM 7365 N N . LEU D 2 49 ? 4.907 -0.106 21.944 1.00 35.28 430 LEU D N 1
ATOM 7366 C CA . LEU D 2 49 ? 5.172 -1.547 22.040 1.00 34.73 430 LEU D CA 1
ATOM 7367 C C . LEU D 2 49 ? 4.939 -2.080 23.456 1.00 34.13 430 LEU D C 1
ATOM 7368 O O . LEU D 2 49 ? 5.465 -1.539 24.429 1.00 33.54 430 LEU D O 1
ATOM 7373 N N . GLY D 2 50 ? 4.162 -3.153 23.567 1.00 34.17 431 GLY D N 1
ATOM 7374 C CA . GLY D 2 50 ? 3.901 -3.761 24.866 1.00 34.26 431 GLY D CA 1
ATOM 7375 C C . GLY D 2 50 ? 3.088 -5.040 24.806 1.00 34.06 431 GLY D C 1
ATOM 7376 O O . GLY D 2 50 ? 2.607 -5.442 23.743 1.00 32.88 431 GLY D O 1
ATOM 7377 N N . LEU D 2 51 ? 2.940 -5.675 25.967 1.00 34.26 432 LEU D N 1
ATOM 7378 C CA . LEU D 2 51 ? 2.175 -6.910 26.102 1.00 34.03 432 LEU D CA 1
ATOM 7379 C C . LEU D 2 51 ? 0.684 -6.622 26.237 1.00 33.62 432 LEU D C 1
ATOM 7380 O O . LEU D 2 51 ? 0.285 -5.636 26.859 1.00 33.47 432 LEU D O 1
ATOM 7385 N N . TYR D 2 52 ? -0.136 -7.490 25.654 1.00 32.78 433 TYR D N 1
ATOM 7386 C CA . TYR D 2 52 ? -1.582 -7.397 25.814 1.00 32.58 433 TYR D CA 1
ATOM 7387 C C . TYR D 2 52 ? -2.166 -8.792 25.987 1.00 31.83 433 TYR D C 1
ATOM 7388 O O . TYR D 2 52 ? -1.492 -9.787 25.711 1.00 31.34 433 TYR D O 1
ATOM 7397 N N . PRO D 2 53 ? -3.416 -8.867 26.470 1.00 30.72 434 PRO D N 1
ATOM 7398 C CA . PRO D 2 53 ? -4.144 -10.127 26.598 1.00 29.42 434 PRO D CA 1
ATOM 7399 C C . PRO D 2 53 ? -4.851 -10.500 25.294 1.00 27.60 434 PRO D C 1
ATOM 7400 O O . PRO D 2 53 ? -5.545 -9.668 24.708 1.00 23.63 434 PRO D O 1
ATOM 7404 N N . ALA D 2 54 ? -4.675 -11.744 24.856 1.00 27.69 435 ALA D N 1
ATOM 7405 C CA . ALA D 2 54 ? -5.149 -12.176 23.539 1.00 28.16 435 ALA D CA 1
ATOM 7406 C C . ALA D 2 54 ? -6.678 -12.246 23.405 1.00 28.39 435 ALA D C 1
ATOM 7407 O O . ALA D 2 54 ? -7.207 -12.137 22.293 1.00 28.32 435 ALA D O 1
ATOM 7409 N N . ASN D 2 55 ? -7.391 -12.429 24.517 1.00 27.48 436 ASN D N 1
ATOM 7410 C CA . ASN D 2 55 ? -8.850 -12.567 24.451 1.00 27.70 436 ASN D CA 1
ATOM 7411 C C . ASN D 2 55 ? -9.582 -11.217 24.372 1.00 27.48 436 ASN D C 1
ATOM 7412 O O . ASN D 2 55 ? -10.817 -11.165 24.393 1.00 27.41 436 ASN D O 1
ATOM 7417 N N . TYR D 2 56 ? -8.804 -10.138 24.257 1.00 27.16 437 TYR D N 1
ATOM 7418 C CA . TYR D 2 56 ? -9.331 -8.786 24.030 1.00 26.88 437 TYR D CA 1
ATOM 7419 C C . TYR D 2 56 ? -9.339 -8.446 22.545 1.00 27.67 437 TYR D C 1
ATOM 7420 O O . TYR D 2 56 ? -9.572 -7.294 22.165 1.00 27.29 437 TYR D O 1
ATOM 7429 N N . VAL D 2 57 ? -9.077 -9.450 21.713 1.00 28.58 438 VAL D N 1
ATOM 7430 C CA . VAL D 2 57 ? -8.891 -9.238 20.285 1.00 28.72 438 VAL D CA 1
ATOM 7431 C C . VAL D 2 57 ? -9.651 -10.280 19.464 1.00 29.57 438 VAL D C 1
ATOM 7432 O O . VAL D 2 57 ? -9.986 -11.355 19.967 1.00 30.23 438 VAL D O 1
ATOM 7436 N N . GLU D 2 58 ? -9.931 -9.944 18.205 1.00 29.89 439 GLU D N 1
ATOM 7437 C CA . GLU D 2 58 ? -10.553 -10.879 17.269 1.00 30.06 439 GLU D CA 1
ATOM 7438 C C . GLU D 2 58 ? -9.772 -10.907 15.953 1.00 29.79 439 GLU D C 1
ATOM 7439 O O . GLU D 2 58 ? -8.576 -10.618 15.935 1.00 29.01 439 GLU D O 1
ATOM 7445 N N . ALA D 2 59 ? -10.442 -11.251 14.855 1.00 30.16 440 ALA D N 1
ATOM 7446 C CA . ALA D 2 59 ? -9.767 -11.386 13.560 1.00 29.70 440 ALA D CA 1
ATOM 7447 C C . ALA D 2 59 ? -9.808 -10.089 12.758 1.00 28.62 440 ALA D C 1
ATOM 7448 O O . ALA D 2 59 ? -8.853 -9.755 12.053 1.00 26.33 440 ALA D O 1
#

Organism: Mus musculus (NCBI:txid10090)

Sequence (898 aa):
DSFWEVGNYKRTVKRIDDGHRLCNDLMSCVQERAKIEKAYAQQLTDWAKRWRQLIEKGPQYGSLERAWGAMMTEADKVSELHQEVKNSLLNEDLEKVKNWQKDAYHKQIMGGFKETKEAEDGFRKAQKPWAKKMKELEAAKKAYHLACKEERLAMTREMNSKTEQSVTPEQQKKLVDKVDKCRQDVQKTQEKYEKVLEDVGKTTPQYMEGMEQVFEQCQQFEEKRLVFLKEVLLDIKRHLNLAENSSYMHVYRELEQAIRGADAQEDLRWFRSTSGPGMPMNWPQFEEWNPTDSFWEVGNYKRTVKRIDDGHRLCNDLMSCVQERAKIEKAYAQQLTDWAKRWRQLIEKGPQYGSLERAWGAMMTEADKVSELHQEVKNSLLNEDLEKVKNWQKDAYHKQIMGGFKETKEAEDGFRKAQKPWAKKMKELEAAKKAYHLACKEERLAMTREMNSKTEQSVTPEQQKKLVDKVDKCRQDVQKTQEKYEKVLEDVGKTTPQYMEGMEQVFEQCQQFEEKRLVFLKEVLLDIKRHLNLAENSSYMHVYRELEQAIRGADAQEDLRWFRSTSGPGMPMNWPQFEEWDSFWEVGNYKRTVKRIDDGHRLCNDLMSCVQERAKIEKAYAQQLTDWAKRWRQLIEKGPQYGSLERAWGAMMTEADKVSELHQEVKNSLLNEDLEKVKNWQKDAYHKQIMGGFKETKEAEDGFRKAQKPWAKKMKELEAAKKAYHLACKEERDKCRQDVQKTQEKYEKVLEDVGKTTPQYMEGMEQVFEQCQQFEEKRLVFLKEVLLDIKRHLNLAENSSYMHVYRELEQAIRGADAQEDLRWFRSTSGPGMPMNWPQFEEVRVRALYDYDGQEQDELSFKAGDELTKLGEEDEQGWCRGRLDSGQLGLYPANYVEA

Secondary structure (DSSP, 8-state):
--TTSTTTTHHHHHHHHHHHHHHHHHHHHHHHHHHHHHHHHHHHHHHHHHHHHHHHHSS--HHHHHHHHHHHHHHHHHHHHHHHHHHHIIIIIIHHHHHHHHHH--B-TTSSBHHHHHHHHHHHHHHHHHHHHHHHHHHHHHHHHHHHHHHHHHHHHHTTSTTSSS--HHHHHHHHHHHHHHHHHHHHHHHHHHHHHHHHHHHHHHHHHHHHHHHHHHHHHHHHHHHHHHHHHHHHHHHH--TT-HHHHHHHHHHHHHHHH--HHHHHHHHHHHHSTTS------------/---TTSTTTTHHHHHHHHHHHHHHHHHHHHHHHHHHHHHHHHHHHHHHHHHHHHHHHSSS--HHHHHHHHHHHHHHHHHHHHHHHHHHHIIIIIIHHHHHHHHHH--B-SSSSBHHHHHHHHHHHHHHHHHHHHHHHHHHHHHHHHHHHHHHHHHHHHHHTTTTSS---HHHHHHHHHHHHHHHHHHHHHHHHHHHHHHHHHHTHHHHHHHHHHHHHHHHHHHHHHHHHHHHHHHHHHHHH-TTSSSHHHHHHHHHHHHHHH--HHHHHHHHHHHTSTTS----------/--TTSTTTTHHHHHHHHHHHHHHHHHHHHHHHHHHHHHHHHHHHHHHHHHHHHHHHTSS--HHHHHHHHHHHHHHHHHHHHHHHHHHHIIIIIIHHHHHHHHHH--B-TTSSBHHHHHHHHHHHHHHHHHHHHHHHHHHHHHHHHHHHHHT--TTTTHHHHHHHHHHHHHHHHHHTHHHHHHHHHHHHHHHHHHHHHHHHHHHHHHHHHHHHH-TTT-HHHHHHHHHHHHHHHT--HHHHHHHHHHHHSTTS---------/-EEEE-S-B--SSSSB--B-TT-EEEE-S---SSSEEEEE-SS--EEEEEGGGEE-